Protein AF-0000000079817170 (afdb_homodimer)

Solvent-accessible surface area (backbone atoms only — not comparable to full-atom values): 43190 Å² total; per-residue (Å²): 135,80,83,79,80,75,77,70,78,74,76,66,81,66,49,71,69,55,38,52,52,41,50,50,52,31,52,52,28,48,52,50,26,50,52,24,47,54,50,28,29,53,36,47,35,50,44,61,70,52,64,39,49,35,79,73,68,44,30,54,58,71,36,43,44,29,72,76,56,34,40,28,70,67,53,50,49,52,43,51,40,41,30,59,51,41,70,45,14,64,51,52,44,51,39,39,75,71,61,61,43,30,64,54,42,50,49,54,51,33,68,69,44,61,88,53,58,62,66,62,43,33,53,47,21,43,16,52,51,56,25,58,84,47,58,77,36,48,51,42,67,46,45,55,48,23,50,54,50,47,51,57,59,68,58,48,64,50,79,62,57,42,46,54,47,42,60,70,57,27,34,20,31,39,73,43,69,39,25,62,42,23,18,38,34,40,26,32,25,35,39,73,44,30,52,36,32,53,51,17,26,49,50,37,34,51,57,50,49,72,72,42,81,81,73,84,68,76,88,67,49,72,69,46,45,50,51,47,47,19,33,39,32,18,46,16,47,29,48,50,15,43,53,52,60,66,42,71,58,90,82,69,74,76,83,78,83,49,56,77,36,40,26,43,28,46,53,91,43,53,83,54,81,34,49,21,25,36,52,47,93,50,73,66,41,64,8,48,26,45,34,66,52,48,52,55,42,46,71,58,21,47,64,47,61,36,35,16,57,80,41,41,48,72,49,68,77,80,82,68,55,79,90,53,67,32,46,54,40,47,48,34,25,34,61,26,26,53,13,18,54,35,87,75,40,63,33,26,36,89,71,25,40,81,39,70,48,44,91,78,71,87,40,52,76,27,41,39,27,22,18,66,62,39,46,49,49,30,31,67,68,49,52,40,43,46,46,60,39,82,79,71,46,33,30,44,34,35,46,91,91,46,74,48,57,34,58,36,58,76,54,66,61,34,82,110,135,82,80,79,79,76,77,68,78,74,74,65,81,67,48,71,68,56,40,51,51,42,48,50,52,32,53,52,28,48,51,51,26,52,52,25,47,54,50,28,28,53,36,48,36,50,42,59,69,54,66,40,48,34,80,73,67,42,31,53,58,71,36,43,44,29,72,75,55,35,40,30,70,65,54,49,50,51,43,52,39,40,29,59,50,41,72,45,14,65,49,53,44,52,38,40,74,72,61,61,43,32,62,54,42,50,50,53,50,33,70,71,46,61,87,53,58,63,66,60,43,34,52,46,21,42,17,52,50,56,27,56,84,48,58,77,38,47,51,42,69,45,44,54,48,23,49,53,50,45,50,58,58,65,63,51,85,59,71,62,61,50,48,54,46,44,61,69,59,28,32,20,32,40,74,41,68,38,25,62,44,23,19,38,34,39,26,32,24,36,40,73,44,30,52,35,33,54,50,17,25,50,51,38,34,50,55,51,48,71,73,40,80,81,73,83,67,80,88,68,48,70,68,47,44,51,51,46,46,18,32,39,31,18,47,16,47,31,48,50,15,43,51,51,61,68,43,69,55,92,82,69,72,76,84,76,84,48,55,79,36,42,28,44,28,47,52,93,43,53,84,57,84,32,50,22,26,36,50,47,92,49,75,67,40,64,9,49,26,45,36,65,51,47,52,55,42,48,72,59,21,47,62,46,60,34,34,16,58,79,40,41,48,72,48,69,75,84,80,73,58,78,92,55,69,35,46,56,39,46,48,34,26,34,60,26,25,53,11,18,53,36,86,74,40,65,34,26,36,88,72,24,40,82,41,70,49,44,92,78,71,88,40,54,75,28,43,38,27,22,19,65,63,39,46,49,48,30,31,67,67,48,52,41,44,46,45,59,40,80,80,73,46,34,30,45,32,34,46,91,93,45,74,48,57,34,57,34,59,75,54,65,61,35,81,109

Structure (mmCIF, N/CA/C/O backbone):
data_AF-0000000079817170-model_v1
#
loop_
_entity.id
_entity.type
_entity.pdbx_description
1 polymer 'DUF222 domain-containing protein'
#
loop_
_atom_site.group_PDB
_atom_site.id
_atom_site.type_symbol
_atom_site.label_atom_id
_atom_site.label_alt_id
_atom_site.label_comp_id
_atom_site.label_asym_id
_atom_site.label_entity_id
_atom_site.label_seq_id
_atom_site.pdbx_PDB_ins_code
_atom_site.Cartn_x
_atom_site.Cartn_y
_atom_site.Cartn_z
_atom_site.occupancy
_atom_site.B_iso_or_equiv
_atom_site.auth_seq_id
_atom_site.auth_comp_id
_atom_site.auth_asym_id
_atom_site.auth_atom_id
_atom_site.pdbx_PDB_model_num
ATOM 1 N N . MET A 1 1 ? -48.812 -3.053 -29.422 1 26.55 1 MET A N 1
ATOM 2 C CA . MET A 1 1 ? -48.688 -2.674 -28.016 1 26.55 1 MET A CA 1
ATOM 3 C C . MET A 1 1 ? -47.312 -2.047 -27.734 1 26.55 1 MET A C 1
ATOM 5 O O . MET A 1 1 ? -46.281 -2.645 -28.016 1 26.55 1 MET A O 1
ATOM 9 N N . ASP A 1 2 ? -47.25 -0.667 -27.641 1 29.61 2 ASP A N 1
ATOM 10 C CA . ASP A 1 2 ? -46.125 0.264 -27.719 1 29.61 2 ASP A CA 1
ATOM 11 C C . ASP A 1 2 ? -45.219 0.119 -26.5 1 29.61 2 ASP A C 1
ATOM 13 O O . ASP A 1 2 ? -45.688 -0.002 -25.375 1 29.61 2 ASP A O 1
ATOM 17 N N . PRO A 1 3 ? -43.938 -0.376 -26.625 1 33.53 3 PRO A N 1
ATOM 18 C CA . PRO A 1 3 ? -43.031 -0.66 -25.531 1 33.53 3 PRO A CA 1
ATOM 19 C C . PRO A 1 3 ? -42.781 0.55 -24.625 1 33.53 3 PRO A C 1
ATOM 21 O O . PRO A 1 3 ? -42.938 1.691 -25.078 1 33.53 3 PRO A O 1
ATOM 24 N N . GLY A 1 4 ? -43.125 0.52 -23.312 1 28.42 4 GLY A N 1
ATOM 25 C CA . GLY A 1 4 ? -43.219 1.443 -22.188 1 28.42 4 GLY A CA 1
ATOM 26 C C . GLY A 1 4 ? -41.969 2.299 -22 1 28.42 4 GLY A C 1
ATOM 27 O O . GLY A 1 4 ? -40.875 1.888 -22.359 1 28.42 4 GLY A O 1
ATOM 28 N N . LYS A 1 5 ? -42.188 3.682 -21.844 1 31.44 5 LYS A N 1
ATOM 29 C CA . LYS A 1 5 ? -41.375 4.859 -21.562 1 31.44 5 LYS A CA 1
ATOM 30 C C . LYS A 1 5 ? -40.531 4.648 -20.328 1 31.44 5 LYS A C 1
ATOM 32 O O . LYS A 1 5 ? -41.031 4.461 -19.219 1 31.44 5 LYS A O 1
ATOM 37 N N . GLY A 1 6 ? -39.375 4.004 -20.406 1 30.83 6 GLY A N 1
ATOM 38 C CA . GLY A 1 6 ? -38.406 3.934 -19.312 1 30.83 6 GLY A CA 1
ATOM 39 C C . GLY A 1 6 ? -38.25 5.254 -18.594 1 30.83 6 GLY A C 1
ATOM 40 O O . GLY A 1 6 ? -38.031 6.289 -19.219 1 30.83 6 GLY A O 1
ATOM 41 N N . HIS A 1 7 ? -38.969 5.52 -17.516 1 32.59 7 HIS A N 1
ATOM 42 C CA . HIS A 1 7 ? -38.875 6.711 -16.672 1 32.59 7 HIS A CA 1
ATOM 43 C C . HIS A 1 7 ? -37.438 7.094 -16.422 1 32.59 7 HIS A C 1
ATOM 45 O O . HIS A 1 7 ? -36.656 6.32 -15.836 1 32.59 7 HIS A O 1
ATOM 51 N N . GLU A 1 8 ? -36.781 7.805 -17.266 1 37.09 8 GLU A N 1
ATOM 52 C CA . GLU A 1 8 ? -35.594 8.578 -16.969 1 37.09 8 GLU A CA 1
ATOM 53 C C . GLU A 1 8 ? -35.688 9.266 -15.617 1 37.09 8 GLU A C 1
ATOM 55 O O . GLU A 1 8 ? -36.562 10.117 -15.414 1 37.09 8 GLU A O 1
ATOM 60 N N . ARG A 1 9 ? -35.594 8.555 -14.516 1 37.59 9 ARG A N 1
ATOM 61 C CA . ARG A 1 9 ? -35.594 9.32 -13.273 1 37.59 9 ARG A CA 1
ATOM 62 C C . ARG A 1 9 ? -34.875 10.656 -13.445 1 37.59 9 ARG A C 1
ATOM 64 O O . ARG A 1 9 ? -33.719 10.688 -13.781 1 37.59 9 ARG A O 1
ATOM 71 N N . SER A 1 10 ? -35.406 11.617 -13.914 1 41.88 10 SER A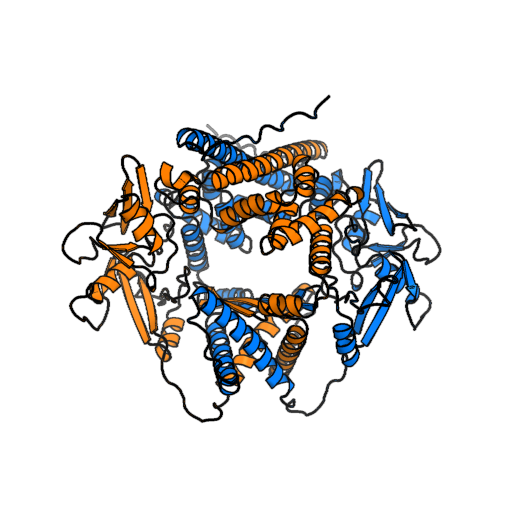 N 1
ATOM 72 C CA . SER A 1 10 ? -35.094 13.039 -13.984 1 41.88 10 SER A CA 1
ATOM 73 C C . SER A 1 10 ? -34.469 13.531 -12.672 1 41.88 10 SER A C 1
ATOM 75 O O . SER A 1 10 ? -34.781 14.641 -12.227 1 41.88 10 SER A O 1
ATOM 77 N N . GLY A 1 11 ? -34.031 12.664 -11.625 1 44.66 11 GLY A N 1
ATOM 78 C CA . GLY A 1 11 ? -33.906 13.234 -10.297 1 44.66 11 GLY A CA 1
ATOM 79 C C . GLY A 1 11 ? -32.906 14.391 -10.25 1 44.66 11 GLY A C 1
ATOM 80 O O . GLY A 1 11 ? -31.859 14.344 -10.898 1 44.66 11 GLY A O 1
ATOM 81 N N . GLY A 1 12 ? -33.312 15.609 -10.094 1 54.19 12 GLY A N 1
ATOM 82 C CA . GLY A 1 12 ? -32.562 16.828 -9.789 1 54.19 12 GLY A CA 1
ATOM 83 C C . GLY A 1 12 ? -31.375 16.609 -8.883 1 54.19 12 GLY A C 1
ATOM 84 O O . GLY A 1 12 ? -31.172 15.5 -8.391 1 54.19 12 GLY A O 1
ATOM 85 N N . PRO A 1 13 ? -30.438 17.609 -8.852 1 64 13 PRO A N 1
ATOM 86 C CA . PRO A 1 13 ? -29.297 17.5 -7.945 1 64 13 PRO A CA 1
ATOM 87 C C . PRO A 1 13 ? -29.703 17.188 -6.512 1 64 13 PRO A C 1
ATOM 89 O O . PRO A 1 13 ? -30.781 17.578 -6.066 1 64 13 PRO A O 1
ATOM 92 N N . PRO A 1 14 ? -29.219 16.188 -5.934 1 70.38 14 PRO A N 1
ATOM 93 C CA . PRO A 1 14 ? -29.578 15.82 -4.562 1 70.38 14 PRO A CA 1
ATOM 94 C C . PRO A 1 14 ? -29.703 17.031 -3.643 1 70.38 14 PRO A C 1
ATOM 96 O O . PRO A 1 14 ? -28.906 17.984 -3.758 1 70.38 14 PRO A O 1
ATOM 99 N N . SER A 1 15 ? -30.875 17.141 -2.992 1 79 15 SER A N 1
ATOM 100 C CA . SER A 1 15 ? -31.109 18.172 -1.982 1 79 15 SER A CA 1
ATOM 101 C C . SER A 1 15 ? -30.141 18.016 -0.807 1 79 15 SER A C 1
ATOM 103 O O . SER A 1 15 ? -29.484 16.984 -0.67 1 79 15 SER A O 1
ATOM 105 N N . LEU A 1 16 ? -30 19.016 -0.027 1 81.31 16 LEU A N 1
ATOM 106 C CA . LEU A 1 16 ? -29.188 18.984 1.183 1 81.31 16 LEU A CA 1
ATOM 107 C C . LEU A 1 16 ? -29.703 17.922 2.154 1 81.31 16 LEU A C 1
ATOM 109 O O . LEU A 1 16 ? -28.906 17.266 2.84 1 81.31 16 LEU A O 1
ATOM 113 N N . ALA A 1 17 ? -31.047 17.75 2.133 1 82.69 17 ALA A N 1
ATOM 114 C CA . ALA A 1 17 ? -31.625 16.734 2.99 1 82.69 17 ALA A CA 1
ATOM 115 C C . ALA A 1 17 ? -31.203 15.336 2.547 1 82.69 17 ALA A C 1
ATOM 117 O O . ALA A 1 17 ? -30.875 14.484 3.379 1 82.69 17 ALA A O 1
ATOM 118 N N . ASP A 1 18 ? -31.188 15.164 1.269 1 87.88 18 ASP A N 1
ATOM 119 C CA . ASP A 1 18 ? -30.719 13.898 0.719 1 87.88 18 ASP A CA 1
ATOM 120 C C . ASP A 1 18 ? -29.234 13.672 1.048 1 87.88 18 ASP A C 1
ATOM 122 O O . ASP A 1 18 ? -28.828 12.555 1.369 1 87.88 18 ASP A O 1
ATOM 126 N N . GLY A 1 19 ? -28.594 14.789 1.041 1 89 19 GLY A N 1
ATOM 127 C CA . GLY A 1 19 ? -27.172 14.719 1.352 1 89 19 GLY A CA 1
ATOM 128 C C . GLY A 1 19 ? -26.906 14.305 2.783 1 89 19 GLY A C 1
ATOM 129 O O . GLY A 1 19 ? -25.984 13.516 3.039 1 89 19 GLY A O 1
ATOM 130 N N . ALA A 1 20 ? -27.75 14.758 3.672 1 91.19 20 ALA A N 1
ATOM 131 C CA . ALA A 1 20 ? -27.578 14.43 5.086 1 91.19 20 ALA A CA 1
ATOM 132 C C . ALA A 1 20 ? -27.828 12.945 5.34 1 91.19 20 ALA A C 1
ATOM 134 O O . ALA A 1 20 ? -27.156 12.328 6.156 1 91.19 20 ALA A O 1
ATOM 135 N N . VAL A 1 21 ? -28.797 12.43 4.648 1 93.94 21 VAL A N 1
ATOM 136 C CA . VAL A 1 21 ? -29.109 11.008 4.781 1 93.94 21 VAL A CA 1
ATOM 137 C C . VAL A 1 21 ? -27.953 10.172 4.25 1 93.94 21 VAL A C 1
ATOM 139 O O . VAL A 1 21 ? -27.547 9.188 4.871 1 93.94 21 VAL A O 1
ATOM 142 N N . LEU A 1 22 ? -27.406 10.594 3.143 1 95 22 LEU A N 1
ATOM 143 C CA . LEU A 1 22 ? -26.266 9.891 2.545 1 95 22 LEU A CA 1
ATOM 144 C C . LEU A 1 22 ? -25.062 9.922 3.471 1 95 22 LEU A C 1
ATOM 146 O O . LEU A 1 22 ? -24.359 8.922 3.615 1 95 22 LEU A O 1
ATOM 150 N N . MET A 1 23 ? -24.906 11.016 4.121 1 94.88 23 MET A N 1
ATOM 151 C CA . MET A 1 23 ? -23.781 11.156 5.035 1 94.88 23 MET A CA 1
ATOM 152 C C . MET A 1 23 ? -23.969 10.273 6.266 1 94.88 23 MET A C 1
ATOM 154 O O . MET A 1 23 ? -23 9.688 6.766 1 94.88 23 MET A O 1
ATOM 158 N N . ALA A 1 24 ? -25.172 10.18 6.723 1 95.94 24 ALA A N 1
ATOM 159 C CA . ALA A 1 24 ? -25.453 9.312 7.859 1 95.94 24 ALA A CA 1
ATOM 160 C C . ALA A 1 24 ? -25.234 7.844 7.496 1 95.94 24 ALA A C 1
ATOM 162 O O . ALA A 1 24 ? -24.703 7.078 8.297 1 95.94 24 ALA A O 1
ATOM 163 N N . ASP A 1 25 ? -25.672 7.492 6.328 1 96.62 25 ASP A N 1
ATOM 164 C CA . ASP A 1 25 ? -25.453 6.133 5.84 1 96.62 25 ASP A CA 1
ATOM 165 C C . ASP A 1 25 ? -23.953 5.824 5.719 1 96.62 25 ASP A C 1
ATOM 167 O O . ASP A 1 25 ? -23.516 4.723 6.059 1 96.62 25 ASP A O 1
ATOM 171 N N . LEU A 1 26 ? -23.219 6.773 5.281 1 97.44 26 LEU A N 1
ATOM 172 C CA . LEU A 1 26 ? -21.781 6.594 5.168 1 97.44 26 LEU A CA 1
ATOM 173 C C . LEU A 1 26 ? -21.141 6.41 6.539 1 97.44 26 LEU A C 1
ATOM 175 O O . LEU A 1 26 ? -20.312 5.516 6.73 1 97.44 26 LEU A O 1
ATOM 179 N N . ALA A 1 27 ? -21.562 7.219 7.445 1 97.19 27 ALA A N 1
ATOM 180 C CA . ALA A 1 27 ? -21.016 7.121 8.797 1 97.19 27 ALA A CA 1
ATOM 181 C C . ALA A 1 27 ? -21.281 5.746 9.398 1 97.19 27 ALA A C 1
ATOM 183 O O . ALA A 1 27 ? -20.406 5.164 10.047 1 97.19 27 ALA A O 1
ATOM 184 N N . ARG A 1 28 ? -22.469 5.234 9.156 1 97.81 28 ARG A N 1
ATOM 185 C CA . ARG A 1 28 ? -22.812 3.904 9.648 1 97.81 28 ARG A CA 1
ATOM 186 C C . ARG A 1 28 ? -21.953 2.836 8.977 1 97.81 28 ARG A C 1
ATOM 188 O O . ARG A 1 28 ? -21.469 1.92 9.633 1 97.81 28 ARG A O 1
ATOM 195 N N . ALA A 1 29 ? -21.781 2.971 7.691 1 98.44 29 ALA A N 1
ATOM 196 C CA . ALA A 1 29 ? -20.969 2.018 6.945 1 98.44 29 ALA A CA 1
ATOM 197 C C . ALA A 1 29 ? -19.516 2.039 7.426 1 98.44 29 ALA A C 1
ATOM 199 O O . ALA A 1 29 ? -18.859 0.996 7.504 1 98.44 29 ALA A O 1
ATOM 200 N N . VAL A 1 30 ? -19.016 3.217 7.738 1 98.44 30 VAL A N 1
ATOM 201 C CA . VAL A 1 30 ? -17.656 3.357 8.234 1 98.44 30 VAL A CA 1
ATOM 202 C C . VAL A 1 30 ? -17.516 2.646 9.578 1 98.44 30 VAL A C 1
ATOM 204 O O . VAL A 1 30 ? -16.562 1.885 9.789 1 98.44 30 VAL A O 1
ATOM 207 N N . GLU A 1 31 ? -18.469 2.854 10.438 1 97.81 31 GLU A N 1
ATOM 208 C CA . GLU A 1 31 ? -18.438 2.234 11.758 1 97.81 31 GLU A CA 1
ATOM 209 C C . GLU A 1 31 ? -18.438 0.711 11.648 1 97.81 31 GLU A C 1
ATOM 211 O O . GLU A 1 31 ? -17.672 0.033 12.344 1 97.81 31 GLU A O 1
ATOM 216 N N . VAL A 1 32 ? -19.281 0.205 10.805 1 98.31 32 VAL A N 1
ATOM 217 C CA . VAL A 1 32 ? -19.375 -1.239 10.625 1 98.31 32 VAL A CA 1
ATOM 218 C C . VAL A 1 32 ? -18.062 -1.783 10.078 1 98.31 32 VAL A C 1
ATOM 220 O O . VAL A 1 32 ? -17.547 -2.797 10.555 1 98.31 32 VAL A O 1
ATOM 223 N N . ARG A 1 33 ? -17.516 -1.122 9.117 1 98.38 33 ARG A N 1
ATOM 224 C CA . ARG A 1 33 ? -16.281 -1.581 8.5 1 98.38 33 ARG A CA 1
ATOM 225 C C . ARG A 1 33 ? -15.117 -1.529 9.492 1 98.38 33 ARG A C 1
ATOM 227 O O . ARG A 1 33 ? -14.312 -2.459 9.555 1 98.38 33 ARG A O 1
ATOM 234 N N . GLU A 1 34 ? -15.023 -0.469 10.289 1 98.38 34 GLU A N 1
ATOM 235 C CA . GLU A 1 34 ? -13.953 -0.344 11.273 1 98.38 34 GLU A CA 1
ATOM 236 C C . GLU A 1 34 ? -14.039 -1.444 12.32 1 98.38 34 GLU A C 1
ATOM 238 O O . GLU A 1 34 ? -13.031 -2.062 12.664 1 98.38 34 GLU A O 1
ATOM 243 N N . ARG A 1 35 ? -15.188 -1.743 12.773 1 98 35 ARG A N 1
ATOM 244 C CA . ARG A 1 35 ? -15.391 -2.799 13.766 1 98 35 ARG A CA 1
ATOM 245 C C . ARG A 1 35 ? -15.062 -4.168 13.172 1 98 35 ARG A C 1
ATOM 247 O O . ARG A 1 35 ? -14.445 -5.004 13.836 1 98 35 ARG A O 1
ATOM 254 N N . ALA A 1 36 ? -15.508 -4.375 11.961 1 98.56 36 ALA A N 1
ATOM 255 C CA . ALA A 1 36 ? -15.297 -5.66 11.305 1 98.56 36 ALA A CA 1
ATOM 256 C C . ALA A 1 36 ? -13.805 -5.941 11.109 1 98.56 36 ALA A C 1
ATOM 258 O O . ALA A 1 36 ? -13.352 -7.074 11.281 1 98.56 36 ALA A O 1
ATOM 259 N N . VAL A 1 37 ? -13.047 -4.918 10.734 1 98.25 37 VAL A N 1
ATOM 260 C CA . VAL A 1 37 ? -11.617 -5.105 10.523 1 98.25 37 VAL A CA 1
ATOM 261 C C . VAL A 1 37 ? -10.938 -5.438 11.852 1 98.25 37 VAL A C 1
ATOM 263 O O . VAL A 1 37 ? -10.078 -6.316 11.914 1 98.25 37 VAL A O 1
ATOM 266 N N . ARG A 1 38 ? -11.336 -4.738 12.883 1 98 38 ARG A N 1
ATOM 267 C CA . ARG A 1 38 ? -10.773 -5.012 14.203 1 98 38 ARG A CA 1
ATOM 268 C C . ARG A 1 38 ? -11.039 -6.457 14.617 1 98 38 ARG A C 1
ATOM 270 O O . ARG A 1 38 ? -10.117 -7.168 15.023 1 98 38 ARG A O 1
ATOM 277 N N . GLN A 1 39 ? -12.234 -6.895 14.438 1 97.94 39 GLN A N 1
ATOM 278 C CA . GLN A 1 39 ? -12.609 -8.258 14.789 1 97.94 39 GLN A CA 1
ATOM 279 C C . GLN A 1 39 ? -11.828 -9.273 13.961 1 97.94 39 GLN A C 1
ATOM 281 O O . GLN A 1 39 ? -11.383 -10.297 14.484 1 97.94 39 GLN A O 1
ATOM 286 N N . LEU A 1 40 ? -11.641 -8.984 12.75 1 98.56 40 LEU A N 1
ATOM 287 C CA . LEU A 1 40 ? -10.922 -9.883 11.859 1 98.56 40 LEU A CA 1
ATOM 288 C C . LEU A 1 40 ? -9.469 -10.023 12.281 1 98.56 40 LEU A C 1
ATOM 290 O O . LEU A 1 40 ? -8.938 -11.141 12.344 1 98.56 40 LEU A O 1
ATOM 294 N N . VAL A 1 41 ? -8.828 -8.867 12.562 1 98.19 41 VAL A N 1
ATOM 295 C CA . VAL A 1 41 ? -7.422 -8.875 12.938 1 98.19 41 VAL A CA 1
ATOM 296 C C . VAL A 1 41 ? -7.227 -9.727 14.188 1 98.19 41 VAL A C 1
ATOM 298 O O . VAL A 1 41 ? -6.324 -10.562 14.242 1 98.19 41 VAL A O 1
ATOM 301 N N . PHE A 1 42 ? -8.109 -9.586 15.141 1 97.25 42 PHE A N 1
ATOM 302 C CA . PHE A 1 42 ? -7.941 -10.312 16.391 1 97.25 42 PHE A CA 1
ATOM 303 C C . PHE A 1 42 ? -8.297 -11.781 16.219 1 97.25 42 PHE A C 1
ATOM 305 O O . PHE A 1 42 ? -7.648 -12.656 16.797 1 97.25 42 PHE A O 1
ATOM 312 N N . ALA A 1 43 ? -9.312 -12.078 15.414 1 97.88 43 ALA A N 1
ATOM 313 C CA . ALA A 1 43 ? -9.648 -13.469 15.125 1 97.88 43 ALA A CA 1
ATOM 314 C C . ALA A 1 43 ? -8.508 -14.172 14.406 1 97.88 43 ALA A C 1
ATOM 316 O O . ALA A 1 43 ? -8.164 -15.312 14.727 1 97.88 43 ALA A O 1
ATOM 317 N N . LEU A 1 44 ? -7.957 -13.5 13.43 1 97.88 44 LEU A N 1
ATOM 318 C CA . LEU A 1 44 ? -6.852 -14.078 12.672 1 97.88 44 LEU A CA 1
ATOM 319 C C . LEU A 1 44 ? -5.633 -14.281 13.562 1 97.88 44 LEU A C 1
ATOM 321 O O . LEU A 1 44 ? -4.93 -15.289 13.445 1 97.88 44 LEU A O 1
ATOM 325 N N . ALA A 1 45 ? -5.359 -13.336 14.461 1 96.62 45 ALA A N 1
ATOM 326 C CA . ALA A 1 45 ? -4.246 -13.461 15.398 1 96.62 45 ALA A CA 1
ATOM 327 C C . ALA A 1 45 ? -4.414 -14.68 16.297 1 96.62 45 ALA A C 1
ATOM 329 O O . ALA A 1 45 ? -3.445 -15.391 16.578 1 96.62 45 ALA A O 1
ATOM 330 N N . GLU A 1 46 ? -5.602 -14.93 16.719 1 95.88 46 GLU A N 1
ATOM 331 C CA . GLU A 1 46 ? -5.879 -16.078 17.562 1 95.88 46 GLU A CA 1
ATOM 332 C C . GLU A 1 46 ? -5.633 -17.391 16.812 1 95.88 46 GLU A C 1
ATOM 334 O O . GLU A 1 46 ? -5.031 -18.312 17.344 1 95.88 46 GLU A O 1
ATOM 339 N N . VAL A 1 47 ? -6.078 -17.453 15.625 1 96.31 47 VAL A N 1
ATOM 340 C CA . VAL A 1 47 ? -5.879 -18.641 14.789 1 96.31 47 VAL A CA 1
ATOM 341 C C . VAL A 1 47 ? -4.383 -18.859 14.562 1 96.31 47 VAL A C 1
ATOM 343 O O . VAL A 1 47 ? -3.896 -19.984 14.672 1 96.31 47 VAL A O 1
ATOM 346 N N . ASN A 1 48 ? -3.717 -17.781 14.234 1 94.31 48 ASN A N 1
ATOM 347 C CA . ASN A 1 48 ? -2.281 -17.859 13.984 1 94.31 48 ASN A CA 1
ATOM 348 C C . ASN A 1 48 ? -1.528 -18.359 15.219 1 94.31 48 ASN A C 1
ATOM 350 O O . ASN A 1 48 ? -0.635 -19.203 15.109 1 94.31 48 ASN A O 1
ATOM 354 N N . ARG A 1 49 ? -1.893 -17.906 16.375 1 92.31 49 ARG A N 1
ATOM 355 C CA . ARG A 1 49 ? -1.247 -18.281 17.625 1 92.31 49 ARG A CA 1
ATOM 356 C C . ARG A 1 49 ? -1.51 -19.75 17.953 1 92.31 49 ARG A C 1
ATOM 358 O O . ARG A 1 49 ? -0.626 -20.438 18.453 1 92.31 49 ARG A O 1
ATOM 365 N N . ALA A 1 50 ? -2.691 -20.172 17.688 1 92.81 50 ALA A N 1
ATOM 366 C CA . ALA A 1 50 ? -3.064 -21.547 17.984 1 92.81 50 ALA A CA 1
ATOM 367 C C . ALA A 1 50 ? -2.236 -22.531 17.156 1 92.81 50 ALA A C 1
ATOM 369 O O . ALA A 1 50 ? -1.965 -23.641 17.609 1 92.81 50 ALA A O 1
ATOM 370 N N . GLY A 1 51 ? -1.878 -22.156 15.922 1 91.06 51 GLY A N 1
ATOM 371 C CA . GLY A 1 51 ? -0.981 -22.953 15.094 1 91.06 51 GLY A CA 1
ATOM 372 C C . GLY A 1 51 ? -1.564 -24.297 14.695 1 91.06 51 GLY A C 1
ATOM 373 O O . GLY A 1 51 ? -0.833 -25.281 14.547 1 91.06 51 GLY A O 1
ATOM 374 N N . VAL A 1 52 ? -2.852 -24.406 14.562 1 90.25 52 VAL A N 1
ATOM 375 C CA . VAL A 1 52 ? -3.467 -25.719 14.367 1 90.25 52 VAL A CA 1
ATOM 376 C C . VAL A 1 52 ? -3.979 -25.844 12.938 1 90.25 52 VAL A C 1
ATOM 378 O O . VAL A 1 52 ? -4.465 -26.906 12.531 1 90.25 52 VAL A O 1
ATOM 381 N N . VAL A 1 53 ? -3.891 -24.859 12.148 1 93.25 53 VAL A N 1
ATOM 382 C CA . VAL A 1 53 ? -4.535 -24.812 10.844 1 93.25 53 VAL A CA 1
ATOM 383 C C . VAL A 1 53 ? -3.943 -25.891 9.938 1 93.25 53 VAL A C 1
ATOM 385 O O . VAL A 1 53 ? -4.68 -26.609 9.258 1 93.25 53 VAL A O 1
ATOM 388 N N . GLU A 1 54 ? -2.676 -26 9.938 1 92.25 54 GLU A N 1
ATOM 389 C CA . GLU A 1 54 ? -2.047 -26.969 9.039 1 92.25 54 GLU A CA 1
ATOM 390 C C . GLU A 1 54 ? -2.467 -28.391 9.383 1 92.25 54 GLU A C 1
ATOM 392 O O . GLU A 1 54 ? -2.711 -29.203 8.492 1 92.25 54 GLU A O 1
ATOM 397 N N . SER A 1 55 ? -2.543 -28.641 10.625 1 90.56 55 SER A N 1
ATOM 398 C CA . SER A 1 55 ? -2.971 -29.969 11.055 1 90.56 55 SER A CA 1
ATOM 399 C C . SER A 1 55 ? -4.438 -30.219 10.719 1 90.56 55 SER A C 1
ATOM 401 O O . SER A 1 55 ? -4.824 -31.328 10.367 1 90.56 55 SER A O 1
ATOM 403 N N . LEU A 1 56 ? -5.215 -29.219 10.805 1 91.12 56 LEU A N 1
ATOM 404 C CA . LEU A 1 56 ? -6.652 -29.328 10.57 1 91.12 56 LEU A CA 1
ATOM 405 C C . LEU A 1 56 ? -6.953 -29.406 9.078 1 91.12 56 LEU A C 1
ATOM 407 O O . LEU A 1 56 ? -7.754 -30.234 8.648 1 91.12 56 LEU A O 1
ATOM 411 N N . GLU A 1 57 ? -6.258 -28.625 8.312 1 92.38 57 GLU A N 1
ATOM 412 C CA . GLU A 1 57 ? -6.66 -28.422 6.922 1 92.38 57 GLU A CA 1
ATOM 413 C C . GLU A 1 57 ? -5.68 -29.094 5.961 1 92.38 57 GLU A C 1
ATOM 415 O O . GLU A 1 57 ? -5.977 -29.266 4.777 1 92.38 57 GLU A O 1
ATOM 420 N N . GLY A 1 58 ? -4.48 -29.531 6.453 1 93.56 58 GLY A N 1
ATOM 421 C CA . GLY A 1 58 ? -3.438 -30.031 5.574 1 93.56 58 GLY A CA 1
ATOM 422 C C . GLY A 1 58 ? -2.826 -28.953 4.691 1 93.56 58 GLY A C 1
ATOM 423 O O . GLY A 1 58 ? -2.287 -29.25 3.625 1 93.56 58 GLY A O 1
ATOM 424 N N . LEU A 1 59 ? -3.141 -27.734 5.004 1 95.38 59 LEU A N 1
ATOM 425 C CA . LEU A 1 59 ? -2.602 -26.547 4.332 1 95.38 59 LEU A CA 1
ATOM 426 C C . LEU A 1 59 ? -1.993 -25.578 5.344 1 95.38 59 LEU A C 1
ATOM 428 O O . LEU A 1 59 ? -2.564 -25.359 6.41 1 95.38 59 LEU A O 1
ATOM 432 N N . PRO A 1 60 ? -0.802 -25.094 4.969 1 92.56 60 PRO A N 1
ATOM 433 C CA . PRO A 1 60 ? -0.336 -23.969 5.773 1 92.56 60 PRO A CA 1
ATOM 434 C C . PRO A 1 60 ? -1.35 -22.828 5.832 1 92.56 60 PRO A C 1
ATOM 436 O O . PRO A 1 60 ? -2.186 -22.688 4.934 1 92.56 60 PRO A O 1
ATOM 439 N N . LEU A 1 61 ? -1.293 -22.016 6.84 1 93.56 61 LEU A N 1
ATOM 440 C CA . LEU A 1 61 ? -2.275 -20.969 7.09 1 93.56 61 LEU A CA 1
ATOM 441 C C . LEU A 1 61 ? -2.404 -20.047 5.887 1 93.56 61 LEU A C 1
ATOM 443 O O . LEU A 1 61 ? -3.516 -19.719 5.469 1 93.56 61 LEU A O 1
ATOM 447 N N . ASP A 1 62 ? -1.225 -19.594 5.383 1 91.06 62 ASP A N 1
ATOM 448 C CA . ASP A 1 62 ? -1.259 -18.656 4.273 1 91.06 62 ASP A CA 1
ATOM 449 C C . ASP A 1 62 ? -1.955 -19.25 3.057 1 91.06 62 ASP A C 1
ATOM 451 O O . ASP A 1 62 ? -2.701 -18.562 2.357 1 91.06 62 ASP A O 1
ATOM 455 N N . VAL A 1 63 ? -1.722 -20.516 2.779 1 94.06 63 VAL A N 1
ATOM 456 C CA . VAL A 1 63 ? -2.365 -21.203 1.661 1 94.06 63 VAL A CA 1
ATOM 457 C C . VAL A 1 63 ? -3.859 -21.344 1.938 1 94.06 63 VAL A C 1
ATOM 459 O O . VAL A 1 63 ? -4.688 -21.094 1.062 1 94.06 63 VAL A O 1
ATOM 462 N N . GLN A 1 64 ? -4.195 -21.734 3.162 1 95.75 64 GLN A N 1
ATOM 463 C CA . GLN A 1 64 ? -5.594 -21.859 3.551 1 95.75 64 GLN A CA 1
ATOM 464 C C . GLN A 1 64 ? -6.344 -20.547 3.391 1 95.75 64 GLN A C 1
ATOM 466 O O . GLN A 1 64 ? -7.473 -20.516 2.896 1 95.75 64 GLN A O 1
ATOM 471 N N . LEU A 1 65 ? -5.762 -19.453 3.793 1 95.62 65 LEU A N 1
ATOM 472 C CA . LEU A 1 65 ? -6.395 -18.141 3.684 1 95.62 65 LEU A CA 1
ATOM 473 C C . LEU A 1 65 ? -6.605 -17.766 2.223 1 95.62 65 LEU A C 1
ATOM 475 O O . LEU A 1 65 ? -7.645 -17.203 1.865 1 95.62 65 LEU A O 1
ATOM 479 N N . ALA A 1 66 ? -5.633 -18.047 1.402 1 93.69 66 ALA A N 1
ATOM 480 C CA . ALA A 1 66 ? -5.742 -17.734 -0.021 1 93.69 66 ALA A CA 1
ATOM 481 C C . ALA A 1 66 ? -6.84 -18.562 -0.682 1 93.69 66 ALA A C 1
ATOM 483 O O . ALA A 1 66 ? -7.648 -18.031 -1.45 1 93.69 66 ALA A O 1
ATOM 484 N N . VAL A 1 67 ? -6.859 -19.812 -0.395 1 94.44 67 VAL A N 1
ATOM 485 C CA . VAL A 1 67 ? -7.789 -20.734 -1.031 1 94.44 67 VAL A CA 1
ATOM 486 C C . VAL A 1 67 ? -9.203 -20.484 -0.521 1 94.44 67 VAL A C 1
ATOM 488 O O . VAL A 1 67 ? -10.156 -20.453 -1.305 1 94.44 67 VAL A O 1
ATOM 491 N N . ALA A 1 68 ? -9.375 -20.219 0.764 1 94.69 68 ALA A N 1
ATOM 492 C CA . ALA A 1 68 ? -10.695 -20.125 1.378 1 94.69 68 ALA A CA 1
ATOM 493 C C . ALA A 1 68 ? -11.305 -18.734 1.171 1 94.69 68 ALA A C 1
ATOM 495 O O . ALA A 1 68 ? -12.523 -18.594 1.045 1 94.69 68 ALA A O 1
ATOM 496 N N . HIS A 1 69 ? -10.43 -17.734 1.118 1 95.69 69 HIS A N 1
ATOM 497 C CA . HIS A 1 69 ? -10.992 -16.391 1.183 1 95.69 69 HIS A CA 1
ATOM 498 C C . HIS A 1 69 ? -10.508 -15.523 0.021 1 95.69 69 HIS A C 1
ATOM 500 O O . HIS A 1 69 ? -10.898 -14.367 -0.107 1 95.69 69 HIS A O 1
ATOM 506 N N . GLY A 1 70 ? -9.617 -16.078 -0.815 1 95.19 70 GLY A N 1
ATOM 507 C CA . GLY A 1 70 ? -9.148 -15.352 -1.986 1 95.19 70 GLY A CA 1
ATOM 508 C C . GLY A 1 70 ? -8.297 -14.148 -1.642 1 95.19 70 GLY A C 1
ATOM 509 O O . GLY A 1 70 ? -8.359 -13.125 -2.326 1 95.19 70 GLY A O 1
ATOM 510 N N . TRP A 1 71 ? -7.547 -14.219 -0.576 1 93.94 71 TRP A N 1
ATOM 511 C CA . TRP A 1 71 ? -6.723 -13.086 -0.169 1 93.94 71 TRP A CA 1
ATOM 512 C C . TRP A 1 71 ? -5.391 -13.086 -0.909 1 93.94 71 TRP A C 1
ATOM 514 O O . TRP A 1 71 ? -4.781 -14.141 -1.106 1 93.94 71 TRP A O 1
ATOM 524 N N . THR A 1 72 ? -4.988 -11.914 -1.23 1 87.12 72 THR A N 1
ATOM 525 C CA . THR A 1 72 ? -3.633 -11.734 -1.736 1 87.12 72 THR A CA 1
ATOM 526 C C . THR A 1 72 ? -2.609 -11.914 -0.619 1 87.12 72 THR A C 1
ATOM 528 O O . THR A 1 72 ? -2.951 -11.828 0.562 1 87.12 72 THR A O 1
ATOM 531 N N . ALA A 1 73 ? -1.394 -12.172 -1.05 1 81.69 73 ALA A N 1
ATOM 532 C CA . ALA A 1 73 ? -0.301 -12.297 -0.088 1 81.69 73 ALA A CA 1
ATOM 533 C C . ALA A 1 73 ? -0.137 -11.008 0.72 1 81.69 73 ALA A C 1
ATOM 535 O O . ALA A 1 73 ? 0.114 -11.055 1.927 1 81.69 73 ALA A O 1
ATOM 536 N N . ALA A 1 74 ? -0.327 -9.867 0.06 1 80.56 74 ALA A N 1
ATOM 537 C CA . ALA A 1 74 ? -0.161 -8.578 0.721 1 80.56 74 ALA A CA 1
ATOM 538 C C . ALA A 1 74 ? -1.215 -8.375 1.807 1 80.56 74 ALA A C 1
ATOM 540 O O . ALA A 1 74 ? -0.907 -7.891 2.896 1 80.56 74 ALA A O 1
ATOM 541 N N . GLU A 1 75 ? -2.422 -8.742 1.48 1 89.69 75 GLU A N 1
ATOM 542 C CA . GLU A 1 75 ? -3.508 -8.641 2.451 1 89.69 75 GLU A CA 1
ATOM 543 C C . GLU A 1 75 ? -3.25 -9.531 3.662 1 89.69 75 GLU A C 1
ATOM 545 O O . GLU A 1 75 ? -3.416 -9.102 4.805 1 89.69 75 GLU A O 1
ATOM 550 N N . GLN A 1 76 ? -2.846 -10.742 3.416 1 91.62 76 GLN A N 1
ATOM 551 C CA . GLN A 1 76 ? -2.553 -11.68 4.496 1 91.62 76 GLN A CA 1
ATOM 552 C C . GLN A 1 76 ? -1.433 -11.156 5.391 1 91.62 76 GLN A C 1
ATOM 554 O O . GLN A 1 76 ? -1.57 -11.125 6.617 1 91.62 76 GLN A O 1
ATOM 559 N N . ALA A 1 77 ? -0.386 -10.727 4.742 1 86.44 77 ALA A N 1
ATOM 560 C CA . ALA A 1 77 ? 0.773 -10.234 5.484 1 86.44 77 ALA A CA 1
ATOM 561 C C . ALA A 1 77 ? 0.392 -9.07 6.391 1 86.44 77 ALA A C 1
ATOM 563 O O . ALA A 1 77 ? 0.77 -9.031 7.562 1 86.44 77 ALA A O 1
ATOM 564 N N . MET A 1 78 ? -0.365 -8.156 5.828 1 88.88 78 MET A N 1
ATOM 565 C CA . MET A 1 78 ? -0.744 -6.973 6.586 1 88.88 78 MET A CA 1
ATOM 566 C C . MET A 1 78 ? -1.594 -7.348 7.797 1 88.88 78 MET A C 1
ATOM 568 O O . MET A 1 78 ? -1.354 -6.859 8.906 1 88.88 78 MET A O 1
ATOM 572 N N . LEU A 1 79 ? -2.596 -8.195 7.625 1 94.88 79 LEU A N 1
ATOM 573 C CA . LEU A 1 79 ? -3.496 -8.562 8.711 1 94.88 79 LEU A CA 1
ATOM 574 C C . LEU A 1 79 ? -2.768 -9.383 9.773 1 94.88 79 LEU A C 1
ATOM 576 O O . LEU A 1 79 ? -2.99 -9.203 10.969 1 94.88 79 LEU A O 1
ATOM 580 N N . LEU A 1 80 ? -1.87 -10.258 9.352 1 93.44 80 LEU A N 1
ATOM 581 C CA . LEU A 1 80 ? -1.081 -11.047 10.289 1 93.44 80 LEU A CA 1
ATOM 582 C C . LEU A 1 80 ? -0.093 -10.164 11.047 1 93.44 80 LEU A C 1
ATOM 584 O O . LEU A 1 80 ? 0.06 -10.305 12.258 1 93.44 80 LEU A O 1
ATOM 588 N N . ASP A 1 81 ? 0.579 -9.25 10.289 1 89.69 81 ASP A N 1
ATOM 589 C CA . ASP A 1 81 ? 1.495 -8.312 10.93 1 89.69 81 ASP A CA 1
ATOM 590 C C . ASP A 1 81 ? 0.767 -7.441 11.953 1 89.69 81 ASP A C 1
ATOM 592 O O . ASP A 1 81 ? 1.317 -7.125 13.008 1 89.69 81 ASP A O 1
ATOM 596 N N . ALA A 1 82 ? -0.43 -7.059 11.609 1 96.56 82 ALA A N 1
ATOM 597 C CA . ALA A 1 82 ? -1.208 -6.242 12.539 1 96.56 82 ALA A CA 1
ATOM 598 C C . ALA A 1 82 ? -1.428 -6.973 13.859 1 96.56 82 ALA A C 1
ATOM 600 O O . ALA A 1 82 ? -1.231 -6.402 14.938 1 96.56 82 ALA A O 1
ATOM 601 N N . GLY A 1 83 ? -1.799 -8.234 13.766 1 96.94 83 GLY A N 1
ATOM 602 C CA . GLY A 1 83 ? -1.963 -9.023 14.977 1 96.94 83 GLY A CA 1
ATOM 603 C C . GLY A 1 83 ? -0.687 -9.148 15.789 1 96.94 83 GLY A C 1
ATOM 604 O O . GLY A 1 83 ? -0.708 -9.016 17.016 1 96.94 83 GLY A O 1
ATOM 605 N N . ASP A 1 84 ? 0.371 -9.375 15.109 1 93.81 84 ASP A N 1
ATOM 606 C CA . ASP A 1 84 ? 1.664 -9.578 15.758 1 93.81 84 ASP A CA 1
ATOM 607 C C . ASP A 1 84 ? 2.158 -8.297 16.422 1 93.81 84 ASP A C 1
ATOM 609 O O . ASP A 1 84 ? 2.547 -8.305 17.594 1 93.81 84 ASP A O 1
ATOM 613 N N . VAL A 1 85 ? 2.129 -7.199 15.68 1 94.5 85 VAL A N 1
ATOM 614 C CA . VAL A 1 85 ? 2.621 -5.914 16.172 1 94.5 85 VAL A CA 1
ATOM 615 C C . VAL A 1 85 ? 1.78 -5.453 17.359 1 94.5 85 VAL A C 1
ATOM 617 O O . VAL A 1 85 ? 2.32 -5.059 18.391 1 94.5 85 VAL A O 1
ATOM 620 N N . LEU A 1 86 ? 0.467 -5.547 17.281 1 97.56 86 LEU A N 1
ATOM 621 C CA . LEU A 1 86 ? -0.427 -5.023 18.312 1 97.56 86 LEU A CA 1
ATOM 622 C C . LEU A 1 86 ? -0.327 -5.848 19.594 1 97.56 86 LEU A C 1
ATOM 624 O O . LEU A 1 86 ? -0.64 -5.352 20.688 1 97.56 86 LEU A O 1
ATOM 628 N N . ALA A 1 87 ? 0.112 -7.055 19.469 1 95.75 87 ALA A N 1
ATOM 629 C CA . ALA A 1 87 ? 0.274 -7.91 20.641 1 95.75 87 ALA A CA 1
ATOM 630 C C . ALA A 1 87 ? 1.251 -7.293 21.641 1 95.75 87 ALA A C 1
ATOM 632 O O . ALA A 1 87 ? 1.151 -7.531 22.844 1 95.75 87 ALA A O 1
ATOM 633 N N . SER A 1 88 ? 2.162 -6.492 21.188 1 95.94 88 SER A N 1
ATOM 634 C CA . SER A 1 88 ? 3.15 -5.867 22.047 1 95.94 88 SER A CA 1
ATOM 635 C C . SER A 1 88 ? 2.785 -4.414 22.344 1 95.94 88 SER A C 1
ATOM 637 O O . SER A 1 88 ? 3.609 -3.652 22.859 1 95.94 88 SER A O 1
ATOM 639 N N . MET A 1 89 ? 1.604 -4.035 21.953 1 97.88 89 MET A N 1
ATOM 640 C CA . MET A 1 89 ? 1.247 -2.623 22.078 1 97.88 89 MET A CA 1
ATOM 641 C C . MET A 1 89 ? -0.135 -2.459 22.703 1 97.88 89 MET A C 1
ATOM 643 O O . MET A 1 89 ? -1.071 -2.01 22.031 1 97.88 89 MET A O 1
ATOM 647 N N . PRO A 1 90 ? -0.251 -2.74 24 1 97.94 90 PRO A N 1
ATOM 648 C CA . PRO A 1 90 ? -1.558 -2.744 24.656 1 97.94 90 PRO A CA 1
ATOM 649 C C . PRO A 1 90 ? -2.227 -1.37 24.656 1 97.94 90 PRO A C 1
ATOM 651 O O . PRO A 1 90 ? -3.451 -1.276 24.562 1 97.94 90 PRO A O 1
ATOM 654 N N . ALA A 1 91 ? -1.487 -0.292 24.812 1 97.88 91 ALA A N 1
ATOM 655 C CA . ALA A 1 91 ? -2.092 1.038 24.781 1 97.88 91 ALA A CA 1
ATOM 656 C C . ALA A 1 91 ? -2.707 1.341 23.422 1 97.88 91 ALA A C 1
ATOM 658 O O . ALA A 1 91 ? -3.838 1.826 23.344 1 97.88 91 ALA A O 1
ATOM 659 N N . THR A 1 92 ? -1.943 1.02 22.375 1 98.06 92 THR A N 1
ATOM 660 C CA . THR A 1 92 ? -2.432 1.218 21.016 1 98.06 92 THR A CA 1
ATOM 661 C C . THR A 1 92 ? -3.652 0.344 20.75 1 98.06 92 THR A C 1
ATOM 663 O O . THR A 1 92 ? -4.633 0.802 20.156 1 98.06 92 THR A O 1
ATOM 666 N N . THR A 1 93 ? -3.572 -0.87 21.203 1 98.19 93 THR A N 1
ATOM 667 C CA . THR A 1 93 ? -4.676 -1.808 21.031 1 98.19 93 THR A CA 1
ATOM 668 C C . THR A 1 93 ? -5.938 -1.293 21.719 1 98.19 93 THR A C 1
ATOM 670 O O . THR A 1 93 ? -7.035 -1.375 21.156 1 98.19 93 THR A O 1
ATOM 673 N N . ALA A 1 94 ? -5.805 -0.768 22.875 1 97.94 94 ALA A N 1
ATOM 674 C CA . ALA A 1 94 ? -6.938 -0.227 23.625 1 97.94 94 ALA A CA 1
ATOM 675 C C . ALA A 1 94 ? -7.566 0.952 22.891 1 97.94 94 ALA A C 1
ATOM 677 O O . ALA A 1 94 ? -8.789 1.038 22.766 1 97.94 94 ALA A O 1
ATOM 678 N N . LEU A 1 95 ? -6.738 1.851 22.359 1 97.75 95 LEU A N 1
ATOM 679 C CA . LEU A 1 95 ? -7.219 2.998 21.594 1 97.75 95 LEU A CA 1
ATOM 680 C C . LEU A 1 95 ? -7.965 2.547 20.344 1 97.75 95 LEU A C 1
ATOM 682 O O . LEU A 1 95 ? -9.008 3.113 20 1 97.75 95 LEU A O 1
ATOM 686 N N . TRP A 1 96 ? -7.434 1.514 19.719 1 97.56 96 TRP A N 1
ATOM 687 C CA . TRP A 1 96 ? -8.07 0.982 18.516 1 97.56 96 TRP A CA 1
ATOM 688 C C . TRP A 1 96 ? -9.406 0.324 18.844 1 97.56 96 TRP A C 1
ATOM 690 O O . TRP A 1 96 ? -10.398 0.523 18.156 1 97.56 96 TRP A O 1
ATOM 700 N N . GLN A 1 97 ? -9.461 -0.399 19.953 1 96.56 97 GLN A N 1
ATOM 701 C CA . GLN A 1 97 ? -10.68 -1.067 20.375 1 96.56 97 GLN A CA 1
ATOM 702 C C . GLN A 1 97 ? -11.758 -0.055 20.75 1 96.56 97 GLN A C 1
ATOM 704 O O . GLN A 1 97 ? -12.953 -0.311 20.562 1 96.56 97 GLN A O 1
ATOM 709 N N . GLN A 1 98 ? -11.336 1.086 21.188 1 95.94 98 GLN A N 1
ATOM 710 C CA . GLN A 1 98 ? -12.258 2.152 21.562 1 95.94 98 GLN A CA 1
ATOM 711 C C . GLN A 1 98 ? -12.711 2.936 20.328 1 95.94 98 GLN A C 1
ATOM 713 O O . GLN A 1 98 ? -13.57 3.816 20.438 1 95.94 98 GLN A O 1
ATOM 718 N N . GLY A 1 99 ? -12.094 2.631 19.203 1 95.5 99 GLY A N 1
ATOM 719 C CA . GLY A 1 99 ? -12.461 3.307 17.969 1 95.5 99 GLY A CA 1
ATOM 720 C C . GLY A 1 99 ? -11.789 4.656 17.812 1 95.5 99 GLY A C 1
ATOM 721 O O . GLY A 1 99 ? -12.18 5.453 16.953 1 95.5 99 GLY A O 1
ATOM 722 N N . ARG A 1 100 ? -10.781 4.922 18.578 1 96.38 100 ARG A N 1
ATOM 723 C CA . ARG A 1 100 ? -10.117 6.219 18.547 1 96.38 100 ARG A CA 1
ATOM 724 C C . ARG A 1 100 ? -9.016 6.25 17.5 1 96.38 100 ARG A C 1
ATOM 726 O O . ARG A 1 100 ? -8.484 7.312 17.172 1 96.38 100 ARG A O 1
ATOM 733 N N . LEU A 1 101 ? -8.656 5.09 16.938 1 97 101 LEU A N 1
ATOM 734 C CA . LEU A 1 101 ? -7.777 4.957 15.789 1 97 101 LEU A CA 1
ATOM 735 C C . LEU A 1 101 ? -8.484 4.219 14.648 1 97 101 LEU A C 1
ATOM 737 O O . LEU A 1 101 ? -9.188 3.238 14.891 1 97 101 LEU A O 1
ATOM 741 N N . SER A 1 102 ? -8.344 4.758 13.5 1 97.25 102 SER A N 1
ATOM 742 C CA . SER A 1 102 ? -8.891 4.066 12.336 1 97.25 102 SER A CA 1
ATOM 743 C C . SER A 1 102 ? -7.965 2.951 11.867 1 97.25 102 SER A C 1
ATOM 745 O O . SER A 1 102 ? -6.781 2.936 12.219 1 97.25 102 SER A O 1
ATOM 747 N N . TRP A 1 103 ? -8.508 2.062 11.07 1 96.62 103 TRP A N 1
ATOM 748 C CA . TRP A 1 103 ? -7.703 0.993 10.484 1 96.62 103 TRP A CA 1
ATOM 749 C C . TRP A 1 103 ? -6.566 1.562 9.641 1 96.62 103 TRP A C 1
ATOM 751 O O . TRP A 1 103 ? -5.453 1.032 9.648 1 96.62 103 TRP A O 1
ATOM 761 N N . SER A 1 104 ? -6.895 2.613 8.867 1 92.44 104 SER A N 1
ATOM 762 C CA . SER A 1 104 ? -5.859 3.152 7.992 1 92.44 104 SER A CA 1
ATOM 763 C C . SER A 1 104 ? -4.664 3.652 8.797 1 92.44 104 SER A C 1
ATOM 765 O O . SER A 1 104 ? -3.518 3.504 8.375 1 92.44 104 SER A O 1
ATOM 767 N N . VAL A 1 105 ? -4.891 4.195 9.992 1 94.06 105 VAL A N 1
ATOM 768 C CA . VAL A 1 105 ? -3.816 4.656 10.867 1 94.06 105 VAL A CA 1
ATOM 769 C C . VAL A 1 105 ? -3.074 3.457 11.453 1 94.06 105 VAL A C 1
ATOM 771 O O . VAL A 1 105 ? -1.843 3.43 11.477 1 94.06 105 VAL A O 1
ATOM 774 N N . VAL A 1 106 ? -3.818 2.463 11.859 1 96.25 106 VAL A N 1
ATOM 775 C CA . VAL A 1 106 ? -3.217 1.253 12.406 1 96.25 106 VAL A CA 1
ATOM 776 C C . VAL A 1 106 ? -2.375 0.56 11.336 1 96.25 106 VAL A C 1
ATOM 778 O O . VAL A 1 106 ? -1.275 0.08 11.617 1 96.25 106 VAL A O 1
ATOM 781 N N . ARG A 1 107 ? -2.871 0.536 10.188 1 91.5 107 ARG A N 1
ATOM 782 C CA . ARG A 1 107 ? -2.137 -0.052 9.07 1 91.5 107 ARG A CA 1
ATOM 783 C C . ARG A 1 107 ? -0.801 0.653 8.859 1 91.5 107 ARG A C 1
ATOM 785 O O . ARG A 1 107 ? 0.228 0 8.672 1 91.5 107 ARG A O 1
ATOM 792 N N . ASP A 1 108 ? -0.802 1.954 8.867 1 86.56 108 ASP A N 1
ATOM 793 C CA . ASP A 1 108 ? 0.431 2.719 8.711 1 86.56 108 ASP A CA 1
ATOM 794 C C . ASP A 1 108 ? 1.399 2.439 9.859 1 86.56 108 ASP A C 1
ATOM 796 O O . ASP A 1 108 ? 2.604 2.291 9.641 1 86.56 108 ASP A O 1
ATOM 800 N N . LEU A 1 109 ? 0.831 2.371 11.031 1 92.38 109 LEU A N 1
ATOM 801 C CA . LEU A 1 109 ? 1.624 2.057 12.211 1 92.38 109 LEU A CA 1
ATOM 802 C C . LEU A 1 109 ? 2.285 0.688 12.078 1 92.38 109 LEU A C 1
ATOM 804 O O . LEU A 1 109 ? 3.486 0.548 12.312 1 92.38 109 LEU A O 1
ATOM 808 N N . VAL A 1 110 ? 1.541 -0.267 11.672 1 90.62 110 VAL A N 1
ATOM 809 C CA . VAL A 1 110 ? 2.037 -1.627 11.484 1 90.62 110 VAL A CA 1
ATOM 810 C C . VAL A 1 110 ? 3.133 -1.637 10.422 1 90.62 110 VAL A C 1
ATOM 812 O O . VAL A 1 110 ? 4.172 -2.279 10.594 1 90.62 110 VAL A O 1
ATOM 815 N N . GLY A 1 111 ? 2.855 -0.909 9.375 1 82.94 111 GLY A N 1
ATOM 816 C CA . GLY A 1 111 ? 3.863 -0.811 8.328 1 82.94 111 GLY A CA 1
ATOM 817 C C . GLY A 1 111 ? 5.195 -0.29 8.836 1 82.94 111 GLY A C 1
ATOM 818 O O . GLY A 1 111 ? 6.254 -0.737 8.383 1 82.94 111 GLY A O 1
ATOM 819 N N . GLN A 1 112 ? 5.191 0.514 9.797 1 80.25 112 GLN A N 1
ATOM 820 C CA . GLN A 1 112 ? 6.402 1.122 10.344 1 80.25 112 GLN A CA 1
ATOM 821 C C . GLN A 1 112 ? 7.066 0.206 11.359 1 80.25 112 GLN A C 1
ATOM 823 O O . GLN A 1 112 ? 8.289 0.221 11.516 1 80.25 112 GLN A O 1
ATOM 828 N N . LEU A 1 113 ? 6.285 -0.603 12.008 1 89.38 113 LEU A N 1
ATOM 829 C CA . LEU A 1 113 ? 6.801 -1.229 13.219 1 89.38 113 LEU A CA 1
ATOM 830 C C . LEU A 1 113 ? 7.035 -2.721 13 1 89.38 113 LEU A C 1
ATOM 832 O O . LEU A 1 113 ? 7.703 -3.371 13.812 1 89.38 113 LEU A O 1
ATOM 836 N N . ARG A 1 114 ? 6.504 -3.295 11.914 1 83 114 ARG A N 1
ATOM 837 C CA . ARG A 1 114 ? 6.527 -4.738 11.703 1 83 114 ARG A CA 1
ATOM 838 C C . ARG A 1 114 ? 7.961 -5.262 11.656 1 83 114 ARG A C 1
ATOM 840 O O . ARG A 1 114 ? 8.211 -6.43 11.953 1 83 114 ARG A O 1
ATOM 847 N N . ARG A 1 115 ? 8.945 -4.406 11.383 1 77.31 115 ARG A N 1
ATOM 848 C CA . ARG A 1 115 ? 10.328 -4.844 11.227 1 77.31 115 ARG A CA 1
ATOM 849 C C . ARG A 1 115 ? 11.078 -4.773 12.547 1 77.31 115 ARG A C 1
ATOM 851 O O . ARG A 1 115 ? 12.242 -5.18 12.633 1 77.31 115 ARG A O 1
ATOM 858 N N . PHE A 1 116 ? 10.414 -4.277 13.57 1 81.31 116 PHE A N 1
ATOM 859 C CA . PHE A 1 116 ? 11.109 -4.062 14.836 1 81.31 116 PHE A CA 1
ATOM 860 C C . PHE A 1 116 ? 10.648 -5.066 15.883 1 81.31 116 PHE A C 1
ATOM 862 O O . PHE A 1 116 ? 9.57 -5.656 15.758 1 81.31 116 PHE A O 1
ATOM 869 N N . GLY A 1 117 ? 11.508 -5.25 16.875 1 86.5 117 GLY A N 1
ATOM 870 C CA . GLY A 1 117 ? 11.234 -6.199 17.938 1 86.5 117 GLY A CA 1
ATOM 871 C C . GLY A 1 117 ? 10.289 -5.656 19 1 86.5 117 GLY A C 1
ATOM 872 O O . GLY A 1 117 ? 9.82 -4.52 18.891 1 86.5 117 GLY A O 1
ATOM 873 N N . ARG A 1 118 ? 10.039 -6.461 20.016 1 92.38 118 ARG A N 1
ATOM 874 C CA . ARG A 1 118 ? 9.039 -6.203 21.047 1 92.38 118 ARG A CA 1
ATOM 875 C C . ARG A 1 118 ? 9.422 -4.996 21.891 1 92.38 118 ARG A C 1
ATOM 877 O O . ARG A 1 118 ? 8.555 -4.211 22.281 1 92.38 118 ARG A O 1
ATOM 884 N N . ASP A 1 119 ? 10.648 -4.812 22.109 1 91.81 119 ASP A N 1
ATOM 885 C CA . ASP A 1 119 ? 11.078 -3.744 23 1 91.81 119 ASP A CA 1
ATOM 886 C C . ASP A 1 119 ? 10.805 -2.371 22.391 1 91.81 119 ASP A C 1
ATOM 888 O O . ASP A 1 119 ? 10.258 -1.486 23.047 1 91.81 119 ASP A O 1
ATOM 892 N N . LEU A 1 120 ? 11.234 -2.248 21.172 1 90.5 120 LEU A N 1
ATOM 893 C CA . LEU A 1 120 ? 11 -0.978 20.5 1 90.5 120 LEU A CA 1
ATOM 894 C C . LEU A 1 120 ? 9.5 -0.711 20.359 1 90.5 120 LEU A C 1
ATOM 896 O O . LEU A 1 120 ? 9.047 0.412 20.578 1 90.5 120 LEU A O 1
ATOM 900 N N . ARG A 1 121 ? 8.773 -1.702 20.031 1 94.69 121 ARG A N 1
ATOM 901 C CA . ARG A 1 121 ? 7.324 -1.574 19.906 1 94.69 121 ARG A CA 1
ATOM 902 C C . ARG A 1 121 ? 6.699 -1.135 21.219 1 94.69 121 ARG A C 1
ATOM 904 O O . ARG A 1 121 ? 5.82 -0.268 21.25 1 94.69 121 ARG A O 1
ATOM 911 N N . ALA A 1 122 ? 7.148 -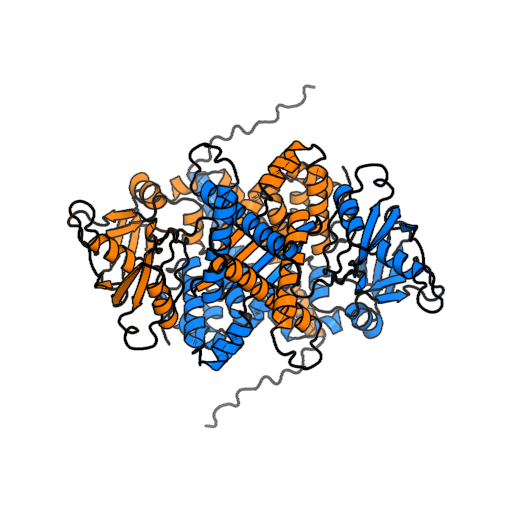1.732 22.25 1 96.25 122 ALA A N 1
ATOM 912 C CA . ALA A 1 122 ? 6.652 -1.374 23.562 1 96.25 122 ALA A CA 1
ATOM 913 C C . ALA A 1 122 ? 6.969 0.081 23.906 1 96.25 122 ALA A C 1
ATOM 915 O O . ALA A 1 122 ? 6.148 0.781 24.5 1 96.25 122 ALA A O 1
ATOM 916 N N . GLY A 1 123 ? 8.188 0.47 23.531 1 95.5 123 GLY A N 1
ATOM 917 C CA . GLY A 1 123 ? 8.555 1.862 23.734 1 95.5 123 GLY A CA 1
ATOM 918 C C . GLY A 1 123 ? 7.66 2.832 22.984 1 95.5 123 GLY A C 1
ATOM 919 O O . GLY A 1 123 ? 7.227 3.842 23.547 1 95.5 123 GLY A O 1
ATOM 920 N N . VAL A 1 124 ? 7.418 2.543 21.75 1 95.62 124 VAL A N 1
ATOM 921 C CA . VAL A 1 124 ? 6.531 3.381 20.953 1 95.62 124 VAL A CA 1
ATOM 922 C C . VAL A 1 124 ? 5.125 3.369 21.547 1 95.62 124 VAL A C 1
ATOM 924 O O . VAL A 1 124 ? 4.465 4.406 21.609 1 95.62 124 VAL A O 1
ATOM 927 N N . ASP A 1 125 ? 4.68 2.199 21.969 1 97.75 125 ASP A N 1
ATOM 928 C CA . ASP A 1 125 ? 3.359 2.049 22.578 1 97.75 125 ASP A CA 1
ATOM 929 C C . ASP A 1 125 ? 3.221 2.936 23.812 1 97.75 125 ASP A C 1
ATOM 931 O O . ASP A 1 125 ? 2.178 3.559 24.016 1 97.75 125 ASP A O 1
ATOM 935 N N . GLU A 1 126 ? 4.234 2.939 24.578 1 97.19 126 GLU A N 1
ATOM 936 C CA . GLU A 1 126 ? 4.234 3.779 25.781 1 97.19 126 GLU A CA 1
ATOM 937 C C . GLU A 1 126 ? 4.078 5.254 25.422 1 97.19 126 GLU A C 1
ATOM 939 O O . GLU A 1 126 ? 3.336 5.984 26.078 1 97.19 126 GLU A O 1
ATOM 944 N N . ARG A 1 127 ? 4.727 5.641 24.422 1 96.25 127 ARG A N 1
ATOM 945 C CA . ARG A 1 127 ? 4.625 7.031 23.984 1 96.25 127 ARG A CA 1
ATOM 946 C C . ARG A 1 127 ? 3.227 7.34 23.453 1 96.25 127 ARG A C 1
ATOM 948 O O . ARG A 1 127 ? 2.691 8.422 23.719 1 96.25 127 ARG A O 1
ATOM 955 N N . ILE A 1 128 ? 2.688 6.438 22.734 1 97.38 128 ILE A N 1
ATOM 956 C CA . ILE A 1 128 ? 1.325 6.617 22.234 1 97.38 128 ILE A CA 1
ATOM 957 C C . ILE A 1 128 ? 0.36 6.711 23.422 1 97.38 128 ILE A C 1
ATOM 959 O O . ILE A 1 128 ? -0.494 7.602 23.453 1 97.38 128 ILE A O 1
ATOM 963 N N . GLY A 1 129 ? 0.534 5.855 24.359 1 96.88 129 GLY A N 1
ATOM 964 C CA . GLY A 1 129 ? -0.302 5.887 25.547 1 96.88 129 GLY A CA 1
ATOM 965 C C . GLY A 1 129 ? -0.189 7.184 26.312 1 96.88 129 GLY A C 1
ATOM 966 O O . GLY A 1 129 ? -1.177 7.672 26.875 1 96.88 129 GLY A O 1
ATOM 967 N N . ALA A 1 130 ? 0.961 7.691 26.312 1 96.44 130 ALA A N 1
ATOM 968 C CA . ALA A 1 130 ? 1.221 8.93 27.047 1 96.44 130 ALA A CA 1
ATOM 969 C C . ALA A 1 130 ? 0.694 10.141 26.281 1 96.44 130 ALA A C 1
ATOM 971 O O . ALA A 1 130 ? 0.709 11.258 26.797 1 96.44 130 ALA A O 1
ATOM 972 N N . SER A 1 131 ? 0.244 9.938 25.094 1 96.12 131 SER A N 1
ATOM 973 C CA . SER A 1 131 ? -0.175 11.039 24.219 1 96.12 131 SER A CA 1
ATOM 974 C C . SER A 1 131 ? -1.67 10.969 23.938 1 96.12 131 SER A C 1
ATOM 976 O O . SER A 1 131 ? -2.098 11.211 22.797 1 96.12 131 SER A O 1
ATOM 978 N N . ASP A 1 132 ? -2.434 10.602 24.875 1 92.81 132 ASP A N 1
ATOM 979 C CA . ASP A 1 132 ? -3.877 10.414 24.75 1 92.81 132 ASP A CA 1
ATOM 980 C C . ASP A 1 132 ? -4.543 11.68 24.188 1 92.81 132 ASP A C 1
ATOM 982 O O . ASP A 1 132 ? -5.457 11.594 23.375 1 92.81 132 ASP A O 1
ATOM 986 N N . GLU A 1 133 ? -4.09 12.836 24.578 1 91.88 133 GLU A N 1
ATOM 987 C CA . GLU A 1 133 ? -4.699 14.102 24.188 1 91.88 133 GLU A CA 1
ATOM 988 C C . GLU A 1 133 ? -4.496 14.375 22.703 1 91.88 133 GLU A C 1
ATOM 990 O O . GLU A 1 133 ? -5.219 15.18 22.109 1 91.88 133 GLU A O 1
ATOM 995 N N . LEU A 1 134 ? -3.477 13.734 22.109 1 93.62 134 LEU A N 1
ATOM 996 C CA . LEU A 1 134 ? -3.16 13.961 20.703 1 93.62 134 LEU A CA 1
ATOM 997 C C . LEU A 1 134 ? -3.986 13.047 19.812 1 93.62 134 LEU A C 1
ATOM 999 O O . LEU A 1 134 ? -4.098 13.289 18.609 1 93.62 134 LEU A O 1
ATOM 1003 N N . ILE A 1 135 ? -4.516 11.992 20.406 1 92.69 135 ILE A N 1
ATOM 1004 C CA . ILE A 1 135 ? -5.285 11.023 19.641 1 92.69 135 ILE A CA 1
ATOM 1005 C C . ILE A 1 135 ? -6.621 11.633 19.234 1 92.69 135 ILE A C 1
ATOM 1007 O O . ILE A 1 135 ? -7.359 12.156 20.062 1 92.69 135 ILE A O 1
ATOM 1011 N N . GLY A 1 136 ? -6.938 11.664 18 1 88.25 136 GL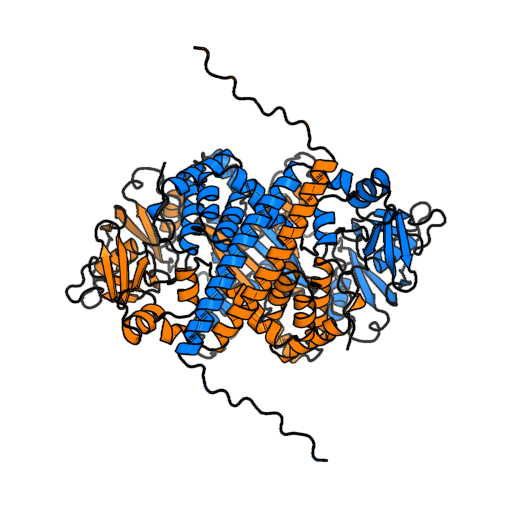Y A N 1
ATOM 1012 C CA . GLY A 1 136 ? -8.156 12.258 17.484 1 88.25 136 GLY A CA 1
ATOM 1013 C C . GLY A 1 136 ? -7.98 13.703 17.047 1 88.25 136 GLY A C 1
ATOM 1014 O O . GLY A 1 136 ? -8.828 14.25 16.344 1 88.25 136 GLY A O 1
ATOM 1015 N N . VAL A 1 137 ? -6.898 14.266 17.484 1 90.81 137 VAL A N 1
ATOM 1016 C CA . VAL A 1 137 ? -6.605 15.648 17.141 1 90.81 137 VAL A CA 1
ATOM 1017 C C . VAL A 1 137 ? -5.527 15.695 16.062 1 90.81 137 VAL A C 1
ATOM 1019 O O . VAL A 1 137 ? -5.645 16.453 15.094 1 90.81 137 VAL A O 1
ATOM 1022 N N . MET A 1 138 ? -4.586 14.898 16.266 1 91.25 138 MET A N 1
ATOM 1023 C CA . MET A 1 138 ? -3.51 14.82 15.273 1 91.25 138 MET A CA 1
ATOM 1024 C C . MET A 1 138 ? -3.994 14.164 13.992 1 91.25 138 MET A C 1
ATOM 1026 O O . MET A 1 138 ? -4.605 13.094 14.031 1 91.25 138 MET A O 1
ATOM 1030 N N . ALA A 1 139 ? -3.762 14.859 12.891 1 89.81 139 ALA A N 1
ATOM 1031 C CA . ALA A 1 139 ? -4.117 14.281 11.594 1 89.81 139 ALA A CA 1
ATOM 1032 C C . ALA A 1 139 ? -3.398 12.953 11.383 1 89.81 139 ALA A C 1
ATOM 1034 O O . ALA A 1 139 ? -2.277 12.758 11.852 1 89.81 139 ALA A O 1
ATOM 1035 N N . PRO A 1 140 ? -4.004 12.047 10.633 1 87.62 140 PRO A N 1
ATOM 1036 C CA . PRO A 1 140 ? -3.451 10.703 10.43 1 87.62 140 PRO A CA 1
ATOM 1037 C C . PRO A 1 140 ? -2.021 10.727 9.898 1 87.62 140 PRO A C 1
ATOM 1039 O O . PRO A 1 140 ? -1.161 9.992 10.383 1 87.62 140 PRO A O 1
ATOM 1042 N N . GLU A 1 141 ? -1.748 11.602 8.938 1 79.94 141 GLU A N 1
ATOM 1043 C CA . GLU A 1 141 ? -0.41 11.656 8.359 1 79.94 141 GLU A CA 1
ATOM 1044 C C . GLU A 1 141 ? 0.606 12.188 9.367 1 79.94 141 GLU A C 1
ATOM 1046 O O . GLU A 1 141 ? 1.754 11.742 9.391 1 79.94 141 GLU A O 1
ATOM 1051 N N . ARG A 1 142 ? 0.171 13.07 10.18 1 82.19 142 ARG A N 1
ATOM 1052 C CA . ARG A 1 142 ? 1.042 13.625 11.203 1 82.19 142 ARG A CA 1
ATOM 1053 C C . ARG A 1 142 ? 1.33 12.602 12.297 1 82.19 142 ARG A C 1
ATOM 1055 O O . ARG A 1 142 ? 2.434 12.562 12.844 1 82.19 142 ARG A O 1
ATOM 1062 N N . PHE A 1 143 ? 0.346 11.883 12.602 1 90.56 143 PHE A N 1
ATOM 1063 C CA . PHE A 1 143 ? 0.53 10.805 13.57 1 90.56 143 PHE A CA 1
ATOM 1064 C C . PHE A 1 143 ? 1.575 9.805 13.078 1 90.56 143 PHE A C 1
ATOM 1066 O O . PHE A 1 143 ? 2.441 9.383 13.844 1 90.56 143 PHE A O 1
ATOM 1073 N N . ALA A 1 144 ? 1.468 9.414 11.812 1 82.19 144 ALA A N 1
ATOM 1074 C CA . ALA A 1 144 ? 2.461 8.523 11.219 1 82.19 144 ALA A CA 1
ATOM 1075 C C . ALA A 1 144 ? 3.863 9.109 11.336 1 82.19 144 ALA A C 1
ATOM 1077 O O . ALA A 1 144 ? 4.82 8.398 11.641 1 82.19 144 ALA A O 1
ATOM 1078 N N . TRP A 1 145 ? 3.893 10.344 11.125 1 74.38 145 TRP A N 1
ATOM 1079 C CA . TRP A 1 145 ? 5.172 11.039 11.242 1 74.38 145 TRP A CA 1
ATOM 1080 C C . TRP A 1 145 ? 5.676 11.023 12.68 1 74.38 145 TRP A C 1
ATOM 1082 O O . TRP A 1 145 ? 6.855 10.75 12.922 1 74.38 145 TRP A O 1
ATOM 1092 N N . ALA A 1 146 ? 4.84 11.359 13.609 1 85.44 146 ALA A N 1
ATOM 1093 C CA . ALA A 1 146 ? 5.211 11.367 15.023 1 85.44 146 ALA A CA 1
ATOM 1094 C C . ALA A 1 146 ? 5.684 9.984 15.469 1 85.44 146 ALA A C 1
ATOM 1096 O O . ALA A 1 146 ? 6.613 9.867 16.266 1 85.44 146 ALA A O 1
ATOM 1097 N N . VAL A 1 147 ? 5.066 8.953 14.977 1 88 147 VAL A N 1
ATOM 1098 C CA . VAL A 1 147 ? 5.469 7.586 15.289 1 88 147 VAL A CA 1
ATOM 1099 C C . VAL A 1 147 ? 6.859 7.316 14.727 1 88 147 VAL A C 1
ATOM 1101 O O . VAL A 1 147 ? 7.711 6.738 15.406 1 88 147 VAL A O 1
ATOM 1104 N N . ALA A 1 148 ? 7.055 7.691 13.531 1 77.12 148 ALA A N 1
ATOM 1105 C CA . ALA A 1 148 ? 8.375 7.52 12.922 1 77.12 148 ALA A CA 1
ATOM 1106 C C . ALA A 1 148 ? 9.453 8.219 13.742 1 77.12 148 ALA A C 1
ATOM 1108 O O . ALA A 1 148 ? 10.539 7.68 13.93 1 77.12 148 ALA A O 1
ATOM 1109 N N . GLU A 1 149 ? 9.086 9.391 14.258 1 74.31 149 GLU A N 1
ATOM 1110 C CA . GLU A 1 149 ? 10.016 10.141 15.094 1 74.31 149 GLU A CA 1
ATOM 1111 C C . GLU A 1 149 ? 10.305 9.406 16.406 1 74.31 149 GLU A C 1
ATOM 1113 O O . GLU A 1 149 ? 11.445 9.367 16.859 1 74.31 149 GLU A O 1
ATOM 1118 N N . ALA A 1 150 ? 9.32 8.898 16.984 1 86.38 150 ALA A N 1
ATOM 1119 C CA . ALA A 1 150 ? 9.484 8.133 18.219 1 86.38 150 ALA A CA 1
ATOM 1120 C C . ALA A 1 150 ? 10.375 6.914 17.984 1 86.38 150 ALA A C 1
ATOM 1122 O O . ALA A 1 150 ? 11.234 6.598 18.812 1 86.38 150 ALA A O 1
ATOM 1123 N N . ILE A 1 151 ? 10.141 6.203 16.922 1 80.56 151 ILE A N 1
ATOM 1124 C CA . ILE A 1 151 ? 10.961 5.051 16.562 1 80.56 151 ILE A CA 1
ATOM 1125 C C . ILE A 1 151 ? 12.43 5.473 16.469 1 80.56 151 ILE A C 1
ATOM 1127 O O . ILE A 1 151 ? 13.305 4.816 17.031 1 80.56 151 ILE A O 1
ATOM 1131 N N . ASP A 1 152 ? 12.625 6.535 15.82 1 68.25 152 ASP A N 1
ATOM 1132 C CA . ASP A 1 152 ? 13.984 7.023 15.617 1 68.25 152 ASP A CA 1
ATOM 1133 C C . ASP A 1 152 ? 14.648 7.379 16.938 1 68.25 152 ASP A C 1
ATOM 1135 O O . ASP A 1 152 ? 15.82 7.059 17.156 1 68.25 152 ASP A O 1
ATOM 1139 N N . GLU A 1 153 ? 13.953 8.039 17.812 1 73.44 153 GLU A N 1
ATOM 1140 C CA . GLU A 1 153 ? 14.484 8.438 19.109 1 73.44 153 GLU A CA 1
ATOM 1141 C C . GLU A 1 153 ? 14.797 7.223 19.969 1 73.44 153 GLU A C 1
ATOM 1143 O O . GLU A 1 153 ? 15.828 7.188 20.641 1 73.44 153 GLU A O 1
ATOM 1148 N N . LEU A 1 154 ? 13.906 6.371 20.062 1 80.06 154 LEU A N 1
ATOM 1149 C CA . LEU A 1 154 ? 14.047 5.195 20.906 1 80.06 154 LEU A CA 1
ATOM 1150 C C . LEU A 1 154 ? 15.148 4.281 20.391 1 80.06 154 LEU A C 1
ATOM 1152 O O . LEU A 1 154 ? 15.781 3.559 21.172 1 80.06 154 LEU A O 1
ATOM 1156 N N . ARG A 1 155 ? 15.242 4.156 19.266 1 64.62 155 ARG A N 1
ATOM 1157 C CA . ARG A 1 155 ? 16.359 3.377 18.719 1 64.62 155 ARG A CA 1
ATOM 1158 C C . ARG A 1 155 ? 17.688 3.975 19.125 1 64.62 155 ARG A C 1
ATOM 1160 O O . ARG A 1 155 ? 18.703 3.27 19.188 1 64.62 155 ARG A O 1
ATOM 1167 N N . GLY A 1 156 ? 17.844 4.805 20.219 1 58.34 156 GLY A N 1
ATOM 1168 C CA . GLY A 1 156 ? 19.109 5.332 20.688 1 58.34 156 GLY A CA 1
ATOM 1169 C C . GLY A 1 156 ? 20.188 5.32 19.625 1 58.34 156 GLY A C 1
ATOM 1170 O O . GLY A 1 156 ? 21.062 4.453 19.625 1 58.34 156 GLY A O 1
ATOM 1171 N N . ALA A 1 157 ? 20.312 5.598 18.422 1 42.5 157 ALA A N 1
ATOM 1172 C CA . ALA A 1 157 ? 21.328 4.977 17.562 1 42.5 157 ALA A CA 1
ATOM 1173 C C . ALA A 1 157 ? 22.703 5 18.234 1 42.5 157 ALA A C 1
ATOM 1175 O O . ALA A 1 157 ? 23.234 6.074 18.516 1 42.5 157 ALA A O 1
ATOM 1176 N N . THR A 1 158 ? 22.953 4.16 19.266 1 39.59 158 THR A N 1
ATOM 1177 C CA . THR A 1 158 ? 24.391 3.945 19.406 1 39.59 158 THR A CA 1
ATOM 1178 C C . THR A 1 158 ? 25.062 3.84 18.031 1 39.59 158 THR A C 1
ATOM 1180 O O . THR A 1 158 ? 24.391 3.557 17.031 1 39.59 158 THR A O 1
ATOM 1183 N N . VAL A 1 159 ? 26.375 4.223 17.828 1 37.94 159 VAL A N 1
ATOM 1184 C CA . VAL A 1 159 ? 27.172 4.234 16.609 1 37.94 159 VAL A CA 1
ATOM 1185 C C . VAL A 1 159 ? 26.906 2.961 15.812 1 37.94 159 VAL A C 1
ATOM 1187 O O . VAL A 1 159 ? 26.703 3.012 14.594 1 37.94 159 VAL A O 1
ATOM 1190 N N . LYS A 1 160 ? 26.938 1.765 16.5 1 35.28 160 LYS A N 1
ATOM 1191 C CA . LYS A 1 160 ? 26.938 0.428 15.914 1 35.28 160 LYS A CA 1
ATOM 1192 C C . LYS A 1 160 ? 25.562 0.064 15.367 1 35.28 160 LYS A C 1
ATOM 1194 O O . LYS A 1 160 ? 25.453 -0.479 14.266 1 35.28 160 LYS A O 1
ATOM 1199 N N . GLU A 1 161 ? 24.469 0.294 16.094 1 39.38 161 GLU A N 1
ATOM 1200 C CA . GLU A 1 161 ? 23.141 -0.152 15.703 1 39.38 161 GLU A CA 1
ATOM 1201 C C . GLU A 1 161 ? 22.531 0.77 14.648 1 39.38 161 GLU A C 1
ATOM 1203 O O . GLU A 1 161 ? 21.703 0.339 13.844 1 39.38 161 GLU A O 1
ATOM 1208 N N . ARG A 1 162 ? 22.969 2.023 14.586 1 39.06 162 ARG A N 1
ATOM 1209 C CA . ARG A 1 162 ? 22.812 2.918 13.445 1 39.06 162 ARG A CA 1
ATOM 1210 C C . ARG A 1 162 ? 23.469 2.34 12.195 1 39.06 162 ARG A C 1
ATOM 1212 O O . ARG A 1 162 ? 22.953 2.488 11.086 1 39.06 162 ARG A O 1
ATOM 1219 N N . GLU A 1 163 ? 24.625 1.79 12.391 1 38.47 163 GLU A N 1
ATOM 1220 C CA . GLU A 1 163 ? 25.406 1.086 11.383 1 38.47 163 GLU A CA 1
ATOM 1221 C C . GLU A 1 163 ? 24.688 -0.156 10.883 1 38.47 163 GLU A C 1
ATOM 1223 O O . GLU A 1 163 ? 24.688 -0.451 9.688 1 38.47 163 GLU A O 1
ATOM 1228 N N . GLU A 1 164 ? 24.203 -1.013 11.82 1 39.06 164 GLU A N 1
ATOM 1229 C CA . GLU A 1 164 ? 23.516 -2.248 11.461 1 39.06 164 GLU A CA 1
ATOM 1230 C C . GLU A 1 164 ? 22.156 -1.958 10.82 1 39.06 164 GLU A C 1
ATOM 1232 O O . GLU A 1 164 ? 21.75 -2.645 9.875 1 39.06 164 GLU A O 1
ATOM 1237 N N . ASP A 1 165 ? 21.359 -1.064 11.359 1 39.56 165 ASP A N 1
ATOM 1238 C CA . ASP A 1 165 ? 20.125 -0.579 10.75 1 39.56 165 ASP A CA 1
ATOM 1239 C C . ASP A 1 165 ? 20.422 0.228 9.484 1 39.56 165 ASP A C 1
ATOM 1241 O O . ASP A 1 165 ? 19.641 0.208 8.531 1 39.56 165 ASP A O 1
ATOM 1245 N N . ALA A 1 166 ? 21.422 1.036 9.5 1 39.56 166 ALA A N 1
ATOM 1246 C CA . ALA A 1 166 ? 21.984 1.665 8.312 1 39.56 166 ALA A CA 1
ATOM 1247 C C . ALA A 1 166 ? 22.359 0.621 7.266 1 39.56 166 ALA A C 1
ATOM 1249 O O . ALA A 1 166 ? 22.219 0.859 6.066 1 39.56 166 ALA A O 1
ATOM 1250 N N . ASP A 1 167 ? 22.984 -0.438 7.684 1 38.06 167 ASP A N 1
ATOM 1251 C CA . ASP A 1 167 ? 23.312 -1.57 6.824 1 38.06 167 ASP A CA 1
ATOM 1252 C C . ASP A 1 167 ? 22.047 -2.227 6.27 1 38.06 167 ASP A C 1
ATOM 1254 O O . ASP A 1 167 ? 22.031 -2.652 5.113 1 38.06 167 ASP A O 1
ATOM 1258 N N . ALA A 1 168 ? 20.969 -2.385 7.145 1 39.56 168 ALA A N 1
ATOM 1259 C CA . ALA A 1 168 ? 19.688 -2.926 6.707 1 39.56 168 ALA A CA 1
ATOM 1260 C C . ALA A 1 168 ? 18.906 -1.893 5.902 1 39.56 168 ALA A C 1
ATOM 1262 O O . ALA A 1 168 ? 18.203 -2.242 4.957 1 39.56 168 ALA A O 1
ATOM 1263 N N . ALA A 1 169 ? 18.734 -0.641 6.477 1 45.31 169 ALA A N 1
ATOM 1264 C CA . ALA A 1 169 ? 18.125 0.492 5.785 1 45.31 169 ALA A CA 1
ATOM 1265 C C . ALA A 1 169 ? 19.031 0.999 4.664 1 45.31 169 ALA A C 1
ATOM 1267 O O . ALA A 1 169 ? 18.922 2.156 4.25 1 45.31 169 ALA A O 1
ATOM 1268 N N . SER A 1 170 ? 19.969 0.261 4.262 1 54.12 170 SER A N 1
ATOM 1269 C CA . SER A 1 170 ? 21.047 0.38 3.289 1 54.12 170 SER A CA 1
ATOM 1270 C C . SER A 1 170 ? 20.516 0.802 1.922 1 54.12 170 SER A C 1
ATOM 1272 O O . SER A 1 170 ? 19.328 0.63 1.629 1 54.12 170 SER A O 1
ATOM 1274 N N . THR A 1 171 ? 21.344 1.735 1.485 1 60.16 171 THR A N 1
ATOM 1275 C CA . THR A 1 171 ? 21.188 2.053 0.069 1 60.16 171 THR A CA 1
ATOM 1276 C C . THR A 1 171 ? 21.016 0.78 -0.753 1 60.16 171 THR A C 1
ATOM 1278 O O . THR A 1 171 ? 21.859 -0.118 -0.715 1 60.16 171 THR A O 1
ATOM 1281 N N . PHE A 1 172 ? 19.797 0.609 -0.978 1 69.69 172 PHE A N 1
ATOM 1282 C CA . PHE A 1 172 ? 19.547 -0.49 -1.902 1 69.69 172 PHE A CA 1
ATOM 1283 C C . PHE A 1 172 ? 18.672 -0.032 -3.062 1 69.69 172 PHE A C 1
ATOM 1285 O O . PHE A 1 172 ? 18.047 1.024 -2.992 1 69.69 172 PHE A O 1
ATOM 1292 N N . LEU A 1 173 ? 18.781 -0.569 -4.051 1 75.88 173 LEU A N 1
ATOM 1293 C CA . LEU A 1 173 ? 17.969 -0.369 -5.238 1 75.88 173 LEU A CA 1
ATOM 1294 C C . LEU A 1 173 ? 17.453 -1.702 -5.773 1 75.88 173 LEU A C 1
ATOM 1296 O O . LEU A 1 173 ? 18.234 -2.561 -6.172 1 75.88 173 LEU A O 1
ATOM 1300 N N . TRP A 1 174 ? 16.203 -1.807 -5.598 1 71.06 174 TRP A N 1
ATOM 1301 C CA . TRP A 1 174 ? 15.531 -2.957 -6.188 1 71.06 174 TRP A CA 1
ATOM 1302 C C . TRP A 1 174 ? 15.031 -2.635 -7.59 1 71.06 174 TRP A C 1
ATOM 1304 O O . TRP A 1 174 ? 14.477 -1.561 -7.828 1 71.06 174 TRP A O 1
ATOM 1314 N N . VAL A 1 175 ? 15.422 -3.447 -8.461 1 64.31 175 VAL A N 1
ATOM 1315 C CA . VAL A 1 175 ? 14.836 -3.387 -9.797 1 64.31 175 VAL A CA 1
ATOM 1316 C C . VAL A 1 175 ? 13.977 -4.625 -10.039 1 64.31 175 VAL A C 1
ATOM 1318 O O . VAL A 1 175 ? 14.484 -5.75 -10.039 1 64.31 175 VAL A O 1
ATOM 1321 N N . GLN A 1 176 ? 12.742 -4.324 -9.977 1 58.34 176 GLN A N 1
ATOM 1322 C CA . GLN A 1 176 ? 11.789 -5.402 -10.219 1 58.34 176 GLN A CA 1
ATOM 1323 C C . GLN A 1 176 ? 11.305 -5.398 -11.664 1 58.34 176 GLN A C 1
ATOM 1325 O O . GLN A 1 176 ? 10.727 -4.41 -12.125 1 58.34 176 GLN A O 1
ATOM 1330 N N . MET A 1 177 ? 11.609 -6.422 -12.258 1 49.84 177 MET A N 1
ATOM 1331 C CA . MET A 1 177 ? 11.219 -6.551 -13.656 1 49.84 177 MET A CA 1
ATOM 1332 C C . MET A 1 177 ? 9.727 -6.82 -13.781 1 49.84 177 MET A C 1
ATOM 1334 O O . MET A 1 177 ? 9.164 -7.609 -13.023 1 49.84 177 MET A O 1
ATOM 1338 N N . GLY A 1 178 ? 9.141 -5.789 -14.484 1 43.19 178 GLY A N 1
ATOM 1339 C CA . GLY A 1 178 ? 7.762 -6.078 -14.859 1 43.19 178 GLY A CA 1
ATOM 1340 C C . GLY A 1 178 ? 7.652 -7.062 -16.016 1 43.19 178 GLY A C 1
ATOM 1341 O O . GLY A 1 178 ? 8.641 -7.359 -16.672 1 43.19 178 GLY A O 1
ATOM 1342 N N . LEU A 1 179 ? 6.527 -7.598 -16.203 1 38.69 179 LEU A N 1
ATOM 1343 C CA . LEU A 1 179 ? 6.258 -8.602 -17.234 1 38.69 179 LEU A CA 1
ATOM 1344 C C . LEU A 1 179 ? 6.34 -7.996 -18.625 1 38.69 179 LEU A C 1
ATOM 1346 O O . LEU A 1 179 ? 6.555 -8.711 -19.609 1 38.69 179 LEU A O 1
ATOM 1350 N N . ASP A 1 180 ? 6.262 -6.719 -18.672 1 40.81 180 ASP A N 1
ATOM 1351 C CA . ASP A 1 180 ? 6.297 -6.051 -19.969 1 40.81 180 ASP A CA 1
ATOM 1352 C C . ASP A 1 180 ? 7.695 -5.523 -20.281 1 40.81 180 ASP A C 1
ATOM 1354 O O . ASP A 1 180 ? 7.875 -4.742 -21.219 1 40.81 180 ASP A O 1
ATOM 1358 N N . GLY A 1 181 ? 8.664 -6.082 -19.562 1 45.12 181 GLY A N 1
ATOM 1359 C CA . GLY A 1 181 ? 10.031 -5.602 -19.734 1 45.12 181 GLY A CA 1
ATOM 1360 C C . GLY A 1 181 ? 10.297 -4.293 -19.016 1 45.12 181 GLY A C 1
ATOM 1361 O O . GLY A 1 181 ? 11.453 -3.879 -18.891 1 45.12 181 GLY A O 1
ATOM 1362 N N . ARG A 1 182 ? 9.172 -3.756 -18.594 1 55.88 182 ARG A N 1
ATOM 1363 C CA . ARG A 1 182 ? 9.359 -2.584 -17.75 1 55.88 182 ARG A CA 1
ATOM 1364 C C . ARG A 1 182 ? 9.758 -2.99 -16.328 1 55.88 182 ARG A C 1
ATOM 1366 O O . ARG A 1 182 ? 9.578 -4.145 -15.938 1 55.88 182 ARG A O 1
ATOM 1373 N N . SER A 1 183 ? 10.508 -2.211 -15.797 1 62.91 183 SER A N 1
ATOM 1374 C CA . SER A 1 183 ? 10.922 -2.523 -14.438 1 62.91 183 SER A CA 1
ATOM 1375 C C . SER A 1 183 ? 10.531 -1.41 -13.469 1 62.91 183 SER A C 1
ATOM 1377 O O . SER A 1 183 ? 10.367 -0.259 -13.875 1 62.91 183 SER A O 1
ATOM 1379 N N . LYS A 1 184 ? 10.18 -1.82 -12.391 1 68.81 184 LYS A N 1
ATOM 1380 C CA . LYS A 1 184 ? 10.016 -0.898 -11.273 1 68.81 184 LYS A CA 1
ATOM 1381 C C . LYS A 1 184 ? 11.289 -0.837 -10.43 1 68.81 184 LYS A C 1
ATOM 1383 O O . LYS A 1 184 ? 11.945 -1.856 -10.211 1 68.81 184 LYS A O 1
ATOM 1388 N N . VAL A 1 185 ? 11.719 0.348 -10.211 1 75.88 185 VAL A N 1
ATOM 1389 C CA . VAL A 1 185 ? 12.883 0.586 -9.367 1 75.88 185 VAL A CA 1
ATOM 1390 C C . VAL A 1 185 ? 12.438 1.109 -8 1 75.88 185 VAL A C 1
ATOM 1392 O O . VAL A 1 185 ? 11.602 2.016 -7.922 1 75.88 185 VAL A O 1
ATOM 1395 N N . TYR A 1 186 ? 12.828 0.372 -7.047 1 72.94 186 TYR A N 1
ATOM 1396 C CA . TYR A 1 186 ? 12.57 0.83 -5.684 1 72.94 186 TYR A CA 1
ATOM 1397 C C . TYR A 1 186 ? 13.836 0.767 -4.84 1 72.94 186 TYR A C 1
ATOM 1399 O O . TYR A 1 186 ? 14.602 -0.197 -4.93 1 72.94 186 TYR A O 1
ATOM 1407 N N . GLY A 1 187 ? 14.133 1.82 -4.262 1 75.31 187 GLY A N 1
ATOM 1408 C CA . GLY A 1 187 ? 15.289 1.803 -3.381 1 75.31 187 GLY A CA 1
ATOM 1409 C C . GLY A 1 187 ? 15.203 2.824 -2.262 1 75.31 187 GLY A C 1
ATOM 1410 O O . GLY A 1 187 ? 14.281 3.643 -2.232 1 75.31 187 GLY A O 1
ATOM 1411 N N . GLU A 1 188 ? 15.93 2.621 -1.385 1 73.06 188 GLU A N 1
ATOM 1412 C CA . GLU A 1 188 ? 16.141 3.588 -0.312 1 73.06 188 GLU A CA 1
ATOM 1413 C C . GLU A 1 188 ? 17.609 4.004 -0.225 1 73.06 188 GLU A C 1
ATOM 1415 O O . GLU A 1 188 ? 18.5 3.184 -0.423 1 73.06 188 GLU A O 1
ATOM 1420 N N . LEU A 1 189 ? 17.797 5.27 -0.183 1 70.75 189 LEU A N 1
ATOM 1421 C CA . LEU A 1 189 ? 19.141 5.855 -0.056 1 70.75 189 LEU A CA 1
ATOM 1422 C C . LEU A 1 189 ? 19.297 6.531 1.301 1 70.75 189 LEU A C 1
ATOM 1424 O O . LEU A 1 189 ? 18.391 7.199 1.784 1 70.75 189 LEU A O 1
ATOM 1428 N N . ASP A 1 190 ? 20.344 6.176 1.897 1 62.41 190 ASP A N 1
ATOM 1429 C CA . ASP A 1 190 ? 20.625 6.969 3.088 1 62.41 190 ASP A CA 1
ATOM 1430 C C . ASP A 1 190 ? 20.906 8.43 2.725 1 62.41 190 ASP A C 1
ATOM 1432 O O . ASP A 1 190 ? 21.016 8.766 1.545 1 62.41 190 ASP A O 1
ATOM 1436 N N . ALA A 1 191 ? 20.984 9.336 3.701 1 54.66 191 ALA A N 1
ATOM 1437 C CA . ALA A 1 191 ? 21.031 10.781 3.475 1 54.66 191 ALA A CA 1
ATOM 1438 C C . ALA A 1 191 ? 22.25 11.172 2.635 1 54.66 191 ALA A C 1
ATOM 1440 O O . ALA A 1 191 ? 22.109 11.891 1.641 1 54.66 191 ALA A O 1
ATOM 1441 N N . PRO A 1 192 ? 23.5 10.672 2.924 1 54.81 192 PRO A N 1
ATOM 1442 C CA . PRO A 1 192 ? 24.641 11.031 2.064 1 54.81 192 PRO A CA 1
ATOM 1443 C C . PRO A 1 192 ? 24.469 10.523 0.633 1 54.81 192 PRO A C 1
ATOM 1445 O O . PRO A 1 192 ? 24.766 11.25 -0.321 1 54.81 192 PRO A O 1
ATOM 1448 N N . ASP A 1 193 ? 23.953 9.312 0.55 1 66.62 193 ASP A N 1
ATOM 1449 C CA . ASP A 1 193 ? 23.766 8.719 -0.77 1 66.62 193 ASP A CA 1
ATOM 1450 C C . ASP A 1 193 ? 22.672 9.461 -1.547 1 66.62 193 ASP A C 1
ATOM 1452 O O . ASP A 1 193 ? 22.766 9.617 -2.766 1 66.62 193 ASP A O 1
ATOM 1456 N N . THR A 1 194 ? 21.656 9.828 -0.781 1 62.41 194 THR A N 1
ATOM 1457 C CA . THR A 1 194 ? 20.594 10.609 -1.406 1 62.41 194 THR A CA 1
ATOM 1458 C C . THR A 1 194 ? 21.156 11.859 -2.072 1 62.41 194 THR A C 1
ATOM 1460 O O . THR A 1 194 ? 20.812 12.172 -3.213 1 62.41 194 THR A O 1
ATOM 1463 N N . ALA A 1 195 ? 21.984 12.617 -1.354 1 57.28 195 ALA A N 1
ATOM 1464 C CA . ALA A 1 195 ? 22.594 13.828 -1.897 1 57.28 195 ALA A CA 1
ATOM 1465 C C . ALA A 1 195 ? 23.391 13.523 -3.154 1 57.28 195 ALA A C 1
ATOM 1467 O O . ALA A 1 195 ? 23.297 14.234 -4.156 1 57.28 195 ALA A O 1
ATOM 1468 N N . VAL A 1 196 ? 24.219 12.453 -3.133 1 62.62 196 VAL A N 1
ATOM 1469 C CA . VAL A 1 196 ? 25.047 12.055 -4.266 1 62.62 196 VAL A CA 1
ATOM 1470 C C . VAL A 1 196 ? 24.156 11.703 -5.457 1 62.62 196 VAL A C 1
ATOM 1472 O O . VAL A 1 196 ? 24.406 12.156 -6.578 1 62.62 196 VAL A O 1
ATOM 1475 N N . VAL A 1 197 ? 23.094 10.945 -5.164 1 72.88 197 VAL A N 1
ATOM 1476 C CA . VAL A 1 197 ? 22.25 10.445 -6.238 1 72.88 197 VAL A CA 1
ATOM 1477 C C . VAL A 1 197 ? 21.453 11.602 -6.844 1 72.88 197 VAL A C 1
ATOM 1479 O O . VAL A 1 197 ? 21.391 11.75 -8.07 1 72.88 197 VAL A O 1
ATOM 1482 N N . LEU A 1 198 ? 20.859 12.406 -5.98 1 64.62 198 LEU A N 1
ATOM 1483 C CA . LEU A 1 198 ? 20.094 13.523 -6.504 1 64.62 198 LEU A CA 1
ATOM 1484 C C . LEU A 1 198 ? 20.969 14.477 -7.301 1 64.62 198 LEU A C 1
ATOM 1486 O O . LEU A 1 198 ? 20.609 14.891 -8.398 1 64.62 198 LEU A O 1
ATOM 1490 N N . ASN A 1 199 ? 22.094 14.812 -6.805 1 62.44 199 ASN A N 1
ATOM 1491 C CA . ASN A 1 199 ? 23 15.711 -7.504 1 62.44 199 ASN A CA 1
ATOM 1492 C C . ASN A 1 199 ? 23.547 15.078 -8.789 1 62.44 199 ASN A C 1
ATOM 1494 O O . ASN A 1 199 ? 23.688 15.758 -9.805 1 62.44 199 ASN A O 1
ATOM 1498 N N . GLY A 1 200 ? 23.953 13.836 -8.727 1 69.5 200 GLY A N 1
ATOM 1499 C CA . GLY A 1 200 ? 24.406 13.141 -9.914 1 69.5 200 GLY A CA 1
ATOM 1500 C C . GLY A 1 200 ? 23.359 13.078 -11.016 1 69.5 200 GLY A C 1
ATOM 1501 O O . GLY A 1 200 ? 23.672 13.312 -12.188 1 69.5 200 GLY A O 1
ATOM 1502 N N . LEU A 1 201 ? 22.156 12.75 -10.562 1 75.31 201 LEU A N 1
ATOM 1503 C CA . LEU A 1 201 ? 21.062 12.703 -11.516 1 75.31 201 LEU A CA 1
ATOM 1504 C C . LEU A 1 201 ? 20.797 14.086 -12.109 1 75.31 201 LEU A C 1
ATOM 1506 O O . LEU A 1 201 ? 20.641 14.219 -13.328 1 75.31 201 LEU A O 1
ATOM 1510 N N . ASP A 1 202 ? 20.781 15.047 -11.297 1 65.94 202 ASP A N 1
ATOM 1511 C CA . ASP A 1 202 ? 20.516 16.391 -11.773 1 65.94 202 ASP A CA 1
ATOM 1512 C C . ASP A 1 202 ? 21.625 16.891 -12.695 1 65.94 202 ASP A C 1
ATOM 1514 O O . ASP A 1 202 ? 21.359 17.562 -13.688 1 65.94 202 ASP A O 1
ATOM 1518 N N . ARG A 1 203 ? 22.844 16.594 -12.344 1 68.69 203 ARG A N 1
ATOM 1519 C CA . ARG A 1 203 ? 23.953 16.922 -13.234 1 68.69 203 ARG A CA 1
ATOM 1520 C C . ARG A 1 203 ? 23.781 16.25 -14.586 1 68.69 203 ARG A C 1
ATOM 1522 O O . ARG A 1 203 ? 24.062 16.844 -15.625 1 68.69 203 ARG A O 1
ATOM 1529 N N . GLN A 1 204 ? 23.406 15.008 -14.555 1 75.88 204 GLN A N 1
ATOM 1530 C CA . GLN A 1 204 ? 23.172 14.289 -15.805 1 75.88 204 GLN A CA 1
ATOM 1531 C C . GLN A 1 204 ? 22.016 14.914 -16.594 1 75.88 204 GLN A C 1
ATOM 1533 O O . GLN A 1 204 ? 22.078 15.008 -17.812 1 75.88 204 GLN A O 1
ATOM 1538 N N . VAL A 1 205 ? 21.016 15.312 -15.875 1 71.56 205 VAL A N 1
ATOM 1539 C CA . VAL A 1 205 ? 19.891 15.984 -16.516 1 71.56 205 VAL A CA 1
ATOM 1540 C C . VAL A 1 205 ? 20.375 17.25 -17.234 1 71.56 205 VAL A C 1
ATOM 1542 O O . VAL A 1 205 ? 19.984 17.5 -18.375 1 71.56 205 VAL A O 1
ATOM 1545 N N . GLU A 1 206 ? 21.172 17.984 -16.562 1 68.5 206 GLU A N 1
ATOM 1546 C CA . GLU A 1 206 ? 21.75 19.188 -17.141 1 68.5 206 GLU A CA 1
ATOM 1547 C C . GLU A 1 206 ? 22.578 18.875 -18.391 1 68.5 206 GLU A C 1
ATOM 1549 O O . GLU A 1 206 ? 22.516 19.594 -19.391 1 68.5 206 GLU A O 1
ATOM 1554 N N . ALA A 1 207 ? 23.359 17.844 -18.281 1 68.75 207 ALA A N 1
ATOM 1555 C CA . ALA A 1 207 ? 24.188 17.422 -19.406 1 68.75 207 ALA A CA 1
ATOM 1556 C C . ALA A 1 207 ? 23.328 17.016 -20.609 1 68.75 207 ALA A C 1
ATOM 1558 O O . ALA A 1 207 ? 23.672 17.328 -21.75 1 68.75 207 ALA A O 1
ATOM 1559 N N . ASP A 1 208 ? 22.25 16.328 -20.328 1 64.75 208 ASP A N 1
ATOM 1560 C CA . ASP A 1 208 ? 21.344 15.859 -21.375 1 64.75 208 ASP A CA 1
ATOM 1561 C C . ASP A 1 208 ? 20.609 17.016 -22.031 1 64.75 208 ASP A C 1
ATOM 1563 O O . ASP A 1 208 ? 20.312 16.984 -23.219 1 64.75 208 ASP A O 1
ATOM 1567 N N . GLU A 1 209 ? 20.203 17.922 -21.234 1 62.66 209 GLU A N 1
ATOM 1568 C CA . GLU A 1 209 ? 19.484 19.094 -21.734 1 62.66 209 GLU A CA 1
ATOM 1569 C C . GLU A 1 209 ? 20.375 19.984 -22.578 1 62.66 209 GLU A C 1
ATOM 1571 O O . GLU A 1 209 ? 19.906 20.672 -23.484 1 62.66 209 GLU A O 1
ATOM 1576 N N . ARG A 1 210 ? 21.625 20.062 -22.109 1 56.09 210 ARG A N 1
ATOM 1577 C CA . ARG A 1 210 ? 22.562 20.828 -22.922 1 56.09 210 ARG A CA 1
ATOM 1578 C C . ARG A 1 210 ? 22.641 20.266 -24.344 1 56.09 210 ARG A C 1
ATOM 1580 O O . ARG A 1 210 ? 22.859 21 -25.297 1 56.09 210 ARG A O 1
ATOM 1587 N N . THR A 1 211 ? 22.438 18.969 -24.484 1 52.88 211 THR A N 1
ATOM 1588 C CA . THR A 1 211 ? 22.516 18.359 -25.797 1 52.88 211 THR A CA 1
ATOM 1589 C C . THR A 1 211 ? 21.156 18.391 -26.5 1 52.88 211 THR A C 1
ATOM 1591 O O . THR A 1 211 ? 21.078 18.25 -27.719 1 52.88 211 THR A O 1
ATOM 1594 N N . ALA A 1 212 ? 20.141 18.469 -25.75 1 50.31 212 ALA A N 1
ATOM 1595 C CA . ALA A 1 212 ? 18.797 18.453 -26.344 1 50.31 212 ALA A CA 1
ATOM 1596 C C . ALA A 1 212 ? 18.312 19.859 -26.641 1 50.31 212 ALA A C 1
ATOM 1598 O O . ALA A 1 212 ? 18.625 20.797 -25.906 1 50.31 212 ALA A O 1
ATOM 1599 N N . GLU A 1 213 ? 17.906 20.203 -27.781 1 44.81 213 GLU A N 1
ATOM 1600 C CA . GLU A 1 213 ? 17.328 21.469 -28.234 1 44.81 213 GLU A CA 1
ATOM 1601 C C . GLU A 1 213 ? 16.094 21.828 -27.406 1 44.81 213 GLU A C 1
ATOM 1603 O O . GLU A 1 213 ? 15.25 20.969 -27.141 1 44.81 213 GLU A O 1
ATOM 1608 N N . GLN A 1 214 ? 16.172 22.828 -26.516 1 38.66 214 GLN A N 1
ATOM 1609 C CA . GLN A 1 214 ? 15.188 23.422 -25.609 1 38.66 214 GLN A CA 1
ATOM 1610 C C . GLN A 1 214 ? 13.852 23.641 -26.312 1 38.66 214 GLN A C 1
ATOM 1612 O O . GLN A 1 214 ? 13.766 24.406 -27.281 1 38.66 214 GLN A O 1
ATOM 1617 N N . GLU A 1 215 ? 13.094 22.656 -26.547 1 37.72 215 GLU A N 1
ATOM 1618 C CA . GLU A 1 215 ? 11.812 23.062 -27.109 1 37.72 215 GLU A CA 1
ATOM 1619 C C . GLU A 1 215 ? 10.984 23.844 -26.094 1 37.72 215 GLU A C 1
ATOM 1621 O O . GLU A 1 215 ? 10.906 23.469 -24.922 1 37.72 215 GLU A O 1
ATOM 1626 N N . GLU A 1 216 ? 10.805 25.078 -26.266 1 38.47 216 GLU A N 1
ATOM 1627 C CA . GLU A 1 216 ? 10.078 26.172 -25.625 1 38.47 216 GLU A CA 1
ATOM 1628 C C . GLU A 1 216 ? 8.648 25.766 -25.297 1 38.47 216 GLU A C 1
ATOM 1630 O O . GLU A 1 216 ? 7.758 25.844 -26.156 1 38.47 216 GLU A O 1
ATOM 1635 N N . THR A 1 217 ? 8.422 24.672 -24.844 1 42.12 217 THR A N 1
ATOM 1636 C CA . THR A 1 217 ? 6.98 24.469 -24.75 1 42.12 217 THR A CA 1
ATOM 1637 C C . THR A 1 217 ? 6.359 25.359 -23.688 1 42.12 217 THR A C 1
ATOM 1639 O O . THR A 1 217 ? 7.066 25.891 -22.828 1 42.12 217 THR A O 1
ATOM 1642 N N . ALA A 1 218 ? 4.973 25.234 -23.5 1 46.5 218 ALA A N 1
ATOM 1643 C CA . ALA A 1 218 ? 3.998 25.953 -22.688 1 46.5 218 ALA A CA 1
ATOM 1644 C C . ALA A 1 218 ? 4.324 25.812 -21.203 1 46.5 218 ALA A C 1
ATOM 1646 O O . ALA A 1 218 ? 4.973 24.844 -20.781 1 46.5 218 ALA A O 1
ATOM 1647 N N . ARG A 1 219 ? 3.965 26.812 -20.359 1 42.88 219 ARG A N 1
ATOM 1648 C CA . ARG A 1 219 ? 4.18 27.031 -18.938 1 42.88 219 ARG A CA 1
ATOM 1649 C C . ARG A 1 219 ? 3.777 25.797 -18.141 1 42.88 219 ARG A C 1
ATOM 1651 O O . ARG A 1 219 ? 2.588 25.5 -17.984 1 42.88 219 ARG A O 1
ATOM 1658 N N . PRO A 1 220 ? 4.727 24.812 -17.812 1 44.25 220 PRO A N 1
ATOM 1659 C CA . PRO A 1 220 ? 4.332 23.547 -17.188 1 44.25 220 PRO A CA 1
ATOM 1660 C C . PRO A 1 220 ? 3.803 23.75 -15.758 1 44.25 220 PRO A C 1
ATOM 1662 O O . PRO A 1 220 ? 4.215 24.672 -15.062 1 44.25 220 PRO A O 1
ATOM 1665 N N . THR A 1 221 ? 2.635 23.312 -15.445 1 45.03 221 THR A N 1
ATOM 1666 C CA . THR A 1 221 ? 2.098 23.297 -14.094 1 45.03 221 THR A CA 1
ATOM 1667 C C . THR A 1 221 ? 3.07 22.625 -13.133 1 45.03 221 THR A C 1
ATOM 1669 O O . THR A 1 221 ? 4.027 21.969 -13.57 1 45.03 221 THR A O 1
ATOM 1672 N N . ARG A 1 222 ? 2.932 22.922 -11.859 1 41.25 222 ARG A N 1
ATOM 1673 C CA . ARG A 1 222 ? 3.76 22.297 -10.836 1 41.25 222 ARG A CA 1
ATOM 1674 C C . ARG A 1 222 ? 3.779 20.781 -11 1 41.25 222 ARG A C 1
ATOM 1676 O O . ARG A 1 222 ? 4.824 20.141 -10.836 1 41.25 222 ARG A O 1
ATOM 1683 N N . HIS A 1 223 ? 2.602 20.203 -11.211 1 46.69 223 HIS A N 1
ATOM 1684 C CA . HIS A 1 223 ? 2.496 18.766 -11.445 1 46.69 223 HIS A CA 1
ATOM 1685 C C . HIS A 1 223 ? 3.252 18.344 -12.703 1 46.69 223 HIS A C 1
ATOM 1687 O O . HIS A 1 223 ? 3.9 17.297 -12.734 1 46.69 223 HIS A O 1
ATOM 1693 N N . ASP A 1 224 ? 3.174 19.219 -13.586 1 53.69 224 ASP A N 1
ATOM 1694 C CA . ASP A 1 224 ? 3.885 18.969 -14.836 1 53.69 224 ASP A CA 1
ATOM 1695 C C . ASP A 1 224 ? 5.395 19.031 -14.633 1 53.69 224 ASP A C 1
ATOM 1697 O O . ASP A 1 224 ? 6.137 18.234 -15.203 1 53.69 224 ASP A O 1
ATOM 1701 N N . ARG A 1 225 ? 5.711 19.938 -13.734 1 52.91 225 ARG A N 1
ATOM 1702 C CA . ARG A 1 225 ? 7.133 20.109 -13.469 1 52.91 225 ARG A CA 1
ATOM 1703 C C . ARG A 1 225 ? 7.703 18.922 -12.695 1 52.91 225 ARG A C 1
ATOM 1705 O O . ARG A 1 225 ? 8.812 18.469 -12.977 1 52.91 225 ARG A O 1
ATOM 1712 N N . ARG A 1 226 ? 6.887 18.406 -11.766 1 56.09 226 ARG A N 1
ATOM 1713 C CA . ARG A 1 226 ? 7.32 17.234 -11.008 1 56.09 226 ARG A CA 1
ATOM 1714 C C . ARG A 1 226 ? 7.41 16 -11.898 1 56.09 226 ARG A C 1
ATOM 1716 O O . ARG A 1 226 ? 8.344 15.219 -11.781 1 56.09 226 ARG A O 1
ATOM 1723 N N . ARG A 1 227 ? 6.473 15.93 -12.672 1 58.94 227 ARG A N 1
ATOM 1724 C CA . ARG A 1 227 ? 6.469 14.812 -13.609 1 58.94 227 ARG A CA 1
ATOM 1725 C C . ARG A 1 227 ? 7.625 14.914 -14.594 1 58.94 227 ARG A C 1
ATOM 1727 O O . ARG A 1 227 ? 8.281 13.922 -14.906 1 58.94 227 ARG A O 1
ATOM 1734 N N . THR A 1 228 ? 7.75 16.109 -14.891 1 64.44 228 THR A N 1
ATOM 1735 C CA . THR A 1 228 ? 8.844 16.359 -15.82 1 64.44 228 THR A CA 1
ATOM 1736 C C . THR A 1 228 ? 10.195 16.078 -15.156 1 64.44 228 THR A C 1
ATOM 1738 O O . THR A 1 228 ? 11.078 15.469 -15.766 1 64.44 228 THR A O 1
ATOM 1741 N N . ARG A 1 229 ? 10.258 16.438 -13.906 1 67.19 229 ARG A N 1
ATOM 1742 C CA . ARG A 1 229 ? 11.508 16.188 -13.188 1 67.19 229 ARG A CA 1
ATOM 1743 C C . ARG A 1 229 ? 11.742 14.695 -13.008 1 67.19 229 ARG A C 1
ATOM 1745 O O . ARG A 1 229 ? 12.867 14.219 -13.148 1 67.19 229 ARG A O 1
ATOM 1752 N N . ALA A 1 230 ? 10.711 13.984 -12.695 1 72.88 230 ALA A N 1
ATOM 1753 C CA . ALA A 1 230 ? 10.836 12.539 -12.523 1 72.88 230 ALA A CA 1
ATOM 1754 C C . ALA A 1 230 ? 11.227 11.859 -13.836 1 72.88 230 ALA A C 1
ATOM 1756 O O . ALA A 1 230 ? 12.055 10.945 -13.836 1 72.88 230 ALA A O 1
ATOM 1757 N N . LYS A 1 231 ? 10.664 12.359 -14.852 1 74.38 231 LYS A N 1
ATOM 1758 C CA . LYS A 1 231 ? 11.023 11.812 -16.156 1 74.38 231 LYS A CA 1
ATOM 1759 C C . LYS A 1 231 ? 12.484 12.125 -16.5 1 74.38 231 LYS A C 1
ATOM 1761 O O . LYS A 1 231 ? 13.203 11.258 -17 1 74.38 231 LYS A O 1
ATOM 1766 N N . ARG A 1 232 ? 12.883 13.32 -16.188 1 75.44 232 ARG A N 1
ATOM 1767 C CA . ARG A 1 232 ? 14.258 13.719 -16.438 1 75.44 232 ARG A CA 1
ATOM 1768 C C . ARG A 1 232 ? 15.234 12.898 -15.609 1 75.44 232 ARG A C 1
ATOM 1770 O O . ARG A 1 232 ? 16.281 12.484 -16.094 1 75.44 232 ARG A O 1
ATOM 1777 N N . ARG A 1 233 ? 14.828 12.641 -14.422 1 78.81 233 ARG A N 1
ATOM 1778 C CA . ARG A 1 233 ? 15.688 11.852 -13.555 1 78.81 233 ARG A CA 1
ATOM 1779 C C . ARG A 1 233 ? 15.758 10.398 -14.016 1 78.81 233 ARG A C 1
ATOM 1781 O O . ARG A 1 233 ? 16.812 9.766 -13.938 1 78.81 233 ARG A O 1
ATOM 1788 N N . GLY A 1 234 ? 14.625 9.922 -14.414 1 81.88 234 GLY A N 1
ATOM 1789 C CA . GLY A 1 234 ? 14.641 8.586 -14.984 1 81.88 234 GLY A CA 1
ATOM 1790 C C . GLY A 1 234 ? 15.57 8.461 -16.172 1 81.88 234 GLY A C 1
ATOM 1791 O O . GLY A 1 234 ? 16.359 7.516 -16.266 1 81.88 234 GLY A O 1
ATOM 1792 N N . ARG A 1 235 ? 15.469 9.398 -17 1 78.12 235 ARG A N 1
ATOM 1793 C CA . ARG A 1 235 ? 16.344 9.422 -18.172 1 78.12 235 ARG A CA 1
ATOM 1794 C C . ARG A 1 235 ? 17.797 9.602 -17.766 1 78.12 235 ARG A C 1
ATOM 1796 O O . ARG A 1 235 ? 18.703 9.016 -18.359 1 78.12 235 ARG A O 1
ATOM 1803 N N . ALA A 1 236 ? 18.016 10.469 -16.797 1 81.81 236 ALA A N 1
ATOM 1804 C CA . ALA A 1 236 ? 19.359 10.688 -16.297 1 81.81 236 ALA A CA 1
ATOM 1805 C C . ALA A 1 236 ? 19.969 9.391 -15.773 1 81.81 236 ALA A C 1
ATOM 1807 O O . ALA A 1 236 ? 21.141 9.109 -16 1 81.81 236 ALA A O 1
ATOM 1808 N N . LEU A 1 237 ? 19.125 8.664 -15.055 1 83 237 LEU A N 1
ATOM 1809 C CA . LEU A 1 237 ? 19.594 7.371 -14.562 1 83 237 LEU A CA 1
ATOM 1810 C C . LEU A 1 237 ? 20.016 6.469 -15.719 1 83 237 LEU A C 1
ATOM 1812 O O . LEU A 1 237 ? 21.062 5.836 -15.664 1 83 237 LEU A O 1
ATOM 1816 N N . VAL A 1 238 ? 19.219 6.441 -16.703 1 78.38 238 VAL A N 1
ATOM 1817 C CA . VAL A 1 238 ? 19.531 5.656 -17.891 1 78.38 238 VAL A CA 1
ATOM 1818 C C . VAL A 1 238 ? 20.828 6.172 -18.516 1 78.38 238 VAL A C 1
ATOM 1820 O O . VAL A 1 238 ? 21.703 5.387 -18.891 1 78.38 238 VAL A O 1
ATOM 1823 N N . GLY A 1 239 ? 20.953 7.457 -18.641 1 79.5 239 GLY A N 1
ATOM 1824 C CA . GLY A 1 239 ? 22.156 8.078 -19.172 1 79.5 239 GLY A CA 1
ATOM 1825 C C . GLY A 1 239 ? 23.406 7.711 -18.391 1 79.5 239 GLY A C 1
ATOM 1826 O O . GLY A 1 239 ? 24.438 7.387 -18.984 1 79.5 239 GLY A O 1
ATOM 1827 N N . LEU A 1 240 ? 23.312 7.781 -17.156 1 80.62 240 LEU A N 1
ATOM 1828 C CA . LEU A 1 240 ? 24.438 7.43 -16.297 1 80.62 240 LEU A CA 1
ATOM 1829 C C . LEU A 1 240 ? 24.875 5.988 -16.531 1 80.62 240 LEU A C 1
ATOM 1831 O O . LEU A 1 240 ? 26.078 5.703 -16.625 1 80.62 240 LEU A O 1
ATOM 1835 N N . CYS A 1 241 ? 23.922 5.168 -16.656 1 75.75 241 CYS A N 1
ATOM 1836 C CA . CYS A 1 241 ? 24.203 3.75 -16.859 1 75.75 241 CYS A CA 1
ATOM 1837 C C . CYS A 1 241 ? 24.766 3.494 -18.25 1 75.75 241 CYS A C 1
ATOM 1839 O O . CYS A 1 241 ? 25.672 2.684 -18.422 1 75.75 241 CYS A O 1
ATOM 1841 N N . ALA A 1 242 ? 24.219 4.195 -19.219 1 70.38 242 ALA A N 1
ATOM 1842 C CA . ALA A 1 242 ? 24.734 4.094 -20.578 1 70.38 242 ALA A CA 1
ATOM 1843 C C . ALA A 1 242 ? 26.188 4.551 -20.656 1 70.38 242 ALA A C 1
ATOM 1845 O O . ALA A 1 242 ? 27 3.932 -21.344 1 70.38 242 ALA A O 1
ATOM 1846 N N . ASP A 1 243 ? 26.484 5.664 -20.031 1 73.38 243 ASP A N 1
ATOM 1847 C CA . ASP A 1 243 ? 27.859 6.172 -20 1 73.38 243 ASP A CA 1
ATOM 1848 C C . ASP A 1 243 ? 28.812 5.145 -19.391 1 73.38 243 ASP A C 1
ATOM 1850 O O . ASP A 1 243 ? 29.938 4.973 -19.859 1 73.38 243 ASP A O 1
ATOM 1854 N N . ARG A 1 244 ? 28.328 4.547 -18.391 1 71.06 244 ARG A N 1
ATOM 1855 C CA . ARG A 1 244 ? 29.141 3.527 -17.719 1 71.06 244 ARG A CA 1
ATOM 1856 C C . ARG A 1 244 ? 29.391 2.34 -18.641 1 71.06 244 ARG A C 1
ATOM 1858 O O . ARG A 1 244 ? 30.469 1.752 -18.641 1 71.06 244 ARG A O 1
ATOM 1865 N N . LEU A 1 245 ? 28.359 1.987 -19.328 1 61.59 245 LEU A N 1
ATOM 1866 C CA . LEU A 1 245 ? 28.469 0.86 -20.25 1 61.59 245 LEU A CA 1
ATOM 1867 C C . LEU A 1 245 ? 29.391 1.192 -21.422 1 61.59 245 LEU A C 1
ATOM 1869 O O . LEU A 1 245 ? 30.094 0.316 -21.922 1 61.59 245 LEU A O 1
ATOM 1873 N N . ALA A 1 246 ? 29.172 2.375 -21.766 1 59.38 246 ALA A N 1
ATOM 1874 C CA . ALA A 1 246 ? 30.047 2.82 -22.859 1 59.38 246 ALA A CA 1
ATOM 1875 C C . ALA A 1 246 ? 31.5 2.916 -22.391 1 59.38 246 ALA A C 1
ATOM 1877 O O . ALA A 1 246 ? 32.406 2.789 -23.203 1 59.38 246 ALA A O 1
ATOM 1878 N N . GLY A 1 247 ? 31.578 3.178 -21.141 1 53.47 247 GLY A N 1
ATOM 1879 C CA . GLY A 1 247 ? 32.938 3.367 -20.656 1 53.47 247 GLY A CA 1
ATOM 1880 C C . GLY A 1 247 ? 33.719 2.068 -20.531 1 53.47 247 GLY A C 1
ATOM 1881 O O . GLY A 1 247 ? 33.125 1 -20.359 1 53.47 247 GLY A O 1
ATOM 1882 N N . ARG A 1 248 ? 34.688 1.841 -21.281 1 39.66 248 ARG A N 1
ATOM 1883 C CA . ARG A 1 248 ? 35.688 0.78 -21.359 1 39.66 248 ARG A CA 1
ATOM 1884 C C . ARG A 1 248 ? 36.156 0.359 -19.969 1 39.66 248 ARG A C 1
ATOM 1886 O O . ARG A 1 248 ? 36.281 1.196 -19.078 1 39.66 248 ARG A O 1
ATOM 1893 N N . THR A 1 249 ? 35.75 -0.936 -19.484 1 36.47 249 THR A N 1
ATOM 1894 C CA . THR A 1 249 ? 36.406 -1.453 -18.281 1 36.47 249 THR A CA 1
ATOM 1895 C C . THR A 1 249 ? 37.844 -0.989 -18.219 1 36.47 249 THR A C 1
ATOM 1897 O O . THR A 1 249 ? 38.438 -0.593 -19.219 1 36.47 249 THR A O 1
ATOM 1900 N N . ALA A 1 250 ? 38.219 -0.72 -17.062 1 32.69 250 ALA A N 1
ATOM 1901 C CA . ALA A 1 250 ? 39.688 -0.505 -17.062 1 32.69 250 ALA A CA 1
ATOM 1902 C C . ALA A 1 250 ? 40.375 -1.561 -17.906 1 32.69 250 ALA A C 1
ATOM 1904 O O . ALA A 1 250 ? 41.406 -1.28 -18.531 1 32.69 250 ALA A O 1
ATOM 1905 N N . ALA A 1 251 ? 40.25 -3.008 -17.547 1 36.09 251 ALA A N 1
ATOM 1906 C CA . ALA A 1 251 ? 41.062 -4.027 -18.203 1 36.09 251 ALA A CA 1
ATOM 1907 C C . ALA A 1 251 ? 40.469 -4.406 -19.562 1 36.09 251 ALA A C 1
ATOM 1909 O O . ALA A 1 251 ? 40.875 -5.402 -20.156 1 36.09 251 ALA A O 1
ATOM 1910 N N . GLY A 1 252 ? 39.812 -3.871 -20.375 1 32.38 252 GLY A N 1
ATOM 1911 C CA . GLY A 1 252 ? 39.406 -4.145 -21.75 1 32.38 252 GLY A CA 1
ATOM 1912 C C . GLY A 1 252 ? 38.469 -5.324 -21.875 1 32.38 252 GLY A C 1
ATOM 1913 O O . GLY A 1 252 ? 38.188 -5.77 -22.984 1 32.38 252 GLY A O 1
ATOM 1914 N N . ARG A 1 253 ? 38.438 -6.461 -20.984 1 30.88 253 ARG A N 1
ATOM 1915 C CA . ARG A 1 253 ? 37.844 -7.746 -21.297 1 30.88 253 ARG A CA 1
ATOM 1916 C C . ARG A 1 253 ? 36.312 -7.652 -21.234 1 30.88 253 ARG A C 1
ATOM 1918 O O . ARG A 1 253 ? 35.75 -7.09 -20.297 1 30.88 253 ARG A O 1
ATOM 1925 N N . ARG A 1 254 ? 35.625 -7.742 -22.297 1 32.12 254 ARG A N 1
ATOM 1926 C CA . ARG A 1 254 ? 34.188 -7.957 -22.547 1 32.12 254 ARG A CA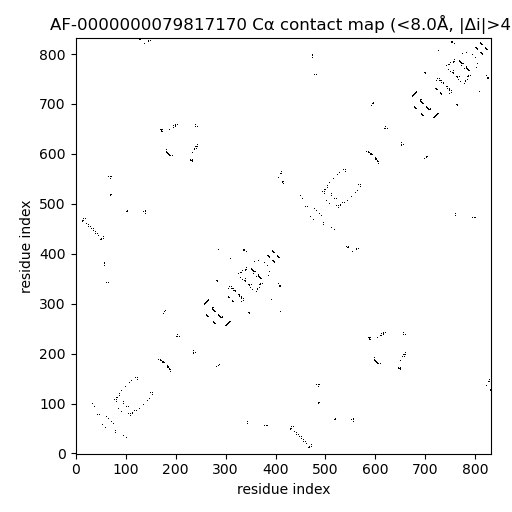 1
ATOM 1927 C C . ARG A 1 254 ? 33.719 -9.258 -21.906 1 32.12 254 ARG A C 1
ATOM 1929 O O . ARG A 1 254 ? 34.281 -10.32 -22.141 1 32.12 254 ARG A O 1
ATOM 1936 N N . VAL A 1 255 ? 33.5 -9.586 -20.688 1 32.19 255 VAL A N 1
ATOM 1937 C CA . VAL A 1 255 ? 32.938 -10.859 -20.25 1 32.19 255 VAL A CA 1
ATOM 1938 C C . VAL A 1 255 ? 31.625 -11.117 -20.984 1 32.19 255 VAL A C 1
ATOM 1940 O O . VAL A 1 255 ? 30.688 -10.328 -20.891 1 32.19 255 VAL A O 1
ATOM 1943 N N . ASP A 1 256 ? 31.578 -11.891 -22.047 1 32.94 256 ASP A N 1
ATOM 1944 C CA . ASP A 1 256 ? 30.625 -12.305 -23.062 1 32.94 256 ASP A CA 1
ATOM 1945 C C . ASP A 1 256 ? 29.516 -13.172 -22.469 1 32.94 256 ASP A C 1
ATOM 1947 O O . ASP A 1 256 ? 28.828 -13.891 -23.188 1 32.94 256 ASP A O 1
ATOM 1951 N N . ALA A 1 257 ? 29.406 -13.609 -21.219 1 35.66 257 ALA A N 1
ATOM 1952 C CA . ALA A 1 257 ? 28.359 -14.594 -20.969 1 35.66 257 ALA A CA 1
ATOM 1953 C C . ALA A 1 257 ? 26.984 -13.953 -21.047 1 35.66 257 ALA A C 1
ATOM 1955 O O . ALA A 1 257 ? 26.688 -13 -20.312 1 35.66 257 ALA A O 1
ATOM 1956 N N . LYS A 1 258 ? 26.219 -14.219 -22.125 1 37.78 258 LYS A N 1
ATOM 1957 C CA . LYS A 1 258 ? 24.875 -13.695 -22.391 1 37.78 258 LYS A CA 1
ATOM 1958 C C . LYS A 1 258 ? 23.844 -14.359 -21.484 1 37.78 258 LYS A C 1
ATOM 1960 O O . LYS A 1 258 ? 23.922 -15.57 -21.234 1 37.78 258 LYS A O 1
ATOM 1965 N N . PRO A 1 259 ? 23.062 -13.734 -20.766 1 40.03 259 PRO A N 1
ATOM 1966 C CA . PRO A 1 259 ? 21.984 -14.305 -19.969 1 40.03 259 PRO A CA 1
ATOM 1967 C C . PRO A 1 259 ? 20.984 -15.094 -20.812 1 40.03 259 PRO A C 1
ATOM 1969 O O . PRO A 1 259 ? 20.766 -14.781 -21.984 1 40.03 259 PRO A O 1
ATOM 1972 N N . LEU A 1 260 ? 20.594 -16.375 -20.312 1 43 260 LEU A N 1
ATOM 1973 C CA . LEU A 1 260 ? 19.562 -17.172 -20.969 1 43 260 LEU A CA 1
ATOM 1974 C C . LEU A 1 260 ? 18.172 -16.594 -20.703 1 43 260 LEU A C 1
ATOM 1976 O O . LEU A 1 260 ? 17.828 -16.297 -19.547 1 43 260 LEU A O 1
ATOM 1980 N N . VAL A 1 261 ? 17.516 -16.219 -21.781 1 46.81 261 VAL A N 1
ATOM 1981 C CA . VAL A 1 261 ? 16.141 -15.719 -21.703 1 46.81 261 VAL A CA 1
ATOM 1982 C C . VAL A 1 261 ? 15.188 -16.703 -22.375 1 46.81 261 VAL A C 1
ATOM 1984 O O . VAL A 1 261 ? 15.414 -17.125 -23.516 1 46.81 261 VAL A O 1
ATOM 1987 N N . VAL A 1 262 ? 14.188 -17.391 -21.625 1 49.03 262 VAL A N 1
ATOM 1988 C CA . VAL A 1 262 ? 13.172 -18.25 -22.203 1 49.03 262 VAL A CA 1
ATOM 1989 C C . VAL A 1 262 ? 11.93 -17.438 -22.547 1 49.03 262 VAL A C 1
ATOM 1991 O O . VAL A 1 262 ? 11.383 -16.734 -21.688 1 49.03 262 VAL A O 1
ATOM 1994 N N . VAL A 1 263 ? 11.531 -17.422 -23.797 1 53.44 263 VAL A N 1
ATOM 1995 C CA . VAL A 1 263 ? 10.367 -16.703 -24.281 1 53.44 263 VAL A CA 1
ATOM 1996 C C . VAL A 1 263 ? 9.234 -17.688 -24.594 1 53.44 263 VAL A C 1
ATOM 1998 O O . VAL A 1 263 ? 9.438 -18.672 -25.312 1 53.44 263 VAL A O 1
ATOM 2001 N N . HIS A 1 264 ? 8.094 -17.531 -23.938 1 55.03 264 HIS A N 1
ATOM 2002 C CA . HIS A 1 264 ? 6.902 -18.312 -24.203 1 55.03 264 HIS A CA 1
ATOM 2003 C C . HIS A 1 264 ? 6.023 -17.656 -25.25 1 55.03 264 HIS A C 1
ATOM 2005 O O . HIS A 1 264 ? 5.586 -16.516 -25.078 1 55.03 264 HIS A O 1
ATOM 2011 N N . VAL A 1 265 ? 5.797 -18.359 -26.453 1 53.84 265 VAL A N 1
ATOM 2012 C CA . VAL A 1 265 ? 5.055 -17.781 -27.578 1 53.84 265 VAL A CA 1
ATOM 2013 C C . VAL A 1 265 ? 3.777 -18.594 -27.812 1 53.84 265 VAL A C 1
ATOM 2015 O O . VAL A 1 265 ? 3.832 -19.797 -28.078 1 53.84 265 VAL A O 1
ATOM 2018 N N . PRO A 1 266 ? 2.654 -17.984 -27.531 1 52.03 266 PRO A N 1
ATOM 2019 C CA . PRO A 1 266 ? 1.446 -18.703 -27.938 1 52.03 266 PRO A CA 1
ATOM 2020 C C . PRO A 1 266 ? 1.379 -18.922 -29.453 1 52.03 266 PRO A C 1
ATOM 2022 O O . PRO A 1 266 ? 1.71 -18.031 -30.219 1 52.03 266 PRO A O 1
ATOM 2025 N N . LEU A 1 267 ? 0.997 -20.188 -29.828 1 51.31 267 LEU A N 1
ATOM 2026 C CA . LEU A 1 267 ? 0.917 -20.578 -31.234 1 51.31 267 LEU A CA 1
ATOM 2027 C C . LEU A 1 267 ? 0.049 -19.609 -32.031 1 51.31 267 LEU A C 1
ATOM 2029 O O . LEU A 1 267 ? 0.35 -19.297 -33.188 1 51.31 267 LEU A O 1
ATOM 2033 N N . ASP A 1 268 ? -1.078 -19.219 -31.453 1 49.06 268 ASP A N 1
ATOM 2034 C CA . ASP A 1 268 ? -2.004 -18.375 -32.219 1 49.06 268 ASP A CA 1
ATOM 2035 C C . ASP A 1 268 ? -1.452 -16.953 -32.375 1 49.06 268 ASP A C 1
ATOM 2037 O O . ASP A 1 268 ? -2.029 -16.141 -33.094 1 49.06 268 ASP A O 1
ATOM 2041 N N . ARG A 1 269 ? -0.457 -16.75 -31.672 1 45.28 269 ARG A N 1
ATOM 2042 C CA . ARG A 1 269 ? 0.106 -15.406 -31.766 1 45.28 269 ARG A CA 1
ATOM 2043 C C . ARG A 1 269 ? 1.481 -15.43 -32.438 1 45.28 269 ARG A C 1
ATOM 2045 O O . ARG A 1 269 ? 2.209 -14.438 -32.406 1 45.28 269 ARG A O 1
ATOM 2052 N N . ILE A 1 270 ? 1.905 -16.516 -32.812 1 42.94 270 ILE A N 1
ATOM 2053 C CA . ILE A 1 270 ? 3.213 -16.641 -33.438 1 42.94 270 ILE A CA 1
ATOM 2054 C C . ILE A 1 270 ? 3.266 -15.766 -34.688 1 42.94 270 ILE A C 1
ATOM 2056 O O . ILE A 1 270 ? 4.32 -15.211 -35.031 1 42.94 270 ILE A O 1
ATOM 2060 N N . SER A 1 271 ? 2.301 -15.945 -35.531 1 38.56 271 SER A N 1
ATOM 2061 C CA . SER A 1 271 ? 2.393 -15.203 -36.781 1 38.56 271 SER A CA 1
ATOM 2062 C C . SER A 1 271 ? 2.607 -13.711 -36.531 1 38.56 271 SER A C 1
ATOM 2064 O O . SER A 1 271 ? 3.088 -12.992 -37.406 1 38.56 271 SER A O 1
ATOM 2066 N N . THR A 1 272 ? 1.728 -13.078 -35.875 1 34.12 272 THR A N 1
ATOM 2067 C CA . THR A 1 272 ? 1.793 -11.625 -35.781 1 34.12 272 THR A CA 1
ATOM 2068 C C . THR A 1 272 ? 2.957 -11.203 -34.875 1 34.12 272 THR A C 1
ATOM 2070 O O . THR A 1 272 ? 3.592 -12.039 -34.25 1 34.12 272 THR A O 1
ATOM 2073 N N . THR A 1 273 ? 3.035 -9.766 -34.281 1 32.12 273 THR A N 1
ATOM 2074 C CA . THR A 1 273 ? 4.078 -9.117 -33.5 1 32.12 273 THR A CA 1
ATOM 2075 C C . THR A 1 273 ? 4.422 -9.945 -32.281 1 32.12 273 THR A C 1
ATOM 2077 O O . THR A 1 273 ? 3.529 -10.359 -31.531 1 32.12 273 THR A O 1
ATOM 2080 N N . ALA A 1 274 ? 5.43 -10.781 -32.312 1 33.78 274 ALA A N 1
ATOM 2081 C CA . ALA A 1 274 ? 6.121 -11.719 -31.422 1 33.78 274 ALA A CA 1
ATOM 2082 C C . ALA A 1 274 ? 6.086 -11.234 -29.969 1 33.78 274 ALA A C 1
ATOM 2084 O O . ALA A 1 274 ? 6.965 -10.484 -29.547 1 33.78 274 ALA A O 1
ATOM 2085 N N . ALA A 1 275 ? 5.039 -10.828 -29.516 1 33.59 275 ALA A N 1
ATOM 2086 C CA . ALA A 1 275 ? 5.043 -10.445 -28.094 1 33.59 275 ALA A CA 1
ATOM 2087 C C . ALA A 1 275 ? 5.168 -11.68 -27.203 1 33.59 275 ALA A C 1
ATOM 2089 O O . ALA A 1 275 ? 4.457 -12.672 -27.391 1 33.59 275 ALA A O 1
ATOM 2090 N N . GLY A 1 276 ? 6.371 -12.375 -27.156 1 37.88 276 GLY A N 1
ATOM 2091 C CA . GLY A 1 276 ? 6.598 -13.5 -26.266 1 37.88 276 GLY A CA 1
ATOM 2092 C C . GLY A 1 276 ? 6.695 -13.086 -24.797 1 37.88 276 GLY A C 1
ATOM 2093 O O . GLY A 1 276 ? 6.645 -11.891 -24.484 1 37.88 276 GLY A O 1
ATOM 2094 N N . ARG A 1 277 ? 6.191 -13.977 -23.969 1 37.75 277 ARG A N 1
ATOM 2095 C CA . ARG A 1 277 ? 6.34 -13.773 -22.531 1 37.75 277 ARG A CA 1
ATOM 2096 C C . ARG A 1 277 ? 7.715 -14.234 -22.047 1 37.75 277 ARG A C 1
ATOM 2098 O O . ARG A 1 277 ? 8.203 -15.281 -22.469 1 37.75 277 ARG A O 1
ATOM 2105 N N . LEU A 1 278 ? 8.648 -13.281 -21.578 1 37 278 LEU A N 1
ATOM 2106 C CA . LEU A 1 278 ? 9.969 -13.555 -21 1 37 278 LEU A CA 1
ATOM 2107 C C . LEU A 1 278 ? 9.836 -14.094 -19.578 1 37 278 LEU A C 1
ATOM 2109 O O . LEU A 1 278 ? 9.164 -13.492 -18.75 1 37 278 LEU A O 1
ATOM 2113 N N . GLU A 1 279 ? 10.172 -15.445 -19.547 1 35.97 279 GLU A N 1
ATOM 2114 C CA . GLU A 1 279 ? 10.336 -15.969 -18.203 1 35.97 279 GLU A CA 1
ATOM 2115 C C . GLU A 1 279 ? 11.594 -15.422 -17.531 1 35.97 279 GLU A C 1
ATOM 2117 O O . GLU A 1 279 ? 12.688 -15.531 -18.078 1 35.97 279 GLU A O 1
ATOM 2122 N N . VAL A 1 280 ? 11.516 -14.297 -16.969 1 30.62 280 VAL A N 1
ATOM 2123 C CA . VAL A 1 280 ? 12.688 -13.898 -16.188 1 30.62 280 VAL A CA 1
ATOM 2124 C C . VAL A 1 280 ? 12.625 -14.531 -14.797 1 30.62 280 VAL A C 1
ATOM 2126 O O . VAL A 1 280 ? 11.539 -14.773 -14.273 1 30.62 280 VAL A O 1
ATOM 2129 N N . ALA A 1 281 ? 13.711 -15.188 -14.531 1 30.23 281 ALA A N 1
ATOM 2130 C CA . ALA A 1 281 ? 13.906 -15.781 -13.211 1 30.23 281 ALA A CA 1
ATOM 2131 C C . ALA A 1 281 ? 13.367 -14.875 -12.109 1 30.23 281 ALA A C 1
ATOM 2133 O O . ALA A 1 281 ? 13.898 -14.852 -11 1 30.23 281 ALA A O 1
ATOM 2134 N N . VAL A 1 282 ? 12.844 -13.828 -12.477 1 29.58 282 VAL A N 1
ATOM 2135 C CA . VAL A 1 282 ? 12.359 -13.086 -11.32 1 29.58 282 VAL A CA 1
ATOM 2136 C C . VAL A 1 282 ? 11.055 -13.695 -10.82 1 29.58 282 VAL A C 1
ATOM 2138 O O . VAL A 1 282 ? 10.211 -14.117 -11.617 1 29.58 282 VAL A O 1
ATOM 2141 N N . ASP A 1 283 ? 11 -14.055 -9.703 1 29.31 283 ASP A N 1
ATOM 2142 C CA . ASP A 1 283 ? 9.867 -14.727 -9.07 1 29.31 283 ASP A CA 1
ATOM 2143 C C . ASP A 1 283 ? 8.547 -14.078 -9.477 1 29.31 283 ASP A C 1
ATOM 2145 O O . ASP A 1 283 ? 8.32 -12.898 -9.203 1 29.31 283 ASP A O 1
ATOM 2149 N N . GLY A 1 284 ? 7.676 -14.758 -10.148 1 33.22 284 GLY A N 1
ATOM 2150 C CA . GLY A 1 284 ? 6.234 -14.594 -10.273 1 33.22 284 GLY A CA 1
ATOM 2151 C C . GLY A 1 284 ? 5.828 -13.789 -11.492 1 33.22 284 GLY A C 1
ATOM 2152 O O . GLY A 1 284 ? 4.637 -13.562 -11.727 1 33.22 284 GLY A O 1
ATOM 2153 N N . ALA A 1 285 ? 6.66 -12.875 -12.023 1 34 285 ALA A N 1
ATOM 2154 C CA . ALA A 1 285 ? 6.059 -12.078 -13.086 1 34 285 ALA A CA 1
ATOM 2155 C C . ALA A 1 285 ? 6.543 -12.539 -14.461 1 34 285 ALA A C 1
ATOM 2157 O O . ALA A 1 285 ? 7.691 -12.961 -14.609 1 34 285 ALA A O 1
ATOM 2158 N N . LEU A 1 286 ? 5.73 -13.07 -15.367 1 39.31 286 LEU A N 1
ATOM 2159 C CA . LEU A 1 286 ? 5.973 -13.414 -16.766 1 39.31 286 LEU A CA 1
ATOM 2160 C C . LEU A 1 286 ? 5.609 -12.258 -17.688 1 39.31 286 LEU A C 1
ATOM 2162 O O . LEU A 1 286 ? 4.512 -12.219 -18.25 1 39.31 286 LEU A O 1
ATOM 2166 N N . PRO A 1 287 ? 6.543 -11.25 -17.734 1 39.88 287 PRO A N 1
ATOM 2167 C CA . PRO A 1 287 ? 6.172 -10.102 -18.578 1 39.88 287 PRO A CA 1
ATOM 2168 C C . PRO A 1 287 ? 6.051 -10.461 -20.047 1 39.88 287 PRO A C 1
ATOM 2170 O O . PRO A 1 287 ? 6.73 -11.375 -20.531 1 39.88 287 PRO A O 1
ATOM 2173 N N . ARG A 1 288 ? 5.109 -9.867 -20.766 1 43.28 288 ARG A N 1
ATOM 2174 C CA . ARG A 1 288 ? 4.961 -10 -22.219 1 43.28 288 ARG A CA 1
ATOM 2175 C C . ARG A 1 288 ? 6.012 -9.172 -22.953 1 43.28 288 ARG A C 1
ATOM 2177 O O . ARG A 1 288 ? 6.336 -8.055 -22.531 1 43.28 288 ARG A O 1
ATOM 2184 N N . LEU A 1 289 ? 6.77 -9.773 -23.828 1 46.38 289 LEU A N 1
ATOM 2185 C CA . LEU A 1 289 ? 7.789 -9.102 -24.625 1 46.38 289 LEU A CA 1
ATOM 2186 C C . LEU A 1 289 ? 7.328 -8.922 -26.062 1 46.38 289 LEU A C 1
ATOM 2188 O O . LEU A 1 289 ? 6.633 -9.789 -26.609 1 46.38 289 LEU A O 1
ATOM 2192 N N . SER A 1 290 ? 7.52 -7.738 -26.562 1 46.72 290 SER A N 1
ATOM 2193 C CA . SER A 1 290 ? 7.312 -7.566 -27.984 1 46.72 290 SER A CA 1
ATOM 2194 C C . SER A 1 290 ? 8.328 -8.375 -28.797 1 46.72 290 SER A C 1
ATOM 2196 O O . SER A 1 290 ? 9.367 -8.781 -28.266 1 46.72 290 SER A O 1
ATOM 2198 N N . ALA A 1 291 ? 7.879 -8.609 -30.094 1 48.75 291 ALA A N 1
ATOM 2199 C CA . ALA A 1 291 ? 8.82 -9.281 -30.984 1 48.75 291 ALA A CA 1
ATOM 2200 C C . ALA A 1 291 ? 10.133 -8.516 -31.078 1 48.75 291 ALA A C 1
ATOM 2202 O O . ALA A 1 291 ? 11.211 -9.117 -31.047 1 48.75 291 ALA A O 1
ATOM 2203 N N . ARG A 1 292 ? 9.984 -7.281 -31.078 1 48.06 292 ARG A N 1
ATOM 2204 C CA . ARG A 1 292 ? 11.164 -6.434 -31.172 1 48.06 292 ARG A CA 1
ATOM 2205 C C . ARG A 1 292 ? 12.047 -6.582 -29.938 1 48.06 292 ARG A C 1
ATOM 2207 O O . ARG A 1 292 ? 13.273 -6.648 -30.047 1 48.06 292 ARG A O 1
ATOM 2214 N N . THR A 1 293 ? 11.406 -6.629 -28.906 1 48.19 293 THR A N 1
ATOM 2215 C CA . THR A 1 293 ? 12.148 -6.801 -27.656 1 48.19 293 THR A CA 1
ATOM 2216 C C . THR A 1 293 ? 12.836 -8.164 -27.625 1 48.19 293 THR A C 1
ATOM 2218 O O . THR A 1 293 ? 13.977 -8.281 -27.172 1 48.19 293 THR A O 1
ATOM 2221 N N . VAL A 1 294 ? 12.102 -9.141 -28.109 1 51.28 294 VAL A N 1
ATOM 2222 C CA . VAL A 1 294 ? 12.688 -10.477 -28.172 1 51.28 294 VAL A CA 1
ATOM 2223 C C . VAL A 1 294 ? 13.898 -10.484 -29.094 1 51.28 294 VAL A C 1
ATOM 2225 O O . VAL A 1 294 ? 14.93 -11.086 -28.781 1 51.28 294 VAL A O 1
ATOM 2228 N N . GLU A 1 295 ? 13.727 -9.789 -30.125 1 52.47 295 GLU A N 1
ATOM 2229 C CA . GLU A 1 295 ? 14.836 -9.688 -31.078 1 52.47 295 GLU A CA 1
ATOM 2230 C C . GLU A 1 295 ? 16.047 -9 -30.438 1 52.47 295 GLU A C 1
ATOM 2232 O O . GLU A 1 295 ? 17.188 -9.422 -30.641 1 52.47 295 GLU A O 1
ATOM 2237 N N . ALA A 1 296 ? 15.711 -8.008 -29.75 1 52.34 296 ALA A N 1
ATOM 2238 C CA . ALA A 1 296 ? 16.781 -7.273 -29.094 1 52.34 296 ALA A CA 1
ATOM 2239 C C . ALA A 1 296 ? 17.469 -8.125 -28.031 1 52.34 296 ALA A C 1
ATOM 2241 O O . ALA A 1 296 ? 18.688 -8.125 -27.906 1 52.34 296 ALA A O 1
ATOM 2242 N N . LEU A 1 297 ? 16.656 -8.875 -27.359 1 50.56 297 LEU A N 1
ATOM 2243 C CA . LEU A 1 297 ? 17.188 -9.75 -26.328 1 50.56 297 LEU A CA 1
ATOM 2244 C C . LEU A 1 297 ? 18.031 -10.867 -26.922 1 50.56 297 LEU A C 1
ATOM 2246 O O . LEU A 1 297 ? 19.047 -11.273 -26.344 1 50.56 297 LEU A O 1
ATOM 2250 N N . ALA A 1 298 ? 17.578 -11.289 -28.062 1 53 298 ALA A N 1
ATOM 2251 C CA . ALA A 1 298 ? 18.25 -12.406 -28.703 1 53 298 ALA A CA 1
ATOM 2252 C C . ALA A 1 298 ? 19.672 -12.016 -29.141 1 53 298 ALA A C 1
ATOM 2254 O O . ALA A 1 298 ? 20.516 -12.883 -29.344 1 53 298 ALA A O 1
ATOM 2255 N N . ARG A 1 299 ? 19.766 -10.75 -29.188 1 52.31 299 ARG A N 1
ATOM 2256 C CA . ARG A 1 299 ? 21.109 -10.297 -29.562 1 52.31 299 ARG A CA 1
ATOM 2257 C C . ARG A 1 299 ? 22.078 -10.43 -28.391 1 52.31 299 ARG A C 1
ATOM 2259 O O . ARG A 1 299 ? 23.266 -10.664 -28.594 1 52.31 299 ARG A O 1
ATOM 2266 N N . ASP A 1 300 ? 21.531 -10.312 -27.297 1 46.91 300 ASP A N 1
ATOM 2267 C CA . ASP A 1 300 ? 22.453 -10.164 -26.172 1 46.91 300 ASP A CA 1
ATOM 2268 C C . ASP A 1 300 ? 22.25 -11.281 -25.156 1 46.91 300 ASP A C 1
ATOM 2270 O O . ASP A 1 300 ? 22.953 -11.328 -24.141 1 46.91 300 ASP A O 1
ATOM 2274 N N . ALA A 1 301 ? 21.25 -12.078 -25.422 1 48.25 301 ALA A N 1
ATOM 2275 C CA . ALA A 1 301 ? 20.969 -13.195 -24.516 1 48.25 301 ALA A CA 1
ATOM 2276 C C . ALA A 1 301 ? 20.703 -14.477 -25.281 1 48.25 301 ALA A C 1
ATOM 2278 O O . ALA A 1 301 ? 20.453 -14.445 -26.484 1 48.25 301 ALA A O 1
ATOM 2279 N N . ASP A 1 302 ? 20.984 -15.57 -24.656 1 49.47 302 ASP A N 1
ATOM 2280 C CA . ASP A 1 302 ? 20.516 -16.844 -25.188 1 49.47 302 ASP A CA 1
ATOM 2281 C C . ASP A 1 302 ? 19 -16.984 -25.016 1 49.47 302 ASP A C 1
ATOM 2283 O O . ASP A 1 302 ? 18.5 -17 -23.891 1 49.47 302 ASP A O 1
ATOM 2287 N N . VAL A 1 303 ? 18.234 -16.828 -26.141 1 51.19 303 VAL A N 1
ATOM 2288 C CA . VAL A 1 303 ? 16.781 -16.844 -26.094 1 51.19 303 VAL A CA 1
ATOM 2289 C C . VAL A 1 303 ? 16.266 -18.219 -26.516 1 51.19 303 VAL A C 1
ATOM 2291 O O . VAL A 1 303 ? 16.641 -18.734 -27.562 1 51.19 303 VAL A O 1
ATOM 2294 N N . ARG A 1 304 ? 15.594 -19 -25.609 1 53.97 304 ARG A N 1
ATOM 2295 C CA . ARG A 1 304 ? 14.852 -20.203 -25.953 1 53.97 304 ARG A CA 1
ATOM 2296 C C . ARG A 1 304 ? 13.359 -19.906 -26.062 1 53.97 304 ARG A C 1
ATOM 2298 O O . ARG A 1 304 ? 12.797 -19.188 -25.219 1 53.97 304 ARG A O 1
ATOM 2305 N N . ALA A 1 305 ? 12.734 -20.234 -27.219 1 55.25 305 ALA A N 1
ATOM 2306 C CA . ALA A 1 305 ? 11.305 -20 -27.422 1 55.25 305 ALA A CA 1
ATOM 2307 C C . ALA A 1 305 ? 10.516 -21.281 -27.203 1 55.25 305 ALA A C 1
ATOM 2309 O O . ALA A 1 305 ? 10.906 -22.359 -27.672 1 55.25 305 ALA A O 1
ATOM 2310 N N . VAL A 1 306 ? 9.547 -21.297 -26.328 1 55.25 306 VAL A N 1
ATOM 2311 C CA . VAL A 1 306 ? 8.578 -22.391 -26.172 1 55.25 306 VAL A CA 1
ATOM 2312 C C . VAL A 1 306 ? 7.242 -21.969 -26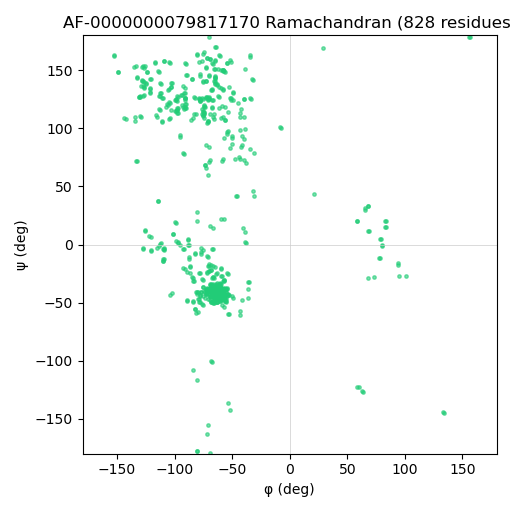.781 1 55.25 306 VAL A C 1
ATOM 2314 O O . VAL A 1 306 ? 6.621 -21 -26.344 1 55.25 306 VAL A O 1
ATOM 2317 N N . VAL A 1 307 ? 6.906 -22.594 -27.922 1 53.72 307 VAL A N 1
ATOM 2318 C CA . VAL A 1 307 ? 5.629 -22.328 -28.578 1 53.72 307 VAL A CA 1
ATOM 2319 C C . VAL A 1 307 ? 4.52 -23.094 -27.859 1 53.72 307 VAL A C 1
ATOM 2321 O O . VAL A 1 307 ? 4.641 -24.297 -27.641 1 53.72 307 VAL A O 1
ATOM 2324 N N . MET A 1 308 ? 3.557 -22.312 -27.5 1 55.53 308 MET A N 1
ATOM 2325 C CA . MET A 1 308 ? 2.479 -22.906 -26.719 1 55.53 308 MET A CA 1
ATOM 2326 C C . MET A 1 308 ? 1.188 -22.969 -27.516 1 55.53 308 MET A C 1
ATOM 2328 O O . MET A 1 308 ? 0.834 -22.016 -28.219 1 55.53 308 MET A O 1
ATOM 2332 N N . ASP A 1 309 ? 0.624 -24.125 -27.609 1 54.88 309 ASP A N 1
ATOM 2333 C CA . ASP A 1 309 ? -0.77 -24.281 -28.016 1 54.88 309 ASP A CA 1
ATOM 2334 C C . ASP A 1 309 ? -1.688 -24.375 -26.797 1 54.88 309 ASP A C 1
ATOM 2336 O O . ASP A 1 309 ? -1.88 -25.469 -26.234 1 54.88 309 ASP A O 1
ATOM 2340 N N . GLY A 1 310 ? -2.168 -23.297 -26.422 1 51.16 310 GLY A N 1
ATOM 2341 C CA . GLY A 1 310 ? -2.816 -23.281 -25.125 1 51.16 310 GLY A CA 1
ATOM 2342 C C . GLY A 1 310 ? -1.862 -23.578 -23.984 1 51.16 310 GLY A C 1
ATOM 2343 O O . GLY A 1 310 ? -0.843 -22.891 -23.828 1 51.16 310 GLY A O 1
ATOM 2344 N N . ALA A 1 311 ? -2.232 -24.531 -23.203 1 49.56 311 ALA A N 1
ATOM 2345 C CA . ALA A 1 311 ? -1.378 -24.906 -22.078 1 49.56 311 ALA A CA 1
ATOM 2346 C C . ALA A 1 311 ? -0.341 -25.953 -22.5 1 49.56 311 ALA A C 1
ATOM 2348 O O . ALA A 1 311 ? 0.524 -26.328 -21.703 1 49.56 311 ALA A O 1
ATOM 2349 N N . ARG A 1 312 ? -0.392 -26.359 -23.812 1 49.81 312 ARG A N 1
ATOM 2350 C CA . ARG A 1 312 ? 0.474 -27.438 -24.281 1 49.81 312 ARG A CA 1
ATOM 2351 C C . ARG A 1 312 ? 1.715 -26.875 -24.969 1 49.81 312 ARG A C 1
ATOM 2353 O O . ARG A 1 312 ? 1.608 -26.141 -25.953 1 49.81 312 ARG A O 1
ATOM 2360 N N . PRO A 1 313 ? 2.869 -27.156 -24.344 1 52.5 313 PRO A N 1
ATOM 2361 C CA . PRO A 1 313 ? 4.062 -26.781 -25.109 1 52.5 313 PRO A CA 1
ATOM 2362 C C . PRO A 1 313 ? 4.25 -27.625 -26.375 1 52.5 313 PRO A C 1
ATOM 2364 O O . PRO A 1 313 ? 4.203 -28.859 -26.297 1 52.5 313 PRO A O 1
ATOM 2367 N N . LEU A 1 314 ? 4.234 -27.172 -27.594 1 51.34 314 LEU A N 1
ATOM 2368 C CA . LEU A 1 314 ? 4.375 -27.891 -28.859 1 51.34 314 LEU A CA 1
ATOM 2369 C C . LEU A 1 314 ? 5.84 -28.188 -29.156 1 51.34 314 LEU A C 1
ATOM 2371 O O . LEU A 1 314 ? 6.18 -29.281 -29.594 1 51.34 314 LEU A O 1
ATOM 2375 N N . THR A 1 315 ? 6.738 -27.375 -29.266 1 46.47 315 THR A N 1
ATOM 2376 C CA . THR A 1 315 ? 8.133 -27.594 -29.641 1 46.47 315 THR A CA 1
ATOM 2377 C C . THR A 1 315 ? 9.07 -26.828 -28.703 1 46.47 315 THR A C 1
ATOM 2379 O O . THR A 1 315 ? 8.734 -25.75 -28.234 1 46.47 315 THR A O 1
ATOM 2382 N N . VAL A 1 316 ? 9.727 -27.719 -27.812 1 44.44 316 VAL A N 1
ATOM 2383 C CA . VAL A 1 316 ? 10.859 -27.109 -27.125 1 44.44 316 VAL A CA 1
ATOM 2384 C C . VAL A 1 316 ? 12.141 -27.328 -27.922 1 44.44 316 VAL A C 1
ATOM 2386 O O . VAL A 1 316 ? 12.383 -28.438 -28.438 1 44.44 316 VAL A O 1
ATOM 2389 N N . THR A 1 317 ? 12.891 -26.656 -28.438 1 40.19 317 THR A N 1
ATOM 2390 C CA . THR A 1 317 ? 14.102 -26.922 -29.203 1 40.19 317 THR A CA 1
ATOM 2391 C C . THR A 1 317 ? 15.039 -27.844 -28.422 1 40.19 317 THR A C 1
ATOM 2393 O O . THR A 1 317 ? 14.836 -28.094 -27.234 1 40.19 317 THR A O 1
ATOM 2396 N N . ARG A 1 318 ? 16.453 -27.891 -28.297 1 35.72 318 ARG A N 1
ATOM 2397 C CA . ARG A 1 318 ? 17.516 -28.891 -28.484 1 35.72 318 ARG A CA 1
ATOM 2398 C C . ARG A 1 318 ? 17.672 -29.75 -27.25 1 35.72 318 ARG A C 1
ATOM 2400 O O . ARG A 1 318 ? 17.453 -30.969 -27.297 1 35.72 318 ARG A O 1
ATOM 2407 N N . ARG A 1 319 ? 18.688 -29.75 -26.328 1 33.06 319 ARG A N 1
ATOM 2408 C CA . ARG A 1 319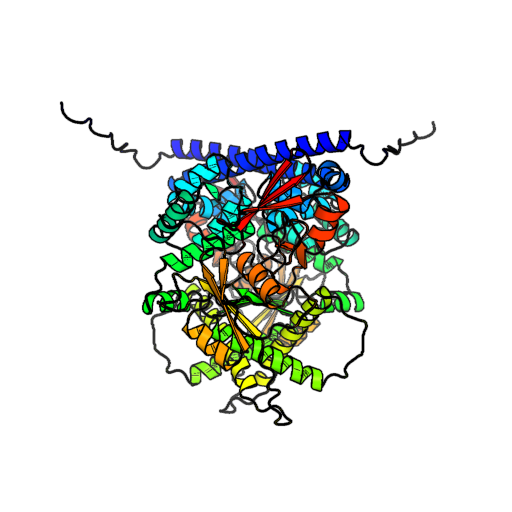 ? 19.609 -30.844 -26 1 33.06 319 ARG A CA 1
ATOM 2409 C C . ARG A 1 319 ? 19 -31.766 -24.953 1 33.06 319 ARG A C 1
ATOM 2411 O O . ARG A 1 319 ? 18.594 -31.328 -23.875 1 33.06 319 ARG A O 1
ATOM 2418 N N . LEU A 1 320 ? 18.531 -33.031 -25.266 1 30.14 320 LEU A N 1
ATOM 2419 C CA . LEU A 1 320 ? 17.891 -34.156 -24.625 1 30.14 320 LEU A CA 1
ATOM 2420 C C . LEU A 1 320 ? 18.859 -34.875 -23.672 1 30.14 320 LEU A C 1
ATOM 2422 O O . LEU A 1 320 ? 19.766 -35.594 -24.109 1 30.14 320 LEU A O 1
ATOM 2426 N N . ARG A 1 321 ? 19.469 -34.438 -22.672 1 29.69 321 ARG A N 1
ATOM 2427 C CA . ARG A 1 321 ? 20.234 -35.469 -21.984 1 29.69 321 ARG A CA 1
ATOM 2428 C C . ARG A 1 321 ? 19.312 -36.375 -21.156 1 29.69 321 ARG A C 1
ATOM 2430 O O . ARG A 1 321 ? 18.219 -35.969 -20.797 1 29.69 321 ARG A O 1
ATOM 2437 N N . ALA A 1 322 ? 19.516 -37.781 -20.656 1 31.31 322 ALA A N 1
ATOM 2438 C CA . ALA A 1 322 ? 18.969 -39.094 -20.25 1 31.31 322 ALA A CA 1
ATOM 2439 C C . ALA A 1 322 ? 18.172 -38.969 -18.953 1 31.31 322 ALA A C 1
ATOM 2441 O O . ALA A 1 322 ? 17.031 -39.406 -18.875 1 31.31 322 ALA A O 1
ATOM 2442 N N . ASP A 1 323 ? 18.766 -39.344 -17.766 1 37.75 323 ASP A N 1
ATOM 2443 C CA . ASP A 1 323 ? 18.125 -39.875 -16.562 1 37.75 323 ASP A CA 1
ATOM 2444 C C . ASP A 1 323 ? 17.125 -38.844 -15.984 1 37.75 323 ASP A C 1
ATOM 2446 O O . ASP A 1 323 ? 16.391 -39.156 -15.047 1 37.75 323 ASP A O 1
ATOM 2450 N N . ALA A 1 324 ? 17.484 -37.656 -15.836 1 44.44 324 ALA A N 1
ATOM 2451 C CA . ALA A 1 324 ? 16.75 -36.469 -15.406 1 44.44 324 ALA A CA 1
ATOM 2452 C C . ALA A 1 324 ? 15.617 -36.156 -16.359 1 44.44 324 ALA A C 1
ATOM 2454 O O . ALA A 1 324 ? 15.664 -36.531 -17.547 1 44.44 324 ALA A O 1
ATOM 2455 N N . VAL A 1 325 ? 14.133 -36.219 -15.758 1 52.38 325 VAL A N 1
ATOM 2456 C CA . VAL A 1 325 ? 13.18 -35.656 -16.719 1 52.38 325 VAL A CA 1
ATOM 2457 C C . VAL A 1 325 ? 13.938 -35.031 -17.875 1 52.38 325 VAL A C 1
ATOM 2459 O O . VAL A 1 325 ? 14.766 -34.125 -17.672 1 52.38 325 VAL A O 1
ATOM 2462 N N . PRO A 1 326 ? 13.914 -35.969 -18.984 1 58.59 326 PRO A N 1
ATOM 2463 C CA . PRO A 1 326 ? 14.609 -35.344 -20.109 1 58.59 326 PRO A CA 1
ATOM 2464 C C . PRO A 1 326 ? 14.406 -33.844 -20.188 1 58.59 326 PRO A C 1
ATOM 2466 O O . PRO A 1 326 ? 13.336 -33.344 -19.828 1 58.59 326 PRO A O 1
ATOM 2469 N N . GLU A 1 327 ? 15.383 -33.281 -20.234 1 65.12 327 GLU A N 1
ATOM 2470 C CA . GLU A 1 327 ? 15.391 -31.812 -20.312 1 65.12 327 GLU A CA 1
ATOM 2471 C C . GLU A 1 327 ? 14.234 -31.297 -21.156 1 65.12 327 GLU A C 1
ATOM 2473 O O . GLU A 1 327 ? 13.609 -30.297 -20.812 1 65.12 327 GLU A O 1
ATOM 2478 N N . ASP A 1 328 ? 13.867 -32.094 -22.156 1 63.66 328 ASP A N 1
ATOM 2479 C CA . ASP A 1 328 ? 12.773 -31.672 -23.031 1 63.66 328 ASP A CA 1
ATOM 2480 C C . ASP A 1 328 ? 11.43 -31.797 -22.312 1 63.66 328 ASP A C 1
ATOM 2482 O O . ASP A 1 328 ? 10.555 -30.938 -22.469 1 63.66 328 ASP A O 1
ATOM 2486 N N . THR A 1 329 ? 11.32 -32.875 -21.594 1 72.44 329 THR A N 1
ATOM 2487 C CA . THR A 1 329 ? 10.094 -33.062 -20.828 1 72.44 329 THR A CA 1
ATOM 2488 C C . THR A 1 329 ? 9.961 -31.984 -19.75 1 72.44 329 THR A C 1
ATOM 2490 O O . THR A 1 329 ? 8.875 -31.422 -19.562 1 72.44 329 THR A O 1
ATOM 2493 N N . ARG A 1 330 ? 11.023 -31.703 -19.031 1 73.69 330 ARG A N 1
ATOM 2494 C CA . ARG A 1 330 ? 11.031 -30.656 -18.016 1 73.69 330 ARG A CA 1
ATOM 2495 C C . ARG A 1 330 ? 10.641 -29.312 -18.625 1 73.69 330 ARG A C 1
ATOM 2497 O O . ARG A 1 330 ? 9.828 -28.578 -18.047 1 73.69 330 ARG A O 1
ATOM 2504 N N . LEU A 1 331 ? 11.148 -29.031 -19.703 1 64.38 331 LEU A N 1
ATOM 2505 C CA . LEU A 1 331 ? 10.852 -27.766 -20.391 1 64.38 331 LEU A CA 1
ATOM 2506 C C . LEU A 1 331 ? 9.391 -27.703 -20.797 1 64.38 331 LEU A C 1
ATOM 2508 O O . LEU A 1 331 ? 8.758 -26.641 -20.703 1 64.38 331 LEU A O 1
ATOM 2512 N N . ALA A 1 332 ? 8.875 -28.797 -21.25 1 72.62 332 ALA A N 1
ATOM 2513 C CA . ALA A 1 332 ? 7.469 -28.844 -21.656 1 72.62 332 ALA A CA 1
ATOM 2514 C C . ALA A 1 332 ? 6.551 -28.578 -20.453 1 72.62 332 ALA A C 1
ATOM 2516 O O . ALA A 1 332 ? 5.574 -27.844 -20.578 1 72.62 332 ALA A O 1
ATOM 2517 N N . VAL A 1 333 ? 6.879 -29.188 -19.344 1 79 333 VAL A N 1
ATOM 2518 C CA . VAL A 1 333 ? 6.086 -29.016 -18.141 1 79 333 VAL A CA 1
ATOM 2519 C C . VAL A 1 333 ? 6.184 -27.562 -17.656 1 79 333 VAL A C 1
ATOM 2521 O O . VAL A 1 333 ? 5.172 -26.953 -17.297 1 79 333 VAL A O 1
ATOM 2524 N N . GLN A 1 334 ? 7.336 -27.031 -17.672 1 74.19 334 GLN A N 1
ATOM 2525 C CA . GLN A 1 334 ? 7.562 -25.656 -17.25 1 74.19 334 GLN A CA 1
ATOM 2526 C C . GLN A 1 334 ? 6.848 -24.672 -18.172 1 74.19 334 GLN A C 1
ATOM 2528 O O . GLN A 1 334 ? 6.305 -23.656 -17.703 1 74.19 334 GLN A O 1
ATOM 2533 N N . ALA A 1 335 ? 6.828 -24.969 -19.391 1 68.25 335 ALA A N 1
ATOM 2534 C CA . ALA A 1 335 ? 6.141 -24.109 -20.359 1 68.25 335 ALA A CA 1
ATOM 2535 C C . ALA A 1 335 ? 4.633 -24.141 -20.141 1 68.25 335 ALA A C 1
ATOM 2537 O O . ALA A 1 335 ? 3.961 -23.109 -20.281 1 68.25 335 ALA A O 1
ATOM 2538 N N . ARG A 1 336 ? 4.121 -25.281 -19.859 1 76.38 336 ARG A N 1
ATOM 2539 C CA . ARG A 1 336 ? 2.695 -25.422 -19.594 1 76.38 336 ARG A CA 1
ATOM 2540 C C . ARG A 1 336 ? 2.311 -24.703 -18.297 1 76.38 336 ARG A C 1
ATOM 2542 O O . ARG A 1 336 ? 1.338 -23.938 -18.266 1 76.38 336 ARG A O 1
ATOM 2549 N N . ASP A 1 337 ? 3.107 -25.031 -17.281 1 81.44 337 ASP A N 1
ATOM 2550 C CA . ASP A 1 337 ? 2.73 -24.609 -15.945 1 81.44 337 ASP A CA 1
ATOM 2551 C C . ASP A 1 337 ? 3.139 -23.156 -15.688 1 81.44 337 ASP A C 1
ATOM 2553 O O . ASP A 1 337 ? 2.443 -22.422 -14.984 1 81.44 337 ASP A O 1
ATOM 2557 N N . MET A 1 338 ? 4.352 -22.703 -16.141 1 73 338 MET A N 1
ATOM 2558 C CA . MET A 1 338 ? 4.953 -21.375 -16 1 73 338 MET A CA 1
ATOM 2559 C C . MET A 1 338 ? 5.094 -21 -14.531 1 73 338 MET A C 1
ATOM 2561 O O . MET A 1 338 ? 4.996 -19.828 -14.172 1 73 338 MET A O 1
ATOM 2565 N N . GLY A 1 339 ? 5.078 -21.953 -13.719 1 80.25 339 GLY A N 1
ATOM 2566 C CA . GLY A 1 339 ? 5.254 -21.797 -12.281 1 80.25 339 GLY A CA 1
ATOM 2567 C C . GLY A 1 339 ? 4.645 -22.938 -11.477 1 80.25 339 GLY A C 1
ATOM 2568 O O . GLY A 1 339 ? 4.059 -23.859 -12.047 1 80.25 339 GLY A O 1
ATOM 2569 N N . ALA A 1 340 ? 4.832 -22.797 -10.211 1 88.81 340 ALA A N 1
ATOM 2570 C CA . ALA A 1 340 ? 4.34 -23.844 -9.328 1 88.81 340 ALA A CA 1
ATOM 2571 C C . ALA A 1 340 ? 2.816 -23.938 -9.367 1 88.81 340 ALA A C 1
ATOM 2573 O O . ALA A 1 340 ? 2.131 -22.906 -9.383 1 88.81 340 ALA A O 1
ATOM 2574 N N . ARG A 1 341 ? 2.336 -25.203 -9.383 1 93.5 341 ARG A N 1
ATOM 2575 C CA . ARG A 1 341 ? 0.911 -25.438 -9.578 1 93.5 341 ARG A CA 1
ATOM 2576 C C . ARG A 1 341 ? 0.26 -25.938 -8.289 1 93.5 341 ARG A C 1
ATOM 2578 O O . ARG A 1 341 ? -0.956 -26.141 -8.242 1 93.5 341 ARG A O 1
ATOM 2585 N N . ASP A 1 342 ? 1.054 -26.156 -7.23 1 94.31 342 ASP A N 1
ATOM 2586 C CA . ASP A 1 342 ? 0.451 -26.516 -5.949 1 94.31 342 ASP A CA 1
ATOM 2587 C C . ASP A 1 342 ? -0.379 -25.359 -5.398 1 94.31 342 ASP A C 1
ATOM 2589 O O . ASP A 1 342 ? -0.097 -24.188 -5.688 1 94.31 342 ASP A O 1
ATOM 2593 N N . PRO A 1 343 ? -1.409 -25.688 -4.621 1 93.38 343 PRO A N 1
ATOM 2594 C CA . PRO A 1 343 ? -2.215 -24.609 -4.035 1 93.38 343 PRO A CA 1
ATOM 2595 C C . PRO A 1 343 ? -1.369 -23.562 -3.309 1 93.38 343 PRO A C 1
ATOM 2597 O O . PRO A 1 343 ? -0.553 -23.922 -2.453 1 93.38 343 PRO A O 1
ATOM 2600 N N . GLY A 1 344 ? -1.581 -22.328 -3.721 1 87.69 344 GLY A N 1
ATOM 2601 C CA . GLY A 1 344 ? -0.883 -21.234 -3.061 1 87.69 344 GLY A CA 1
ATOM 2602 C C . GLY A 1 344 ? 0.543 -21.062 -3.547 1 87.69 344 GLY A C 1
ATOM 2603 O O . GLY A 1 344 ? 1.262 -20.172 -3.072 1 87.69 344 GLY A O 1
ATOM 2604 N N . GLY A 1 345 ? 0.979 -21.875 -4.445 1 85.69 345 GLY A N 1
ATOM 2605 C CA . GLY A 1 345 ? 2.344 -21.797 -4.941 1 85.69 345 GLY A CA 1
ATOM 2606 C C . GLY A 1 345 ? 2.609 -20.547 -5.75 1 85.69 345 GLY A C 1
ATOM 2607 O O . GLY A 1 345 ? 1.798 -20.156 -6.598 1 85.69 345 GLY A O 1
ATOM 2608 N N . ARG A 1 346 ? 3.713 -19.922 -5.434 1 74.12 346 ARG A N 1
ATOM 2609 C CA . ARG A 1 346 ? 4.09 -18.703 -6.141 1 74.12 346 ARG A CA 1
ATOM 2610 C C . ARG A 1 346 ? 5.496 -18.828 -6.723 1 74.12 346 ARG A C 1
ATOM 2612 O O . ARG A 1 346 ? 6.035 -17.844 -7.262 1 74.12 346 ARG A O 1
ATOM 2619 N N . THR A 1 347 ? 5.973 -20 -6.691 1 73.44 347 THR A N 1
ATOM 2620 C CA . THR A 1 347 ? 7.336 -20.234 -7.148 1 73.44 347 THR A CA 1
ATOM 2621 C C . THR A 1 347 ? 7.41 -20.203 -8.672 1 73.44 347 THR A C 1
ATOM 2623 O O . THR A 1 347 ? 6.547 -20.75 -9.352 1 73.44 347 THR A O 1
ATOM 2626 N N . SER A 1 348 ? 8.461 -19.609 -9.141 1 68.56 348 SER A N 1
ATOM 2627 C CA . SER A 1 348 ? 8.672 -19.547 -10.578 1 68.56 348 SER A CA 1
ATOM 2628 C C . SER A 1 348 ? 8.984 -20.922 -11.148 1 68.56 348 SER A C 1
ATOM 2630 O O . SER A 1 348 ? 9.375 -21.828 -10.414 1 68.56 348 SER A O 1
ATOM 2632 N N . ALA A 1 349 ? 8.758 -21.016 -12.484 1 69.06 349 ALA A N 1
ATOM 2633 C CA . ALA A 1 349 ? 8.93 -22.312 -13.133 1 69.06 349 ALA A CA 1
ATOM 2634 C C . ALA A 1 349 ? 10.359 -22.828 -12.953 1 69.06 349 ALA A C 1
ATOM 2636 O O . ALA A 1 349 ? 10.562 -23.984 -12.562 1 69.06 349 ALA A O 1
ATOM 2637 N N . PRO A 1 350 ? 11.375 -21.922 -13.039 1 55.94 350 PRO A N 1
ATOM 2638 C CA . PRO A 1 350 ? 12.734 -22.438 -12.906 1 55.94 350 PRO A CA 1
ATOM 2639 C C . PRO A 1 350 ? 13.07 -22.859 -11.477 1 55.94 350 PRO A C 1
ATOM 2641 O O . PRO A 1 350 ? 13.938 -23.719 -11.266 1 55.94 350 PRO A O 1
ATOM 2644 N N . SER A 1 351 ? 12.398 -22.328 -10.586 1 67.31 351 SER A N 1
ATOM 2645 C CA . SER A 1 351 ? 12.688 -22.609 -9.188 1 67.31 351 SER A CA 1
ATOM 2646 C C . SER A 1 351 ? 11.742 -23.672 -8.633 1 67.31 351 SER A C 1
ATOM 2648 O O . SER A 1 351 ? 11.789 -24 -7.445 1 67.31 351 SER A O 1
ATOM 2650 N N . SER A 1 352 ? 10.906 -24.172 -9.5 1 81.06 352 SER A N 1
ATOM 2651 C CA . SER A 1 352 ? 9.953 -25.203 -9.086 1 81.06 352 SER A CA 1
ATOM 2652 C C . SER A 1 352 ? 10.531 -26.594 -9.273 1 81.06 352 SER A C 1
ATOM 2654 O O . SER A 1 352 ? 11.492 -26.797 -10.031 1 81.06 352 SER A O 1
ATOM 2656 N N . GLU A 1 353 ? 10.039 -27.531 -8.547 1 82.44 353 GLU A N 1
ATOM 2657 C CA . GLU A 1 353 ? 10.297 -28.953 -8.742 1 82.44 353 GLU A CA 1
ATOM 2658 C C . GLU A 1 353 ? 9.273 -29.578 -9.68 1 82.44 353 GLU A C 1
ATOM 2660 O O . GLU A 1 353 ? 8.125 -29.141 -9.734 1 82.44 353 GLU A O 1
ATOM 2665 N N . VAL A 1 354 ? 9.773 -30.562 -10.461 1 86.25 354 VAL A N 1
ATOM 2666 C CA . VAL A 1 354 ? 8.836 -31.312 -11.281 1 86.25 354 VAL A CA 1
ATOM 2667 C C . VAL A 1 354 ? 8.383 -32.562 -10.539 1 86.25 354 VAL A C 1
ATOM 2669 O O . VAL A 1 354 ? 9.203 -33.406 -10.172 1 86.25 354 VAL A O 1
ATOM 2672 N N . HIS A 1 355 ? 7.117 -32.688 -10.289 1 90.5 355 HIS A N 1
ATOM 2673 C CA . HIS A 1 355 ? 6.508 -33.75 -9.492 1 90.5 355 HIS A CA 1
ATOM 2674 C C . HIS A 1 355 ? 5.637 -34.656 -10.359 1 90.5 355 HIS A C 1
ATOM 2676 O O . HIS A 1 355 ? 4.902 -34.156 -11.227 1 90.5 355 HIS A O 1
ATOM 2682 N N . HIS A 1 356 ? 5.727 -35.875 -10.102 1 88.94 356 HIS A N 1
ATOM 2683 C CA . HIS A 1 356 ? 4.844 -36.875 -10.734 1 88.94 356 HIS A CA 1
ATOM 2684 C C . HIS A 1 356 ? 3.453 -36.844 -10.109 1 88.94 356 HIS A C 1
ATOM 2686 O O . HIS A 1 356 ? 3.285 -37.188 -8.938 1 88.94 356 HIS A O 1
ATOM 2692 N N . LEU A 1 357 ? 2.533 -36.438 -10.852 1 91.19 357 LEU A N 1
ATOM 2693 C CA . LEU A 1 357 ? 1.147 -36.469 -10.391 1 91.19 357 LEU A CA 1
ATOM 2694 C C . LEU A 1 357 ? 0.632 -37.906 -10.344 1 91.19 357 LEU A C 1
ATOM 2696 O O . LEU A 1 357 ? -0.141 -38.25 -9.453 1 91.19 357 LEU A O 1
ATOM 2700 N N . THR A 1 358 ? 0.963 -38.656 -11.328 1 84.25 358 THR A N 1
ATOM 2701 C CA . THR A 1 358 ? 0.684 -40.094 -11.398 1 84.25 358 THR A CA 1
ATOM 2702 C C . THR A 1 358 ? 1.965 -40.875 -11.641 1 84.25 358 THR A C 1
ATOM 2704 O O . THR A 1 358 ? 2.838 -40.438 -12.398 1 84.25 358 THR A O 1
ATOM 2707 N N . PRO A 1 359 ? 1.974 -41.969 -10.891 1 77.75 359 PRO A N 1
ATOM 2708 C CA . PRO A 1 359 ? 3.17 -42.812 -11.109 1 77.75 359 PRO A CA 1
ATOM 2709 C C . PRO A 1 359 ? 3.338 -43.219 -12.562 1 77.75 359 PRO A C 1
ATOM 2711 O O . PRO A 1 359 ? 2.348 -43.375 -13.289 1 77.75 359 PRO A O 1
ATOM 2714 N N . GLY A 1 360 ? 4.684 -43.406 -13.047 1 74.81 360 GLY A N 1
ATOM 2715 C CA . GLY A 1 360 ? 4.918 -43.906 -14.383 1 74.81 360 GLY A CA 1
ATOM 2716 C C . GLY A 1 360 ? 5.961 -43.125 -15.156 1 74.81 360 GLY A C 1
ATOM 2717 O O . GLY A 1 360 ? 6.914 -42.625 -14.57 1 74.81 360 GLY A O 1
ATOM 2718 N N . LEU A 1 361 ? 5.66 -43.031 -16.516 1 70.5 361 LEU A N 1
ATOM 2719 C CA . LEU A 1 361 ? 6.625 -42.438 -17.453 1 70.5 361 LEU A CA 1
ATOM 2720 C C . LEU A 1 361 ? 6.691 -40.938 -17.266 1 70.5 361 LEU A C 1
ATOM 2722 O O . LEU A 1 361 ? 5.734 -40.312 -16.797 1 70.5 361 LEU A O 1
ATOM 2726 N N . HIS A 1 362 ? 7.852 -40.438 -17.594 1 77.94 362 HIS A N 1
ATOM 2727 C CA . HIS A 1 362 ? 8.062 -39 -17.562 1 77.94 362 HIS A CA 1
ATOM 2728 C C . HIS A 1 362 ? 7.363 -38.312 -18.734 1 77.94 362 HIS A C 1
ATOM 2730 O O . HIS A 1 362 ? 8.016 -37.906 -19.703 1 77.94 362 HIS A O 1
ATOM 2736 N N . HIS A 1 363 ? 6.086 -38.312 -18.734 1 79 363 HIS A N 1
ATOM 2737 C CA . HIS A 1 363 ? 5.273 -37.594 -19.703 1 79 363 HIS A CA 1
ATOM 2738 C C . HIS A 1 363 ? 4.711 -36.312 -19.094 1 79 363 HIS A C 1
ATOM 2740 O O . HIS A 1 363 ? 4.277 -36.281 -17.938 1 79 363 HIS A O 1
ATOM 2746 N N . PRO A 1 364 ? 4.727 -35.219 -19.906 1 78.75 364 PRO A N 1
ATOM 2747 C CA . PRO A 1 364 ? 4.254 -33.938 -19.375 1 78.75 364 PRO A CA 1
ATOM 2748 C C . PRO A 1 364 ? 2.848 -34.031 -18.781 1 78.75 364 PRO A C 1
ATOM 2750 O O . PRO A 1 364 ? 2.527 -33.312 -17.828 1 78.75 364 PRO A O 1
ATOM 2753 N N . ASP A 1 365 ? 2.059 -35 -19.25 1 81.62 365 ASP A N 1
ATOM 2754 C CA . ASP A 1 365 ? 0.679 -35.156 -18.797 1 81.62 365 ASP A CA 1
ATOM 2755 C C . ASP A 1 365 ? 0.625 -35.812 -17.406 1 81.62 365 ASP A C 1
ATOM 2757 O O . ASP A 1 365 ? -0.448 -35.906 -16.812 1 81.62 365 ASP A O 1
ATOM 2761 N N . ARG A 1 366 ? 1.766 -36.156 -16.906 1 85.94 366 ARG A N 1
ATOM 2762 C CA . ARG A 1 366 ? 1.824 -36.812 -15.609 1 85.94 366 ARG A CA 1
ATOM 2763 C C . ARG A 1 366 ? 2.678 -36.031 -14.633 1 85.94 366 ARG A C 1
ATOM 2765 O O . ARG A 1 366 ? 2.986 -36.5 -13.539 1 85.94 366 ARG A O 1
ATOM 2772 N N . LEU A 1 367 ? 3.072 -34.844 -15.102 1 88.75 367 LEU A N 1
ATOM 2773 C CA . LEU A 1 367 ? 4.016 -34.062 -14.32 1 88.75 367 LEU A CA 1
ATOM 2774 C C . LEU A 1 367 ? 3.477 -32.625 -14.094 1 88.75 367 LEU A C 1
ATOM 2776 O O . LEU A 1 367 ? 2.627 -32.156 -14.852 1 88.75 367 LEU A O 1
ATOM 2780 N N . ALA A 1 368 ? 3.918 -32.062 -13.047 1 92.88 368 ALA A N 1
ATOM 2781 C CA . ALA A 1 368 ? 3.58 -30.656 -12.773 1 92.88 368 ALA A CA 1
ATOM 2782 C C . ALA A 1 368 ? 4.703 -29.953 -12.008 1 92.88 368 ALA A C 1
ATOM 2784 O O . ALA A 1 368 ? 5.434 -30.594 -11.242 1 92.88 368 ALA A O 1
ATOM 2785 N N . CYS A 1 369 ? 4.82 -28.656 -12.289 1 88.44 369 CYS A N 1
ATOM 2786 C CA . CYS A 1 369 ? 5.688 -27.828 -11.461 1 88.44 369 CYS A CA 1
ATOM 2787 C C . CYS A 1 369 ? 5.086 -27.641 -10.07 1 88.44 369 CYS A C 1
ATOM 2789 O O . CYS A 1 369 ? 3.928 -27.234 -9.945 1 88.44 369 CYS A O 1
ATOM 2791 N N . VAL A 1 370 ? 5.867 -27.969 -9.023 1 93.12 370 VAL A N 1
ATOM 2792 C CA . VAL A 1 370 ? 5.422 -27.766 -7.652 1 93.12 370 VAL A CA 1
ATOM 2793 C C . VAL A 1 370 ? 6.531 -27.078 -6.852 1 93.12 370 VAL A C 1
ATOM 2795 O O . VAL A 1 370 ? 7.715 -27.328 -7.09 1 93.12 370 VAL A O 1
ATOM 2798 N N . SER A 1 371 ? 6.09 -26.234 -6.004 1 88.5 371 SER A N 1
ATOM 2799 C CA . SER A 1 371 ? 7.074 -25.609 -5.125 1 88.5 371 SER A CA 1
ATOM 2800 C C . SER A 1 371 ? 7.684 -26.625 -4.168 1 88.5 371 SER A C 1
ATOM 2802 O O . SER A 1 371 ? 7.059 -27.641 -3.857 1 88.5 371 SER A O 1
ATOM 2804 N N . LYS A 1 372 ? 8.906 -26.297 -3.707 1 83.88 372 LYS A N 1
ATOM 2805 C CA . LYS A 1 372 ? 9.531 -27.156 -2.707 1 83.88 372 LYS A CA 1
ATOM 2806 C C . LYS A 1 372 ? 8.641 -27.297 -1.472 1 83.88 372 LYS A C 1
ATOM 2808 O O . LYS A 1 372 ? 8.469 -28.391 -0.942 1 83.88 372 LYS A O 1
ATOM 2813 N N . ARG A 1 373 ? 8.117 -26.234 -1.097 1 85.75 373 ARG A N 1
ATOM 2814 C CA . ARG A 1 373 ? 7.23 -26.234 0.063 1 85.75 373 ARG A CA 1
ATOM 2815 C C . ARG A 1 373 ? 5.992 -27.078 -0.195 1 85.75 373 ARG A C 1
ATOM 2817 O O . ARG A 1 373 ? 5.602 -27.891 0.648 1 85.75 373 ARG A O 1
ATOM 2824 N N . GLY A 1 374 ? 5.387 -26.906 -1.316 1 91.25 374 GLY A N 1
ATOM 2825 C CA . GLY A 1 374 ? 4.223 -27.703 -1.665 1 91.25 374 GLY A CA 1
ATOM 2826 C C . GLY A 1 374 ? 4.523 -29.188 -1.771 1 91.25 374 GLY A C 1
ATOM 2827 O O . GLY A 1 374 ? 3.75 -30.016 -1.294 1 91.25 374 GLY A O 1
ATOM 2828 N N . HIS A 1 375 ? 5.582 -29.5 -2.332 1 89.44 375 HIS A N 1
ATOM 2829 C CA . HIS A 1 375 ? 6.012 -30.875 -2.475 1 89.44 375 HIS A CA 1
ATOM 2830 C C . HIS A 1 375 ? 6.176 -31.547 -1.114 1 89.44 375 HIS A C 1
ATOM 2832 O O . HIS A 1 375 ? 5.637 -32.625 -0.883 1 89.44 375 HIS A O 1
ATOM 2838 N N . LEU A 1 376 ? 6.828 -30.859 -0.242 1 87.75 376 LEU A N 1
ATOM 2839 C CA . LEU A 1 376 ? 7.156 -31.438 1.059 1 87.75 376 LEU A CA 1
ATOM 2840 C C . LEU A 1 376 ? 5.953 -31.391 1.992 1 87.75 376 LEU A C 1
ATOM 2842 O O . LEU A 1 376 ? 5.586 -32.406 2.582 1 87.75 376 LEU A O 1
ATOM 2846 N N . ARG A 1 377 ? 5.316 -30.266 2.045 1 89.5 377 ARG A N 1
ATOM 2847 C CA . ARG A 1 377 ? 4.316 -30.062 3.088 1 89.5 377 ARG A CA 1
ATOM 2848 C C . ARG A 1 377 ? 2.939 -30.531 2.625 1 89.5 377 ARG A C 1
ATOM 2850 O O . ARG A 1 377 ? 2.23 -31.219 3.361 1 89.5 377 ARG A O 1
ATOM 2857 N N . LEU A 1 378 ? 2.541 -30.141 1.44 1 93.44 378 LEU A N 1
ATOM 2858 C CA . LEU A 1 378 ? 1.2 -30.484 0.987 1 93.44 378 LEU A CA 1
ATOM 2859 C C . LEU A 1 378 ? 1.155 -31.938 0.505 1 93.44 378 LEU A C 1
ATOM 2861 O O . LEU A 1 378 ? 0.337 -32.719 0.978 1 93.44 378 LEU A O 1
ATOM 2865 N N . ILE A 1 379 ? 2.07 -32.312 -0.328 1 91.69 379 ILE A N 1
ATOM 2866 C CA . ILE A 1 379 ? 1.995 -33.594 -1.007 1 91.69 379 ILE A CA 1
ATOM 2867 C C . ILE A 1 379 ? 2.52 -34.688 -0.086 1 91.69 379 ILE A C 1
ATOM 2869 O O . ILE A 1 379 ? 1.792 -35.625 0.245 1 91.69 379 ILE A O 1
ATOM 2873 N N . HIS A 1 380 ? 3.721 -34.594 0.422 1 90.69 380 HIS A N 1
ATOM 2874 C CA . HIS A 1 380 ? 4.332 -35.656 1.179 1 90.69 380 HIS A CA 1
ATOM 2875 C C . HIS A 1 380 ? 3.803 -35.719 2.609 1 90.69 380 HIS A C 1
ATOM 2877 O O . HIS A 1 380 ? 3.451 -36.781 3.117 1 90.69 380 HIS A O 1
ATOM 2883 N N . ARG A 1 381 ? 3.693 -34.562 3.221 1 90.94 381 ARG A N 1
ATOM 2884 C CA . ARG A 1 381 ? 3.326 -34.531 4.633 1 90.94 381 ARG A CA 1
ATOM 2885 C C . ARG A 1 381 ? 1.825 -34.75 4.812 1 90.94 381 ARG A C 1
ATOM 2887 O O . ARG A 1 381 ? 1.394 -35.469 5.703 1 90.94 381 ARG A O 1
ATOM 2894 N N . HIS A 1 382 ? 1.031 -34.094 3.973 1 93.81 382 HIS A N 1
ATOM 2895 C CA . HIS A 1 382 ? -0.399 -34.094 4.254 1 93.81 382 HIS A CA 1
ATOM 2896 C C . HIS A 1 382 ? -1.181 -34.844 3.195 1 93.81 382 HIS A C 1
ATOM 2898 O O . HIS A 1 382 ? -2.412 -34.906 3.236 1 93.81 382 HIS A O 1
ATOM 2904 N N . GLY A 1 383 ? -0.518 -35.344 2.197 1 93.62 383 GLY A N 1
ATOM 2905 C CA . GLY A 1 383 ? -1.103 -36.344 1.324 1 93.62 383 GLY A CA 1
ATOM 2906 C C . GLY A 1 383 ? -1.959 -35.75 0.221 1 93.62 383 GLY A C 1
ATOM 2907 O O . GLY A 1 383 ? -2.871 -36.406 -0.286 1 93.62 383 GLY A O 1
ATOM 2908 N N . TRP A 1 384 ? -1.804 -34.562 -0.091 1 95.75 384 TRP A N 1
ATOM 2909 C CA . TRP A 1 384 ? -2.492 -34 -1.246 1 95.75 384 TRP A CA 1
ATOM 2910 C C . TRP A 1 384 ? -2.037 -34.688 -2.537 1 95.75 384 TRP A C 1
ATOM 2912 O O . TRP A 1 384 ? -0.846 -34.938 -2.719 1 95.75 384 TRP A O 1
ATOM 2922 N N . SER A 1 385 ? -2.973 -34.969 -3.408 1 94.56 385 SER A N 1
ATOM 2923 C CA . SER A 1 385 ? -2.689 -35.594 -4.703 1 94.56 385 SER A CA 1
ATOM 2924 C C . SER A 1 385 ? -3.311 -34.781 -5.84 1 94.56 385 SER A C 1
ATOM 2926 O O . SER A 1 385 ? -4.434 -34.281 -5.719 1 94.56 385 SER A O 1
ATOM 2928 N N . GLY A 1 386 ? -2.564 -34.688 -6.93 1 95.38 386 GLY A N 1
ATOM 2929 C CA . GLY A 1 386 ? -3.033 -33.875 -8.039 1 95.38 386 GLY A CA 1
ATOM 2930 C C . GLY A 1 386 ? -3.342 -34.688 -9.281 1 95.38 386 GLY A C 1
ATOM 2931 O O . GLY A 1 386 ? -2.705 -35.719 -9.539 1 95.38 386 GLY A O 1
ATOM 2932 N N . HIS A 1 387 ? -4.32 -34.188 -10.039 1 93.38 387 HIS A N 1
ATOM 2933 C CA . HIS A 1 387 ? -4.652 -34.719 -11.359 1 93.38 387 HIS A CA 1
ATOM 2934 C C . HIS A 1 387 ? -4.754 -33.594 -12.391 1 93.38 387 HIS A C 1
ATOM 2936 O O . HIS A 1 387 ? -5.445 -32.594 -12.164 1 93.38 387 HIS A O 1
ATOM 2942 N N . VAL A 1 388 ? -4.02 -33.75 -13.484 1 91.5 388 VAL A N 1
ATOM 2943 C CA . VAL A 1 388 ? -3.996 -32.719 -14.5 1 91.5 388 VAL A CA 1
ATOM 2944 C C . VAL A 1 388 ? -4.98 -33.062 -15.617 1 91.5 388 VAL A C 1
ATOM 2946 O O . VAL A 1 388 ? -5.051 -34.219 -16.062 1 91.5 388 VAL A O 1
ATOM 2949 N N . ASP A 1 389 ? -5.887 -32.125 -15.953 1 90.44 389 ASP A N 1
ATOM 2950 C CA . ASP A 1 389 ? -6.645 -32.188 -17.203 1 90.44 389 ASP A CA 1
ATOM 2951 C C . ASP A 1 389 ? -5.77 -31.812 -18.391 1 90.44 389 ASP A C 1
ATOM 2953 O O . ASP A 1 389 ? -5.375 -30.656 -18.531 1 90.44 389 ASP A O 1
ATOM 2957 N N . THR A 1 390 ? -5.5 -32.719 -19.266 1 80.75 390 THR A N 1
ATOM 2958 C CA . THR A 1 390 ? -4.508 -32.562 -20.312 1 80.75 390 THR A CA 1
ATOM 2959 C C . THR A 1 390 ? -4.992 -31.562 -21.359 1 80.75 390 THR A C 1
ATOM 2961 O O . THR A 1 390 ? -4.195 -31.031 -22.141 1 80.75 390 THR A O 1
ATOM 2964 N N . THR A 1 391 ? -6.246 -31.281 -21.422 1 80.56 391 THR A N 1
ATOM 2965 C CA . THR A 1 391 ? -6.789 -30.328 -22.391 1 80.56 391 THR A CA 1
ATOM 2966 C C . THR A 1 391 ? -6.656 -28.906 -21.875 1 80.56 391 THR A C 1
ATOM 2968 O O . THR A 1 391 ? -6.059 -28.047 -22.531 1 80.56 391 THR A O 1
ATOM 2971 N N . SER A 1 392 ? -7.078 -28.703 -20.625 1 82.88 392 SER A N 1
ATOM 2972 C CA . SER A 1 392 ? -7.09 -27.359 -20.094 1 82.88 392 SER A CA 1
ATOM 2973 C C . SER A 1 392 ? -5.789 -27.031 -19.359 1 82.88 392 SER A C 1
ATOM 2975 O O . SER A 1 392 ? -5.449 -25.859 -19.172 1 82.88 392 SER A O 1
ATOM 2977 N N . GLY A 1 393 ? -5.098 -28.062 -18.969 1 87.62 393 GLY A N 1
ATOM 2978 C CA . GLY A 1 393 ? -3.928 -27.875 -18.125 1 87.62 393 GLY A CA 1
ATOM 2979 C C . GLY A 1 393 ? -4.277 -27.625 -16.672 1 87.62 393 GLY A C 1
ATOM 2980 O O . GLY A 1 393 ? -3.391 -27.422 -15.836 1 87.62 393 GLY A O 1
ATOM 2981 N N . TRP A 1 394 ? -5.621 -27.703 -16.312 1 93.69 394 TRP A N 1
ATOM 2982 C CA . TRP A 1 394 ? -6.051 -27.5 -14.93 1 93.69 394 TRP A CA 1
ATOM 2983 C C . TRP A 1 394 ? -5.676 -28.688 -14.055 1 93.69 394 TRP A C 1
ATOM 2985 O O . TRP A 1 394 ? -5.723 -29.828 -14.5 1 93.69 394 TRP A O 1
ATOM 2995 N N . ILE A 1 395 ? -5.266 -28.344 -12.891 1 95.31 395 ILE A N 1
ATOM 2996 C CA . ILE A 1 395 ? -4.949 -29.422 -11.961 1 95.31 395 ILE A CA 1
ATOM 2997 C C . ILE A 1 395 ? -5.953 -29.422 -10.812 1 95.31 395 ILE A C 1
ATOM 2999 O O . ILE A 1 395 ? -6.23 -28.375 -10.219 1 95.31 395 ILE A O 1
ATOM 3003 N N . THR A 1 396 ? -6.59 -30.578 -10.523 1 96.69 396 THR A N 1
ATOM 3004 C CA . THR A 1 396 ? -7.414 -30.781 -9.344 1 96.69 396 THR A CA 1
ATOM 3005 C C . THR A 1 396 ? -6.617 -31.469 -8.234 1 96.69 396 THR A C 1
ATOM 3007 O O . THR A 1 396 ? -6.172 -32.594 -8.406 1 96.69 396 THR A O 1
ATOM 3010 N N . TRP A 1 397 ? -6.379 -30.734 -7.152 1 96.88 397 TRP A N 1
ATOM 3011 C CA . TRP A 1 397 ? -5.727 -31.266 -5.965 1 96.88 397 TRP A CA 1
ATOM 3012 C C . TRP A 1 397 ? -6.754 -31.812 -4.977 1 96.88 397 TRP A C 1
ATOM 3014 O O . TRP A 1 397 ? -7.727 -31.125 -4.648 1 96.88 397 TRP A O 1
ATOM 3024 N N . SER A 1 398 ? -6.496 -33.062 -4.516 1 96.88 398 SER A N 1
ATOM 3025 C CA . SER A 1 398 ? -7.488 -33.688 -3.643 1 96.88 398 SER A CA 1
ATOM 3026 C C . SER A 1 398 ? -6.844 -34.219 -2.367 1 96.88 398 SER A C 1
ATOM 3028 O O . SER A 1 398 ? -5.715 -34.719 -2.396 1 96.88 398 SER A O 1
ATOM 3030 N N . ARG A 1 399 ? -7.5 -34.094 -1.316 1 95.31 399 ARG A N 1
ATOM 3031 C CA . ARG A 1 399 ? -7.23 -34.688 -0.013 1 95.31 399 ARG A CA 1
ATOM 3032 C C . ARG A 1 399 ? -8.531 -35.062 0.698 1 95.31 399 ARG A C 1
ATOM 3034 O O . ARG A 1 399 ? -9.25 -34.188 1.171 1 95.31 399 ARG A O 1
ATOM 3041 N N . GLY A 1 400 ? -8.789 -36.375 0.79 1 93 400 GLY A N 1
ATOM 3042 C CA . GLY A 1 400 ? -10.117 -36.781 1.249 1 93 400 GLY A CA 1
ATOM 3043 C C . GLY A 1 400 ? -11.234 -36.25 0.367 1 93 400 GLY A C 1
ATOM 3044 O O . GLY A 1 400 ? -11.219 -36.438 -0.849 1 93 400 GLY A O 1
ATOM 3045 N N . ASP A 1 401 ? -12.172 -35.5 0.945 1 93.12 401 ASP A N 1
ATOM 3046 C CA . ASP A 1 401 ? -13.312 -34.969 0.192 1 93.12 401 ASP A CA 1
ATOM 3047 C C . ASP A 1 401 ? -13.047 -33.562 -0.27 1 93.12 401 ASP A C 1
ATOM 3049 O O . ASP A 1 401 ? -13.875 -32.969 -0.971 1 93.12 401 ASP A O 1
ATOM 3053 N N . ARG A 1 402 ? -11.891 -33.094 0.089 1 94.5 402 ARG A N 1
ATOM 3054 C CA . ARG A 1 402 ? -11.586 -31.703 -0.273 1 94.5 402 ARG A CA 1
ATOM 3055 C C . ARG A 1 402 ? -10.891 -31.625 -1.629 1 94.5 402 ARG A C 1
ATOM 3057 O O . ARG A 1 402 ? -10.023 -32.469 -1.933 1 94.5 402 ARG A O 1
ATOM 3064 N N . GLN A 1 403 ? -11.344 -30.703 -2.434 1 96.25 403 GLN A N 1
ATOM 3065 C CA . GLN A 1 403 ? -10.734 -30.469 -3.738 1 96.25 403 GLN A CA 1
ATOM 3066 C C . GLN A 1 403 ? -10.375 -29 -3.928 1 96.25 403 GLN A C 1
ATOM 3068 O O . GLN A 1 403 ? -11.133 -28.109 -3.531 1 96.25 403 GLN A O 1
ATOM 3073 N N . ILE A 1 404 ? -9.219 -28.734 -4.457 1 96.75 404 ILE A N 1
ATOM 3074 C CA . ILE A 1 404 ? -8.742 -27.406 -4.844 1 96.75 404 ILE A CA 1
ATOM 3075 C C . ILE A 1 404 ? -8.266 -27.438 -6.293 1 96.75 404 ILE A C 1
ATOM 3077 O O . ILE A 1 404 ? -7.477 -28.297 -6.68 1 96.75 404 ILE A O 1
ATOM 3081 N N . VAL A 1 405 ? -8.766 -26.531 -7.078 1 96.25 405 VAL A N 1
ATOM 3082 C CA . VAL A 1 405 ? -8.367 -26.469 -8.484 1 96.25 405 VAL A CA 1
ATOM 3083 C C . VAL A 1 405 ? -7.387 -25.328 -8.695 1 96.25 405 VAL A C 1
ATOM 3085 O O . VAL A 1 405 ? -7.566 -24.234 -8.148 1 96.25 405 VAL A O 1
ATOM 3088 N N . THR A 1 406 ? -6.352 -25.562 -9.414 1 95.06 406 THR A N 1
ATOM 3089 C CA . THR A 1 406 ? -5.391 -24.531 -9.812 1 95.06 406 THR A CA 1
ATOM 3090 C C . THR A 1 406 ? -5.242 -24.484 -11.328 1 95.06 406 THR A C 1
ATOM 3092 O O . THR A 1 406 ? -5.387 -25.516 -12 1 95.06 406 THR A O 1
ATOM 3095 N N . VAL A 1 407 ? -4.969 -23.344 -11.891 1 92.94 407 VAL A N 1
ATOM 3096 C CA . VAL A 1 407 ? -4.809 -23.141 -13.328 1 92.94 407 VAL A CA 1
ATOM 3097 C C . VAL A 1 407 ? -3.389 -22.688 -13.633 1 92.94 407 VAL A C 1
ATOM 3099 O O . VAL A 1 407 ? -2.707 -22.125 -12.758 1 92.94 407 VAL A O 1
ATOM 3102 N N . PRO A 1 408 ? -2.947 -22.938 -14.883 1 86.12 408 PRO A N 1
ATOM 3103 C CA . PRO A 1 408 ? -1.601 -22.484 -15.242 1 86.12 408 PRO A CA 1
ATOM 3104 C C . PRO A 1 408 ? -1.414 -20.984 -15.062 1 86.12 408 PRO A C 1
ATOM 3106 O O . PRO A 1 408 ? -2.365 -20.219 -15.227 1 86.12 408 PRO A O 1
ATOM 3109 N N . TRP A 1 409 ? -0.206 -20.625 -14.766 1 77.06 409 TRP A N 1
ATOM 3110 C CA . TRP A 1 409 ? 0.111 -19.219 -14.492 1 77.06 409 TRP A CA 1
ATOM 3111 C C . TRP A 1 409 ? -0.126 -18.359 -15.727 1 77.06 409 TRP A C 1
ATOM 3113 O O . TRP A 1 409 ? -0.434 -17.172 -15.609 1 77.06 409 TRP A O 1
ATOM 3123 N N . GLY A 1 410 ? -0.058 -18.906 -16.859 1 72.94 410 GLY A N 1
ATOM 3124 C CA . GLY A 1 410 ? -0.209 -18.156 -18.094 1 72.94 410 GLY A CA 1
ATOM 3125 C C . GLY A 1 410 ? -1.651 -18.047 -18.547 1 72.94 410 GLY A C 1
ATOM 3126 O O . GLY A 1 410 ? -1.93 -17.484 -19.609 1 72.94 410 GLY A O 1
ATOM 3127 N N . THR A 1 411 ? -2.559 -18.531 -17.75 1 82.25 411 THR A N 1
ATOM 3128 C CA . THR A 1 411 ? -3.969 -18.469 -18.109 1 82.25 411 THR A CA 1
ATOM 3129 C C . THR A 1 411 ? -4.43 -17.016 -18.25 1 82.25 411 THR A C 1
ATOM 3131 O O . THR A 1 411 ? -4.199 -16.203 -17.359 1 82.25 411 THR A O 1
ATOM 3134 N N . GLN A 1 412 ? -5.027 -16.703 -19.375 1 83.19 412 GLN A N 1
ATOM 3135 C CA . GLN A 1 412 ? -5.496 -15.352 -19.672 1 83.19 412 GLN A CA 1
ATOM 3136 C C . GLN A 1 412 ? -7.012 -15.25 -19.516 1 83.19 412 GLN A C 1
ATOM 3138 O O . GLN A 1 412 ? -7.711 -16.266 -19.516 1 83.19 412 GLN A O 1
ATOM 3143 N N . LEU A 1 413 ? -7.441 -14.023 -19.281 1 90.75 413 LEU A N 1
ATOM 3144 C CA . LEU A 1 413 ? -8.883 -13.805 -19.312 1 90.75 413 LEU A CA 1
ATOM 3145 C C . LEU A 1 413 ? -9.43 -14.039 -20.719 1 90.75 413 LEU A C 1
ATOM 3147 O O . LEU A 1 413 ? -8.773 -13.711 -21.719 1 90.75 413 LEU A O 1
ATOM 3151 N N . ASN A 1 414 ? -10.594 -14.594 -20.688 1 90.75 414 ASN A N 1
ATOM 3152 C CA . ASN A 1 414 ? -11.227 -14.875 -21.969 1 90.75 414 ASN A CA 1
ATOM 3153 C C . ASN A 1 414 ? -11.562 -13.594 -22.734 1 90.75 414 ASN A C 1
ATOM 3155 O O . ASN A 1 414 ? -11.969 -12.602 -22.125 1 90.75 414 ASN A O 1
ATOM 3159 N N . ARG A 1 415 ? -11.344 -13.68 -24.094 1 85.94 415 ARG A N 1
ATOM 3160 C CA . ARG A 1 415 ? -11.758 -12.57 -24.938 1 85.94 415 ARG A CA 1
ATOM 3161 C C . ARG A 1 415 ? -13.258 -12.594 -25.188 1 85.94 415 ARG A C 1
ATOM 3163 O O . ARG A 1 415 ? -13.859 -13.672 -25.266 1 85.94 415 ARG A O 1
ATOM 3170 N N . ALA A 1 416 ? -13.984 -11.477 -24.875 1 68.69 416 ALA A N 1
ATOM 3171 C CA . ALA A 1 416 ? -15.43 -11.414 -25.094 1 68.69 416 ALA A CA 1
ATOM 3172 C C . ALA A 1 416 ? -15.781 -11.656 -26.562 1 68.69 416 ALA A C 1
ATOM 3174 O O . ALA A 1 416 ? -14.984 -11.352 -27.453 1 68.69 416 ALA A O 1
ATOM 3175 N N . MET B 1 1 ? -3.508 -14.156 55.812 1 27.08 1 MET B N 1
ATOM 3176 C CA . MET B 1 1 ? -4.371 -14.664 54.75 1 27.08 1 MET B CA 1
ATOM 3177 C C . MET B 1 1 ? -3.652 -14.633 53.406 1 27.08 1 MET B C 1
ATOM 3179 O O . MET B 1 1 ? -3.088 -13.609 53.031 1 27.08 1 MET B O 1
ATOM 3183 N N . ASP B 1 2 ? -3.199 -15.844 52.875 1 30.34 2 ASP B N 1
ATOM 3184 C CA . ASP B 1 2 ? -2.258 -16.172 51.812 1 30.34 2 ASP B CA 1
ATOM 3185 C C . ASP B 1 2 ? -2.783 -15.719 50.469 1 30.34 2 ASP B C 1
ATOM 3187 O O . ASP B 1 2 ? -3.971 -15.875 50.156 1 30.34 2 ASP B O 1
ATOM 3191 N N . PRO B 1 3 ? -2.174 -14.695 49.781 1 33.28 3 PRO B N 1
ATOM 3192 C CA . PRO B 1 3 ? -2.6 -14.086 48.531 1 33.28 3 PRO B CA 1
ATOM 3193 C C . PRO B 1 3 ? -2.811 -15.117 47.438 1 33.28 3 PRO B C 1
ATOM 3195 O O . PRO B 1 3 ? -2.205 -16.188 47.469 1 33.28 3 PRO B O 1
ATOM 3198 N N . GLY B 1 4 ? -4.074 -15.305 46.969 1 29.27 4 GLY B N 1
ATOM 3199 C CA . GLY B 1 4 ? -4.621 -16.281 46.031 1 29.27 4 GLY B CA 1
ATOM 3200 C C . GLY B 1 4 ? -3.768 -16.469 44.812 1 29.27 4 GLY B C 1
ATOM 3201 O O . GLY B 1 4 ? -3.141 -15.508 44.344 1 29.27 4 GLY B O 1
ATOM 3202 N N . LYS B 1 5 ? -3.299 -17.719 44.531 1 29.31 5 LYS B N 1
ATOM 3203 C CA . LYS B 1 5 ? -2.547 -18.359 43.438 1 29.31 5 LYS B CA 1
ATOM 3204 C C . LYS B 1 5 ? -3.154 -18.062 42.094 1 29.31 5 LYS B C 1
ATOM 3206 O O . LYS B 1 5 ? -4.316 -18.375 41.844 1 29.31 5 LYS B O 1
ATOM 3211 N N . GLY B 1 6 ? -2.809 -16.938 41.438 1 31.56 6 GLY B N 1
ATOM 3212 C CA . GLY B 1 6 ? -3.176 -16.656 40.062 1 31.56 6 GLY B CA 1
ATOM 3213 C C . GLY B 1 6 ? -3.098 -17.875 39.156 1 31.56 6 GLY B C 1
ATOM 3214 O O . GLY B 1 6 ? -2.074 -18.562 39.125 1 31.56 6 GLY B O 1
ATOM 3215 N N . HIS B 1 7 ? -4.188 -18.656 39 1 32.5 7 HIS B N 1
ATOM 3216 C CA . HIS B 1 7 ? -4.277 -19.797 38.125 1 32.5 7 HIS B CA 1
ATOM 3217 C C . HIS B 1 7 ? -3.6 -19.5 36.781 1 32.5 7 HIS B C 1
ATOM 3219 O O . HIS B 1 7 ? -3.986 -18.562 36.062 1 32.5 7 HIS B O 1
ATOM 3225 N N . GLU B 1 8 ? -2.352 -19.703 36.719 1 37.34 8 GLU B N 1
ATOM 3226 C CA . GLU B 1 8 ? -1.679 -19.859 35.438 1 37.34 8 GLU B CA 1
ATOM 3227 C C . GLU B 1 8 ? -2.539 -20.656 34.438 1 37.34 8 GLU B C 1
ATOM 3229 O O . GLU B 1 8 ? -2.859 -21.828 34.719 1 37.34 8 GLU B O 1
ATOM 3234 N N . ARG B 1 9 ? -3.588 -20.188 33.938 1 36.47 9 ARG B N 1
ATOM 3235 C CA . ARG B 1 9 ? -4.281 -21.047 32.969 1 36.47 9 ARG B CA 1
ATOM 3236 C C . ARG B 1 9 ? -3.291 -21.922 32.219 1 36.47 9 ARG B C 1
ATOM 3238 O O . ARG B 1 9 ? -2.424 -21.406 31.5 1 36.47 9 ARG B O 1
ATOM 3245 N N . SER B 1 10 ? -2.816 -22.891 32.656 1 41.97 10 SER B N 1
ATOM 3246 C CA . SER B 1 10 ? -2.014 -23.984 32.125 1 41.97 10 SER B CA 1
ATOM 3247 C C . SER B 1 10 ? -2.502 -24.406 30.734 1 41.97 10 SER B C 1
ATOM 3249 O O . SER B 1 10 ? -2.988 -25.531 30.562 1 41.97 10 SER B O 1
ATOM 3251 N N . GLY B 1 11 ? -3.4 -23.625 29.938 1 45.5 11 GLY B N 1
ATOM 3252 C CA . GLY B 1 11 ? -4.082 -24.328 28.859 1 45.5 11 GLY B CA 1
ATOM 3253 C C . GLY B 1 11 ? -3.131 -24.969 27.859 1 45.5 11 GLY B C 1
ATOM 3254 O O . GLY B 1 11 ? -2.115 -24.375 27.5 1 45.5 11 GLY B O 1
ATOM 3255 N N . GLY B 1 12 ? -2.975 -26.188 27.766 1 53.47 12 GLY B N 1
ATOM 3256 C CA . GLY B 1 12 ? -2.34 -27.031 26.766 1 53.47 12 GLY B CA 1
ATOM 3257 C C . GLY B 1 12 ? -2.512 -26.5 25.359 1 53.47 12 GLY B C 1
ATOM 3258 O O . GLY B 1 12 ? -3.213 -25.516 25.141 1 53.47 12 GLY B O 1
ATOM 3259 N N . PRO B 1 13 ? -1.638 -26.984 24.438 1 63.69 13 PRO B N 1
ATOM 3260 C CA . PRO B 1 13 ? -1.791 -26.578 23.031 1 63.69 13 PRO B CA 1
ATOM 3261 C C . PRO B 1 13 ? -3.221 -26.75 22.531 1 63.69 13 PRO B C 1
ATOM 3263 O O . PRO B 1 13 ? -3.945 -27.641 22.984 1 63.69 13 PRO B O 1
ATOM 3266 N N . PRO B 1 14 ? -3.818 -25.734 22.031 1 69.94 14 PRO B N 1
ATOM 3267 C CA . PRO B 1 14 ? -5.195 -25.844 21.547 1 69.94 14 PRO B CA 1
ATOM 3268 C C . PRO B 1 14 ? -5.465 -27.156 20.812 1 69.94 14 PRO B C 1
ATOM 3270 O O . PRO B 1 14 ? -4.605 -27.641 20.078 1 69.94 14 PRO B O 1
ATOM 3273 N N . SER B 1 15 ? -6.5 -27.859 21.297 1 78.81 15 SER B N 1
ATOM 3274 C CA . SER B 1 15 ? -6.973 -29.062 20.641 1 78.81 15 SER B CA 1
ATOM 3275 C C . SER B 1 15 ? -7.445 -28.781 19.219 1 78.81 15 SER B C 1
ATOM 3277 O O . SER B 1 15 ? -7.629 -27.625 18.844 1 78.81 15 SER B O 1
ATOM 3279 N N . LEU B 1 16 ? -7.559 -29.797 18.422 1 81.44 16 LEU B N 1
ATOM 3280 C CA . LEU B 1 16 ? -8.078 -29.688 17.062 1 81.44 16 LEU B CA 1
ATOM 3281 C C . LEU B 1 16 ? -9.508 -29.156 17.078 1 81.44 16 LEU B C 1
ATOM 3283 O O . LEU B 1 16 ? -9.891 -28.391 16.188 1 81.44 16 LEU B O 1
ATOM 3287 N N . ALA B 1 17 ? -10.25 -29.531 18.141 1 83 17 ALA B N 1
ATOM 3288 C CA . ALA B 1 17 ? -11.617 -29.031 18.266 1 83 17 ALA B CA 1
ATOM 3289 C C . ALA B 1 17 ? -11.633 -27.531 18.5 1 83 17 ALA B C 1
ATOM 3291 O O . ALA B 1 17 ? -12.445 -26.812 17.906 1 83 17 ALA B O 1
ATOM 3292 N N . ASP B 1 18 ? -10.727 -27.109 19.312 1 87.88 18 ASP B N 1
ATOM 3293 C CA . ASP B 1 18 ? -10.578 -25.672 19.547 1 87.88 18 ASP B CA 1
ATOM 3294 C C . ASP B 1 18 ? -10.18 -24.938 18.266 1 87.88 18 ASP B C 1
ATOM 3296 O O . ASP B 1 18 ? -10.672 -23.844 17.984 1 87.88 18 ASP B O 1
ATOM 3300 N N . GLY B 1 19 ? -9.398 -25.672 17.562 1 89.25 19 GLY B N 1
ATOM 3301 C CA . GLY B 1 19 ? -8.938 -25.109 16.297 1 89.25 19 GLY B CA 1
ATOM 3302 C C . GLY B 1 19 ? -10.055 -24.922 15.289 1 89.25 19 GLY B C 1
ATOM 3303 O O . GLY B 1 19 ? -10.117 -23.891 14.602 1 89.25 19 GLY B O 1
ATOM 3304 N N . ALA B 1 20 ? -10.977 -25.844 15.297 1 91.44 20 ALA B N 1
ATOM 3305 C CA . ALA B 1 20 ? -12.102 -25.781 14.367 1 91.44 20 ALA B CA 1
ATOM 3306 C C . ALA B 1 20 ? -13.023 -24.609 14.703 1 91.44 20 ALA B C 1
ATOM 3308 O O . ALA B 1 20 ? -13.555 -23.953 13.812 1 91.44 20 ALA B O 1
ATOM 3309 N N . VAL B 1 21 ? -13.203 -24.406 15.961 1 94.19 21 VAL B N 1
ATOM 3310 C CA . VAL B 1 21 ? -14.039 -23.297 16.406 1 94.19 21 VAL B CA 1
ATOM 3311 C C . VAL B 1 21 ? -13.383 -21.969 16.031 1 94.19 21 VAL B C 1
ATOM 3313 O O . VAL B 1 21 ? -14.055 -21.062 15.547 1 94.19 21 VAL B O 1
ATOM 3316 N N . LEU B 1 22 ? -12.086 -21.891 16.203 1 95.06 22 LEU B N 1
ATOM 3317 C CA . LEU B 1 22 ? -11.344 -20.688 15.859 1 95.06 22 LEU B CA 1
ATOM 3318 C C . LEU B 1 22 ? -11.422 -20.422 14.359 1 95.06 22 LEU B C 1
ATOM 3320 O O . LEU B 1 22 ? -11.578 -19.266 13.938 1 95.06 22 LEU B O 1
ATOM 3324 N N . MET B 1 23 ? -11.398 -21.469 13.625 1 95 23 MET B N 1
ATOM 3325 C CA . MET B 1 23 ? -11.461 -21.328 12.172 1 95 23 MET B CA 1
ATOM 3326 C C . MET B 1 23 ? -12.852 -20.859 11.734 1 95 23 MET B C 1
ATOM 3328 O O . MET B 1 23 ? -12.977 -20.047 10.812 1 95 23 MET B O 1
ATOM 3332 N N . ALA B 1 24 ? -13.844 -21.359 12.383 1 96.06 24 ALA B N 1
ATOM 3333 C CA . ALA B 1 24 ? -15.203 -20.922 12.078 1 96.06 24 ALA B CA 1
ATOM 3334 C C . ALA B 1 24 ? -15.414 -19.453 12.438 1 96.06 24 ALA B C 1
ATOM 3336 O O . ALA B 1 24 ? -16.062 -18.719 11.688 1 96.06 24 ALA B O 1
ATOM 3337 N N . ASP B 1 25 ? -14.883 -19.078 13.562 1 96.69 25 ASP B N 1
ATOM 3338 C CA . ASP B 1 25 ? -14.961 -17.688 13.969 1 96.69 25 ASP B CA 1
ATOM 3339 C C . ASP B 1 25 ? -14.242 -16.781 12.977 1 96.69 25 ASP B C 1
ATOM 3341 O O . ASP B 1 25 ? -14.727 -15.688 12.656 1 96.69 25 ASP B O 1
ATOM 3345 N N . LEU B 1 26 ? -13.148 -17.219 12.492 1 97.5 26 LEU B N 1
ATOM 3346 C CA . LEU B 1 26 ? -12.398 -16.453 11.5 1 97.5 26 LEU B CA 1
ATOM 3347 C C . LEU B 1 26 ? -13.195 -16.312 10.203 1 97.5 26 LEU B C 1
ATOM 3349 O O . LEU B 1 26 ? -13.281 -15.227 9.641 1 97.5 26 LEU B O 1
ATOM 3353 N N . ALA B 1 27 ? -13.773 -17.391 9.805 1 97.31 27 ALA B N 1
ATOM 3354 C CA . ALA B 1 27 ? -14.562 -17.375 8.57 1 97.31 27 ALA B CA 1
ATOM 3355 C C . ALA B 1 27 ? -15.711 -16.375 8.68 1 97.31 27 ALA B C 1
ATOM 3357 O O . ALA B 1 27 ? -15.992 -15.633 7.734 1 97.31 27 ALA B O 1
ATOM 3358 N N . ARG B 1 28 ? -16.344 -16.359 9.836 1 97.88 28 ARG B N 1
ATOM 3359 C CA . ARG B 1 28 ? -17.422 -15.406 10.062 1 97.88 28 ARG B CA 1
ATOM 3360 C C . ARG B 1 28 ? -16.922 -13.977 10.047 1 97.88 28 ARG B C 1
ATOM 3362 O O . ARG B 1 28 ? -17.547 -13.094 9.461 1 97.88 28 ARG B O 1
ATOM 3369 N N . ALA B 1 29 ? -15.789 -13.758 10.672 1 98.44 29 ALA B N 1
ATOM 3370 C CA . ALA B 1 29 ? -15.195 -12.422 10.711 1 98.44 29 ALA B CA 1
ATOM 3371 C C . ALA B 1 29 ? -14.82 -11.953 9.305 1 98.44 29 ALA B C 1
ATOM 3373 O O . ALA B 1 29 ? -14.977 -10.773 8.977 1 98.44 29 ALA B O 1
ATOM 3374 N N . VAL B 1 30 ? -14.328 -12.859 8.492 1 98.44 30 VAL B N 1
ATOM 3375 C CA . VAL B 1 30 ? -13.953 -12.539 7.121 1 98.44 30 VAL B CA 1
ATOM 3376 C C . VAL B 1 30 ? -15.195 -12.125 6.332 1 98.44 30 VAL B C 1
ATOM 3378 O O . VAL B 1 30 ? -15.188 -11.102 5.637 1 98.44 30 VAL B O 1
ATOM 3381 N N . GLU B 1 31 ? -16.25 -12.867 6.488 1 97.88 31 GLU B N 1
ATOM 3382 C CA . GLU B 1 31 ? -17.484 -12.57 5.773 1 97.88 31 GLU B CA 1
ATOM 3383 C C . GLU B 1 31 ? -18.031 -11.195 6.156 1 97.88 31 GLU B C 1
ATOM 3385 O O . GLU B 1 31 ? -18.438 -10.422 5.289 1 97.88 31 GLU B O 1
ATOM 3390 N N . VAL B 1 32 ? -18.016 -10.914 7.422 1 98.38 32 VAL B N 1
ATOM 3391 C CA . VAL B 1 32 ? -18.5 -9.633 7.91 1 98.38 32 VAL B CA 1
ATOM 3392 C C . VAL B 1 32 ? -17.641 -8.5 7.355 1 98.38 32 VAL B C 1
ATOM 3394 O O . VAL B 1 32 ? -18.172 -7.488 6.879 1 98.38 32 VAL B O 1
ATOM 3397 N N . ARG B 1 33 ? -16.359 -8.672 7.387 1 98.38 33 ARG B N 1
ATOM 3398 C CA . ARG B 1 33 ? -15.453 -7.629 6.918 1 98.38 33 ARG B CA 1
ATOM 3399 C C . ARG B 1 33 ? -15.594 -7.41 5.418 1 98.38 33 ARG B C 1
ATOM 3401 O O . ARG B 1 33 ? -15.617 -6.27 4.953 1 98.38 33 ARG B O 1
ATOM 3408 N N . GLU B 1 34 ? -15.727 -8.477 4.648 1 98.44 34 GLU B N 1
ATOM 3409 C CA . GLU B 1 34 ? -15.875 -8.352 3.201 1 98.44 34 GLU B CA 1
ATOM 3410 C C . GLU B 1 34 ? -17.172 -7.625 2.842 1 98.44 34 GLU B C 1
ATOM 3412 O O . GLU B 1 34 ? -17.172 -6.738 1.988 1 98.44 34 GLU B O 1
ATOM 3417 N N . ARG B 1 35 ? -18.219 -7.918 3.494 1 98.06 35 ARG B N 1
ATOM 3418 C CA . ARG B 1 35 ? -19.5 -7.262 3.254 1 98.06 35 ARG B CA 1
ATOM 3419 C C . ARG B 1 35 ? -19.438 -5.789 3.65 1 98.06 35 ARG B C 1
ATOM 3421 O O . ARG B 1 35 ? -19.969 -4.93 2.941 1 98.06 35 ARG B O 1
ATOM 3428 N N . ALA B 1 36 ? -18.828 -5.535 4.777 1 98.56 36 ALA B N 1
ATOM 3429 C CA . ALA B 1 36 ? -18.734 -4.168 5.285 1 98.56 36 ALA B CA 1
ATOM 3430 C C . ALA B 1 36 ? -17.953 -3.277 4.332 1 98.56 36 ALA B C 1
ATOM 3432 O O . ALA B 1 36 ? -18.312 -2.119 4.113 1 98.56 36 ALA B O 1
ATOM 3433 N N . VAL B 1 37 ? -16.875 -3.801 3.766 1 98.25 37 VAL B N 1
ATOM 3434 C CA . VAL B 1 37 ? -16.062 -3.014 2.844 1 98.25 37 VAL B CA 1
ATOM 3435 C C . VAL B 1 37 ? -16.859 -2.717 1.577 1 98.25 37 VAL B C 1
ATOM 3437 O O . VAL B 1 37 ? -16.828 -1.596 1.062 1 98.25 37 VAL B O 1
ATOM 3440 N N . ARG B 1 38 ? -17.562 -3.707 1.103 1 98 38 ARG B N 1
ATOM 3441 C CA . ARG B 1 38 ? -18.391 -3.504 -0.079 1 98 38 ARG B CA 1
ATOM 3442 C C . ARG B 1 38 ? -19.422 -2.404 0.158 1 98 38 ARG B C 1
ATOM 3444 O O . ARG B 1 38 ? -19.547 -1.482 -0.65 1 98 38 ARG B O 1
ATOM 3451 N N . GLN B 1 39 ? -20.062 -2.463 1.272 1 97.94 39 GLN B N 1
ATOM 3452 C CA . GLN B 1 39 ? -21.078 -1.468 1.616 1 97.94 39 GLN B CA 1
ATOM 3453 C C . GLN B 1 39 ? -20.453 -0.078 1.739 1 97.94 39 GLN B C 1
ATOM 3455 O O . GLN B 1 39 ? -21.047 0.909 1.29 1 97.94 39 GLN B O 1
ATOM 3460 N N . LEU B 1 40 ? -19.328 -0.016 2.283 1 98.56 40 LEU B N 1
ATOM 3461 C CA . LEU B 1 40 ? -18.656 1.261 2.475 1 98.56 40 LEU B CA 1
ATOM 3462 C C . LEU B 1 40 ? -18.297 1.89 1.133 1 98.56 40 LEU B C 1
ATOM 3464 O O . LEU B 1 40 ? -18.516 3.082 0.92 1 98.56 40 LEU B O 1
ATOM 3468 N N . VAL B 1 41 ? -17.719 1.054 0.243 1 98.19 41 VAL B N 1
ATOM 3469 C CA . VAL B 1 41 ? -17.281 1.555 -1.06 1 98.19 41 VAL B CA 1
ATOM 3470 C C . VAL B 1 41 ? -18.484 2.135 -1.808 1 98.19 41 VAL B C 1
ATOM 3472 O O . VAL B 1 41 ? -18.406 3.236 -2.355 1 98.19 41 VAL B O 1
ATOM 3475 N N . PHE B 1 42 ? -19.609 1.461 -1.753 1 97.19 42 PHE B N 1
ATOM 3476 C CA . PHE B 1 42 ? -20.766 1.917 -2.502 1 97.19 42 PHE B CA 1
ATOM 3477 C C . PHE B 1 42 ? -21.406 3.121 -1.824 1 97.19 42 PHE B C 1
ATOM 3479 O O . PHE B 1 42 ? -21.875 4.043 -2.496 1 97.19 42 PHE B O 1
ATOM 3486 N N . ALA B 1 43 ? -21.422 3.137 -0.491 1 97.81 43 ALA B N 1
ATOM 3487 C CA . ALA B 1 43 ? -21.938 4.301 0.228 1 97.81 43 ALA B CA 1
ATOM 3488 C C . ALA B 1 43 ? -21.094 5.539 -0.053 1 97.81 43 ALA B C 1
ATOM 3490 O O . ALA B 1 43 ? -21.625 6.625 -0.287 1 97.81 43 ALA B O 1
ATOM 3491 N N . LEU B 1 44 ? -19.812 5.363 -0.008 1 97.81 44 LEU B N 1
ATOM 3492 C CA . LEU B 1 44 ? -18.906 6.48 -0.266 1 97.81 44 LEU B CA 1
ATOM 3493 C C . LEU B 1 44 ? -19.047 6.973 -1.703 1 97.81 44 LEU B C 1
ATOM 3495 O O . LEU B 1 44 ? -19.016 8.18 -1.957 1 97.81 44 LEU B O 1
ATOM 3499 N N . ALA B 1 45 ? -19.203 6.066 -2.652 1 96.69 45 ALA B N 1
ATOM 3500 C CA . ALA B 1 45 ? -19.406 6.434 -4.051 1 96.69 45 ALA B CA 1
ATOM 3501 C C . ALA B 1 45 ? -20.672 7.27 -4.227 1 96.69 45 ALA B C 1
ATOM 3503 O O . ALA B 1 45 ? -20.672 8.234 -5 1 96.69 45 ALA B O 1
ATOM 3504 N N . GLU B 1 46 ? -21.688 6.918 -3.539 1 95.94 46 GLU B N 1
ATOM 3505 C CA . GLU B 1 46 ? -22.938 7.664 -3.609 1 95.94 46 GLU B CA 1
ATOM 3506 C C . GLU B 1 46 ? -22.766 9.078 -3.061 1 95.94 46 GLU B C 1
ATOM 3508 O O . GLU B 1 46 ? -23.25 10.047 -3.658 1 95.94 46 GLU B O 1
ATOM 3513 N N . VAL B 1 47 ? -22.125 9.203 -1.977 1 96.31 47 VAL B N 1
ATOM 3514 C CA . VAL B 1 47 ? -21.859 10.508 -1.374 1 96.31 47 VAL B CA 1
ATOM 3515 C C . VAL B 1 47 ? -21.031 11.359 -2.324 1 96.31 47 VAL B C 1
ATOM 3517 O O . VAL B 1 47 ? -21.312 12.547 -2.523 1 96.31 47 VAL B O 1
ATOM 3520 N N . ASN B 1 48 ? -20 10.742 -2.857 1 94.38 48 ASN B N 1
ATOM 3521 C CA . ASN B 1 48 ? -19.125 11.453 -3.781 1 94.38 48 ASN B CA 1
ATOM 3522 C C . ASN B 1 48 ? -19.891 11.938 -5.012 1 94.38 48 ASN B C 1
ATOM 3524 O O . ASN B 1 48 ? -19.688 13.078 -5.453 1 94.38 48 ASN B O 1
ATOM 3528 N N . ARG B 1 49 ? -20.75 11.156 -5.527 1 92.44 49 ARG B N 1
ATOM 3529 C CA . ARG B 1 49 ? -21.531 11.5 -6.711 1 92.44 49 ARG B CA 1
ATOM 3530 C C . ARG B 1 49 ? -22.516 12.625 -6.414 1 92.44 49 ARG B C 1
ATOM 3532 O O . ARG B 1 49 ? -22.734 13.5 -7.254 1 92.44 49 ARG B O 1
ATOM 3539 N N . ALA B 1 50 ? -23.078 12.562 -5.266 1 92.81 50 ALA B N 1
ATOM 3540 C CA . ALA B 1 50 ? -24.047 13.578 -4.883 1 92.81 50 ALA B CA 1
ATOM 3541 C C . ALA B 1 50 ? -23.406 14.961 -4.805 1 92.81 50 ALA B C 1
ATOM 3543 O O . ALA B 1 50 ? -24.062 15.977 -5.055 1 92.81 50 ALA B O 1
ATOM 3544 N N . GLY B 1 51 ? -22.125 15.039 -4.402 1 91.06 51 GLY B N 1
ATOM 3545 C CA . GLY B 1 51 ? -21.359 16.281 -4.414 1 91.06 51 GLY B CA 1
ATOM 3546 C C . GLY B 1 51 ? -21.906 17.312 -3.451 1 91.06 51 GLY B C 1
ATOM 3547 O O . GLY B 1 51 ? -21.828 18.516 -3.719 1 91.06 51 GLY B O 1
ATOM 3548 N N . VAL B 1 52 ? -22.484 16.922 -2.35 1 90.31 52 VAL B N 1
ATOM 3549 C CA . VAL B 1 52 ? -23.188 17.875 -1.493 1 90.31 52 VAL B CA 1
ATOM 3550 C C . VAL B 1 52 ? -22.391 18.078 -0.199 1 90.31 52 VAL B C 1
ATOM 3552 O O . VAL B 1 52 ? -22.766 18.906 0.636 1 90.31 52 VAL B O 1
ATOM 3555 N N . VAL B 1 53 ? -21.344 17.406 0.016 1 93.25 53 VAL B N 1
ATOM 3556 C CA . VAL B 1 53 ? -20.656 17.375 1.301 1 93.25 53 VAL B CA 1
ATOM 3557 C C . VAL B 1 53 ? -20.109 18.766 1.625 1 93.25 53 VAL B C 1
ATOM 3559 O O . VAL B 1 53 ? -20.266 19.25 2.75 1 93.25 53 VAL B O 1
ATOM 3562 N N . GLU B 1 54 ? -19.516 19.375 0.68 1 92.31 54 GLU B N 1
ATOM 3563 C CA . GLU B 1 54 ? -18.906 20.672 0.95 1 92.31 54 GLU B CA 1
ATOM 3564 C C . GLU B 1 54 ? -19.969 21.703 1.35 1 92.31 54 GLU B C 1
ATOM 3566 O O . GLU B 1 54 ? -19.734 22.5 2.254 1 92.31 54 GLU B O 1
ATOM 3571 N N . SER B 1 55 ? -21.047 21.641 0.685 1 90.56 55 SER B N 1
ATOM 3572 C CA . SER B 1 55 ? -22.125 22.562 1.017 1 90.56 55 SER B CA 1
ATOM 3573 C C . SER B 1 55 ? -22.719 22.25 2.391 1 90.56 55 SER B C 1
ATOM 3575 O O . SER B 1 55 ? -23.094 23.172 3.127 1 90.56 55 SER B O 1
ATOM 3577 N N . LEU B 1 56 ? -22.766 21.031 2.734 1 91.06 56 LEU B N 1
ATOM 3578 C CA . LEU B 1 56 ? -23.344 20.594 3.994 1 91.06 56 LEU B CA 1
ATOM 3579 C C . LEU B 1 56 ? -22.406 20.859 5.156 1 91.06 56 LEU B C 1
ATOM 3581 O O . LEU B 1 56 ? -22.812 21.359 6.207 1 91.06 56 LEU B O 1
ATOM 3585 N N . GLU B 1 57 ? -21.156 20.609 4.941 1 92.31 57 GLU B N 1
ATOM 3586 C CA . GLU B 1 57 ? -20.219 20.547 6.062 1 92.31 57 GLU B CA 1
ATOM 3587 C C . GLU B 1 57 ? -19.25 21.734 6.043 1 92.31 57 GLU B C 1
ATOM 3589 O O . GLU B 1 57 ? -18.562 22 7.031 1 92.31 57 GLU B O 1
ATOM 3594 N N . GLY B 1 58 ? -19.203 22.5 4.914 1 93.5 58 GLY B N 1
ATOM 3595 C CA . GLY B 1 58 ? -18.203 23.547 4.766 1 93.5 58 GLY B CA 1
ATOM 3596 C C . GLY B 1 58 ? -16.797 23.016 4.621 1 93.5 58 GLY B C 1
ATOM 3597 O O . GLY B 1 58 ? -15.828 23.719 4.918 1 93.5 58 GLY B O 1
ATOM 3598 N N . LEU B 1 59 ? -16.703 21.75 4.422 1 95.31 59 LEU B N 1
ATOM 3599 C CA . LEU B 1 59 ? -15.438 21.047 4.184 1 95.31 59 LEU B CA 1
ATOM 3600 C C . LEU B 1 59 ? -15.508 20.219 2.902 1 95.31 59 LEU B C 1
ATOM 3602 O O . LEU B 1 59 ? -16.516 19.578 2.631 1 95.31 59 LEU B O 1
ATOM 3606 N N . PRO B 1 60 ? -14.422 20.328 2.125 1 92.69 60 PRO B N 1
ATOM 3607 C CA . PRO B 1 60 ? -14.344 19.344 1.044 1 92.69 60 PRO B CA 1
ATOM 3608 C C . PRO B 1 60 ? -14.445 17.906 1.549 1 92.69 60 PRO B C 1
ATOM 3610 O O . PRO B 1 60 ? -14.125 17.641 2.709 1 92.69 60 PRO B O 1
ATOM 3613 N N . LEU B 1 61 ? -14.852 17.016 0.717 1 93.69 61 LEU B N 1
ATOM 3614 C CA . LEU B 1 61 ? -15.125 15.633 1.095 1 93.69 61 LEU B CA 1
ATOM 3615 C C . LEU B 1 61 ? -13.898 15 1.743 1 93.69 61 LEU B C 1
ATOM 3617 O O . LEU B 1 61 ? -14.008 14.336 2.779 1 93.69 61 LEU B O 1
ATOM 3621 N N . ASP B 1 62 ? -12.734 15.18 1.069 1 91.19 62 ASP B N 1
ATOM 3622 C CA . ASP B 1 62 ? -11.523 14.547 1.584 1 91.19 62 ASP B CA 1
ATOM 3623 C C . ASP B 1 62 ? -11.195 15.055 2.988 1 91.19 62 ASP B C 1
ATOM 3625 O O . ASP B 1 62 ? -10.766 14.281 3.846 1 91.19 62 ASP B O 1
ATOM 3629 N N . VAL B 1 63 ? -11.375 16.328 3.234 1 94 63 VAL B N 1
ATOM 3630 C CA . VAL B 1 63 ? -11.125 16.906 4.555 1 94 63 VAL B CA 1
ATOM 3631 C C . VAL B 1 63 ? -12.156 16.375 5.547 1 94 63 VAL B C 1
ATOM 3633 O O . VAL B 1 63 ? -11.812 15.992 6.668 1 94 63 VAL B O 1
ATOM 3636 N N . GLN B 1 64 ? -13.414 16.312 5.125 1 95.56 64 GLN B N 1
ATOM 3637 C CA . GLN B 1 64 ? -14.477 15.797 5.977 1 95.56 64 GLN B CA 1
ATOM 3638 C C . GLN B 1 64 ? -14.203 14.352 6.379 1 95.56 64 GLN B C 1
ATOM 3640 O O . GLN B 1 64 ? -14.383 13.977 7.539 1 95.56 64 GLN B O 1
ATOM 3645 N N . LEU B 1 65 ? -13.766 13.539 5.473 1 95.62 65 LEU B N 1
ATOM 3646 C CA . LEU B 1 65 ? -13.477 12.133 5.754 1 95.62 65 LEU B CA 1
ATOM 3647 C C . LEU B 1 65 ? -12.312 12.008 6.738 1 95.62 65 LEU B C 1
ATOM 3649 O O . LEU B 1 65 ? -12.344 11.164 7.633 1 95.62 65 LEU B O 1
ATOM 3653 N N . ALA B 1 66 ? -11.305 12.812 6.566 1 93.62 66 ALA B N 1
ATOM 3654 C CA . ALA B 1 66 ? -10.156 12.781 7.465 1 93.62 66 ALA B CA 1
ATOM 3655 C C . ALA B 1 66 ? -10.547 13.219 8.875 1 93.62 66 ALA B C 1
ATOM 3657 O O . ALA B 1 66 ? -10.164 12.578 9.859 1 93.62 66 ALA B O 1
ATOM 3658 N N . VAL B 1 67 ? -11.297 14.266 8.969 1 94.25 67 VAL B N 1
ATOM 3659 C CA . VAL B 1 67 ? -11.656 14.844 10.258 1 94.25 67 VAL B CA 1
ATOM 3660 C C . VAL B 1 67 ? -12.664 13.945 10.969 1 94.25 67 VAL B C 1
ATOM 3662 O O . VAL B 1 67 ? -12.539 13.695 12.172 1 94.25 67 VAL B O 1
ATOM 3665 N N . ALA B 1 68 ? -13.609 13.359 10.25 1 94.5 68 ALA B N 1
ATOM 3666 C CA . ALA B 1 68 ? -14.703 12.617 10.859 1 94.5 68 ALA B CA 1
ATOM 3667 C C . ALA B 1 68 ? -14.297 11.18 11.164 1 94.5 68 ALA B C 1
ATOM 3669 O O . ALA B 1 68 ? -14.758 10.586 12.133 1 94.5 68 ALA B O 1
ATOM 3670 N N . HIS B 1 69 ? -13.406 10.648 10.328 1 95.62 69 HIS B N 1
ATOM 3671 C CA . HIS B 1 69 ? -13.195 9.211 10.438 1 95.62 69 HIS B CA 1
ATOM 3672 C C . HIS B 1 69 ? -11.711 8.883 10.609 1 95.62 69 HIS B C 1
ATOM 3674 O O . HIS B 1 69 ? -11.344 7.715 10.758 1 95.62 69 HIS B O 1
ATOM 3680 N N . GLY B 1 70 ? -10.852 9.891 10.555 1 95.12 70 GLY B N 1
ATOM 3681 C CA . GLY B 1 70 ? -9.43 9.68 10.773 1 95.12 70 GLY B CA 1
ATOM 3682 C C . GLY B 1 70 ? -8.773 8.875 9.672 1 95.12 70 GLY B C 1
ATOM 3683 O O . GLY B 1 70 ? -7.863 8.086 9.93 1 95.12 70 GLY B O 1
ATOM 3684 N N . TRP B 1 71 ? -9.234 9.031 8.461 1 93.94 71 TRP B N 1
ATOM 3685 C CA . TRP B 1 71 ? -8.664 8.273 7.352 1 93.94 71 TRP B CA 1
ATOM 3686 C C . TRP B 1 71 ? -7.43 8.969 6.789 1 93.94 71 TRP B C 1
ATOM 3688 O O . TRP B 1 71 ? -7.398 10.195 6.668 1 93.94 71 TRP B O 1
ATOM 3698 N N . THR B 1 72 ? -6.504 8.148 6.438 1 86.94 72 THR B N 1
ATOM 3699 C CA . THR B 1 72 ? -5.359 8.641 5.68 1 86.94 72 THR B CA 1
ATOM 3700 C C . THR B 1 72 ? -5.766 8.992 4.25 1 86.94 72 THR B C 1
ATOM 3702 O O . THR B 1 72 ? -6.801 8.531 3.766 1 86.94 72 THR B O 1
ATOM 3705 N N . ALA B 1 73 ? -4.93 9.789 3.648 1 81.62 73 ALA B N 1
ATOM 3706 C CA . ALA B 1 73 ? -5.156 10.141 2.252 1 81.62 73 ALA B CA 1
ATOM 3707 C C . ALA B 1 73 ? -5.172 8.906 1.364 1 81.62 73 ALA B C 1
ATOM 3709 O O . ALA B 1 73 ? -5.984 8.797 0.442 1 81.62 73 ALA B O 1
ATOM 3710 N N . ALA B 1 74 ? -4.305 7.949 1.676 1 81 74 ALA B N 1
ATOM 3711 C CA . ALA B 1 74 ? -4.203 6.73 0.876 1 81 74 ALA B CA 1
ATOM 3712 C C . ALA B 1 74 ? -5.484 5.906 0.971 1 81 74 ALA B C 1
ATOM 3714 O O . ALA B 1 74 ? -5.957 5.371 -0.033 1 81 74 ALA B O 1
ATOM 3715 N N . GLU B 1 75 ? -5.988 5.809 2.162 1 89.62 75 GLU B N 1
ATOM 3716 C CA . GLU B 1 75 ? -7.238 5.082 2.375 1 89.62 75 GLU B CA 1
ATOM 3717 C C . GLU B 1 75 ? -8.391 5.73 1.613 1 89.62 75 GLU B C 1
ATOM 3719 O O . GLU B 1 75 ? -9.172 5.043 0.949 1 89.62 75 GLU B O 1
ATOM 3724 N N . GLN B 1 76 ? -8.492 7.023 1.708 1 91.62 76 GLN B N 1
ATOM 3725 C CA . GLN B 1 76 ? -9.547 7.758 1.012 1 91.62 76 GLN B CA 1
ATOM 3726 C C . GLN B 1 76 ? -9.445 7.555 -0.498 1 91.62 76 GLN B C 1
ATOM 3728 O O . GLN B 1 76 ? -10.438 7.227 -1.151 1 91.62 76 GLN B O 1
ATOM 3733 N N . ALA B 1 77 ? -8.25 7.73 -0.986 1 86.25 77 ALA B N 1
ATOM 3734 C CA . ALA B 1 77 ? -8.023 7.613 -2.426 1 86.25 77 ALA B CA 1
ATOM 3735 C C . ALA B 1 77 ? -8.43 6.23 -2.932 1 86.25 77 ALA B C 1
ATOM 3737 O O . ALA B 1 77 ? -9.117 6.113 -3.949 1 86.25 77 ALA B O 1
ATOM 3738 N N . MET B 1 78 ? -8.023 5.234 -2.197 1 89.06 78 MET B N 1
ATOM 3739 C CA . MET B 1 78 ? -8.305 3.863 -2.617 1 89.06 78 MET B CA 1
ATOM 3740 C C . MET B 1 78 ? -9.812 3.604 -2.643 1 89.06 78 MET B C 1
ATOM 3742 O O . MET B 1 78 ? -10.328 3.041 -3.605 1 89.06 78 MET B O 1
ATOM 3746 N N . LEU B 1 79 ? -10.531 3.986 -1.599 1 94.88 79 LEU B N 1
ATOM 3747 C CA . LEU B 1 79 ? -11.969 3.723 -1.512 1 94.88 79 LEU B CA 1
ATOM 3748 C C . LEU B 1 79 ? -12.734 4.531 -2.553 1 94.88 79 LEU B C 1
ATOM 3750 O O . LEU B 1 79 ? -13.68 4.031 -3.16 1 94.88 79 LEU B O 1
ATOM 3754 N N . LEU B 1 80 ? -12.312 5.77 -2.797 1 93.38 80 LEU B N 1
ATOM 3755 C CA . LEU B 1 80 ? -12.945 6.602 -3.814 1 93.38 80 LEU B CA 1
ATOM 3756 C C . LEU B 1 80 ? -12.664 6.062 -5.211 1 93.38 80 LEU B C 1
ATOM 3758 O O . LEU B 1 80 ? -13.562 5.992 -6.051 1 93.38 80 LEU B O 1
ATOM 3762 N N . ASP B 1 81 ? -11.375 5.672 -5.445 1 89.75 81 ASP B N 1
ATOM 3763 C CA . ASP B 1 81 ? -11.016 5.074 -6.727 1 89.75 81 ASP B CA 1
ATOM 3764 C C . ASP B 1 81 ? -11.812 3.793 -6.98 1 89.75 81 ASP B C 1
ATOM 3766 O O . ASP B 1 81 ? -12.203 3.514 -8.117 1 89.75 81 ASP B O 1
ATOM 3770 N N . ALA B 1 82 ? -11.992 3.033 -5.938 1 96.62 82 ALA B N 1
ATOM 3771 C CA . ALA B 1 82 ? -12.766 1.8 -6.086 1 96.62 82 ALA B CA 1
ATOM 3772 C C . ALA B 1 82 ? -14.18 2.092 -6.582 1 96.62 82 ALA B C 1
ATOM 3774 O O . ALA B 1 82 ? -14.664 1.441 -7.512 1 96.62 82 ALA B O 1
ATOM 3775 N N . GLY B 1 83 ? -14.812 3.08 -5.98 1 96.94 83 GLY B N 1
ATOM 3776 C CA . GLY B 1 83 ? -16.141 3.471 -6.438 1 96.94 83 GLY B CA 1
ATOM 3777 C C . GLY B 1 83 ? -16.156 3.936 -7.883 1 96.94 83 GLY B C 1
ATOM 3778 O O . GLY B 1 83 ? -17.047 3.561 -8.648 1 96.94 83 GLY B O 1
ATOM 3779 N N . ASP B 1 84 ? -15.203 4.707 -8.227 1 93.88 84 ASP B N 1
ATOM 3780 C CA . ASP B 1 84 ? -15.125 5.277 -9.562 1 93.88 84 ASP B CA 1
ATOM 3781 C C . ASP B 1 84 ? -14.852 4.199 -10.609 1 93.88 84 ASP B C 1
ATOM 3783 O O . ASP B 1 84 ? -15.547 4.117 -11.625 1 93.88 84 ASP B O 1
ATOM 3787 N N . VAL B 1 85 ? -13.867 3.363 -10.359 1 94.62 85 VAL B N 1
ATOM 3788 C CA . VAL B 1 85 ? -13.461 2.316 -11.297 1 94.62 85 VAL B CA 1
ATOM 3789 C C . VAL B 1 85 ? -14.602 1.319 -11.477 1 94.62 85 VAL B C 1
ATOM 3791 O O . VAL B 1 85 ? -14.961 0.976 -12.609 1 94.62 85 VAL B O 1
ATOM 3794 N N . LEU B 1 86 ? -15.258 0.894 -10.422 1 97.5 86 LEU B N 1
ATOM 3795 C CA . LEU B 1 86 ? -16.281 -0.148 -10.477 1 97.5 86 LEU B CA 1
ATOM 3796 C C . LEU B 1 86 ? -17.531 0.362 -11.172 1 97.5 86 LEU B C 1
ATOM 3798 O O . LEU B 1 86 ? -18.312 -0.428 -11.703 1 97.5 86 LEU B O 1
ATOM 3802 N N . ALA B 1 87 ? -17.703 1.646 -11.18 1 95.62 87 ALA B N 1
ATOM 3803 C CA . ALA B 1 87 ? -18.859 2.232 -11.859 1 95.62 87 ALA B CA 1
ATOM 3804 C C . ALA B 1 87 ? -18.875 1.873 -13.336 1 95.62 87 ALA B C 1
ATOM 3806 O O . ALA B 1 87 ? -19.938 1.798 -13.953 1 95.62 87 ALA B O 1
ATOM 3807 N N . SER B 1 88 ? -17.75 1.624 -13.906 1 95.88 88 SER B N 1
ATOM 3808 C CA . SER B 1 88 ? -17.641 1.286 -15.32 1 95.88 88 SER B CA 1
ATOM 3809 C C . SER B 1 88 ? -17.469 -0.215 -15.523 1 95.88 88 SER B C 1
ATOM 3811 O O . SER B 1 88 ? -17.109 -0.663 -16.625 1 95.88 88 SER B O 1
ATOM 3813 N N . MET B 1 89 ? -17.625 -0.951 -14.453 1 97.81 89 MET B N 1
ATOM 3814 C CA . MET B 1 89 ? -17.328 -2.377 -14.547 1 97.81 89 MET B CA 1
ATOM 3815 C C . MET B 1 89 ? -18.422 -3.211 -13.914 1 97.81 89 MET B C 1
ATOM 3817 O O . MET B 1 89 ? -18.219 -3.857 -12.883 1 97.81 89 MET B O 1
ATOM 3821 N N . PRO B 1 90 ? -19.594 -3.283 -14.57 1 97.94 90 PRO B N 1
ATOM 3822 C CA . PRO B 1 90 ? -20.766 -3.945 -13.984 1 97.94 90 PRO B CA 1
ATOM 3823 C C . PRO B 1 90 ? -20.547 -5.438 -13.758 1 97.94 90 PRO B C 1
ATOM 3825 O O . PRO B 1 90 ? -21.047 -6 -12.781 1 97.94 90 PRO B O 1
ATOM 3828 N N . ALA B 1 91 ? -19.844 -6.121 -14.633 1 97.94 91 ALA B N 1
ATOM 3829 C CA . ALA B 1 91 ? -19.594 -7.547 -14.43 1 97.94 91 ALA B CA 1
ATOM 3830 C C . ALA B 1 91 ? -18.75 -7.785 -13.188 1 97.94 91 ALA B C 1
ATOM 3832 O O . ALA B 1 91 ? -19.062 -8.664 -12.375 1 97.94 91 ALA B O 1
ATOM 3833 N N . THR B 1 92 ? -17.688 -6.98 -13.047 1 98.12 92 THR B N 1
ATOM 3834 C CA . THR B 1 92 ? -16.812 -7.07 -11.883 1 98.12 92 THR B CA 1
ATOM 3835 C C . THR B 1 92 ? -17.594 -6.734 -10.609 1 98.12 92 THR B C 1
ATOM 3837 O O . THR B 1 92 ? -17.438 -7.418 -9.594 1 98.12 92 THR B O 1
ATOM 3840 N N . THR B 1 93 ? -18.391 -5.723 -10.695 1 98.19 93 THR B N 1
ATOM 3841 C CA . THR B 1 93 ? -19.203 -5.301 -9.555 1 98.19 93 THR B CA 1
ATOM 3842 C C . THR B 1 93 ? -20.156 -6.414 -9.125 1 98.19 93 THR B C 1
ATOM 3844 O O . THR B 1 93 ? -20.312 -6.672 -7.934 1 98.19 93 THR B O 1
ATOM 3847 N N . ALA B 1 94 ? -20.75 -7.059 -10.055 1 97.94 94 ALA B N 1
ATOM 3848 C CA . ALA B 1 94 ? -21.672 -8.156 -9.766 1 97.94 94 ALA B CA 1
ATOM 3849 C C . ALA B 1 94 ? -20.953 -9.305 -9.078 1 97.94 94 ALA B C 1
ATOM 3851 O O . ALA B 1 94 ? -21.453 -9.859 -8.086 1 97.94 94 ALA B O 1
ATOM 3852 N N . LEU B 1 95 ? -19.766 -9.664 -9.562 1 97.75 95 LEU B N 1
ATOM 3853 C CA . LEU B 1 95 ? -18.969 -10.727 -8.969 1 97.75 95 LEU B CA 1
ATOM 3854 C C . LEU B 1 95 ? -18.578 -10.367 -7.535 1 97.75 95 LEU B C 1
ATOM 3856 O O . LEU B 1 95 ? -18.609 -11.227 -6.645 1 97.75 95 LEU B O 1
ATOM 3860 N N . TRP B 1 96 ? -18.234 -9.102 -7.328 1 97.62 96 TRP B N 1
ATOM 3861 C CA . TRP B 1 96 ? -17.859 -8.641 -5.996 1 97.62 96 TRP B CA 1
ATOM 3862 C C . TRP B 1 96 ? -19.062 -8.664 -5.055 1 97.62 96 TRP B C 1
ATOM 3864 O O . TRP B 1 96 ? -18.953 -9.102 -3.906 1 97.62 96 TRP B O 1
ATOM 3874 N N . GLN B 1 97 ? -20.219 -8.266 -5.543 1 96.5 97 GLN B N 1
ATOM 3875 C CA . GLN B 1 97 ? -21.438 -8.258 -4.742 1 96.5 97 GLN B CA 1
ATOM 3876 C C . GLN B 1 97 ? -21.859 -9.672 -4.359 1 96.5 97 GLN B C 1
ATOM 3878 O O . GLN B 1 97 ? -22.422 -9.891 -3.283 1 96.5 97 GLN B O 1
ATOM 3883 N N . GLN B 1 98 ? -21.516 -10.602 -5.184 1 95.94 98 GLN B N 1
ATOM 3884 C CA . GLN B 1 98 ? -21.828 -12.008 -4.926 1 95.94 98 GLN B CA 1
ATOM 3885 C C . GLN B 1 98 ? -20.812 -12.641 -3.984 1 95.94 98 GLN B C 1
ATOM 3887 O O . GLN B 1 98 ? -20.969 -13.789 -3.578 1 95.94 98 GLN B O 1
ATOM 3892 N N . GLY B 1 99 ? -19.766 -11.898 -3.701 1 95.5 99 GLY B N 1
ATOM 3893 C CA . GLY B 1 99 ? -18.75 -12.398 -2.803 1 95.5 99 GLY B CA 1
ATOM 3894 C C . GLY B 1 99 ? -17.734 -13.289 -3.492 1 95.5 99 GLY B C 1
ATOM 3895 O O . GLY B 1 99 ? -16.953 -13.984 -2.83 1 95.5 99 GLY B O 1
ATOM 3896 N N . ARG B 1 100 ? -17.703 -13.266 -4.785 1 96.44 100 ARG B N 1
ATOM 3897 C CA . ARG B 1 100 ? -16.828 -14.148 -5.543 1 96.44 100 ARG B CA 1
ATOM 3898 C C . ARG B 1 100 ? -15.445 -13.508 -5.73 1 96.44 100 ARG B C 1
ATOM 3900 O O . ARG B 1 100 ? -14.508 -14.172 -6.164 1 96.44 100 ARG B O 1
ATOM 3907 N N . LEU B 1 101 ? -15.312 -12.219 -5.434 1 97.06 101 LEU B N 1
ATOM 3908 C CA . LEU B 1 101 ? -14.039 -11.508 -5.359 1 97.06 101 LEU B CA 1
ATOM 3909 C C . LEU B 1 101 ? -13.836 -10.906 -3.977 1 97.06 101 LEU B C 1
ATOM 3911 O O . LEU B 1 101 ? -14.773 -10.367 -3.381 1 97.06 101 LEU B O 1
ATOM 3915 N N . SER B 1 102 ? -12.672 -11.094 -3.484 1 97.25 102 SER B N 1
ATOM 3916 C CA . SER B 1 102 ? -12.352 -10.453 -2.211 1 97.25 102 SER B CA 1
ATOM 3917 C C . SER B 1 102 ? -11.977 -8.992 -2.402 1 97.25 102 SER B C 1
ATOM 3919 O O . SER B 1 102 ? -11.656 -8.57 -3.514 1 97.25 102 SER B O 1
ATOM 3921 N N . TRP B 1 103 ? -11.992 -8.242 -1.314 1 96.75 103 TRP B N 1
ATOM 3922 C CA . TRP B 1 103 ? -11.578 -6.848 -1.348 1 96.75 103 TRP B CA 1
ATOM 3923 C C . TRP B 1 103 ? -10.125 -6.723 -1.81 1 96.75 103 TRP B C 1
ATOM 3925 O O . TRP B 1 103 ? -9.781 -5.805 -2.553 1 96.75 103 TRP B O 1
ATOM 3935 N N . SER B 1 104 ? -9.281 -7.648 -1.303 1 92.56 104 SER B N 1
ATOM 3936 C CA . SER B 1 104 ? -7.867 -7.527 -1.663 1 92.56 104 SER B CA 1
ATOM 3937 C C . SER B 1 104 ? -7.672 -7.656 -3.17 1 92.56 104 SER B C 1
ATOM 3939 O O . SER B 1 104 ? -6.824 -6.973 -3.75 1 92.56 104 SER B O 1
ATOM 3941 N N . VAL B 1 105 ? -8.477 -8.469 -3.844 1 94.19 105 VAL B N 1
ATOM 3942 C CA . VAL B 1 105 ? -8.414 -8.625 -5.293 1 94.19 105 VAL B CA 1
ATOM 3943 C C . VAL B 1 105 ? -8.969 -7.375 -5.973 1 94.19 105 VAL B C 1
ATOM 3945 O O . VAL B 1 105 ? -8.367 -6.859 -6.918 1 94.19 105 VAL B O 1
ATOM 3948 N N . VAL B 1 106 ? -10.055 -6.875 -5.461 1 96.44 106 VAL B N 1
ATOM 3949 C CA . VAL B 1 106 ? -10.664 -5.664 -6.008 1 96.44 106 VAL B CA 1
ATOM 3950 C C . VAL B 1 106 ? -9.703 -4.488 -5.848 1 96.44 106 VAL B C 1
ATOM 3952 O O . VAL B 1 106 ? -9.555 -3.672 -6.762 1 96.44 106 VAL B O 1
ATOM 3955 N N . ARG B 1 107 ? -9.086 -4.438 -4.758 1 91.5 107 ARG B N 1
ATOM 3956 C CA . ARG B 1 107 ? -8.102 -3.389 -4.508 1 91.5 107 ARG B CA 1
ATOM 3957 C C . ARG B 1 107 ? -6.98 -3.432 -5.539 1 91.5 107 ARG B C 1
ATOM 3959 O O . ARG B 1 107 ? -6.578 -2.396 -6.066 1 91.5 107 ARG B O 1
ATOM 3966 N N . ASP B 1 108 ? -6.457 -4.594 -5.801 1 86.75 108 ASP B N 1
ATOM 3967 C CA . ASP B 1 108 ? -5.406 -4.742 -6.805 1 86.75 108 ASP B CA 1
ATOM 3968 C C . ASP B 1 108 ? -5.902 -4.336 -8.188 1 86.75 108 ASP B C 1
ATOM 3970 O O . ASP B 1 108 ? -5.188 -3.666 -8.938 1 86.75 108 ASP B O 1
ATOM 3974 N N . LEU B 1 109 ? -7.109 -4.742 -8.461 1 92.5 109 LEU B N 1
ATOM 3975 C CA . LEU B 1 109 ? -7.734 -4.379 -9.727 1 92.5 109 LEU B CA 1
ATOM 3976 C C . LEU B 1 109 ? -7.848 -2.865 -9.867 1 92.5 109 LEU B C 1
ATOM 3978 O O . LEU B 1 109 ? -7.477 -2.303 -10.898 1 92.5 109 LEU B O 1
ATOM 3982 N N . VAL B 1 110 ? -8.305 -2.225 -8.859 1 90.88 110 VAL B N 1
ATOM 3983 C CA . VAL B 1 110 ? -8.461 -0.774 -8.836 1 90.88 110 VAL B CA 1
ATOM 3984 C C . VAL B 1 110 ? -7.098 -0.107 -9.016 1 90.88 110 VAL B C 1
ATOM 3986 O O . VAL B 1 110 ? -6.961 0.85 -9.781 1 90.88 110 VAL B O 1
ATOM 3989 N N . GLY B 1 111 ? -6.141 -0.662 -8.32 1 83.06 111 GLY B N 1
ATOM 3990 C CA . GLY B 1 111 ? -4.793 -0.13 -8.469 1 83.06 111 GLY B CA 1
ATOM 3991 C C . GLY B 1 111 ? -4.293 -0.16 -9.898 1 83.06 111 GLY B C 1
ATOM 3992 O O . GLY B 1 111 ? -3.598 0.758 -10.336 1 83.06 111 GLY B O 1
ATOM 3993 N N . GLN B 1 112 ? -4.711 -1.067 -10.641 1 80.38 112 GLN B N 1
ATOM 3994 C CA . GLN B 1 112 ? -4.262 -1.233 -12.023 1 80.38 112 GLN B CA 1
ATOM 3995 C C . GLN B 1 112 ? -5.074 -0.357 -12.969 1 80.38 112 GLN B C 1
ATOM 3997 O O . GLN B 1 112 ? -4.562 0.085 -14 1 80.38 112 GLN B O 1
ATOM 4002 N N . LEU B 1 113 ? -6.289 -0.065 -12.609 1 89.69 113 LEU B N 1
ATOM 4003 C CA . LEU B 1 113 ? -7.207 0.452 -13.617 1 89.69 113 LEU B CA 1
ATOM 4004 C C . LEU B 1 113 ? -7.523 1.921 -13.359 1 89.69 113 LEU B C 1
ATOM 4006 O O . LEU B 1 113 ? -8.062 2.605 -14.227 1 89.69 113 LEU B O 1
ATOM 4010 N N . ARG B 1 114 ? -7.195 2.439 -12.164 1 83.25 114 ARG B N 1
ATOM 4011 C CA . ARG B 1 114 ? -7.605 3.779 -11.766 1 83.25 114 ARG B CA 1
ATOM 4012 C C . ARG B 1 114 ? -7.055 4.832 -12.719 1 83.25 114 ARG B C 1
ATOM 4014 O O . ARG B 1 114 ? -7.629 5.914 -12.852 1 83.25 114 ARG B O 1
ATOM 4021 N N . ARG B 1 115 ? -6.016 4.527 -13.477 1 77.5 115 ARG B N 1
ATOM 4022 C CA . ARG B 1 115 ? -5.371 5.508 -14.336 1 77.5 115 ARG B CA 1
ATOM 4023 C C . ARG B 1 115 ? -5.969 5.477 -15.742 1 77.5 115 ARG B C 1
ATOM 4025 O O . ARG B 1 115 ? -5.609 6.293 -16.594 1 77.5 115 ARG B O 1
ATOM 4032 N N . PHE B 1 116 ? -6.875 4.562 -15.961 1 81.62 116 PHE B N 1
ATOM 4033 C CA . PHE B 1 116 ? -7.398 4.391 -17.312 1 81.62 116 PHE B CA 1
ATOM 4034 C C . PHE B 1 116 ? -8.836 4.883 -17.406 1 81.62 116 PHE B C 1
ATOM 4036 O O . PHE B 1 116 ? -9.523 5.004 -16.391 1 81.62 116 PHE B O 1
ATOM 4043 N N . GLY B 1 117 ? -9.227 5.188 -18.641 1 86.75 117 GLY B N 1
ATOM 4044 C CA . GLY B 1 117 ? -10.57 5.703 -18.891 1 86.75 117 GLY B CA 1
ATOM 4045 C C . GLY B 1 117 ? -11.625 4.617 -18.938 1 86.75 117 GLY B C 1
ATOM 4046 O O . GLY B 1 117 ? -11.32 3.438 -18.734 1 86.75 117 GLY B O 1
ATOM 4047 N N . ARG B 1 118 ? -12.852 5.031 -19.203 1 92.69 118 ARG B N 1
ATOM 4048 C CA . ARG B 1 118 ? -14.031 4.184 -19.125 1 92.69 118 ARG B CA 1
ATOM 4049 C C . ARG B 1 118 ? -13.992 3.086 -20.188 1 92.69 118 ARG B C 1
ATOM 4051 O O . ARG B 1 118 ? -14.414 1.955 -19.922 1 92.69 118 ARG B O 1
ATOM 4058 N N . ASP B 1 119 ? -13.469 3.375 -21.281 1 91.88 119 ASP B N 1
ATOM 4059 C CA . ASP B 1 119 ? -13.5 2.41 -22.375 1 91.88 119 ASP B CA 1
ATOM 4060 C C . ASP B 1 119 ? -12.609 1.205 -22.062 1 91.88 119 ASP B C 1
ATOM 4062 O O . ASP B 1 119 ? -13.031 0.058 -22.234 1 91.88 119 ASP B O 1
ATOM 4066 N N . LEU B 1 120 ? -11.414 1.512 -21.672 1 90.38 120 LEU B N 1
ATOM 4067 C CA . LEU B 1 120 ? -10.508 0.422 -21.328 1 90.38 120 LEU B CA 1
ATOM 4068 C C . LEU B 1 120 ? -11.055 -0.391 -20.156 1 90.38 120 LEU B C 1
ATOM 4070 O O . LEU B 1 120 ? -10.992 -1.622 -20.172 1 90.38 120 LEU B O 1
ATOM 4074 N N . ARG B 1 121 ? -11.578 0.257 -19.203 1 94.81 121 ARG B N 1
ATOM 4075 C CA . ARG B 1 121 ? -12.172 -0.418 -18.062 1 94.81 121 ARG B CA 1
ATOM 4076 C C . ARG B 1 121 ? -13.312 -1.333 -18.484 1 94.81 121 ARG B C 1
ATOM 4078 O O . ARG B 1 121 ? -13.422 -2.463 -18 1 94.81 121 ARG B O 1
ATOM 4085 N N . ALA B 1 122 ? -14.102 -0.821 -19.328 1 96.44 122 ALA B N 1
ATOM 4086 C CA . ALA B 1 122 ? -15.219 -1.614 -19.828 1 96.44 122 ALA B CA 1
ATOM 4087 C C . ALA B 1 122 ? -14.719 -2.852 -20.578 1 96.44 122 ALA B C 1
ATOM 4089 O O . ALA B 1 122 ? -15.305 -3.93 -20.469 1 96.44 122 ALA B O 1
ATOM 4090 N N . GLY B 1 123 ? -13.664 -2.631 -21.344 1 95.56 123 GLY B N 1
ATOM 4091 C CA . GLY B 1 123 ? -13.07 -3.766 -22.031 1 95.56 123 GLY B CA 1
ATOM 4092 C C . GLY B 1 123 ? -12.562 -4.836 -21.094 1 95.56 123 GLY B C 1
ATOM 4093 O O . GLY B 1 123 ? -12.797 -6.027 -21.312 1 95.56 123 GLY B O 1
ATOM 4094 N N . VAL B 1 124 ? -11.867 -4.434 -20.094 1 95.56 124 VAL B N 1
ATOM 4095 C CA . VAL B 1 124 ? -11.367 -5.371 -19.094 1 95.56 124 VAL B CA 1
ATOM 4096 C C . VAL B 1 124 ? -12.531 -6.051 -18.391 1 95.56 124 VAL B C 1
ATOM 4098 O O . VAL B 1 124 ? -12.5 -7.258 -18.141 1 95.56 124 VAL B O 1
ATOM 4101 N N . ASP B 1 125 ? -13.555 -5.27 -18.062 1 97.75 125 ASP B N 1
ATOM 4102 C CA . ASP B 1 125 ? -14.75 -5.793 -17.406 1 97.75 125 ASP B CA 1
ATOM 4103 C C . ASP B 1 125 ? -15.398 -6.891 -18.25 1 97.75 125 ASP B C 1
ATOM 4105 O O . ASP B 1 125 ? -15.836 -7.914 -17.703 1 97.75 125 ASP B O 1
ATOM 4109 N N . GLU B 1 126 ? -15.469 -6.641 -19.5 1 97.38 126 GLU B N 1
ATOM 4110 C CA . GLU B 1 126 ? -16.031 -7.633 -20.406 1 97.38 126 GLU B CA 1
ATOM 4111 C C . GLU B 1 126 ? -15.234 -8.938 -20.359 1 97.38 126 GLU B C 1
ATOM 4113 O O . GLU B 1 126 ? -15.82 -10.023 -20.344 1 97.38 126 GLU B O 1
ATOM 4118 N N . ARG B 1 127 ? -13.992 -8.812 -20.312 1 96.38 127 ARG B N 1
ATOM 4119 C CA . ARG B 1 127 ? -13.148 -10 -20.266 1 96.38 127 ARG B CA 1
ATOM 4120 C C . ARG B 1 127 ? -13.336 -10.734 -18.938 1 96.38 127 ARG B C 1
ATOM 4122 O O . ARG B 1 127 ? -13.359 -11.969 -18.906 1 96.38 127 ARG B O 1
ATOM 4129 N N . ILE B 1 128 ? -13.43 -10.008 -17.906 1 97.5 128 ILE B N 1
ATOM 4130 C CA . ILE B 1 128 ? -13.672 -10.617 -16.594 1 97.5 128 ILE B CA 1
ATOM 4131 C C . ILE B 1 128 ? -15.016 -11.336 -16.609 1 97.5 128 ILE B C 1
ATOM 4133 O O . ILE B 1 128 ? -15.117 -12.484 -16.172 1 97.5 128 ILE B O 1
ATOM 4137 N N . GLY B 1 129 ? -15.984 -10.703 -17.141 1 96.94 129 GLY B N 1
ATOM 4138 C CA . GLY B 1 129 ? -17.297 -11.312 -17.25 1 96.94 129 GLY B CA 1
ATOM 4139 C C . GLY B 1 129 ? -17.297 -12.586 -18.078 1 96.94 129 GLY B C 1
ATOM 4140 O O . GLY B 1 129 ? -18.016 -13.539 -17.766 1 96.94 129 GLY B O 1
ATOM 4141 N N . ALA B 1 130 ? -16.516 -12.562 -19.047 1 96.62 130 ALA B N 1
ATOM 4142 C CA . ALA B 1 130 ? -16.438 -13.703 -19.953 1 96.62 130 ALA B CA 1
ATOM 4143 C C . ALA B 1 130 ? -15.633 -14.844 -19.328 1 96.62 130 ALA B C 1
ATOM 4145 O O . ALA B 1 130 ? -15.562 -15.945 -19.875 1 96.62 130 ALA B O 1
ATOM 4146 N N . SER B 1 131 ? -15.031 -14.594 -18.219 1 96.25 131 SER B N 1
ATOM 4147 C CA . SER B 1 131 ? -14.141 -15.562 -17.578 1 96.25 131 SER B CA 1
ATOM 4148 C C . SER B 1 131 ? -14.703 -16.047 -16.25 1 96.25 131 SER B C 1
ATOM 4150 O O . SER B 1 131 ? -13.953 -16.203 -15.281 1 96.25 131 SER B O 1
ATOM 4152 N N . ASP B 1 132 ? -15.969 -16.219 -16.172 1 93.06 132 ASP B N 1
ATOM 4153 C CA . ASP B 1 132 ? -16.672 -16.609 -14.953 1 93.06 132 ASP B CA 1
ATOM 4154 C C . ASP B 1 132 ? -16.078 -17.891 -14.367 1 93.06 132 ASP B C 1
ATOM 4156 O O . ASP B 1 132 ? -15.953 -18.016 -13.148 1 93.06 132 ASP B O 1
ATOM 4160 N N . GLU B 1 133 ? -15.688 -18.812 -15.18 1 92.12 133 GLU B N 1
ATOM 4161 C CA . GLU B 1 133 ? -15.188 -20.109 -14.742 1 92.12 133 GLU B CA 1
ATOM 4162 C C . GLU B 1 133 ? -13.836 -19.984 -14.047 1 92.12 133 GLU B C 1
ATOM 4164 O O . GLU B 1 133 ? -13.43 -20.875 -13.297 1 92.12 133 GLU B O 1
ATOM 4169 N N . LEU B 1 134 ? -13.125 -18.875 -14.328 1 93.94 134 LEU B N 1
ATOM 4170 C CA . LEU B 1 134 ? -11.797 -18.672 -13.758 1 93.94 134 LEU B CA 1
ATOM 4171 C C . LEU B 1 134 ? -11.898 -18.016 -12.383 1 93.94 134 LEU B C 1
ATOM 4173 O O . LEU B 1 134 ? -10.938 -18.031 -11.617 1 93.94 134 LEU B O 1
ATOM 4177 N N . ILE B 1 135 ? -13.055 -17.391 -12.141 1 92.81 135 ILE B N 1
ATOM 4178 C CA . ILE B 1 135 ? -13.242 -16.688 -10.883 1 92.81 135 ILE B CA 1
ATOM 4179 C C . ILE B 1 135 ? -13.359 -17.688 -9.734 1 92.81 135 ILE B C 1
ATOM 4181 O O . ILE B 1 135 ? -14.164 -18.609 -9.797 1 92.81 135 ILE B O 1
ATOM 4185 N N . GLY B 1 136 ? -12.586 -17.594 -8.742 1 88.38 136 GLY B N 1
ATOM 4186 C CA . GLY B 1 136 ? -12.57 -18.516 -7.617 1 88.38 136 GLY B CA 1
ATOM 4187 C C . GLY B 1 136 ? -11.562 -19.625 -7.777 1 88.38 136 GLY B C 1
ATOM 4188 O O . GLY B 1 136 ? -11.227 -20.312 -6.805 1 88.38 136 GLY B O 1
ATOM 4189 N N . VAL B 1 137 ? -11.133 -19.797 -9 1 91.06 137 VAL B N 1
ATOM 4190 C CA . VAL B 1 137 ? -10.156 -20.844 -9.289 1 91.06 137 VAL B CA 1
ATOM 4191 C C . VAL B 1 137 ? -8.766 -20.219 -9.453 1 91.06 137 VAL B C 1
ATOM 4193 O O . VAL B 1 137 ? -7.781 -20.75 -8.938 1 91.06 137 VAL B O 1
ATOM 4196 N N . MET B 1 138 ? -8.758 -19.172 -10.102 1 91.38 138 MET B N 1
ATOM 4197 C CA . MET B 1 138 ? -7.496 -18.469 -10.305 1 91.38 138 MET B CA 1
ATOM 4198 C C . MET B 1 138 ? -7.035 -17.812 -9.008 1 91.38 138 MET B C 1
ATOM 4200 O O . MET B 1 138 ? -7.809 -17.109 -8.352 1 91.38 138 MET B O 1
ATOM 4204 N N . ALA B 1 139 ? -5.797 -18.125 -8.648 1 89.88 139 ALA B N 1
ATOM 4205 C CA . ALA B 1 139 ? -5.234 -17.469 -7.465 1 89.88 139 ALA B CA 1
ATOM 4206 C C . ALA B 1 139 ? -5.238 -15.953 -7.613 1 89.88 139 ALA B C 1
ATOM 4208 O O . ALA B 1 139 ? -5.105 -15.438 -8.719 1 89.88 139 ALA B O 1
ATOM 4209 N N . PRO B 1 140 ? -5.348 -15.234 -6.52 1 87.81 140 PRO B N 1
ATOM 4210 C CA . PRO B 1 140 ? -5.449 -13.773 -6.543 1 87.81 140 PRO B CA 1
ATOM 4211 C C . PRO B 1 140 ? -4.309 -13.117 -7.309 1 87.81 140 PRO B C 1
ATOM 4213 O O . PRO B 1 140 ? -4.539 -12.211 -8.117 1 87.81 140 PRO B O 1
ATOM 4216 N N . GLU B 1 141 ? -3.09 -13.586 -7.102 1 80.06 141 GLU B N 1
ATOM 4217 C CA . GLU B 1 141 ? -1.944 -12.984 -7.777 1 80.06 141 GLU B CA 1
ATOM 4218 C C . GLU B 1 141 ? -1.982 -13.258 -9.281 1 80.06 141 GLU B C 1
ATOM 4220 O O . GLU B 1 141 ? -1.605 -12.398 -10.078 1 80.06 141 GLU B O 1
ATOM 4225 N N . ARG B 1 142 ? -2.449 -14.383 -9.617 1 82.5 142 ARG B N 1
ATOM 4226 C CA . ARG B 1 142 ? -2.566 -14.742 -11.023 1 82.5 142 ARG B CA 1
ATOM 4227 C C . ARG B 1 142 ? -3.666 -13.938 -11.703 1 82.5 142 ARG B C 1
ATOM 4229 O O . ARG B 1 142 ? -3.537 -13.57 -12.875 1 82.5 142 ARG B O 1
ATOM 4236 N N . PHE B 1 143 ? -4.684 -13.75 -11.023 1 90.75 143 PHE B N 1
ATOM 4237 C CA . PHE B 1 143 ? -5.762 -12.906 -11.539 1 90.75 143 PHE B CA 1
ATOM 4238 C C . PHE B 1 143 ? -5.262 -11.5 -11.828 1 90.75 143 PHE B C 1
ATOM 4240 O O . PHE B 1 143 ? -5.582 -10.922 -12.867 1 90.75 143 PHE B O 1
ATOM 4247 N N . ALA B 1 144 ? -4.531 -10.93 -10.859 1 82.44 144 ALA B N 1
ATOM 4248 C CA . ALA B 1 144 ? -3.938 -9.609 -11.07 1 82.44 144 ALA B CA 1
ATOM 4249 C C . ALA B 1 144 ? -3.078 -9.594 -12.328 1 82.44 144 ALA B C 1
ATOM 4251 O O . ALA B 1 144 ? -3.113 -8.625 -13.094 1 82.44 144 ALA B O 1
ATOM 4252 N N . TRP B 1 145 ? -2.398 -10.633 -12.469 1 74.56 145 TRP B N 1
ATOM 4253 C CA . TRP B 1 145 ? -1.555 -10.75 -13.656 1 74.56 145 TRP B CA 1
ATOM 4254 C C . TRP B 1 145 ? -2.402 -10.828 -14.922 1 74.56 145 TRP B C 1
ATOM 4256 O O . TRP B 1 145 ? -2.102 -10.156 -15.914 1 74.56 145 TRP B O 1
ATOM 4266 N N . ALA B 1 146 ? -3.391 -11.664 -14.93 1 85.62 146 ALA B N 1
ATOM 4267 C CA . ALA B 1 146 ? -4.273 -11.812 -16.078 1 85.62 146 ALA B CA 1
ATOM 4268 C C . ALA B 1 146 ? -4.938 -10.484 -16.438 1 85.62 146 ALA B C 1
ATOM 4270 O O . ALA B 1 146 ? -5.121 -10.164 -17.609 1 85.62 146 ALA B O 1
ATOM 4271 N N . VAL B 1 147 ? -5.301 -9.719 -15.453 1 88.19 147 VAL B N 1
ATOM 4272 C CA . VAL B 1 147 ? -5.887 -8.398 -15.672 1 88.19 147 VAL B CA 1
ATOM 4273 C C . VAL B 1 147 ? -4.859 -7.477 -16.328 1 88.19 147 VAL B C 1
ATOM 4275 O O . VAL B 1 147 ? -5.18 -6.758 -17.281 1 88.19 147 VAL B O 1
ATOM 4278 N N . ALA B 1 148 ? -3.701 -7.477 -15.805 1 77.31 148 ALA B N 1
ATOM 4279 C CA . ALA B 1 148 ? -2.641 -6.668 -16.406 1 77.31 148 ALA B CA 1
ATOM 4280 C C . ALA B 1 148 ? -2.436 -7.023 -17.875 1 77.31 148 ALA B C 1
ATOM 4282 O O . ALA B 1 148 ? -2.248 -6.137 -18.703 1 77.31 148 ALA B O 1
ATOM 4283 N N . GLU B 1 149 ? -2.535 -8.312 -18.156 1 74.38 149 GLU B N 1
ATOM 4284 C CA . GLU B 1 149 ? -2.396 -8.781 -19.531 1 74.38 149 GLU B CA 1
ATOM 4285 C C . GLU B 1 149 ? -3.545 -8.273 -20.406 1 74.38 149 GLU B C 1
ATOM 4287 O O . GLU B 1 149 ? -3.33 -7.875 -21.547 1 74.38 149 GLU B O 1
ATOM 4292 N N . ALA B 1 150 ? -4.688 -8.344 -19.891 1 86.44 150 ALA B N 1
ATOM 4293 C CA . ALA B 1 150 ? -5.855 -7.84 -20.625 1 86.44 150 ALA B CA 1
ATOM 4294 C C . ALA B 1 150 ? -5.723 -6.348 -20.906 1 86.44 150 ALA B C 1
ATOM 4296 O O . ALA B 1 150 ? -6.047 -5.887 -22 1 86.44 150 ALA B O 1
ATOM 4297 N N . ILE B 1 151 ? -5.309 -5.602 -19.922 1 80.56 151 ILE B N 1
ATOM 4298 C CA . ILE B 1 151 ? -5.086 -4.168 -20.094 1 80.56 151 ILE B CA 1
ATOM 4299 C C . ILE B 1 151 ? -4.098 -3.928 -21.234 1 80.56 151 ILE B C 1
ATOM 4301 O O . ILE B 1 151 ? -4.348 -3.102 -22.109 1 80.56 151 ILE B O 1
ATOM 4305 N N . ASP B 1 152 ? -3.066 -4.656 -21.203 1 68.38 152 ASP B N 1
ATOM 4306 C CA . ASP B 1 152 ? -2.025 -4.496 -22.203 1 68.38 152 ASP B CA 1
ATOM 4307 C C . ASP B 1 152 ? -2.561 -4.816 -23.594 1 68.38 152 ASP B C 1
ATOM 4309 O O . ASP B 1 152 ? -2.273 -4.098 -24.562 1 68.38 152 ASP B O 1
ATOM 4313 N N . GLU B 1 153 ? -3.287 -5.863 -23.734 1 73.19 153 GLU B N 1
ATOM 4314 C CA . GLU B 1 153 ? -3.855 -6.27 -25.016 1 73.19 153 GLU B CA 1
ATOM 4315 C C . GLU B 1 153 ? -4.852 -5.234 -25.547 1 73.19 153 GLU B C 1
ATOM 4317 O O . GLU B 1 153 ? -4.859 -4.918 -26.734 1 73.19 153 GLU B O 1
ATOM 4322 N N . LEU B 1 154 ? -5.684 -4.844 -24.688 1 79.62 154 LEU B N 1
ATOM 4323 C CA . LEU B 1 154 ? -6.73 -3.9 -25.078 1 79.62 154 LEU B CA 1
ATOM 4324 C C . LEU B 1 154 ? -6.141 -2.537 -25.406 1 79.62 154 LEU B C 1
ATOM 4326 O O . LEU B 1 154 ? -6.699 -1.797 -26.219 1 79.62 154 LEU B O 1
ATOM 4330 N N . ARG B 1 155 ? -5.273 -2.176 -24.672 1 62.12 155 ARG B N 1
ATOM 4331 C CA . ARG B 1 155 ? -4.582 -0.944 -25.031 1 62.12 155 ARG B CA 1
ATOM 4332 C C . ARG B 1 155 ? -3.969 -1.054 -26.422 1 62.12 155 ARG B C 1
ATOM 4334 O O . ARG B 1 155 ? -3.768 -0.043 -27.109 1 62.12 155 ARG B O 1
ATOM 4341 N N . GLY B 1 156 ? -4.488 -1.984 -27.297 1 53.94 156 GLY B N 1
ATOM 4342 C CA . GLY B 1 156 ? -4.137 -2.129 -28.703 1 53.94 156 GLY B CA 1
ATOM 4343 C C . GLY B 1 156 ? -2.719 -1.688 -29.016 1 53.94 156 GLY B C 1
ATOM 4344 O O . GLY B 1 156 ? -2.131 -0.904 -28.266 1 53.94 156 GLY B O 1
ATOM 4345 N N . ALA B 1 157 ? -2.049 -1.99 -30.406 1 38.5 157 ALA B N 1
ATOM 4346 C CA . ALA B 1 157 ? -1.19 -1.929 -31.594 1 38.5 157 ALA B CA 1
ATOM 4347 C C . ALA B 1 157 ? -0.893 -0.483 -31.984 1 38.5 157 ALA B C 1
ATOM 4349 O O . ALA B 1 157 ? -0.176 -0.229 -32.938 1 38.5 157 ALA B O 1
ATOM 4350 N N . THR B 1 158 ? -1.969 0.474 -31.844 1 37.22 158 THR B N 1
ATOM 4351 C CA . THR B 1 158 ? -1.522 1.591 -32.688 1 37.22 158 THR B CA 1
ATOM 4352 C C . THR B 1 158 ? -0.28 2.244 -32.062 1 37.22 158 THR B C 1
ATOM 4354 O O . THR B 1 158 ? -0.064 2.182 -30.859 1 37.22 158 THR B O 1
ATOM 4357 N N . VAL B 1 159 ? 0.73 2.482 -32.844 1 36.72 159 VAL B N 1
ATOM 4358 C CA . VAL B 1 159 ? 2.055 3.078 -32.688 1 36.72 159 VAL B CA 1
ATOM 4359 C C . VAL B 1 159 ? 1.992 4.238 -31.688 1 36.72 159 VAL B C 1
ATOM 4361 O O . VAL B 1 159 ? 2.863 4.371 -30.828 1 36.72 159 VAL B O 1
ATOM 4364 N N . LYS B 1 160 ? 0.965 5.098 -31.859 1 34.16 160 LYS B N 1
ATOM 4365 C CA . LYS B 1 160 ? 0.901 6.422 -31.25 1 34.16 160 LYS B CA 1
ATOM 4366 C C . LYS B 1 160 ? 0.56 6.328 -29.766 1 34.16 160 LYS B C 1
ATOM 4368 O O . LYS B 1 160 ? 1.154 7.023 -28.938 1 34.16 160 LYS B O 1
ATOM 4373 N N . GLU B 1 161 ? -0.449 5.473 -29.359 1 39.16 161 GLU B N 1
ATOM 4374 C CA . GLU B 1 161 ? -0.907 5.465 -27.984 1 39.16 161 GLU B CA 1
ATOM 4375 C C . GLU B 1 161 ? 0.068 4.707 -27.078 1 39.16 161 GLU B C 1
ATOM 4377 O O . GLU B 1 161 ? 0.11 4.938 -25.875 1 39.16 161 GLU B O 1
ATOM 4382 N N . ARG B 1 162 ? 0.87 3.758 -27.656 1 38.88 162 ARG B N 1
ATOM 4383 C CA . ARG B 1 162 ? 2.08 3.223 -27.047 1 38.88 162 ARG B CA 1
ATOM 4384 C C . ARG B 1 162 ? 3.078 4.336 -26.75 1 38.88 162 ARG B C 1
ATOM 4386 O O . ARG B 1 162 ? 3.797 4.273 -25.75 1 38.88 162 ARG B O 1
ATOM 4393 N N . GLU B 1 163 ? 3.199 5.262 -27.703 1 37.72 163 GLU B N 1
ATOM 4394 C CA . GLU B 1 163 ? 4.047 6.445 -27.594 1 37.72 163 GLU B CA 1
ATOM 4395 C C . GLU B 1 163 ? 3.58 7.355 -26.469 1 37.72 163 GLU B C 1
ATOM 4397 O O . GLU B 1 163 ? 4.398 7.918 -25.734 1 37.72 163 GLU B O 1
ATOM 4402 N N . GLU B 1 164 ? 2.234 7.68 -26.438 1 38.5 164 GLU B N 1
ATOM 4403 C CA . GLU B 1 164 ? 1.696 8.57 -25.406 1 38.5 164 GLU B CA 1
ATOM 4404 C C . GLU B 1 164 ? 1.707 7.898 -24.031 1 38.5 164 GLU B C 1
ATOM 4406 O O . GLU B 1 164 ? 1.968 8.555 -23.031 1 38.5 164 GLU B O 1
ATOM 4411 N N . ASP B 1 165 ? 1.312 6.645 -23.875 1 38.97 165 ASP B N 1
ATOM 4412 C CA . ASP B 1 165 ? 1.438 5.852 -22.656 1 38.97 165 ASP B CA 1
ATOM 4413 C C . ASP B 1 165 ? 2.904 5.578 -22.328 1 38.97 165 ASP B C 1
ATOM 4415 O O . ASP B 1 165 ? 3.273 5.473 -21.156 1 38.97 165 ASP B O 1
ATOM 4419 N N . ALA B 1 166 ? 3.736 5.27 -23.297 1 38.84 166 ALA B N 1
ATOM 4420 C CA . ALA B 1 166 ? 5.195 5.258 -23.188 1 38.84 166 ALA B CA 1
ATOM 4421 C C . ALA B 1 166 ? 5.715 6.582 -22.641 1 38.84 166 ALA B C 1
ATOM 4423 O O . ALA B 1 166 ? 6.688 6.605 -21.875 1 38.84 166 ALA B O 1
ATOM 4424 N N . ASP B 1 167 ? 5.223 7.668 -23.094 1 37.53 167 ASP B N 1
ATOM 4425 C CA . ASP B 1 167 ? 5.547 9 -22.578 1 37.53 167 ASP B CA 1
ATOM 4426 C C . ASP B 1 167 ? 5.094 9.156 -21.125 1 37.53 167 ASP B C 1
ATOM 4428 O O . ASP B 1 167 ? 5.777 9.797 -20.328 1 37.53 167 ASP B O 1
ATOM 4432 N N . ALA B 1 168 ? 3.859 8.617 -20.766 1 39.28 168 ALA B N 1
ATOM 4433 C CA . ALA B 1 168 ? 3.369 8.617 -19.391 1 39.28 168 ALA B CA 1
ATOM 4434 C C . ALA B 1 168 ? 4.062 7.539 -18.562 1 39.28 168 ALA B C 1
ATOM 4436 O O . ALA B 1 168 ? 4.297 7.723 -17.359 1 39.28 168 ALA B O 1
ATOM 4437 N N . ALA B 1 169 ? 4.094 6.242 -19.047 1 45.25 169 ALA B N 1
ATOM 4438 C CA . ALA B 1 169 ? 4.809 5.121 -18.438 1 45.25 169 ALA B CA 1
ATOM 4439 C C . ALA B 1 169 ? 6.32 5.332 -18.516 1 45.25 169 ALA B C 1
ATOM 4441 O O . ALA B 1 169 ? 7.09 4.371 -18.469 1 45.25 169 ALA B O 1
ATOM 4442 N N . SER B 1 170 ? 6.77 6.438 -18.797 1 54.03 170 SER B N 1
ATOM 4443 C CA . SER B 1 170 ? 8.086 7.035 -18.984 1 54.03 170 SER B CA 1
ATOM 4444 C C . SER B 1 170 ? 9.016 6.707 -17.828 1 54.03 170 SER B C 1
ATOM 4446 O O . SER B 1 170 ? 8.562 6.414 -16.719 1 54.03 170 SER B O 1
ATOM 4448 N N . THR B 1 171 ? 10.141 6.258 -18.344 1 60.69 171 THR B N 1
ATOM 4449 C CA . THR B 1 171 ? 11.266 6.215 -17.422 1 60.69 171 THR B CA 1
ATOM 4450 C C . THR B 1 171 ? 11.266 7.43 -16.5 1 60.69 171 THR B C 1
ATOM 4452 O O . THR B 1 171 ? 11.289 8.57 -16.969 1 60.69 171 THR B O 1
ATOM 4455 N N . PHE B 1 172 ? 10.766 7.094 -15.398 1 69.62 172 PHE B N 1
ATOM 4456 C CA . PHE B 1 172 ? 10.875 8.156 -14.406 1 69.62 172 PHE B CA 1
ATOM 4457 C C . PHE B 1 172 ? 11.5 7.625 -13.125 1 69.62 172 PHE B C 1
ATOM 4459 O O . PHE B 1 172 ? 11.578 6.414 -12.914 1 69.62 172 PHE B O 1
ATOM 4466 N N . LEU B 1 173 ? 12.07 8.344 -12.477 1 75.94 173 LEU B N 1
ATOM 4467 C CA . LEU B 1 173 ? 12.633 8.07 -11.156 1 75.94 173 LEU B CA 1
ATOM 4468 C C . LEU B 1 173 ? 12.219 9.148 -10.156 1 75.94 173 LEU B C 1
ATOM 4470 O O . LEU B 1 173 ? 12.562 10.32 -10.328 1 75.94 173 LEU B O 1
ATOM 4474 N N . TRP B 1 174 ? 11.414 8.68 -9.305 1 70.81 174 TRP B N 1
ATOM 4475 C CA . TRP B 1 174 ? 11.031 9.539 -8.188 1 70.81 174 TRP B CA 1
ATOM 4476 C C . TRP B 1 174 ? 11.977 9.344 -7.004 1 70.81 174 TRP B C 1
ATOM 4478 O O . TRP B 1 174 ? 12.336 8.219 -6.664 1 70.81 174 TRP B O 1
ATOM 4488 N N . VAL B 1 175 ? 12.484 10.406 -6.594 1 64.06 175 VAL B N 1
ATOM 4489 C CA . VAL B 1 175 ? 13.219 10.391 -5.336 1 64.06 175 VAL B CA 1
ATOM 4490 C C . VAL B 1 175 ? 12.453 11.172 -4.277 1 64.06 175 VAL B C 1
ATOM 4492 O O . VAL B 1 175 ? 12.219 12.375 -4.43 1 64.06 175 VAL B O 1
ATOM 4495 N N . GLN B 1 176 ? 11.922 10.375 -3.422 1 57.5 176 GLN B N 1
ATOM 4496 C CA . GLN B 1 176 ? 11.172 10.977 -2.326 1 57.5 176 GLN B CA 1
ATOM 4497 C C . GLN B 1 176 ? 12.023 11.07 -1.064 1 57.5 176 GLN B C 1
ATOM 4499 O O . GLN B 1 176 ? 12.5 10.062 -0.551 1 57.5 176 GLN B O 1
ATOM 4504 N N . MET B 1 177 ? 12.195 12.242 -0.715 1 49.03 177 MET B N 1
ATOM 4505 C CA . MET B 1 177 ? 13 12.484 0.479 1 49.03 177 MET B CA 1
ATOM 4506 C C . MET B 1 177 ? 12.234 12.109 1.74 1 49.03 177 MET B C 1
ATOM 4508 O O . MET B 1 177 ? 11.047 12.406 1.86 1 49.03 177 MET B O 1
ATOM 4512 N N . GLY B 1 178 ? 12.891 11.094 2.402 1 42.84 178 GLY B N 1
ATOM 4513 C CA . GLY B 1 178 ? 12.359 10.836 3.732 1 42.84 178 GLY B CA 1
ATOM 4514 C C . GLY B 1 178 ? 12.742 11.898 4.746 1 42.84 178 GLY B C 1
ATOM 4515 O O . GLY B 1 178 ? 13.602 12.734 4.477 1 42.84 178 GLY B O 1
ATOM 4516 N N . LEU B 1 179 ? 12.109 11.906 5.824 1 38.38 179 LEU B N 1
ATOM 4517 C CA . LEU B 1 179 ? 12.305 12.898 6.883 1 38.38 179 LEU B CA 1
ATOM 4518 C C . LEU B 1 179 ? 13.648 12.695 7.566 1 38.38 179 LEU B C 1
ATOM 4520 O O . LEU B 1 179 ? 14.18 13.625 8.18 1 38.38 179 LEU B O 1
ATOM 4524 N N . ASP B 1 180 ? 14.219 11.555 7.371 1 41.12 180 ASP B N 1
ATOM 4525 C CA . ASP B 1 180 ? 15.492 11.25 8.016 1 41.12 180 ASP B CA 1
ATOM 4526 C C . ASP B 1 180 ? 16.656 11.445 7.051 1 41.12 180 ASP B C 1
ATOM 4528 O O . ASP B 1 180 ? 17.781 11.008 7.324 1 41.12 180 ASP B O 1
ATOM 4532 N N . GLY B 1 181 ? 16.375 12.227 5.977 1 45.41 181 GLY B N 1
ATOM 4533 C CA . GLY B 1 181 ? 17.406 12.422 4.965 1 45.41 181 GLY B CA 1
ATOM 4534 C C . GLY B 1 181 ? 17.547 11.234 4.035 1 45.41 181 GLY B C 1
ATOM 4535 O O . GLY B 1 181 ? 18.219 11.328 3.002 1 45.41 181 GLY B O 1
ATOM 4536 N N . ARG B 1 182 ? 16.891 10.188 4.488 1 55.62 182 ARG B N 1
ATOM 4537 C CA . ARG B 1 182 ? 16.828 9.055 3.574 1 55.62 182 ARG B CA 1
ATOM 4538 C C . ARG B 1 182 ? 15.789 9.281 2.48 1 55.62 182 ARG B C 1
ATOM 4540 O O . ARG B 1 182 ? 14.906 10.133 2.625 1 55.62 182 ARG B O 1
ATOM 4547 N N . SER B 1 183 ? 16.094 8.82 1.418 1 62.81 183 SER B N 1
ATOM 4548 C CA . SER B 1 183 ? 15.141 8.984 0.324 1 62.81 183 SER B CA 1
ATOM 4549 C C . SER B 1 183 ? 14.688 7.633 -0.22 1 62.81 183 SER B C 1
ATOM 4551 O O . SER B 1 183 ? 15.391 6.633 -0.091 1 62.81 183 SER B O 1
ATOM 4553 N N . LYS B 1 184 ? 13.531 7.613 -0.525 1 68.38 184 LYS B N 1
ATOM 4554 C CA . LYS B 1 184 ? 12.984 6.5 -1.295 1 68.38 184 LYS B CA 1
ATOM 4555 C C . LYS B 1 184 ? 13.008 6.801 -2.791 1 68.38 184 LYS B C 1
ATOM 4557 O O . LYS B 1 184 ? 12.75 7.934 -3.205 1 68.38 184 LYS B O 1
ATOM 4562 N N . VAL B 1 185 ? 13.555 5.867 -3.5 1 75.56 185 VAL B N 1
ATOM 4563 C CA . VAL B 1 185 ? 13.594 5.969 -4.957 1 75.56 185 VAL B CA 1
ATOM 4564 C C . VAL B 1 185 ? 12.562 5.031 -5.57 1 75.56 185 VAL B C 1
ATOM 4566 O O . VAL B 1 185 ? 12.461 3.863 -5.184 1 75.56 185 VAL B O 1
ATOM 4569 N N . TYR B 1 186 ? 11.734 5.637 -6.305 1 72.62 186 TYR B N 1
ATOM 4570 C CA . TYR B 1 186 ? 10.766 4.84 -7.051 1 72.62 186 TYR B CA 1
ATOM 4571 C C . TYR B 1 186 ? 10.734 5.254 -8.516 1 72.62 186 TYR B C 1
ATOM 4573 O O . TYR B 1 186 ? 10.773 6.445 -8.836 1 72.62 186 TYR B O 1
ATOM 4581 N N . GLY B 1 187 ? 10.883 4.32 -9.32 1 75.69 187 GLY B N 1
ATOM 4582 C CA . GLY B 1 187 ? 10.789 4.637 -10.734 1 75.69 187 GLY B CA 1
ATOM 4583 C C . GLY B 1 187 ? 10.336 3.461 -11.578 1 75.69 187 GLY B C 1
ATOM 4584 O O . GLY B 1 187 ? 10.195 2.346 -11.07 1 75.69 187 GLY B O 1
ATOM 4585 N N . GLU B 1 188 ? 9.961 3.768 -12.625 1 73.5 188 GLU B N 1
ATOM 4586 C CA . GLU B 1 188 ? 9.664 2.773 -13.656 1 73.5 188 GLU B CA 1
ATOM 4587 C C . GLU B 1 188 ? 10.508 3 -14.906 1 73.5 188 GLU B C 1
ATOM 4589 O O . GLU B 1 188 ? 10.766 4.145 -15.289 1 73.5 188 GLU B O 1
ATOM 4594 N N . LEU B 1 189 ? 11.102 1.96 -15.359 1 71.12 189 LEU B N 1
ATOM 4595 C CA . LEU B 1 189 ? 11.914 1.978 -16.562 1 71.12 189 LEU B CA 1
ATOM 4596 C C . LEU B 1 189 ? 11.258 1.164 -17.672 1 71.12 189 LEU B C 1
ATOM 4598 O O . LEU B 1 189 ? 10.711 0.089 -17.422 1 71.12 189 LEU B O 1
ATOM 4602 N N . ASP B 1 190 ? 11.188 1.781 -18.766 1 63.12 190 ASP B N 1
ATOM 4603 C CA . ASP B 1 190 ? 10.766 0.946 -19.875 1 63.12 190 ASP B CA 1
ATOM 4604 C C . ASP B 1 190 ? 11.789 -0.151 -20.172 1 63.12 190 ASP B C 1
ATOM 4606 O O . ASP B 1 190 ? 12.875 -0.161 -19.578 1 63.12 190 ASP B O 1
ATOM 4610 N N . ALA B 1 191 ? 11.461 -1.135 -21.031 1 55 191 ALA B N 1
ATOM 4611 C CA . ALA B 1 191 ? 12.25 -2.346 -21.219 1 55 191 ALA B CA 1
ATOM 4612 C C . ALA B 1 191 ? 13.664 -2.004 -21.703 1 55 191 ALA B C 1
ATOM 4614 O O . ALA B 1 191 ? 14.648 -2.482 -21.141 1 55 191 ALA B O 1
ATOM 4615 N N . PRO B 1 192 ? 13.867 -1.099 -22.719 1 55.53 192 PRO B N 1
ATOM 4616 C CA . PRO B 1 192 ? 15.234 -0.758 -23.109 1 55.53 192 PRO B CA 1
ATOM 4617 C C . PRO B 1 192 ? 16.016 -0.077 -22 1 55.53 192 PRO B C 1
ATOM 4619 O O . PRO B 1 192 ? 17.188 -0.399 -21.781 1 55.53 192 PRO B O 1
ATOM 4622 N N . ASP B 1 193 ? 15.328 0.805 -21.312 1 67 193 ASP B N 1
ATOM 4623 C CA . ASP B 1 193 ? 15.977 1.523 -20.219 1 67 193 ASP B CA 1
ATOM 4624 C C . ASP B 1 193 ? 16.328 0.579 -19.062 1 67 193 ASP B C 1
ATOM 4626 O O . ASP B 1 193 ? 17.359 0.738 -18.422 1 67 193 ASP B O 1
ATOM 4630 N N . THR B 1 194 ? 15.391 -0.336 -18.844 1 62.72 194 THR B N 1
ATOM 4631 C CA . THR B 1 194 ? 15.648 -1.335 -17.812 1 62.72 194 THR B CA 1
ATOM 4632 C C . THR B 1 194 ? 16.953 -2.068 -18.094 1 62.72 194 THR B C 1
ATOM 4634 O O . THR B 1 194 ? 17.781 -2.248 -17.188 1 62.72 194 THR B O 1
ATOM 4637 N N . ALA B 1 195 ? 17.141 -2.545 -19.328 1 57.78 195 ALA B N 1
ATOM 4638 C CA . ALA B 1 195 ? 18.359 -3.254 -19.688 1 57.78 195 ALA B CA 1
ATOM 4639 C C . ALA B 1 195 ? 19.594 -2.383 -19.469 1 57.78 195 ALA B C 1
ATOM 4641 O O . ALA B 1 195 ? 20.594 -2.846 -18.906 1 57.78 195 ALA B O 1
ATOM 4642 N N . VAL B 1 196 ? 19.547 -1.099 -19.875 1 63.53 196 VAL B N 1
ATOM 4643 C CA . VAL B 1 196 ? 20.656 -0.167 -19.719 1 63.53 196 VAL B CA 1
ATOM 4644 C C . VAL B 1 196 ? 20.953 0.027 -18.234 1 63.53 196 VAL B C 1
ATOM 4646 O O . VAL B 1 196 ? 22.125 -0.038 -17.812 1 63.53 196 VAL B O 1
ATOM 4649 N N . VAL B 1 197 ? 19.891 0.208 -17.453 1 73.31 197 VAL B N 1
ATOM 4650 C CA . VAL B 1 197 ? 20.062 0.515 -16.031 1 73.31 197 VAL B CA 1
ATOM 4651 C C . VAL B 1 197 ? 20.609 -0.711 -15.305 1 73.31 197 VAL B C 1
ATOM 4653 O O . VAL B 1 197 ? 21.562 -0.607 -14.531 1 73.31 197 VAL B O 1
ATOM 4656 N N . LEU B 1 198 ? 19.984 -1.853 -15.57 1 65.12 198 LEU B N 1
ATOM 4657 C CA . LEU B 1 198 ? 20.453 -3.059 -14.891 1 65.12 198 LEU B CA 1
ATOM 4658 C C . LEU B 1 198 ? 21.906 -3.361 -15.266 1 65.12 198 LEU B C 1
ATOM 4660 O O . LEU B 1 198 ? 22.734 -3.645 -14.391 1 65.12 198 LEU B O 1
ATOM 4664 N N . ASN B 1 199 ? 22.234 -3.295 -16.5 1 62.78 199 ASN B N 1
ATOM 4665 C CA . ASN B 1 199 ? 23.594 -3.566 -16.938 1 62.78 199 ASN B CA 1
ATOM 4666 C C . ASN B 1 199 ? 24.578 -2.518 -16.422 1 62.78 199 ASN B C 1
ATOM 4668 O O . ASN B 1 199 ? 25.703 -2.85 -16.031 1 62.78 199 ASN B O 1
ATOM 4672 N N . GLY B 1 200 ? 24.219 -1.267 -16.5 1 69.56 200 GLY B N 1
ATOM 4673 C CA . GLY B 1 200 ? 25.062 -0.208 -15.961 1 69.56 200 GLY B CA 1
ATOM 4674 C C . GLY B 1 200 ? 25.328 -0.356 -14.477 1 69.56 200 GLY B C 1
ATOM 4675 O O . GLY B 1 200 ? 26.469 -0.195 -14.039 1 69.56 200 GLY B O 1
ATOM 4676 N N . LEU B 1 201 ? 24.25 -0.667 -13.789 1 75.44 201 LEU B N 1
ATOM 4677 C CA . LEU B 1 201 ? 24.391 -0.881 -12.352 1 75.44 201 LEU B CA 1
ATOM 4678 C C . LEU B 1 201 ? 25.297 -2.086 -12.07 1 75.44 201 LEU B C 1
ATOM 4680 O O . LEU B 1 201 ? 26.188 -2.02 -11.227 1 75.44 201 LEU B O 1
ATOM 4684 N N . ASP B 1 202 ? 25.062 -3.123 -12.766 1 66.31 202 ASP B N 1
ATOM 4685 C CA . ASP B 1 202 ? 25.844 -4.332 -12.539 1 66.31 202 ASP B CA 1
ATOM 4686 C C . ASP B 1 202 ? 27.312 -4.109 -12.922 1 66.31 202 ASP B C 1
ATOM 4688 O O . ASP B 1 202 ? 28.219 -4.613 -12.25 1 66.31 202 ASP B O 1
ATOM 4692 N N . ARG B 1 203 ? 27.531 -3.426 -13.992 1 68.81 203 ARG B N 1
ATOM 4693 C CA . ARG B 1 203 ? 28.891 -3.062 -14.352 1 68.81 203 ARG B CA 1
ATOM 4694 C C . ARG B 1 203 ? 29.547 -2.254 -13.234 1 68.81 203 ARG B C 1
ATOM 4696 O O . ARG B 1 203 ? 30.734 -2.455 -12.938 1 68.81 203 ARG B O 1
ATOM 4703 N N . GLN B 1 204 ? 28.844 -1.321 -12.719 1 76 204 GLN B N 1
ATOM 4704 C CA . GLN B 1 204 ? 29.359 -0.524 -11.617 1 76 204 GLN B CA 1
ATOM 4705 C C . GLN B 1 204 ? 29.641 -1.394 -10.391 1 76 204 GLN B C 1
ATOM 4707 O O . GLN B 1 204 ? 30.641 -1.192 -9.695 1 76 204 GLN B O 1
ATOM 4712 N N . VAL B 1 205 ? 28.75 -2.305 -10.156 1 71.12 205 VAL B N 1
ATOM 4713 C CA . VAL B 1 205 ? 28.953 -3.236 -9.047 1 71.12 205 VAL B CA 1
ATOM 4714 C C . VAL B 1 205 ? 30.266 -3.996 -9.242 1 71.12 205 VAL B C 1
ATOM 4716 O O . VAL B 1 205 ? 31.031 -4.152 -8.297 1 71.12 205 VAL B O 1
ATOM 4719 N N . GLU B 1 206 ? 30.469 -4.453 -10.406 1 68.25 206 GLU B N 1
ATOM 4720 C CA . GLU B 1 206 ? 31.688 -5.168 -10.734 1 68.25 206 GLU B CA 1
ATOM 4721 C C . GLU B 1 206 ? 32.906 -4.285 -10.523 1 68.25 206 GLU B C 1
ATOM 4723 O O . GLU B 1 206 ? 33.938 -4.738 -10.008 1 68.25 206 GLU B O 1
ATOM 4728 N N . ALA B 1 207 ? 32.812 -3.074 -10.977 1 68.25 207 ALA B N 1
ATOM 4729 C CA . ALA B 1 207 ? 33.906 -2.123 -10.828 1 68.25 207 ALA B CA 1
ATOM 4730 C C . ALA B 1 207 ? 34.219 -1.87 -9.352 1 68.25 207 ALA B C 1
ATOM 4732 O O . ALA B 1 207 ? 35.375 -1.771 -8.961 1 68.25 207 ALA B O 1
ATOM 4733 N N . ASP B 1 208 ? 33.156 -1.767 -8.555 1 64.31 208 ASP B N 1
ATOM 4734 C CA . ASP B 1 208 ? 33.312 -1.5 -7.129 1 64.31 208 ASP B CA 1
ATOM 4735 C C . ASP B 1 208 ? 33.938 -2.703 -6.406 1 64.31 208 ASP B C 1
ATOM 4737 O O . ASP B 1 208 ? 34.656 -2.541 -5.438 1 64.31 208 ASP B O 1
ATOM 4741 N N . GLU B 1 209 ? 33.5 -3.846 -6.789 1 62.28 209 GLU B N 1
ATOM 4742 C CA . GLU B 1 209 ? 33.969 -5.074 -6.172 1 62.28 209 GLU B CA 1
ATOM 4743 C C . GLU B 1 209 ? 35.438 -5.312 -6.516 1 62.28 209 GLU B C 1
ATOM 4745 O O . GLU B 1 209 ? 36.188 -5.922 -5.738 1 62.28 209 GLU B O 1
ATOM 4750 N N . ARG B 1 210 ? 35.75 -4.965 -7.773 1 56.03 210 ARG B N 1
ATOM 4751 C CA . ARG B 1 210 ? 37.156 -5.086 -8.141 1 56.03 210 ARG B CA 1
ATOM 4752 C C . ARG B 1 210 ? 38.031 -4.25 -7.219 1 56.03 210 ARG B C 1
ATOM 4754 O O . ARG B 1 210 ? 39.188 -4.617 -6.945 1 56.03 210 ARG B O 1
ATOM 4761 N N . THR B 1 211 ? 37.5 -3.145 -6.727 1 52.88 211 THR B N 1
ATOM 4762 C CA . THR B 1 211 ? 38.281 -2.285 -5.844 1 52.88 211 THR B CA 1
ATOM 4763 C C . THR B 1 211 ? 38.156 -2.74 -4.395 1 52.88 211 THR B C 1
ATOM 4765 O O . THR B 1 211 ? 39 -2.385 -3.551 1 52.88 211 THR B O 1
ATOM 4768 N N . ALA B 1 212 ? 37.125 -3.396 -4.102 1 49.91 212 ALA B N 1
ATOM 4769 C CA . ALA B 1 212 ? 36.875 -3.812 -2.721 1 49.91 212 ALA B CA 1
ATOM 4770 C C . ALA B 1 212 ? 37.469 -5.203 -2.465 1 49.91 212 ALA B C 1
ATOM 4772 O O . ALA B 1 212 ? 37.438 -6.062 -3.35 1 49.91 212 ALA B O 1
ATOM 4773 N N . GLU B 1 213 ? 38.281 -5.418 -1.549 1 44.75 213 GLU B N 1
ATOM 4774 C CA . GLU B 1 213 ? 38.875 -6.68 -1.103 1 44.75 213 GLU B CA 1
ATOM 4775 C C . GLU B 1 213 ? 37.781 -7.691 -0.738 1 44.75 213 GLU B C 1
ATOM 4777 O O . GLU B 1 213 ? 36.812 -7.352 -0.075 1 44.75 213 GLU B O 1
ATOM 4782 N N . GLN B 1 214 ? 37.562 -8.734 -1.563 1 38.59 214 GLN B N 1
ATOM 4783 C CA . GLN B 1 214 ? 36.656 -9.867 -1.495 1 38.59 214 GLN B CA 1
ATOM 4784 C C . GLN B 1 214 ? 36.625 -10.461 -0.09 1 38.59 214 GLN B C 1
ATOM 4786 O O . GLN B 1 214 ? 37.625 -10.992 0.393 1 38.59 214 GLN B O 1
ATOM 4791 N N . GLU B 1 215 ? 36.031 -9.852 0.819 1 37.66 215 GLU B N 1
ATOM 4792 C CA . GLU B 1 215 ? 35.969 -10.617 2.061 1 37.66 215 GLU B CA 1
ATOM 4793 C C . GLU B 1 215 ? 35.125 -11.867 1.914 1 37.66 215 GLU B C 1
ATOM 4795 O O . GLU B 1 215 ? 34.031 -11.805 1.342 1 37.66 215 GLU B O 1
ATOM 4800 N N . GLU B 1 216 ? 35.656 -13 1.889 1 38.28 216 GLU B N 1
ATOM 4801 C CA . GLU B 1 216 ? 35.25 -14.406 1.826 1 38.28 216 GLU B CA 1
ATOM 4802 C C . GLU B 1 216 ? 34.125 -14.703 2.791 1 38.28 216 GLU B C 1
ATOM 4804 O O . GLU B 1 216 ? 34.344 -14.961 3.973 1 38.28 216 GLU B O 1
ATOM 4809 N N . THR B 1 217 ? 33.219 -13.914 2.912 1 42.03 217 THR B N 1
ATOM 4810 C CA . THR B 1 217 ? 32.344 -14.328 4 1 42.03 217 THR B CA 1
ATOM 4811 C C . THR B 1 217 ? 31.562 -15.594 3.625 1 42.03 217 THR B C 1
ATOM 4813 O O . THR B 1 217 ? 31.484 -15.953 2.447 1 42.03 217 THR B O 1
ATOM 4816 N N . ALA B 1 218 ? 30.703 -16.125 4.598 1 45.69 218 ALA B N 1
ATOM 4817 C CA . ALA B 1 218 ? 29.891 -17.328 4.684 1 45.69 218 ALA B CA 1
ATOM 4818 C C . ALA B 1 218 ? 28.859 -17.375 3.562 1 45.69 218 ALA B C 1
ATOM 4820 O O . ALA B 1 218 ? 28.469 -16.328 3.025 1 45.69 218 ALA B O 1
ATOM 4821 N N . ARG B 1 219 ? 28.453 -18.578 3.102 1 42.69 219 ARG B N 1
ATOM 4822 C CA . ARG B 1 219 ? 27.562 -18.984 2.018 1 42.69 219 ARG B CA 1
ATOM 4823 C C . ARG B 1 219 ? 26.234 -18.234 2.094 1 42.69 219 ARG B C 1
ATOM 4825 O O . ARG B 1 219 ? 25.406 -18.516 2.971 1 42.69 219 ARG B O 1
ATOM 4832 N N . PRO B 1 220 ? 26.047 -17.031 1.396 1 43.94 220 PRO B N 1
ATOM 4833 C CA . PRO B 1 220 ? 24.844 -16.234 1.586 1 43.94 220 PRO B CA 1
ATOM 4834 C C . PRO B 1 220 ? 23.578 -16.922 1.067 1 43.94 220 PRO B C 1
ATOM 4836 O O . PRO B 1 220 ? 23.656 -17.719 0.127 1 43.94 220 PRO B O 1
ATOM 4839 N N . THR B 1 221 ? 22.594 -17.109 1.838 1 45.06 221 THR B N 1
ATOM 4840 C CA . THR B 1 221 ? 21.281 -17.594 1.414 1 45.06 221 THR B CA 1
ATOM 4841 C C . THR B 1 221 ? 20.75 -16.781 0.232 1 45.06 221 THR B C 1
ATOM 4843 O O . THR B 1 221 ? 21.281 -15.719 -0.081 1 45.06 221 THR B O 1
ATOM 4846 N N . ARG B 1 222 ? 19.844 -17.391 -0.518 1 41.22 222 ARG B N 1
ATOM 4847 C CA . ARG B 1 222 ? 19.234 -16.703 -1.651 1 41.22 222 ARG B CA 1
ATOM 4848 C C . ARG B 1 222 ? 18.719 -15.328 -1.253 1 41.22 222 ARG B C 1
ATOM 4850 O O . ARG B 1 222 ? 18.859 -14.367 -2.014 1 41.22 222 ARG B O 1
ATOM 4857 N N . HIS B 1 223 ? 18.047 -15.258 -0.107 1 46.53 223 HIS B N 1
ATOM 4858 C CA . HIS B 1 223 ? 17.562 -13.984 0.414 1 46.53 223 HIS B CA 1
ATOM 4859 C C . HIS B 1 223 ? 18.719 -13.039 0.711 1 46.53 223 HIS B C 1
ATOM 4861 O O . HIS B 1 223 ? 18.625 -11.836 0.455 1 46.53 223 HIS B O 1
ATOM 4867 N N . ASP B 1 224 ? 19.703 -13.633 1.13 1 53.56 224 ASP B N 1
ATOM 4868 C CA . ASP B 1 224 ? 20.906 -12.859 1.421 1 53.56 224 ASP B CA 1
ATOM 4869 C C . ASP B 1 224 ? 21.547 -12.328 0.137 1 53.56 224 ASP B C 1
ATOM 4871 O O . ASP B 1 224 ? 22.016 -11.195 0.094 1 53.56 224 ASP B O 1
ATOM 4875 N N . ARG B 1 225 ? 21.375 -13.188 -0.842 1 53.16 225 ARG B N 1
ATOM 4876 C CA . ARG B 1 225 ? 21.969 -12.812 -2.123 1 53.16 225 ARG B CA 1
ATOM 4877 C C . ARG B 1 225 ? 21.172 -11.688 -2.781 1 53.16 225 ARG B C 1
ATOM 4879 O O . ARG B 1 225 ? 21.766 -10.758 -3.354 1 53.16 225 ARG B O 1
ATOM 4886 N N . ARG B 1 226 ? 19.844 -11.766 -2.637 1 55.91 226 ARG B N 1
ATOM 4887 C CA . ARG B 1 226 ? 19 -10.711 -3.195 1 55.91 226 ARG B CA 1
ATOM 4888 C C . ARG B 1 226 ? 19.203 -9.398 -2.451 1 55.91 226 ARG B C 1
ATOM 4890 O O . ARG B 1 226 ? 19.25 -8.328 -3.066 1 55.91 226 ARG B O 1
ATOM 4897 N N . ARG B 1 227 ? 19.281 -9.555 -1.244 1 59 227 ARG B N 1
ATOM 4898 C CA . ARG B 1 227 ? 19.516 -8.367 -0.433 1 59 227 ARG B CA 1
ATOM 4899 C C . ARG B 1 227 ? 20.891 -7.77 -0.713 1 59 227 ARG B C 1
ATOM 4901 O O . ARG B 1 227 ? 21.031 -6.547 -0.806 1 59 227 ARG B O 1
ATOM 4908 N N . THR B 1 228 ? 21.672 -8.711 -0.883 1 64.38 228 THR B N 1
ATOM 4909 C CA . THR B 1 228 ? 23.031 -8.273 -1.183 1 64.38 228 THR B CA 1
ATOM 4910 C C . THR B 1 228 ? 23.094 -7.613 -2.555 1 64.38 228 THR B C 1
ATOM 4912 O O . THR B 1 228 ? 23.75 -6.586 -2.723 1 64.38 228 THR B O 1
ATOM 4915 N N . ARG B 1 229 ? 22.312 -8.188 -3.461 1 67.12 229 ARG B N 1
ATOM 4916 C CA . ARG B 1 229 ? 22.297 -7.602 -4.797 1 67.12 229 ARG B CA 1
ATOM 4917 C C . ARG B 1 229 ? 21.656 -6.219 -4.777 1 67.12 229 ARG B C 1
ATOM 4919 O O . ARG B 1 229 ? 22.125 -5.297 -5.441 1 67.12 229 ARG B O 1
ATOM 4926 N N . ALA B 1 230 ? 20.609 -6.082 -4.055 1 73 230 ALA B N 1
ATOM 4927 C CA . ALA B 1 230 ? 19.938 -4.789 -3.951 1 73 230 ALA B CA 1
ATOM 4928 C C . ALA B 1 230 ? 20.844 -3.748 -3.299 1 73 230 ALA B C 1
ATOM 4930 O O . ALA B 1 230 ? 20.891 -2.594 -3.732 1 73 230 ALA B O 1
ATOM 4931 N N . LYS B 1 231 ? 21.547 -4.203 -2.348 1 74.62 231 LYS B N 1
ATOM 4932 C CA . LYS B 1 231 ? 22.484 -3.295 -1.695 1 74.62 231 LYS B CA 1
ATOM 4933 C C . LYS B 1 231 ? 23.609 -2.891 -2.645 1 74.62 231 LYS B C 1
ATOM 4935 O O . LYS B 1 231 ? 24 -1.721 -2.701 1 74.62 231 LYS B O 1
ATOM 4940 N N . ARG B 1 232 ? 24.062 -3.848 -3.395 1 75.38 232 ARG B N 1
ATOM 4941 C CA . ARG B 1 232 ? 25.125 -3.574 -4.363 1 75.38 232 ARG B CA 1
ATOM 4942 C C . ARG B 1 232 ? 24.641 -2.619 -5.445 1 75.38 232 ARG B C 1
ATOM 4944 O O . ARG B 1 232 ? 25.375 -1.711 -5.852 1 75.38 232 ARG B O 1
ATOM 4951 N N . ARG B 1 233 ? 23.438 -2.82 -5.812 1 78.88 233 ARG B N 1
ATOM 4952 C CA . ARG B 1 233 ? 22.891 -1.944 -6.844 1 78.88 233 ARG B CA 1
ATOM 4953 C C . ARG B 1 233 ? 22.656 -0.537 -6.301 1 78.88 233 ARG B C 1
ATOM 4955 O O . ARG B 1 233 ? 22.859 0.449 -7.012 1 78.88 233 ARG B O 1
ATOM 4962 N N . GLY B 1 234 ? 22.203 -0.509 -5.102 1 81.75 234 GLY B N 1
ATOM 4963 C CA . GLY B 1 234 ? 22.078 0.8 -4.477 1 81.75 234 GLY B CA 1
ATOM 4964 C C . GLY B 1 234 ? 23.406 1.552 -4.414 1 81.75 234 GLY B C 1
ATOM 4965 O O . GLY B 1 234 ? 23.469 2.732 -4.762 1 81.75 234 GLY B O 1
ATOM 4966 N N . ARG B 1 235 ? 24.359 0.853 -4.023 1 78.12 235 ARG B N 1
ATOM 4967 C CA . ARG B 1 235 ? 25.688 1.445 -3.965 1 78.12 235 ARG B CA 1
ATOM 4968 C C . ARG B 1 235 ? 26.188 1.802 -5.359 1 78.12 235 ARG B C 1
ATOM 4970 O O . ARG B 1 235 ? 26.859 2.8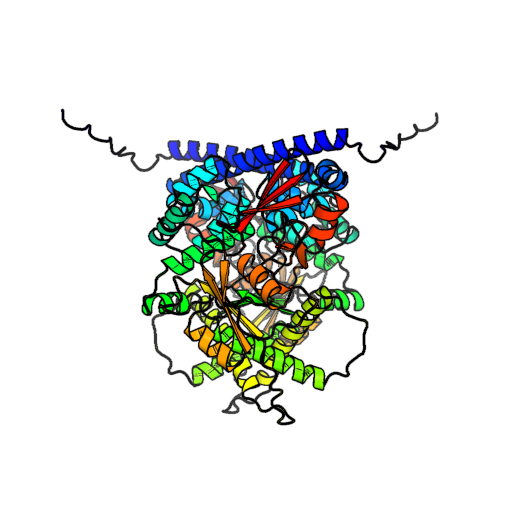24 -5.543 1 78.12 235 ARG B O 1
ATOM 4977 N N . ALA B 1 236 ? 25.922 0.921 -6.297 1 81.62 236 ALA B N 1
ATOM 4978 C CA . ALA B 1 236 ? 26.328 1.191 -7.676 1 81.62 236 ALA B CA 1
ATOM 4979 C C . ALA B 1 236 ? 25.688 2.482 -8.188 1 81.62 236 ALA B C 1
ATOM 4981 O O . ALA B 1 236 ? 26.344 3.27 -8.875 1 81.62 236 ALA B O 1
ATOM 4982 N N . LEU B 1 237 ? 24.422 2.615 -7.848 1 82.69 237 LEU B N 1
ATOM 4983 C CA . LEU B 1 237 ? 23.75 3.852 -8.227 1 82.69 237 LEU B CA 1
ATOM 4984 C C . LEU B 1 237 ? 24.453 5.062 -7.637 1 82.69 237 LEU B C 1
ATOM 4986 O O . LEU B 1 237 ? 24.688 6.055 -8.336 1 82.69 237 LEU B O 1
ATOM 4990 N N . VAL B 1 238 ? 24.781 4.957 -6.414 1 78.31 238 VAL B N 1
ATOM 4991 C CA . VAL B 1 238 ? 25.516 6.031 -5.758 1 78.31 238 VAL B CA 1
ATOM 4992 C C . VAL B 1 238 ? 26.859 6.25 -6.461 1 78.31 238 VAL B C 1
ATOM 4994 O O . VAL B 1 238 ? 27.25 7.387 -6.727 1 78.31 238 VAL B O 1
ATOM 4997 N N . GLY B 1 239 ? 27.562 5.184 -6.754 1 79.44 239 GLY B N 1
ATOM 4998 C CA . GLY B 1 239 ? 28.828 5.254 -7.465 1 79.44 239 GLY B CA 1
ATOM 4999 C C . GLY B 1 239 ? 28.719 5.934 -8.812 1 79.44 239 GLY B C 1
ATOM 5000 O O . GLY B 1 239 ? 29.547 6.777 -9.164 1 79.44 239 GLY B O 1
ATOM 5001 N N . LEU B 1 240 ? 27.75 5.578 -9.539 1 80.62 240 LEU B N 1
ATOM 5002 C CA . LEU B 1 240 ? 27.516 6.184 -10.844 1 80.62 240 LEU B CA 1
ATOM 5003 C C . LEU B 1 240 ? 27.328 7.691 -10.719 1 80.62 240 LEU B C 1
ATOM 5005 O O . LEU B 1 240 ? 27.875 8.461 -11.508 1 80.62 240 LEU B O 1
ATOM 5009 N N . CYS B 1 241 ? 26.594 8.039 -9.75 1 75.62 241 CYS B N 1
ATOM 5010 C CA . CYS B 1 241 ? 26.297 9.453 -9.539 1 75.62 241 CYS B CA 1
ATOM 5011 C C . CYS B 1 241 ? 27.516 10.203 -9.039 1 75.62 241 CYS B C 1
ATOM 5013 O O . CYS B 1 241 ? 27.766 11.336 -9.461 1 75.62 241 CYS B O 1
ATOM 5015 N N . ALA B 1 242 ? 28.281 9.57 -8.195 1 70.06 242 ALA B N 1
ATOM 5016 C CA . ALA B 1 242 ? 29.531 10.156 -7.719 1 70.06 242 ALA B CA 1
ATOM 5017 C C . ALA B 1 242 ? 30.5 10.375 -8.867 1 70.06 242 ALA B C 1
ATOM 5019 O O . ALA B 1 242 ? 31.172 11.414 -8.938 1 70.06 242 ALA B O 1
ATOM 5020 N N . ASP B 1 243 ? 30.641 9.383 -9.727 1 73.19 243 ASP B N 1
ATOM 5021 C CA . ASP B 1 243 ? 31.516 9.5 -10.891 1 73.19 243 ASP B CA 1
ATOM 5022 C C . ASP B 1 243 ? 31.109 10.68 -11.766 1 73.19 243 ASP B C 1
ATOM 5024 O O . ASP B 1 243 ? 31.969 11.398 -12.289 1 73.19 243 ASP B O 1
ATOM 5028 N N . ARG B 1 244 ? 29.859 10.789 -11.898 1 71.31 244 ARG B N 1
ATOM 5029 C CA . ARG B 1 244 ? 29.344 11.891 -12.703 1 71.31 244 ARG B CA 1
ATOM 5030 C C . ARG B 1 244 ? 29.656 13.242 -12.07 1 71.31 244 ARG B C 1
ATOM 5032 O O . ARG B 1 244 ? 29.953 14.211 -12.773 1 71.31 244 ARG B O 1
ATOM 5039 N N . LEU B 1 245 ? 29.531 13.281 -10.812 1 61.62 245 LEU B N 1
ATOM 5040 C CA . LEU B 1 245 ? 29.812 14.516 -10.086 1 61.62 245 LEU B CA 1
ATOM 5041 C C . LEU B 1 245 ? 31.297 14.852 -10.141 1 61.62 245 LEU B C 1
ATOM 5043 O O . LEU B 1 245 ? 31.672 16.016 -10.188 1 61.62 245 LEU B O 1
ATOM 5047 N N . ALA B 1 246 ? 31.953 13.789 -9.992 1 58.72 246 ALA B N 1
ATOM 5048 C CA . ALA B 1 246 ? 33.406 13.984 -10.07 1 58.72 246 ALA B CA 1
ATOM 5049 C C . ALA B 1 246 ? 33.812 14.398 -11.477 1 58.72 246 ALA B C 1
ATOM 5051 O O . ALA B 1 246 ? 34.844 15.062 -11.648 1 58.72 246 ALA B O 1
ATOM 5052 N N . GLY B 1 247 ? 33 13.953 -12.391 1 53.5 247 GLY B N 1
ATOM 5053 C CA . GLY B 1 247 ? 33.406 14.234 -13.758 1 53.5 247 GLY B CA 1
ATOM 5054 C C . GLY B 1 247 ? 33.156 15.688 -14.156 1 53.5 247 GLY B C 1
ATOM 5055 O O . GLY B 1 247 ? 32.312 16.359 -13.578 1 53.5 247 GLY B O 1
ATOM 5056 N N . ARG B 1 248 ? 34.125 16.438 -14.445 1 38.72 248 ARG B N 1
ATOM 5057 C CA . ARG B 1 248 ? 34.281 17.812 -14.945 1 38.72 248 ARG B CA 1
ATOM 5058 C C . ARG B 1 248 ? 33.281 18.094 -16.062 1 38.72 248 ARG B C 1
ATOM 5060 O O . ARG B 1 248 ? 33 17.219 -16.875 1 38.72 248 ARG B O 1
ATOM 5067 N N . THR B 1 249 ? 32.188 19.016 -15.797 1 36.69 249 THR B N 1
ATOM 5068 C CA . THR B 1 249 ? 31.422 19.484 -16.938 1 36.69 249 THR B CA 1
ATOM 5069 C C . THR B 1 249 ? 32.281 19.594 -18.188 1 36.69 249 THR B C 1
ATOM 5071 O O . THR B 1 249 ? 33.531 19.656 -18.078 1 36.69 249 THR B O 1
ATOM 5074 N N . ALA B 1 250 ? 31.703 19.25 -19.234 1 33.31 250 ALA B N 1
ATOM 5075 C CA . ALA B 1 250 ? 32.531 19.562 -20.391 1 33.31 250 ALA B CA 1
ATOM 5076 C C . ALA B 1 250 ? 33.156 20.953 -20.234 1 33.31 250 ALA B C 1
ATOM 5078 O O . ALA B 1 250 ? 34.25 21.203 -20.734 1 33.31 250 ALA B O 1
ATOM 5079 N N . ALA B 1 251 ? 32.25 22.141 -20.031 1 36.47 251 ALA B N 1
ATOM 5080 C CA . ALA B 1 251 ? 32.781 23.5 -20.062 1 36.47 251 ALA B CA 1
ATOM 5081 C C . ALA B 1 251 ? 33.438 23.859 -18.719 1 36.47 251 ALA B C 1
ATOM 5083 O O . ALA B 1 251 ? 33.75 25.031 -18.484 1 36.47 251 ALA B O 1
ATOM 5084 N N . GLY B 1 252 ? 33.875 23.219 -17.812 1 32.88 252 GLY B N 1
ATOM 5085 C CA . GLY B 1 252 ? 34.656 23.578 -16.625 1 32.88 252 GLY B CA 1
ATOM 5086 C C . GLY B 1 252 ? 33.812 24.312 -15.594 1 32.88 252 GLY B C 1
ATOM 5087 O O . GLY B 1 252 ? 34.344 24.812 -14.602 1 32.88 252 GLY B O 1
ATOM 5088 N N . ARG B 1 253 ? 32.656 25.125 -15.898 1 31.39 253 ARG B N 1
ATOM 5089 C CA . ARG B 1 253 ? 32.094 26.094 -14.977 1 31.39 253 ARG B CA 1
ATOM 5090 C C . ARG B 1 253 ? 31.297 25.391 -13.859 1 31.39 253 ARG B C 1
ATOM 5092 O O . ARG B 1 253 ? 30.531 24.469 -14.125 1 31.39 253 ARG B O 1
ATOM 5099 N N . ARG B 1 254 ? 31.719 25.453 -12.664 1 32.5 254 ARG B N 1
ATOM 5100 C CA . ARG B 1 254 ? 31.109 25.125 -11.367 1 32.5 254 ARG B CA 1
ATOM 5101 C C . ARG B 1 254 ? 29.844 25.938 -11.133 1 32.5 254 ARG B C 1
ATOM 5103 O O . ARG B 1 254 ? 29.875 27.172 -11.203 1 32.5 254 ARG B O 1
ATOM 5110 N N . VAL B 1 255 ? 28.656 25.906 -11.641 1 32.5 255 VAL B N 1
ATOM 5111 C CA . VAL B 1 255 ? 27.531 26.719 -11.203 1 32.5 255 VAL B CA 1
ATOM 5112 C C . VAL B 1 255 ? 27.297 26.531 -9.703 1 32.5 255 VAL B C 1
ATOM 5114 O O . VAL B 1 255 ? 27.062 25.406 -9.242 1 32.5 255 VAL B O 1
ATOM 5117 N N . ASP B 1 256 ? 27.781 27.375 -8.828 1 33.44 256 ASP B N 1
ATOM 5118 C CA . ASP B 1 256 ? 27.891 27.531 -7.383 1 33.44 256 ASP B CA 1
ATOM 5119 C C . ASP B 1 256 ? 26.531 27.734 -6.738 1 33.44 256 ASP B C 1
ATOM 5121 O O . ASP B 1 256 ? 26.422 28.266 -5.625 1 33.44 256 ASP B O 1
ATOM 5125 N N . ALA B 1 257 ? 25.328 27.844 -7.316 1 36.22 257 ALA B N 1
ATOM 5126 C CA . ALA B 1 257 ? 24.219 28.234 -6.457 1 36.22 257 ALA B CA 1
ATOM 5127 C C . ALA B 1 257 ? 23.844 27.109 -5.496 1 36.22 257 ALA B C 1
ATOM 5129 O O . ALA B 1 257 ? 23.547 25.984 -5.922 1 36.22 257 ALA B O 1
ATOM 5130 N N . LYS B 1 258 ? 24.188 27.25 -4.184 1 38.41 258 LYS B N 1
ATOM 5131 C CA . LYS B 1 258 ? 23.938 26.281 -3.119 1 38.41 258 LYS B CA 1
ATOM 5132 C C . LYS B 1 258 ? 22.453 26.25 -2.744 1 38.41 258 LYS B C 1
ATOM 5134 O O . LYS B 1 258 ? 21.797 27.297 -2.695 1 38.41 258 LYS B O 1
ATOM 5139 N N . PRO B 1 259 ? 21.781 25.219 -2.713 1 40.12 259 PRO B N 1
ATOM 5140 C CA . PRO B 1 259 ? 20.391 25.109 -2.262 1 40.12 259 PRO B CA 1
ATOM 5141 C C . PRO B 1 259 ? 20.203 25.578 -0.82 1 40.12 259 PRO B C 1
ATOM 5143 O O . PRO B 1 259 ? 21.125 25.453 -0.002 1 40.12 259 PRO B O 1
ATOM 5146 N N . LEU B 1 260 ? 19.109 26.453 -0.553 1 43.12 260 LEU B N 1
ATOM 5147 C CA . LEU B 1 260 ? 18.766 26.875 0.802 1 43.12 260 LEU B CA 1
ATOM 5148 C C . LEU B 1 260 ? 18.094 25.734 1.565 1 43.12 260 LEU B C 1
ATOM 5150 O O . LEU B 1 260 ? 17.172 25.094 1.057 1 43.12 260 LEU B O 1
ATOM 5154 N N . VAL B 1 261 ? 18.75 25.359 2.678 1 47.25 261 VAL B N 1
ATOM 5155 C CA . VAL B 1 261 ? 18.203 24.344 3.564 1 47.25 261 VAL B CA 1
ATOM 5156 C C . VAL B 1 261 ? 17.844 24.969 4.91 1 47.25 261 VAL B C 1
ATOM 5158 O O . VAL B 1 261 ? 18.656 25.656 5.523 1 47.25 261 VAL B O 1
ATOM 5161 N N . VAL B 1 262 ? 16.469 25 5.363 1 49.16 262 VAL B N 1
ATOM 5162 C CA . VAL B 1 262 ? 16.062 25.469 6.68 1 49.16 262 VAL B CA 1
ATOM 5163 C C . VAL B 1 262 ? 16.031 24.312 7.668 1 49.16 262 VAL B C 1
ATOM 5165 O O . VAL B 1 262 ? 15.398 23.281 7.414 1 49.16 262 VAL B O 1
ATOM 5168 N N . VAL B 1 263 ? 16.797 24.391 8.742 1 53.97 263 VAL B N 1
ATOM 5169 C CA . VAL B 1 263 ? 16.891 23.375 9.781 1 53.97 263 VAL B CA 1
ATOM 5170 C C . VAL B 1 263 ? 16.156 23.859 11.031 1 53.97 263 VAL B C 1
ATOM 5172 O O . VAL B 1 263 ? 16.406 24.953 11.531 1 53.97 263 VAL B O 1
ATOM 5175 N N . HIS B 1 264 ? 15.141 23.109 11.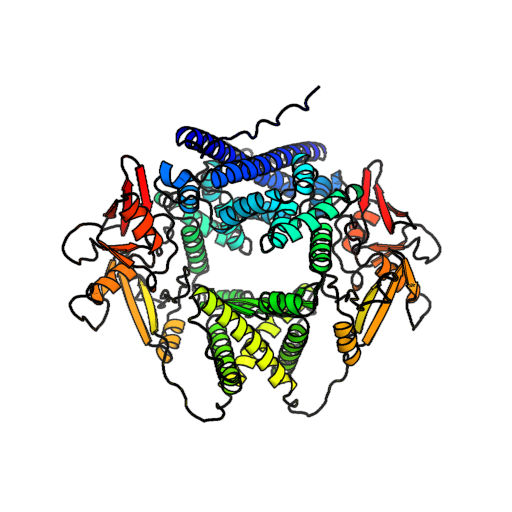469 1 55.84 264 HIS B N 1
ATOM 5176 C CA . HIS B 1 264 ? 14.422 23.391 12.711 1 55.84 264 HIS B CA 1
ATOM 5177 C C . HIS B 1 264 ? 15.055 22.656 13.891 1 55.84 264 HIS B C 1
ATOM 5179 O O . HIS B 1 264 ? 15.156 21.422 13.875 1 55.84 264 HIS B O 1
ATOM 5185 N N . VAL B 1 265 ? 15.586 23.406 14.953 1 53.84 265 VAL B N 1
ATOM 5186 C CA . VAL B 1 265 ? 16.312 22.844 16.078 1 53.84 265 VAL B CA 1
ATOM 5187 C C . VAL B 1 265 ? 15.523 23.078 17.375 1 53.84 265 VAL B C 1
ATOM 5189 O O . VAL B 1 265 ? 15.289 24.234 17.75 1 53.84 265 VAL B O 1
ATOM 5192 N N . PRO B 1 266 ? 14.984 22.016 17.922 1 52.53 266 PRO B N 1
ATOM 5193 C CA . PRO B 1 266 ? 14.406 22.234 19.25 1 52.53 266 PRO B CA 1
ATOM 5194 C C . PRO B 1 266 ? 15.438 22.719 20.266 1 52.53 266 PRO B C 1
ATOM 5196 O O . PRO B 1 266 ? 16.562 22.203 20.297 1 52.53 266 PRO B O 1
ATOM 5199 N N . LEU B 1 267 ? 15.031 23.75 21.047 1 51.62 267 LEU B N 1
ATOM 5200 C CA . LEU B 1 267 ? 15.906 24.359 22.047 1 51.62 267 LEU B CA 1
ATOM 5201 C C . LEU B 1 267 ? 16.469 23.297 23 1 51.62 267 LEU B C 1
ATOM 5203 O O . LEU B 1 267 ? 17.625 23.375 23.406 1 51.62 267 LEU B O 1
ATOM 5207 N N . ASP B 1 268 ? 15.625 22.375 23.438 1 49.62 268 ASP B N 1
ATOM 5208 C CA . ASP B 1 268 ? 16.062 21.391 24.438 1 49.62 268 ASP B CA 1
ATOM 5209 C C . ASP B 1 268 ? 17.031 20.391 23.812 1 49.62 268 ASP B C 1
ATOM 5211 O O . ASP B 1 268 ? 17.625 19.562 24.516 1 49.62 268 ASP B O 1
ATOM 5215 N N . ARG B 1 269 ? 17.109 20.453 22.578 1 45.84 269 ARG B N 1
ATOM 5216 C CA . ARG B 1 269 ? 18 19.5 21.922 1 45.84 269 ARG B CA 1
ATOM 5217 C C . ARG B 1 269 ? 19.188 20.203 21.297 1 45.84 269 ARG B C 1
ATOM 5219 O O . ARG B 1 269 ? 19.953 19.609 20.531 1 45.84 269 ARG B O 1
ATOM 5226 N N . ILE B 1 270 ? 19.266 21.422 21.406 1 43.59 270 ILE B N 1
ATOM 5227 C CA . ILE B 1 270 ? 20.375 22.188 20.844 1 43.59 270 ILE B CA 1
ATOM 5228 C C . ILE B 1 270 ? 21.703 21.672 21.406 1 43.59 270 ILE B C 1
ATOM 5230 O O . ILE B 1 270 ? 22.719 21.656 20.719 1 43.59 270 ILE B O 1
ATOM 5234 N N . SER B 1 271 ? 21.781 21.625 22.703 1 38.72 271 SER B N 1
ATOM 5235 C CA . SER B 1 271 ? 23.078 21.266 23.281 1 38.72 271 SER B CA 1
ATOM 5236 C C . SER B 1 271 ? 23.609 19.953 22.703 1 38.72 271 SER B C 1
ATOM 5238 O O . SER B 1 271 ? 24.812 19.688 22.75 1 38.72 271 SER B O 1
ATOM 5240 N N . THR B 1 272 ? 22.922 18.875 22.844 1 34.62 272 THR B N 1
ATOM 5241 C CA . THR B 1 272 ? 23.469 17.578 22.484 1 34.62 272 THR B CA 1
ATOM 5242 C C . THR B 1 272 ? 23.578 17.438 20.969 1 34.62 272 THR B C 1
ATOM 5244 O O . THR B 1 272 ? 23.156 18.344 20.219 1 34.62 272 THR B O 1
ATOM 5247 N N . THR B 1 273 ? 23.578 16.016 20.281 1 32.62 273 THR B N 1
ATOM 5248 C CA . THR B 1 273 ? 23.75 15.641 18.875 1 32.62 273 THR B CA 1
ATOM 5249 C C . THR B 1 273 ? 22.703 16.328 18.016 1 32.62 273 THR B C 1
ATOM 5251 O O . THR B 1 273 ? 21.5 16.281 18.297 1 32.62 273 THR B O 1
ATOM 5254 N N . ALA B 1 274 ? 22.938 17.484 17.469 1 33.88 274 ALA B N 1
ATOM 5255 C CA . ALA B 1 274 ? 22.312 18.469 16.578 1 33.88 274 ALA B CA 1
ATOM 5256 C C . ALA B 1 274 ? 21.391 17.797 15.578 1 33.88 274 ALA B C 1
ATOM 5258 O O . ALA B 1 274 ? 21.812 17.438 14.469 1 33.88 274 ALA B O 1
ATOM 5259 N N . ALA B 1 275 ? 20.656 16.891 15.93 1 34.38 275 ALA B N 1
ATOM 5260 C CA . ALA B 1 275 ? 19.734 16.312 14.953 1 34.38 275 ALA B CA 1
ATOM 5261 C C . ALA B 1 275 ? 18.641 17.297 14.578 1 34.38 275 ALA B C 1
ATOM 5263 O O . ALA B 1 275 ? 18.016 17.906 15.453 1 34.38 275 ALA B O 1
ATOM 5264 N N . GLY B 1 276 ? 18.922 18.391 13.773 1 38.12 276 GLY B N 1
ATOM 5265 C CA . GLY B 1 276 ? 17.891 19.312 13.289 1 38.12 276 GLY B CA 1
ATOM 5266 C C . GLY B 1 276 ? 16.984 18.672 12.25 1 38.12 276 GLY B C 1
ATOM 5267 O O . GLY B 1 276 ? 17.172 17.531 11.859 1 38.12 276 GLY B O 1
ATOM 5268 N N . ARG B 1 277 ? 15.727 19.109 12.305 1 38.44 277 ARG B N 1
ATOM 5269 C CA . ARG B 1 277 ? 14.773 18.688 11.273 1 38.44 277 ARG B CA 1
ATOM 5270 C C . ARG B 1 277 ? 14.906 19.562 10.031 1 38.44 277 ARG B C 1
ATOM 5272 O O . ARG B 1 277 ? 15.023 20.797 10.133 1 38.44 277 ARG B O 1
ATOM 5279 N N . LEU B 1 278 ? 15.406 19.016 8.812 1 37.62 278 LEU B N 1
ATOM 5280 C CA . LEU B 1 278 ? 15.516 19.688 7.523 1 37.62 278 LEU B CA 1
ATOM 5281 C C . LEU B 1 278 ? 14.141 19.812 6.863 1 37.62 278 LEU B C 1
ATOM 5283 O O . LEU B 1 278 ? 13.414 18.828 6.738 1 37.62 278 LEU B O 1
ATOM 5287 N N . GLU B 1 279 ? 13.758 21.141 6.863 1 36.78 279 GLU B N 1
ATOM 5288 C CA . GLU B 1 279 ? 12.594 21.391 6.02 1 36.78 279 GLU B CA 1
ATOM 5289 C C . GLU B 1 279 ? 12.953 21.312 4.539 1 36.78 279 GLU B C 1
ATOM 5291 O O . GLU B 1 279 ? 13.875 21.984 4.082 1 36.78 279 GLU B O 1
ATOM 5296 N N . VAL B 1 280 ? 12.945 20.172 3.977 1 31.22 280 VAL B N 1
ATOM 5297 C CA . VAL B 1 280 ? 13.109 20.172 2.527 1 31.22 280 VAL B CA 1
ATOM 5298 C C . VAL B 1 280 ? 11.773 20.438 1.851 1 31.22 280 VAL B C 1
ATOM 5300 O O . VAL B 1 280 ? 10.719 20.109 2.396 1 31.22 280 VAL B O 1
ATOM 5303 N N . ALA B 1 281 ? 11.852 21.422 1.004 1 30.14 281 ALA B N 1
ATOM 5304 C CA . ALA B 1 281 ? 10.703 21.781 0.166 1 30.14 281 ALA B CA 1
ATOM 5305 C C . ALA B 1 281 ? 9.977 20.531 -0.316 1 30.14 281 ALA B C 1
ATOM 5307 O O . ALA B 1 281 ? 9.422 20.516 -1.417 1 30.14 281 ALA B O 1
ATOM 5308 N N . VAL B 1 282 ? 10.398 19.453 0.081 1 29.77 282 VAL B N 1
ATOM 5309 C CA . VAL B 1 282 ? 9.586 18.375 -0.471 1 29.77 282 VAL B CA 1
ATOM 5310 C C . VAL B 1 282 ? 8.266 18.266 0.299 1 29.77 282 VAL B C 1
ATOM 5312 O O . VAL B 1 282 ? 8.234 18.5 1.512 1 29.77 282 VAL B O 1
ATOM 5315 N N . ASP B 1 283 ? 7.254 18.328 -0.29 1 29.58 283 ASP B N 1
ATOM 5316 C CA . ASP B 1 283 ? 5.914 18.312 0.29 1 29.58 283 ASP B CA 1
ATOM 5317 C C . ASP B 1 283 ? 5.801 17.25 1.384 1 29.58 283 ASP B C 1
ATOM 5319 O O . ASP B 1 283 ? 5.953 16.047 1.117 1 29.58 283 ASP B O 1
ATOM 5323 N N . GLY B 1 284 ? 5.625 17.594 2.625 1 33.03 284 GLY B N 1
ATOM 5324 C CA . GLY B 1 284 ? 5.023 16.859 3.725 1 33.03 284 GLY B CA 1
ATOM 5325 C C . GLY B 1 284 ? 6.047 16.234 4.656 1 33.03 284 GLY B C 1
ATOM 5326 O O . GLY B 1 284 ? 5.688 15.539 5.609 1 33.03 284 GLY B O 1
ATOM 5327 N N . ALA B 1 285 ? 7.262 15.891 4.246 1 34.31 285 ALA B N 1
ATOM 5328 C CA . ALA B 1 285 ? 8.062 15.164 5.227 1 34.31 285 ALA B CA 1
ATOM 5329 C C . ALA B 1 285 ? 9.172 16.047 5.793 1 34.31 285 ALA B C 1
ATOM 5331 O O . ALA B 1 285 ? 9.711 16.906 5.09 1 34.31 285 ALA B O 1
ATOM 5332 N N . LEU B 1 286 ? 9.234 16.359 7.094 1 39.34 286 LEU B N 1
ATOM 5333 C CA . LEU B 1 286 ? 10.289 17.062 7.828 1 39.34 286 LEU B CA 1
ATOM 5334 C C . LEU B 1 286 ? 11.281 16.062 8.43 1 39.34 286 LEU B C 1
ATOM 5336 O O . LEU B 1 286 ? 11.18 15.719 9.609 1 39.34 286 LEU B O 1
ATOM 5340 N N . PRO B 1 287 ? 12.188 15.578 7.539 1 40.12 287 PRO B N 1
ATOM 5341 C CA . PRO B 1 287 ? 13.102 14.578 8.094 1 40.12 287 PRO B CA 1
ATOM 5342 C C . PRO B 1 287 ? 14.023 15.148 9.172 1 40.12 287 PRO B C 1
ATOM 5344 O O . PRO B 1 287 ? 14.352 16.328 9.141 1 40.12 287 PRO B O 1
ATOM 5347 N N . ARG B 1 288 ? 14.352 14.383 10.195 1 43.44 288 ARG B N 1
ATOM 5348 C CA . ARG B 1 288 ? 15.336 14.734 11.219 1 43.44 288 ARG B CA 1
ATOM 5349 C C . ARG B 1 288 ? 16.75 14.586 10.688 1 43.44 288 ARG B C 1
ATOM 5351 O O . ARG B 1 288 ? 17.047 13.648 9.938 1 43.44 288 ARG B O 1
ATOM 5358 N N . LEU B 1 289 ? 17.547 15.617 10.789 1 46.59 289 LEU B N 1
ATOM 5359 C CA . LEU B 1 289 ? 18.938 15.609 10.352 1 46.59 289 LEU B CA 1
ATOM 5360 C C . LEU B 1 289 ? 19.891 15.555 11.547 1 46.59 289 LEU B C 1
ATOM 5362 O O . LEU B 1 289 ? 19.609 16.141 12.594 1 46.59 289 LEU B O 1
ATOM 5366 N N . SER B 1 290 ? 20.844 14.68 11.445 1 46.94 290 SER B N 1
ATOM 5367 C CA . SER B 1 290 ? 21.906 14.734 12.445 1 46.94 290 SER B CA 1
ATOM 5368 C C . SER B 1 290 ? 22.688 16.031 12.344 1 46.94 290 SER B C 1
ATOM 5370 O O . SER B 1 290 ? 22.641 16.719 11.312 1 46.94 290 SER B O 1
ATOM 5372 N N . ALA B 1 291 ? 23.344 16.328 13.523 1 48.66 291 ALA B N 1
ATOM 5373 C CA . ALA B 1 291 ? 24.234 17.5 13.508 1 48.66 291 ALA B CA 1
ATOM 5374 C C . ALA B 1 291 ? 25.266 17.375 12.398 1 48.66 291 ALA B C 1
ATOM 5376 O O . ALA B 1 291 ? 25.562 18.344 11.695 1 48.66 291 ALA B O 1
ATOM 5377 N N . ARG B 1 292 ? 25.688 16.203 12.258 1 48.03 292 ARG B N 1
ATOM 5378 C CA . ARG B 1 292 ? 26.703 15.961 11.242 1 48.03 292 ARG B CA 1
ATOM 5379 C C . ARG B 1 292 ? 26.141 16.203 9.844 1 48.03 292 ARG B C 1
ATOM 5381 O O . ARG B 1 292 ? 26.828 16.797 8.992 1 48.03 292 ARG B O 1
ATOM 5388 N N . THR B 1 293 ? 25.016 15.781 9.688 1 48.44 293 THR B N 1
ATOM 5389 C CA . THR B 1 293 ? 24.375 15.992 8.398 1 48.44 293 THR B CA 1
ATOM 5390 C C . THR B 1 293 ? 24.141 17.484 8.148 1 48.44 293 THR B C 1
ATOM 5392 O O . THR B 1 293 ? 24.328 17.969 7.035 1 48.44 293 THR B O 1
ATOM 5395 N N . VAL B 1 294 ? 23.75 18.141 9.219 1 51.16 294 VAL B N 1
ATOM 5396 C CA . VAL B 1 294 ? 23.547 19.578 9.094 1 51.16 294 VAL B CA 1
ATOM 5397 C C . VAL B 1 294 ? 24.859 20.266 8.734 1 51.16 294 VAL B C 1
ATOM 5399 O O . VAL B 1 294 ? 24.891 21.172 7.895 1 51.16 294 VAL B O 1
ATOM 5402 N N . GLU B 1 295 ? 25.844 19.797 9.359 1 52.41 295 GLU B N 1
ATOM 5403 C CA . GLU B 1 295 ? 27.156 20.344 9.078 1 52.41 295 GLU B CA 1
ATOM 5404 C C . GLU B 1 295 ? 27.562 20.094 7.625 1 52.41 295 GLU B C 1
ATOM 5406 O O . GLU B 1 295 ? 28.109 20.984 6.969 1 52.41 295 GLU B O 1
ATOM 5411 N N . ALA B 1 296 ? 27.281 18.938 7.254 1 51.88 296 ALA B N 1
ATOM 5412 C CA . ALA B 1 296 ? 27.625 18.594 5.875 1 51.88 296 ALA B CA 1
ATOM 5413 C C . ALA B 1 296 ? 26.797 19.422 4.883 1 51.88 296 ALA B C 1
ATOM 5415 O O . ALA B 1 296 ? 27.328 19.891 3.875 1 51.88 296 ALA B O 1
ATOM 5416 N N . LEU B 1 297 ? 25.578 19.625 5.23 1 50.75 297 LEU B N 1
ATOM 5417 C CA . LEU B 1 297 ? 24.703 20.406 4.375 1 50.75 297 LEU B CA 1
ATOM 5418 C C . LEU B 1 297 ? 25.141 21.875 4.336 1 50.75 297 LEU B C 1
ATOM 5420 O O . LEU B 1 297 ? 25.047 22.531 3.297 1 50.75 297 LEU B O 1
ATOM 5424 N N . ALA B 1 298 ? 25.594 22.297 5.469 1 52.78 298 ALA B N 1
ATOM 5425 C CA . ALA B 1 298 ? 25.984 23.703 5.59 1 52.78 298 ALA B CA 1
ATOM 5426 C C . ALA B 1 298 ? 27.172 24.016 4.688 1 52.78 298 ALA B C 1
ATOM 5428 O O . ALA B 1 298 ? 27.406 25.172 4.348 1 52.78 298 ALA B O 1
ATOM 5429 N N . ARG B 1 299 ? 27.781 22.938 4.375 1 52 299 ARG B N 1
ATOM 5430 C CA . ARG B 1 299 ? 28.922 23.156 3.492 1 52 299 ARG B CA 1
ATOM 5431 C C . ARG B 1 299 ? 28.453 23.438 2.064 1 52 299 ARG B C 1
ATOM 5433 O O . ARG B 1 299 ? 29.125 24.172 1.332 1 52 299 ARG B O 1
ATOM 5440 N N . ASP B 1 300 ? 27.406 22.891 1.786 1 46.97 300 ASP B N 1
ATOM 5441 C CA . ASP B 1 300 ? 27.078 22.922 0.364 1 46.97 300 ASP B CA 1
ATOM 5442 C C . ASP B 1 300 ? 25.75 23.625 0.12 1 46.97 300 ASP B C 1
ATOM 5444 O O . ASP B 1 300 ? 25.297 23.75 -1.024 1 46.97 300 ASP B O 1
ATOM 5448 N N . ALA B 1 301 ? 25.094 23.969 1.217 1 48.66 301 ALA B N 1
ATOM 5449 C CA . ALA B 1 301 ? 23.812 24.672 1.096 1 48.66 301 ALA B CA 1
ATOM 5450 C C . ALA B 1 301 ? 23.75 25.859 2.045 1 48.66 301 ALA B C 1
ATOM 5452 O O . ALA B 1 301 ? 24.547 25.969 2.975 1 48.66 301 ALA B O 1
ATOM 5453 N N . ASP B 1 302 ? 22.984 26.797 1.687 1 49.72 302 ASP B N 1
ATOM 5454 C CA . ASP B 1 302 ? 22.625 27.844 2.639 1 49.72 302 ASP B CA 1
ATOM 5455 C C . ASP B 1 302 ? 21.672 27.328 3.711 1 49.72 302 ASP B C 1
ATOM 5457 O O . ASP B 1 302 ? 20.562 26.891 3.402 1 49.72 302 ASP B O 1
ATOM 5461 N N . VAL B 1 303 ? 22.219 27.094 4.953 1 51.69 303 VAL B N 1
ATOM 5462 C CA . VAL B 1 303 ? 21.438 26.5 6.039 1 51.69 303 VAL B CA 1
ATOM 5463 C C . VAL B 1 303 ? 20.938 27.594 6.98 1 51.69 303 VAL B C 1
ATOM 5465 O O . VAL B 1 303 ? 21.734 28.422 7.449 1 51.69 303 VAL B O 1
ATOM 5468 N N . ARG B 1 304 ? 19.578 27.844 7.105 1 54.25 304 ARG B N 1
ATOM 5469 C CA . ARG B 1 304 ? 18.984 28.672 8.133 1 54.25 304 ARG B CA 1
ATOM 5470 C C . ARG B 1 304 ? 18.438 27.828 9.281 1 54.25 304 ARG B C 1
ATOM 5472 O O . ARG B 1 304 ? 17.766 26.812 9.047 1 54.25 304 ARG B O 1
ATOM 5479 N N . ALA B 1 305 ? 18.891 28.094 10.516 1 55.59 305 ALA B N 1
ATOM 5480 C CA . ALA B 1 305 ? 18.422 27.344 11.688 1 55.59 305 ALA B CA 1
ATOM 5481 C C . ALA B 1 305 ? 17.328 28.125 12.422 1 55.59 305 ALA B C 1
ATOM 5483 O O . ALA B 1 305 ? 17.453 29.328 12.641 1 55.59 305 ALA B O 1
ATOM 5484 N N . VAL B 1 306 ? 16.172 27.578 12.656 1 56.06 306 VAL B N 1
ATOM 5485 C CA . VAL B 1 306 ? 15.125 28.109 13.516 1 56.06 306 VAL B CA 1
ATOM 5486 C C . VAL B 1 306 ? 15.086 27.312 14.828 1 56.06 306 VAL B C 1
ATOM 5488 O O . VAL B 1 306 ? 14.82 26.109 14.828 1 56.06 306 VAL B O 1
ATOM 5491 N N . VAL B 1 307 ? 15.547 27.953 15.898 1 53.94 307 VAL B N 1
ATOM 5492 C CA . VAL B 1 307 ? 15.516 27.328 17.219 1 53.94 307 VAL B CA 1
ATOM 5493 C C . VAL B 1 307 ? 14.109 27.422 17.797 1 53.94 307 VAL B C 1
ATOM 5495 O O . VAL B 1 307 ? 13.508 28.5 17.812 1 53.94 307 VAL B O 1
ATOM 5498 N N . MET B 1 308 ? 13.664 26.25 18.141 1 56.34 308 MET B N 1
ATOM 5499 C CA . MET B 1 308 ? 12.281 26.172 18.609 1 56.34 308 MET B CA 1
ATOM 5500 C C . MET B 1 308 ? 12.227 25.875 20.109 1 56.34 308 MET B C 1
ATOM 5502 O O . MET B 1 308 ? 12.969 25.031 20.594 1 56.34 308 MET B O 1
ATOM 5506 N N . ASP B 1 309 ? 11.539 26.688 20.844 1 55.28 309 ASP B N 1
ATOM 5507 C CA . ASP B 1 309 ? 11.086 26.328 22.188 1 55.28 309 ASP B CA 1
ATOM 5508 C C . ASP B 1 309 ? 9.656 25.781 22.156 1 55.28 309 ASP B C 1
ATOM 5510 O O . ASP B 1 309 ? 8.703 26.562 22.188 1 55.28 309 ASP B O 1
ATOM 5514 N N . GLY B 1 310 ? 9.586 24.547 22.078 1 52.16 310 GLY B N 1
ATOM 5515 C CA . GLY B 1 310 ? 8.273 24 21.766 1 52.16 310 GLY B CA 1
ATOM 5516 C C . GLY B 1 310 ? 7.758 24.422 20.406 1 52.16 310 GLY B C 1
ATOM 5517 O O . GLY B 1 310 ? 8.43 24.203 19.391 1 52.16 310 GLY B O 1
ATOM 5518 N N . ALA B 1 311 ? 6.586 24.969 20.406 1 50.38 311 ALA B N 1
ATOM 5519 C CA . ALA B 1 311 ? 6.004 25.406 19.141 1 50.38 311 ALA B CA 1
ATOM 5520 C C . ALA B 1 311 ? 6.418 26.844 18.812 1 50.38 311 ALA B C 1
ATOM 5522 O O . ALA B 1 311 ? 6.09 27.375 17.75 1 50.38 311 ALA B O 1
ATOM 5523 N N . ARG B 1 312 ? 7.242 27.453 19.75 1 50.22 312 ARG B N 1
ATOM 5524 C CA . ARG B 1 312 ? 7.594 28.859 19.609 1 50.22 312 ARG B CA 1
ATOM 5525 C C . ARG B 1 312 ? 8.969 29.016 18.969 1 50.22 312 ARG B C 1
ATOM 5527 O O . ARG B 1 312 ? 9.969 28.516 19.484 1 50.22 312 ARG B O 1
ATOM 5534 N N . PRO B 1 313 ? 8.961 29.609 17.766 1 53.78 313 PRO B N 1
ATOM 5535 C CA . PRO B 1 313 ? 10.297 29.922 17.234 1 53.78 313 PRO B CA 1
ATOM 5536 C C . PRO B 1 313 ? 11.008 31 18.047 1 53.78 313 PRO B C 1
ATOM 5538 O O . PRO B 1 313 ? 10.43 32.062 18.312 1 53.78 313 PRO B O 1
ATOM 5541 N N . LEU B 1 314 ? 12.141 30.844 18.703 1 51.78 314 LEU B N 1
ATOM 5542 C CA . LEU B 1 314 ? 12.891 31.781 19.516 1 51.78 314 LEU B CA 1
ATOM 5543 C C . LEU B 1 314 ? 13.742 32.688 18.641 1 51.78 314 LEU B C 1
ATOM 5545 O O . LEU B 1 314 ? 13.812 33.906 18.891 1 51.78 314 LEU B O 1
ATOM 5549 N N . THR B 1 315 ? 14.625 32.344 17.844 1 47.16 315 THR B N 1
ATOM 5550 C CA . THR B 1 315 ? 15.523 33.188 17.047 1 47.16 315 THR B CA 1
ATOM 5551 C C . THR B 1 315 ? 15.586 32.688 15.602 1 47.16 315 THR B C 1
ATOM 5553 O O . THR B 1 315 ? 15.484 31.484 15.344 1 47.16 315 THR B O 1
ATOM 5556 N N . VAL B 1 316 ? 14.953 33.562 14.719 1 45.47 316 VAL B N 1
ATOM 5557 C CA . VAL B 1 316 ? 15.227 33.344 13.305 1 45.47 316 VAL B CA 1
ATOM 5558 C C . VAL B 1 316 ? 16.422 34.188 12.859 1 45.47 316 VAL B C 1
ATOM 5560 O O . VAL B 1 316 ? 16.516 35.375 13.188 1 45.47 316 VAL B O 1
ATOM 5563 N N . THR B 1 317 ? 17.453 33.906 12.461 1 41.81 317 THR B N 1
ATOM 5564 C CA . THR B 1 317 ? 18.594 34.719 12.086 1 41.81 317 THR B CA 1
ATOM 5565 C C . THR B 1 317 ? 18.172 35.781 11.062 1 41.81 317 THR B C 1
ATOM 5567 O O . THR B 1 317 ? 17.047 35.75 10.562 1 41.81 317 THR B O 1
ATOM 5570 N N . ARG B 1 318 ? 18.797 36.25 9.844 1 36.47 318 ARG B N 1
ATOM 5571 C CA . ARG B 1 318 ? 19.094 37.562 9.25 1 36.47 318 ARG B CA 1
ATOM 5572 C C . ARG B 1 318 ? 17.859 38.156 8.555 1 36.47 318 ARG B C 1
ATOM 5574 O O . ARG B 1 318 ? 16.812 37.5 8.523 1 36.47 318 ARG B O 1
ATOM 5581 N N . ARG B 1 319 ? 17.703 38.438 7.211 1 33.94 319 ARG B N 1
ATOM 5582 C CA . ARG B 1 319 ? 17.484 39.719 6.535 1 33.94 319 ARG B CA 1
ATOM 5583 C C . ARG B 1 319 ? 16 40.094 6.531 1 33.94 319 ARG B C 1
ATOM 5585 O O . ARG B 1 319 ? 15.164 39.312 6.074 1 33.94 319 ARG B O 1
ATOM 5592 N N . LEU B 1 320 ? 15.5 41.125 7.305 1 30.16 320 LEU B N 1
ATOM 5593 C CA . LEU B 1 320 ? 14.234 41.781 7.617 1 30.16 320 LEU B CA 1
ATOM 5594 C C . LEU B 1 320 ? 13.758 42.625 6.441 1 30.16 320 LEU B C 1
ATOM 5596 O O . LEU B 1 320 ? 14.328 43.688 6.16 1 30.16 320 LEU B O 1
ATOM 5600 N N . ARG B 1 321 ? 13.383 42.25 5.277 1 30.3 321 ARG B N 1
ATOM 5601 C CA . ARG B 1 321 ? 12.852 43.344 4.473 1 30.3 321 ARG B CA 1
ATOM 5602 C C . ARG B 1 321 ? 11.414 43.656 4.879 1 30.3 321 ARG B C 1
ATOM 5604 O O . ARG B 1 321 ? 10.719 42.812 5.457 1 30.3 321 ARG B O 1
ATOM 5611 N N . ALA B 1 322 ? 10.602 44.906 4.715 1 31.23 322 ALA B N 1
ATOM 5612 C CA . ALA B 1 322 ? 9.508 45.781 5.164 1 31.23 322 ALA B CA 1
ATOM 5613 C C . ALA B 1 322 ? 8.156 45.125 4.969 1 31.23 322 ALA B C 1
ATOM 5615 O O . ALA B 1 322 ? 7.352 45.031 5.902 1 31.23 322 ALA B O 1
ATOM 5616 N N . ASP B 1 323 ? 7.309 45.438 3.896 1 37.41 323 ASP B N 1
ATOM 5617 C CA . ASP B 1 323 ? 5.852 45.469 3.809 1 37.41 323 ASP B CA 1
ATOM 5618 C C . ASP B 1 323 ? 5.27 44.062 4.047 1 37.41 323 ASP B C 1
ATOM 5620 O O . ASP B 1 323 ? 4.051 43.906 4.117 1 37.41 323 ASP B O 1
ATOM 5624 N N . ALA B 1 324 ? 5.727 43.094 3.428 1 44.22 324 ALA B N 1
ATOM 5625 C CA . ALA B 1 324 ? 5.453 41.656 3.51 1 44.22 324 ALA B CA 1
ATOM 5626 C C . ALA B 1 324 ? 5.746 41.125 4.91 1 44.22 324 ALA B C 1
ATOM 5628 O O . ALA B 1 324 ? 6.543 41.719 5.648 1 44.22 324 ALA B O 1
ATOM 5629 N N . VAL B 1 325 ? 4.508 40.469 5.707 1 51.31 325 VAL B N 1
ATOM 5630 C CA . VAL B 1 325 ? 4.973 39.812 6.922 1 51.31 325 VAL B CA 1
ATOM 5631 C C . VAL B 1 325 ? 6.496 39.781 6.941 1 51.31 325 VAL B C 1
ATOM 5633 O O . VAL B 1 325 ? 7.125 39.281 6.008 1 51.31 325 VAL B O 1
ATOM 5636 N N . PRO B 1 326 ? 6.938 40.844 7.828 1 57.41 326 PRO B N 1
ATOM 5637 C CA . PRO B 1 326 ? 8.398 40.781 7.883 1 57.41 326 PRO B CA 1
ATOM 5638 C C . PRO B 1 326 ? 8.961 39.375 7.785 1 57.41 326 PRO B C 1
ATOM 5640 O O . PRO B 1 326 ? 8.336 38.438 8.266 1 57.41 326 PRO B O 1
ATOM 5643 N N . GLU B 1 327 ? 9.703 39.281 6.953 1 64.31 327 GLU B N 1
ATOM 5644 C CA . GLU B 1 327 ? 10.352 38 6.695 1 64.31 327 GLU B CA 1
ATOM 5645 C C . GLU B 1 327 ? 10.617 37.25 7.996 1 64.31 327 GLU B C 1
ATOM 5647 O O . GLU B 1 327 ? 10.438 36.031 8.055 1 64.31 327 GLU B O 1
ATOM 5652 N N . ASP B 1 328 ? 10.867 38.031 9.062 1 63.56 328 ASP B N 1
ATOM 5653 C CA . ASP B 1 328 ? 11.133 37.375 10.344 1 63.56 328 ASP B CA 1
ATOM 5654 C C . ASP B 1 328 ? 9.859 36.812 10.945 1 63.56 328 ASP B C 1
ATOM 5656 O O . ASP B 1 328 ? 9.883 35.719 11.547 1 63.56 328 ASP B O 1
ATOM 5660 N N . THR B 1 329 ? 8.828 37.562 10.82 1 71.31 329 THR B N 1
ATOM 5661 C CA . THR B 1 329 ? 7.543 37.094 11.32 1 71.31 329 THR B CA 1
ATOM 5662 C C . THR B 1 329 ? 7.082 35.875 10.547 1 71.31 329 THR B C 1
ATOM 5664 O O . THR B 1 329 ? 6.613 34.906 11.133 1 71.31 329 THR B O 1
ATOM 5667 N N . ARG B 1 330 ? 7.199 35.906 9.242 1 73.38 330 ARG B N 1
ATOM 5668 C CA . ARG B 1 330 ? 6.848 34.75 8.391 1 73.38 330 ARG B CA 1
ATOM 5669 C C . ARG B 1 330 ? 7.656 33.531 8.781 1 73.38 330 ARG B C 1
ATOM 5671 O O . ARG B 1 330 ? 7.102 32.438 8.898 1 73.38 330 ARG B O 1
ATOM 5678 N N . LEU B 1 331 ? 8.852 33.719 9.016 1 64.12 331 LEU B N 1
ATOM 5679 C CA . LEU B 1 331 ? 9.727 32.594 9.391 1 64.12 331 LEU B CA 1
ATOM 5680 C C . LEU B 1 331 ? 9.328 32.031 10.75 1 64.12 331 LEU B C 1
ATOM 5682 O O . LEU B 1 331 ? 9.367 30.812 10.953 1 64.12 331 LEU B O 1
ATOM 5686 N N . ALA B 1 332 ? 8.977 32.875 11.648 1 72.38 332 ALA B N 1
ATOM 5687 C CA . ALA B 1 332 ? 8.555 32.438 12.969 1 72.38 332 ALA B CA 1
ATOM 5688 C C . ALA B 1 332 ? 7.285 31.594 12.883 1 72.38 332 ALA B C 1
ATOM 5690 O O . ALA B 1 332 ? 7.176 30.562 13.539 1 72.38 332 ALA B O 1
ATOM 5691 N N . VAL B 1 333 ? 6.352 32.031 12.07 1 78.88 333 VAL B N 1
ATOM 5692 C CA . VAL B 1 333 ? 5.098 31.328 11.891 1 78.88 333 VAL B CA 1
ATOM 5693 C C . VAL B 1 333 ? 5.363 29.984 11.227 1 78.88 333 VAL B C 1
ATOM 5695 O O . VAL B 1 333 ? 4.824 28.953 11.648 1 78.88 333 VAL B O 1
ATOM 5698 N N . GLN B 1 334 ? 6.172 29.969 10.25 1 74.19 334 GLN B N 1
ATOM 5699 C CA . GLN B 1 334 ? 6.52 28.75 9.531 1 74.19 334 GLN B CA 1
ATOM 5700 C C . GLN B 1 334 ? 7.254 27.766 10.445 1 74.19 334 GLN B C 1
ATOM 5702 O O . GLN B 1 334 ? 7.039 26.562 10.367 1 74.19 334 GLN B O 1
ATOM 5707 N N . ALA B 1 335 ? 8.055 28.266 11.273 1 68.19 335 ALA B N 1
ATOM 5708 C CA . ALA B 1 335 ? 8.789 27.422 12.211 1 68.19 335 ALA B CA 1
ATOM 5709 C C . ALA B 1 335 ? 7.844 26.797 13.227 1 68.19 335 ALA B C 1
ATOM 5711 O O . ALA B 1 335 ? 8.023 25.641 13.609 1 68.19 335 ALA B O 1
ATOM 5712 N N . ARG B 1 336 ? 6.914 27.547 13.68 1 76.38 336 ARG B N 1
ATOM 5713 C CA . ARG B 1 336 ? 5.93 27.031 14.625 1 76.38 336 ARG B CA 1
ATOM 5714 C C . ARG B 1 336 ? 5.047 25.969 13.977 1 76.38 336 ARG B C 1
ATOM 5716 O O . ARG B 1 336 ? 4.84 24.891 14.547 1 76.38 336 ARG B O 1
ATOM 5723 N N . ASP B 1 337 ? 4.543 26.391 12.828 1 81.38 337 ASP B N 1
ATOM 5724 C CA . ASP B 1 337 ? 3.5 25.578 12.195 1 81.38 337 ASP B CA 1
ATOM 5725 C C . ASP B 1 337 ? 4.102 24.406 11.43 1 81.38 337 ASP B C 1
ATOM 5727 O O . ASP B 1 337 ? 3.508 23.328 11.375 1 81.38 337 ASP B O 1
ATOM 5731 N N . MET B 1 338 ? 5.242 24.594 10.695 1 72.81 338 MET B N 1
ATOM 5732 C CA . MET B 1 338 ? 5.973 23.625 9.875 1 72.81 338 MET B CA 1
ATOM 5733 C C . MET B 1 338 ? 5.074 23.047 8.789 1 72.81 338 MET B C 1
ATOM 5735 O O . MET B 1 338 ? 5.23 21.875 8.406 1 72.81 338 MET B O 1
ATOM 5739 N N . GLY B 1 339 ? 4.059 23.719 8.492 1 80.19 339 GLY B N 1
ATOM 5740 C CA . GLY B 1 339 ? 3.113 23.359 7.449 1 80.19 339 GLY B CA 1
ATOM 5741 C C . GLY B 1 339 ? 1.736 23.953 7.656 1 80.19 339 GLY B C 1
ATOM 5742 O O . GLY B 1 339 ? 1.501 24.656 8.641 1 80.19 339 GLY B O 1
ATOM 5743 N N . ALA B 1 340 ? 0.931 23.641 6.695 1 88.81 340 ALA B N 1
ATOM 5744 C CA . ALA B 1 340 ? -0.416 24.203 6.738 1 88.81 340 ALA B CA 1
ATOM 5745 C C . ALA B 1 340 ? -1.192 23.672 7.941 1 88.81 340 ALA B C 1
ATOM 5747 O O . ALA B 1 340 ? -1.11 22.484 8.266 1 88.81 340 ALA B O 1
ATOM 5748 N N . ARG B 1 341 ? -1.935 24.609 8.578 1 93.44 341 ARG B N 1
ATOM 5749 C CA . ARG B 1 341 ? -2.611 24.297 9.836 1 93.44 341 ARG B CA 1
ATOM 5750 C C . ARG B 1 341 ? -4.121 24.219 9.641 1 93.44 341 ARG B C 1
ATOM 5752 O O . ARG B 1 341 ? -4.859 23.906 10.57 1 93.44 341 ARG B O 1
ATOM 5759 N N . ASP B 1 342 ? -4.609 24.531 8.43 1 94.19 342 ASP B N 1
ATOM 5760 C CA . ASP B 1 342 ? -6.035 24.328 8.164 1 94.19 342 ASP B CA 1
ATOM 5761 C C . ASP B 1 342 ? -6.406 22.859 8.219 1 94.19 342 ASP B C 1
ATOM 5763 O O . ASP B 1 342 ? -5.574 21.984 7.949 1 94.19 342 ASP B O 1
ATOM 5767 N N . PRO B 1 343 ? -7.652 22.578 8.594 1 93.25 343 PRO B N 1
ATOM 5768 C CA . PRO B 1 343 ? -8.07 21.172 8.625 1 93.25 343 PRO B CA 1
ATOM 5769 C C . PRO B 1 343 ? -7.781 20.438 7.32 1 93.25 343 PRO B C 1
ATOM 5771 O O . PRO B 1 343 ? -8.164 20.906 6.246 1 93.25 343 PRO B O 1
ATOM 5774 N N . GLY B 1 344 ? -7.074 19.328 7.488 1 87.62 344 GLY B N 1
ATOM 5775 C CA . GLY B 1 344 ? -6.789 18.5 6.328 1 87.62 344 GLY B CA 1
ATOM 5776 C C . GLY B 1 344 ? -5.625 19.016 5.5 1 87.62 344 GLY B C 1
ATOM 5777 O O . GLY B 1 344 ? -5.266 18.422 4.484 1 87.62 344 GLY B O 1
ATOM 5778 N N . GLY B 1 345 ? -5.055 20.109 5.883 1 85.69 345 GLY B N 1
ATOM 5779 C CA . GLY B 1 345 ? -3.949 20.688 5.129 1 85.69 345 GLY B CA 1
ATOM 5780 C C . GLY B 1 345 ? -2.693 19.844 5.172 1 85.69 345 GLY B C 1
ATOM 5781 O O . GLY B 1 345 ? -2.311 19.344 6.234 1 85.69 345 GLY B O 1
ATOM 5782 N N . ARG B 1 346 ? -2.111 19.672 4.004 1 74 346 ARG B N 1
ATOM 5783 C CA . ARG B 1 346 ? -0.887 18.891 3.91 1 74 346 ARG B CA 1
ATOM 5784 C C . ARG B 1 346 ? 0.22 19.672 3.221 1 74 346 ARG B C 1
ATOM 5786 O O . ARG B 1 346 ? 1.291 19.141 2.938 1 74 346 ARG B O 1
ATOM 5793 N N . THR B 1 347 ? -0.039 20.906 3.084 1 73.38 347 THR B N 1
ATOM 5794 C CA . THR B 1 347 ? 0.907 21.766 2.375 1 73.38 347 THR B CA 1
ATOM 5795 C C . THR B 1 347 ? 2.121 22.062 3.248 1 73.38 347 THR B C 1
ATOM 5797 O O . THR B 1 347 ? 1.979 22.344 4.441 1 73.38 347 THR B O 1
ATOM 5800 N N . SER B 1 348 ? 3.246 22.062 2.607 1 68.56 348 SER B N 1
ATOM 5801 C CA . SER B 1 348 ? 4.477 22.391 3.322 1 68.56 348 SER B CA 1
ATOM 5802 C C . SER B 1 348 ? 4.508 23.859 3.717 1 68.56 348 SER B C 1
ATOM 5804 O O . SER B 1 348 ? 3.783 24.688 3.148 1 68.56 348 SER B O 1
ATOM 5806 N N . ALA B 1 349 ? 5.371 24.125 4.719 1 69.25 349 ALA B N 1
ATOM 5807 C CA . ALA B 1 349 ? 5.426 25.484 5.258 1 69.25 349 ALA B CA 1
ATOM 5808 C C . ALA B 1 349 ? 5.805 26.484 4.172 1 69.25 349 ALA B C 1
ATOM 5810 O O . ALA B 1 349 ? 5.141 27.516 4.008 1 69.25 349 ALA B O 1
ATOM 5811 N N . PRO B 1 350 ? 6.746 26.109 3.268 1 56 350 PRO B N 1
ATOM 5812 C CA . PRO B 1 350 ? 7.129 27.094 2.252 1 56 350 PRO B CA 1
ATOM 5813 C C . PRO B 1 350 ? 6.035 27.312 1.21 1 56 350 PRO B C 1
ATOM 5815 O O . PRO B 1 350 ? 5.965 28.391 0.602 1 56 350 PRO B O 1
ATOM 5818 N N . SER B 1 351 ? 5.246 26.375 1.064 1 67.56 351 SER B N 1
ATOM 5819 C CA . SER B 1 351 ? 4.207 26.453 0.045 1 67.56 351 SER B CA 1
ATOM 5820 C C . SER B 1 351 ? 2.881 26.906 0.642 1 67.56 351 SER B C 1
ATOM 5822 O O . SER B 1 351 ? 1.871 26.984 -0.061 1 67.56 351 SER B O 1
ATOM 5824 N N . SER B 1 352 ? 2.912 27.188 1.913 1 81 352 SER B N 1
ATOM 5825 C CA . SER B 1 352 ? 1.7 27.641 2.594 1 81 352 SER B CA 1
ATOM 5826 C C . SER B 1 352 ? 1.57 29.156 2.557 1 81 352 SER B C 1
ATOM 5828 O O . SER B 1 352 ? 2.557 29.859 2.346 1 81 352 SER B O 1
ATOM 5830 N N . GLU B 1 353 ? 0.39 29.641 2.67 1 82.44 353 GLU B N 1
ATOM 5831 C CA . GLU B 1 353 ? 0.093 31.047 2.887 1 82.44 353 GLU B CA 1
ATOM 5832 C C . GLU B 1 353 ? 0.039 31.391 4.375 1 82.44 353 GLU B C 1
ATOM 5834 O O . GLU B 1 353 ? -0.309 30.531 5.195 1 82.44 353 GLU B O 1
ATOM 5839 N N . VAL B 1 354 ? 0.487 32.625 4.676 1 85.94 354 VAL B N 1
ATOM 5840 C CA . VAL B 1 354 ? 0.337 33.094 6.051 1 85.94 354 VAL B CA 1
ATOM 5841 C C . VAL B 1 354 ? -0.966 33.875 6.199 1 85.94 354 VAL B C 1
ATOM 5843 O O . VAL B 1 354 ? -1.171 34.875 5.52 1 85.94 354 VAL B O 1
ATOM 5846 N N . HIS B 1 355 ? -1.846 33.406 7.027 1 90.31 355 HIS B N 1
ATOM 5847 C CA . HIS B 1 355 ? -3.188 33.938 7.223 1 90.31 355 HIS B CA 1
ATOM 5848 C C . HIS B 1 355 ? -3.332 34.562 8.602 1 90.31 355 HIS B C 1
ATOM 5850 O O . HIS B 1 355 ? -2.854 34.031 9.594 1 90.31 355 HIS B O 1
ATOM 5856 N N . HIS B 1 356 ? -3.979 35.688 8.633 1 88.5 356 HIS B N 1
ATOM 5857 C CA . HIS B 1 356 ? -4.336 36.312 9.898 1 88.5 356 HIS B CA 1
ATOM 5858 C C . HIS B 1 356 ? -5.508 35.594 10.562 1 88.5 356 HIS B C 1
ATOM 5860 O O . HIS B 1 356 ? -6.625 35.625 10.047 1 88.5 356 HIS B O 1
ATOM 5866 N N . LEU B 1 357 ? -5.258 35.031 11.633 1 90.88 357 LEU B N 1
ATOM 5867 C CA . LEU B 1 357 ? -6.324 34.406 12.414 1 90.88 357 LEU B CA 1
ATOM 5868 C C . LEU B 1 357 ? -7.203 35.469 13.062 1 90.88 357 LEU B C 1
ATOM 5870 O O . LEU B 1 357 ? -8.414 35.312 13.18 1 90.88 357 LEU B O 1
ATOM 5874 N N . THR B 1 358 ? -6.582 36.469 13.578 1 83.69 358 THR B N 1
ATOM 5875 C CA . THR B 1 358 ? -7.25 37.656 14.125 1 83.69 358 THR B CA 1
ATOM 5876 C C . THR B 1 358 ? -6.73 38.938 13.461 1 83.69 358 THR B C 1
ATOM 5878 O O . THR B 1 358 ? -5.539 39.031 13.164 1 83.69 358 THR B O 1
ATOM 5881 N N . PRO B 1 359 ? -7.746 39.75 13.219 1 76.94 359 PRO B N 1
ATOM 5882 C CA . PRO B 1 359 ? -7.301 41.031 12.609 1 76.94 359 PRO B CA 1
ATOM 5883 C C . PRO B 1 359 ? -6.281 41.75 13.469 1 76.94 359 PRO B C 1
ATOM 5885 O O . PRO B 1 359 ? -6.301 41.656 14.695 1 76.94 359 PRO B O 1
ATOM 5888 N N . GLY B 1 360 ? -5.293 42.562 12.781 1 74 360 GLY B N 1
ATOM 5889 C CA . GLY B 1 360 ? -4.371 43.375 13.531 1 74 360 GLY B CA 1
ATOM 5890 C C . GLY B 1 360 ? -2.936 43.25 13.055 1 74 360 GLY B C 1
ATOM 5891 O O . GLY B 1 360 ? -2.686 43.062 11.859 1 74 360 GLY B O 1
ATOM 5892 N N . LEU B 1 361 ? -2.002 43.344 14.117 1 69.31 361 LEU B N 1
ATOM 5893 C CA . LEU B 1 361 ? -0.572 43.406 13.836 1 69.31 361 LEU B CA 1
ATOM 5894 C C . LEU B 1 361 ? -0.06 42.031 13.367 1 69.31 361 LEU B C 1
ATOM 5896 O O . LEU B 1 361 ? -0.653 41 13.688 1 69.31 361 LEU B O 1
ATOM 5900 N N . HIS B 1 362 ? 0.982 42.125 12.586 1 77.31 362 HIS B N 1
ATOM 5901 C CA . HIS B 1 362 ? 1.649 40.906 12.109 1 77.31 362 HIS B CA 1
ATOM 5902 C C . HIS B 1 362 ? 2.457 40.25 13.219 1 77.31 362 HIS B C 1
ATOM 5904 O O . HIS B 1 362 ? 3.686 40.344 13.242 1 77.31 362 HIS B O 1
ATOM 5910 N N . HIS B 1 363 ? 1.802 39.719 14.188 1 78.56 363 HIS B N 1
ATOM 5911 C CA . HIS B 1 363 ? 2.422 38.938 15.25 1 78.56 363 HIS B CA 1
ATOM 5912 C C . HIS B 1 363 ? 2.197 37.438 15.047 1 78.56 363 HIS B C 1
ATOM 5914 O O . HIS B 1 363 ? 1.104 37.031 14.664 1 78.56 363 HIS B O 1
ATOM 5920 N N . PRO B 1 364 ? 3.24 36.656 15.297 1 78.75 364 PRO B N 1
ATOM 5921 C CA . PRO B 1 364 ? 3.109 35.219 15.062 1 78.75 364 PRO B CA 1
ATOM 5922 C C . PRO B 1 364 ? 1.915 34.625 15.797 1 78.75 364 PRO B C 1
ATOM 5924 O O . PRO B 1 364 ? 1.317 33.656 15.305 1 78.75 364 PRO B O 1
ATOM 5927 N N . ASP B 1 365 ? 1.476 35.25 16.875 1 81.69 365 ASP B N 1
ATOM 5928 C CA . ASP B 1 365 ? 0.369 34.75 17.688 1 81.69 365 ASP B CA 1
ATOM 5929 C C . ASP B 1 365 ? -0.972 35 17 1 81.69 365 ASP B C 1
ATOM 5931 O O . ASP B 1 365 ? -2.016 34.562 17.469 1 81.69 365 ASP B O 1
ATOM 5935 N N . ARG B 1 366 ? -0.915 35.688 15.891 1 85.69 366 ARG B N 1
ATOM 5936 C CA . ARG B 1 366 ? -2.143 36.031 15.18 1 85.69 366 ARG B CA 1
ATOM 5937 C C . ARG B 1 366 ? -2.131 35.469 13.766 1 85.69 366 ARG B C 1
ATOM 5939 O O . ARG B 1 366 ? -3 35.812 12.953 1 85.69 366 ARG B O 1
ATOM 5946 N N . LEU B 1 367 ? -1.09 34.688 13.516 1 88.69 367 LEU B N 1
ATOM 5947 C CA . LEU B 1 367 ? -0.886 34.188 12.156 1 88.69 367 LEU B CA 1
ATOM 5948 C C . LEU B 1 367 ? -0.764 32.688 12.133 1 88.69 367 LEU B C 1
ATOM 5950 O O . LEU B 1 367 ? -0.422 32.062 13.148 1 88.69 367 LEU B O 1
ATOM 5954 N N . ALA B 1 368 ? -1.101 32.125 11.031 1 92.62 368 ALA B N 1
ATOM 5955 C CA . ALA B 1 368 ? -0.919 30.672 10.836 1 92.62 368 ALA B CA 1
ATOM 5956 C C . ALA B 1 368 ? -0.653 30.359 9.367 1 92.62 368 ALA B C 1
ATOM 5958 O O . ALA B 1 368 ? -1.125 31.062 8.477 1 92.62 368 ALA B O 1
ATOM 5959 N N . CYS B 1 369 ? 0.141 29.297 9.18 1 88.56 369 CYS B N 1
ATOM 5960 C CA . CYS B 1 369 ? 0.283 28.734 7.84 1 88.56 369 CYS B CA 1
ATOM 5961 C C . CYS B 1 369 ? -0.997 28.031 7.402 1 88.56 369 CYS B C 1
ATOM 5963 O O . CYS B 1 369 ? -1.522 27.188 8.125 1 88.56 369 CYS B O 1
ATOM 5965 N N . VAL B 1 370 ? -1.536 28.438 6.23 1 93 370 VAL B N 1
ATOM 5966 C CA . VAL B 1 370 ? -2.717 27.781 5.68 1 93 370 VAL B CA 1
ATOM 5967 C C . VAL B 1 370 ? -2.488 27.469 4.203 1 93 370 VAL B C 1
ATOM 5969 O O . VAL B 1 370 ? -1.8 28.203 3.5 1 93 370 VAL B O 1
ATOM 5972 N N . SER B 1 371 ? -3.018 26.359 3.834 1 88.62 371 SER B N 1
ATOM 5973 C CA . SER B 1 371 ? -2.936 26.031 2.416 1 88.62 371 SER B CA 1
ATOM 5974 C C . SER B 1 371 ? -3.77 26.984 1.573 1 88.62 371 SER B C 1
ATOM 5976 O O . SER B 1 371 ? -4.73 27.578 2.066 1 88.62 371 SER B O 1
ATOM 5978 N N . LYS B 1 372 ? -3.373 27.094 0.29 1 84.06 372 LYS B N 1
ATOM 5979 C CA . LYS B 1 372 ? -4.168 27.922 -0.617 1 84.06 372 LYS B CA 1
ATOM 5980 C C . LYS B 1 372 ? -5.613 27.422 -0.677 1 84.06 372 LYS B C 1
ATOM 5982 O O . LYS B 1 372 ? -6.551 28.234 -0.64 1 84.06 372 LYS B O 1
ATOM 5987 N N . ARG B 1 373 ? -5.734 26.188 -0.717 1 85.88 373 ARG B N 1
ATOM 5988 C CA . ARG B 1 373 ? -7.07 25.594 -0.754 1 85.88 373 ARG B CA 1
ATOM 5989 C C . ARG B 1 373 ? -7.84 25.906 0.523 1 85.88 373 ARG B C 1
ATOM 5991 O O . ARG B 1 373 ? -9.008 26.297 0.469 1 85.88 373 ARG B O 1
ATOM 5998 N N . GLY B 1 374 ? -7.219 25.734 1.631 1 91.19 374 GLY B N 1
ATOM 5999 C CA . GLY B 1 374 ? -7.867 26.031 2.896 1 91.19 374 GLY B CA 1
ATOM 6000 C C . GLY B 1 374 ? -8.227 27.5 3.037 1 91.19 374 GLY B C 1
ATOM 6001 O O . GLY B 1 374 ? -9.32 27.844 3.504 1 91.19 374 GLY B O 1
ATOM 6002 N N . HIS B 1 375 ? -7.387 28.328 2.643 1 89.5 375 HIS B N 1
ATOM 6003 C CA . HIS B 1 375 ? -7.617 29.766 2.693 1 89.5 375 HIS B CA 1
ATOM 6004 C C . HIS B 1 375 ? -8.844 30.156 1.869 1 89.5 375 HIS B C 1
ATOM 6006 O O . HIS B 1 375 ? -9.727 30.859 2.359 1 89.5 375 HIS B O 1
ATOM 6012 N N . LEU B 1 376 ? -8.898 29.625 0.691 1 87.75 376 LEU B N 1
ATOM 6013 C CA . LEU B 1 376 ? -9.953 30 -0.242 1 87.75 376 LEU B CA 1
ATOM 6014 C C . LEU B 1 376 ? -11.258 29.297 0.091 1 87.75 376 LEU B C 1
ATOM 6016 O O . LEU B 1 376 ? -12.305 29.922 0.217 1 87.75 376 LEU B O 1
ATOM 6020 N N . ARG B 1 377 ? -11.156 28.016 0.319 1 89.62 377 ARG B N 1
ATOM 6021 C CA . ARG B 1 377 ? -12.375 27.219 0.394 1 89.62 377 ARG B CA 1
ATOM 6022 C C . ARG B 1 377 ? -12.914 27.172 1.821 1 89.62 377 ARG B C 1
ATOM 6024 O O . ARG B 1 377 ? -14.109 27.344 2.047 1 89.62 377 ARG B O 1
ATOM 6031 N N . LEU B 1 378 ? -12.07 26.891 2.775 1 93.44 378 LEU B N 1
ATOM 6032 C CA . LEU B 1 378 ? -12.547 26.75 4.145 1 93.44 378 LEU B CA 1
ATOM 6033 C C . LEU B 1 378 ? -12.789 28.125 4.777 1 93.44 378 LEU B C 1
ATOM 6035 O O . LEU B 1 378 ? -13.883 28.406 5.273 1 93.44 378 LEU B O 1
ATOM 6039 N N . ILE B 1 379 ? -11.828 29 4.66 1 91.62 379 ILE B N 1
ATOM 6040 C CA . ILE B 1 379 ? -11.867 30.266 5.402 1 91.62 379 ILE B CA 1
ATOM 6041 C C . ILE B 1 379 ? -12.742 31.266 4.66 1 91.62 379 ILE B C 1
ATOM 6043 O O . ILE B 1 379 ? -13.742 31.75 5.199 1 91.62 379 ILE B O 1
ATOM 6047 N N . HIS B 1 380 ? -12.477 31.547 3.406 1 90.44 380 HIS B N 1
ATOM 6048 C CA . HIS B 1 380 ? -13.188 32.625 2.701 1 90.44 380 HIS B CA 1
ATOM 6049 C C . HIS B 1 380 ? -14.555 32.156 2.225 1 90.44 380 HIS B C 1
ATOM 6051 O O . HIS B 1 380 ? -15.555 32.844 2.406 1 90.44 380 HIS B O 1
ATOM 6057 N N . ARG B 1 381 ? -14.602 30.953 1.704 1 90.88 381 ARG B N 1
ATOM 6058 C CA . ARG B 1 381 ? -15.852 30.5 1.11 1 90.88 381 ARG B CA 1
ATOM 6059 C C . ARG B 1 381 ? -16.828 30.031 2.184 1 90.88 381 ARG B C 1
ATOM 6061 O O . ARG B 1 381 ? -18.031 30.312 2.109 1 90.88 381 ARG B O 1
ATOM 6068 N N . HIS B 1 382 ? -16.344 29.328 3.184 1 93.75 382 HIS B N 1
ATOM 6069 C CA . HIS B 1 382 ? -17.266 28.672 4.094 1 93.75 382 HIS B CA 1
ATOM 6070 C C . HIS B 1 382 ? -17.172 29.25 5.5 1 93.75 382 HIS B C 1
ATOM 6072 O O . HIS B 1 382 ? -17.844 28.781 6.422 1 93.75 382 HIS B O 1
ATOM 6078 N N . GLY B 1 383 ? -16.281 30.172 5.703 1 93.44 383 GLY B N 1
ATOM 6079 C CA . GLY B 1 383 ? -16.312 31.016 6.895 1 93.44 383 GLY B CA 1
ATOM 6080 C C . GLY B 1 383 ? -15.672 30.359 8.102 1 93.44 383 GLY B C 1
ATOM 6081 O O . GLY B 1 383 ? -16 30.688 9.242 1 93.44 383 GLY B O 1
ATOM 6082 N N . TRP B 1 384 ? -14.875 29.422 7.941 1 95.62 384 TRP B N 1
ATOM 6083 C CA . TRP B 1 384 ? -14.117 28.875 9.055 1 95.62 384 TRP B CA 1
ATOM 6084 C C . TRP B 1 384 ? -13.172 29.922 9.641 1 95.62 384 TRP B C 1
ATOM 6086 O O . TRP B 1 384 ? -12.531 30.672 8.898 1 95.62 384 TRP B O 1
ATOM 6096 N N . SER B 1 385 ? -13.109 29.984 10.961 1 94.38 385 SER B N 1
ATOM 6097 C CA . SER B 1 385 ? -12.227 30.906 11.664 1 94.38 385 SER B CA 1
ATOM 6098 C C . SER B 1 385 ? -11.352 30.172 12.672 1 94.38 385 SER B C 1
ATOM 6100 O O . SER B 1 385 ? -11.812 29.25 13.352 1 94.38 385 SER B O 1
ATOM 6102 N N . GLY B 1 386 ? -10.094 30.594 12.75 1 95.31 386 GLY B N 1
ATOM 6103 C CA . GLY B 1 386 ? -9.156 29.906 13.617 1 95.31 386 GLY B CA 1
ATOM 6104 C C . GLY B 1 386 ? -8.695 30.766 14.789 1 95.31 386 GLY B C 1
ATOM 6105 O O . GLY B 1 386 ? -8.594 31.984 14.664 1 95.31 386 GLY B O 1
ATOM 6106 N N . HIS B 1 387 ? -8.422 30.094 15.898 1 93.12 387 HIS B N 1
ATOM 6107 C CA . HIS B 1 387 ? -7.797 30.688 17.062 1 93.12 387 HIS B CA 1
ATOM 6108 C C . HIS B 1 387 ? -6.613 29.859 17.547 1 93.12 387 HIS B C 1
ATOM 6110 O O . HIS B 1 387 ? -6.734 28.656 17.734 1 93.12 387 HIS B O 1
ATOM 6116 N N . VAL B 1 388 ? -5.477 30.516 17.703 1 91.44 388 VAL B N 1
ATOM 6117 C CA . VAL B 1 388 ? -4.27 29.797 18.094 1 91.44 388 VAL B CA 1
ATOM 6118 C C . VAL B 1 388 ? -4.059 29.938 19.594 1 91.44 388 VAL B C 1
ATOM 6120 O O . VAL B 1 388 ? -4.215 31.016 20.156 1 91.44 388 VAL B O 1
ATOM 6123 N N . ASP B 1 389 ? -3.875 28.812 20.297 1 90.25 389 ASP B N 1
ATOM 6124 C CA . ASP B 1 389 ? -3.338 28.812 21.656 1 90.25 389 ASP B CA 1
ATOM 6125 C C . ASP B 1 389 ? -1.832 29.078 21.641 1 90.25 389 ASP B C 1
ATOM 6127 O O . ASP B 1 389 ? -1.054 28.234 21.203 1 90.25 389 ASP B O 1
ATOM 6131 N N . THR B 1 390 ? -1.411 30.172 22.156 1 80.38 390 THR B N 1
ATOM 6132 C CA . THR B 1 390 ? -0.038 30.641 22.031 1 80.38 390 THR B CA 1
ATOM 6133 C C . THR B 1 390 ? 0.917 29.766 22.844 1 80.38 390 THR B C 1
ATOM 6135 O O . THR B 1 390 ? 2.127 29.781 22.609 1 80.38 390 THR B O 1
ATOM 6138 N N . THR B 1 391 ? 0.441 29.031 23.766 1 80.25 391 THR B N 1
ATOM 6139 C CA . THR B 1 391 ? 1.284 28.156 24.578 1 80.25 391 THR B CA 1
ATOM 6140 C C . THR B 1 391 ? 1.533 26.828 23.859 1 80.25 391 THR B C 1
ATOM 6142 O O . THR B 1 391 ? 2.684 26.438 23.641 1 80.25 391 THR B O 1
ATOM 6145 N N . SER B 1 392 ? 0.449 26.234 23.391 1 82.75 392 SER B N 1
ATOM 6146 C CA . SER B 1 392 ? 0.575 24.906 22.781 1 82.75 392 SER B CA 1
ATOM 6147 C C . SER B 1 392 ? 0.807 25 21.281 1 82.75 392 SER B C 1
ATOM 6149 O O . SER B 1 392 ? 1.302 24.062 20.656 1 82.75 392 SER B O 1
ATOM 6151 N N . GLY B 1 393 ? 0.44 26.109 20.719 1 87.44 393 GLY B N 1
ATOM 6152 C CA . GLY B 1 393 ? 0.465 26.25 19.266 1 87.44 393 GLY B CA 1
ATOM 6153 C C . GLY B 1 393 ? -0.719 25.594 18.594 1 87.44 393 GLY B C 1
ATOM 6154 O O . GLY B 1 393 ? -0.82 25.594 17.359 1 87.44 393 GLY B O 1
ATOM 6155 N N . TRP B 1 394 ? -1.704 25.047 19.406 1 93.5 394 TRP B N 1
ATOM 6156 C CA . TRP B 1 394 ? -2.887 24.406 18.844 1 93.5 394 TRP B CA 1
ATOM 6157 C C . TRP B 1 394 ? -3.844 25.438 18.266 1 93.5 394 TRP B C 1
ATOM 6159 O O . TRP B 1 394 ? -3.994 26.531 18.812 1 93.5 394 TRP B O 1
ATOM 6169 N N . ILE B 1 395 ? -4.387 25.062 17.172 1 95.25 395 ILE B N 1
ATOM 6170 C CA . ILE B 1 395 ? -5.371 25.969 16.578 1 95.25 395 ILE B CA 1
ATOM 6171 C C . ILE B 1 395 ? -6.758 25.328 16.625 1 95.25 395 ILE B C 1
ATOM 6173 O O . ILE B 1 395 ? -6.918 24.156 16.266 1 95.25 395 ILE B O 1
ATOM 6177 N N . THR B 1 396 ? -7.762 26.047 17.172 1 96.56 396 THR B N 1
ATOM 6178 C CA . THR B 1 396 ? -9.164 25.641 17.109 1 96.56 396 THR B CA 1
ATOM 6179 C C . THR B 1 396 ? -9.875 26.359 15.969 1 96.56 396 THR B C 1
ATOM 6181 O O . THR B 1 396 ? -9.984 27.594 15.969 1 96.56 396 THR B O 1
ATOM 6184 N N . TRP B 1 397 ? -10.281 25.578 14.969 1 96.81 397 TRP B N 1
ATOM 6185 C CA . TRP B 1 397 ? -11.078 26.094 13.852 1 96.81 397 TRP B CA 1
ATOM 6186 C C . TRP B 1 397 ? -12.57 25.953 14.141 1 96.81 397 TRP B C 1
ATOM 6188 O O . TRP B 1 397 ? -13.039 24.891 14.539 1 96.81 397 TRP B O 1
ATOM 6198 N N . SER B 1 398 ? -13.289 27.078 13.93 1 96.75 398 SER B N 1
ATOM 6199 C CA . SER B 1 398 ? -14.703 27.062 14.273 1 96.75 398 SER B CA 1
ATOM 6200 C C . SER B 1 398 ? -15.57 27.547 13.109 1 96.75 398 SER B C 1
ATOM 6202 O O . SER B 1 398 ? -15.172 28.453 12.375 1 96.75 398 SER B O 1
ATOM 6204 N N . ARG B 1 399 ? -16.641 26.938 12.93 1 95.19 399 ARG B N 1
ATOM 6205 C CA . ARG B 1 399 ? -17.75 27.312 12.047 1 95.19 399 ARG B CA 1
ATOM 6206 C C . ARG B 1 399 ? -19.094 26.984 12.672 1 95.19 399 ARG B C 1
ATOM 6208 O O . ARG B 1 399 ? -19.469 25.812 12.75 1 95.19 399 ARG B O 1
ATOM 6215 N N . GLY B 1 400 ? -19.812 28.031 13.086 1 92.81 400 GLY B N 1
ATOM 6216 C CA . GLY B 1 400 ? -21 27.75 13.891 1 92.81 400 GLY B CA 1
ATOM 6217 C C . GLY B 1 400 ? -20.688 27.016 15.172 1 92.81 400 GLY B C 1
ATOM 6218 O O . GLY B 1 400 ? -19.828 27.438 15.953 1 92.81 400 GLY B O 1
ATOM 6219 N N . ASP B 1 401 ? -21.297 25.844 15.383 1 92.88 401 ASP B N 1
ATOM 6220 C CA . ASP B 1 401 ? -21.094 25.078 16.609 1 92.88 401 ASP B CA 1
ATOM 6221 C C . ASP B 1 401 ? -20.047 24 16.406 1 92.88 401 ASP B C 1
ATOM 6223 O O . ASP B 1 401 ? -19.703 23.266 17.344 1 92.88 401 ASP B O 1
ATOM 6227 N N . ARG B 1 402 ? -19.516 23.984 15.211 1 94.44 402 ARG B N 1
ATOM 6228 C CA . ARG B 1 402 ? -18.531 22.938 14.922 1 94.44 402 ARG B CA 1
ATOM 6229 C C . ARG B 1 402 ? -17.125 23.438 15.211 1 94.44 402 ARG B C 1
ATOM 6231 O O . ARG B 1 402 ? -16.781 24.578 14.914 1 94.44 402 ARG B O 1
ATOM 6238 N N . GLN B 1 403 ? -16.359 22.578 15.844 1 96.06 403 GLN B N 1
ATOM 6239 C CA . GLN B 1 403 ? -14.969 22.891 16.141 1 96.06 403 GLN B CA 1
ATOM 6240 C C . GLN B 1 403 ? -14.047 21.766 15.68 1 96.06 403 GLN B C 1
ATOM 6242 O O . GLN B 1 403 ? -14.375 20.578 15.828 1 96.06 403 GLN B O 1
ATOM 6247 N N . ILE B 1 404 ? -12.953 22.109 15.062 1 96.62 404 ILE B N 1
ATOM 6248 C CA . ILE B 1 404 ? -11.883 21.188 14.672 1 96.62 404 ILE B CA 1
ATOM 6249 C C . ILE B 1 404 ? -10.547 21.703 15.211 1 96.62 404 ILE B C 1
ATOM 6251 O O . ILE B 1 404 ? -10.203 22.875 15.016 1 96.62 404 ILE B O 1
ATOM 6255 N N . VAL B 1 405 ? -9.844 20.859 15.883 1 96.06 405 VAL B N 1
ATOM 6256 C CA . VAL B 1 405 ? -8.555 21.25 16.438 1 96.06 405 VAL B CA 1
ATOM 6257 C C . VAL B 1 405 ? -7.43 20.672 15.578 1 96.06 405 VAL B C 1
ATOM 6259 O O . VAL B 1 405 ? -7.5 19.516 15.148 1 96.06 405 VAL B O 1
ATOM 6262 N N . THR B 1 406 ? -6.449 21.438 15.281 1 94.88 406 THR B N 1
ATOM 6263 C CA . THR B 1 406 ? -5.246 21 14.586 1 94.88 406 THR B CA 1
ATOM 6264 C C . THR B 1 406 ? -4 21.328 15.398 1 94.88 406 THR B C 1
ATOM 6266 O O . THR B 1 406 ? -3.977 22.328 16.141 1 94.88 406 THR B O 1
ATOM 6269 N N . VAL B 1 407 ? -2.969 20.531 15.305 1 92.88 407 VAL B N 1
ATOM 6270 C CA . VAL B 1 407 ? -1.716 20.719 16.031 1 92.88 407 VAL B CA 1
ATOM 6271 C C . VAL B 1 407 ? -0.575 20.938 15.031 1 92.88 407 VAL B C 1
ATOM 6273 O O . VAL B 1 407 ? -0.671 20.547 13.867 1 92.88 407 VAL B O 1
ATOM 6276 N N . PRO B 1 408 ? 0.498 21.594 15.531 1 86.12 408 PRO B N 1
ATOM 6277 C CA . PRO B 1 408 ? 1.637 21.797 14.633 1 86.12 408 PRO B CA 1
ATOM 6278 C C . PRO B 1 408 ? 2.199 20.5 14.07 1 86.12 408 PRO B C 1
ATOM 6280 O O . PRO B 1 408 ? 2.16 19.469 14.742 1 86.12 408 PRO B O 1
ATOM 6283 N N . TRP B 1 409 ? 2.721 20.609 12.883 1 76.94 409 TRP B N 1
ATOM 6284 C CA . TRP B 1 409 ? 3.236 19.422 12.188 1 76.94 409 TRP B CA 1
ATOM 6285 C C . TRP B 1 409 ? 4.406 18.812 12.945 1 76.94 409 TRP B C 1
ATOM 6287 O O . TRP B 1 409 ? 4.637 17.609 12.867 1 76.94 409 TRP B O 1
ATOM 6297 N N . GLY B 1 410 ? 5.074 19.547 13.703 1 72.88 410 GLY B N 1
ATOM 6298 C CA . GLY B 1 410 ? 6.242 19.078 14.43 1 72.88 410 GLY B CA 1
ATOM 6299 C C . GLY B 1 410 ? 5.906 18.484 15.789 1 72.88 410 GLY B C 1
ATOM 6300 O O . GLY B 1 410 ? 6.797 18.094 16.531 1 72.88 410 GLY B O 1
ATOM 6301 N N . THR B 1 411 ? 4.637 18.391 16.094 1 82.38 411 THR B N 1
ATOM 6302 C CA . THR B 1 411 ? 4.227 17.844 17.391 1 82.38 411 THR B CA 1
ATOM 6303 C C . THR B 1 411 ? 4.68 16.391 17.531 1 82.38 411 THR B C 1
ATOM 6305 O O . THR B 1 411 ? 4.441 15.57 16.625 1 82.38 411 THR B O 1
ATOM 6308 N N . GLN B 1 412 ? 5.355 16.094 18.625 1 83.19 412 GLN B N 1
ATOM 6309 C CA . GLN B 1 412 ? 5.883 14.758 18.875 1 83.19 412 GLN B CA 1
ATOM 6310 C C . GLN B 1 412 ? 5.035 14.023 19.922 1 83.19 412 GLN B C 1
ATOM 6312 O O . GLN B 1 412 ? 4.277 14.648 20.656 1 83.19 412 GLN B O 1
ATOM 6317 N N . LEU B 1 413 ? 5.145 12.703 19.844 1 90.69 413 LEU B N 1
ATOM 6318 C CA . LEU B 1 413 ? 4.531 11.938 20.922 1 90.69 413 LEU B CA 1
ATOM 6319 C C . LEU B 1 413 ? 5.227 12.219 22.25 1 90.69 413 LEU B C 1
ATOM 6321 O O . LEU B 1 413 ? 6.449 12.391 22.297 1 90.69 413 LEU B O 1
ATOM 6325 N N . ASN B 1 414 ? 4.395 12.242 23.234 1 90.38 414 ASN B N 1
ATOM 6326 C CA . ASN B 1 414 ? 4.934 12.508 24.562 1 90.38 414 ASN B CA 1
ATOM 6327 C C . ASN B 1 414 ? 5.859 11.383 25.016 1 90.38 414 ASN B C 1
ATOM 6329 O O . ASN B 1 414 ? 5.598 10.211 24.75 1 90.38 414 ASN B O 1
ATOM 6333 N N . ARG B 1 415 ? 6.98 11.812 25.703 1 85.62 415 ARG B N 1
ATOM 6334 C CA . ARG B 1 415 ? 7.875 10.836 26.312 1 85.62 415 ARG B CA 1
ATOM 6335 C C . ARG B 1 415 ? 7.305 10.297 27.609 1 85.62 415 ARG B C 1
ATOM 6337 O O . ARG B 1 415 ? 6.629 11.023 28.344 1 85.62 415 ARG B O 1
ATOM 6344 N N . ALA B 1 416 ? 7.137 8.945 27.75 1 67.75 416 ALA B N 1
ATOM 6345 C CA . ALA B 1 416 ? 6.602 8.344 28.969 1 67.75 416 ALA B CA 1
ATOM 6346 C C . ALA B 1 416 ? 7.453 8.711 30.172 1 67.75 416 ALA B C 1
ATOM 6348 O O . ALA B 1 416 ? 8.656 8.945 30.047 1 67.75 416 ALA B O 1
#

Secondary structure (DSSP, 8-state):
------------S--HHHHHHHHHHHHHHHHHHHHHHHHHHHHHHHHHHHT-HHHHHSS-HHHHHHHHH---HHHHHHHHHHHHHHTT-HHHHHHHHTT-S-HHHHHHHHHHHTTS-HHHHHHHHHHHHTTGGGTTTS-HHHHHHHHHHHHHHHT---HHHHHHHHHHS--EEEEEEPTTS-EEEEEEE-HHHHHHHHHHHHHHHHHHHHHS---------HHHHHHHHHHHHHHHHHHHHHHHHHS--TT------PPEEEEEEEGGGSSSS--EEEE-SSTT---EE-HHHHHHHHHHSEEEEEEEETTEEEEE-S---SSSS-HHHHHHHHHHHSS--STT----STTSEEEESSSSS--GGGEEEE-HHIIIIIIIIT--EEEE-TTT--EEEEETTEEEEE--TTPPPPP-/------------S--HHHHHHHHHHHHHHHHHHHHHHHHHHHHHHHHHHHT-HHHHHSS-HHHHHHHHH---HHHHHHHHHHHHHHTT-HHHHHHHHTTSS-HHHHHHHHHHHTTS-HHHHHHHHHHHHTTGGGTTTS-HHHHHHHHHHHHHHHT-S-HHHHHHHHHHS--EEEEEEPTTS-EEEEEEE-HHHHHHHHHHHHHHHHHHHHHS---------HHHHHHHHHHHHHHHHHHHHHHHHHS--TT------PPEEEEEEEGGGSSSS--EEEE-SSTT---EE-HHHHHHHHHHSEEEEEEEETTEEEEE-S---SSSS-HHHHHHHHHHHSS--STT----STTSEEEESSSSS--GGGEEEE-HHIIIIIIIIT--EEEE-TTT--EEEEETTEEEEE--TT--PPP-

Organism: NCBI:txid1608957

Sequence (832 aa):
MDPGKGHERSGGPPSLADGAVLMADLARAVEVRERAVRQLVFALAEVNRAGVVESLEGLPLDVQLAVAHGWTAAEQAMLLDAGDVLASMPATTALWQQGRLSWSVVRDLVGQLRRFGRDLRAGVDERIGASDELIGVMAPERFAWAVAEAIDELRGATVKEREEDADAASTFLWVQMGLDGRSKVYGELDAPDTAVVLNGLDRQVEADERTAEQEETARPTRHDRRRTRAKRRGRALVGLCADRLAGRTAAGRRVDAKPLVVVHVPLDRISTTAAGRLEVAVDGALPRLSARTVEALARDADVRAVVMDGARPLTVTRRLRADAVPEDTRLAVQARDMGARDPGGRTSAPSSEVHHLTPGLHHPDRLACVSKRGHLRLIHRHGWSGHVDTTSGWITWSRGDRQIVTVPWGTQLNRAMDPGKGHERSGGPPSLADGAVLMADLARAVEVRERAVRQLVFALAEVNRAGVVESLEGLPLDVQLAVAHGWTAAEQAMLLDAGDVLASMPATTALWQQGRLSWSVVRDLVGQLRRFGRDLRAGVDERIGASDELIGVMAPERFAWAVAEAIDELRGATVKEREEDADAASTFLWVQMGLDGRSKVYGELDAPDTAVVLNGLDRQVEADERTAEQEETARPTRHDRRRTRAKRRGRALVGLCADRLAGRTAAGRRVDAKPLVVVHVPLDRISTTAAGRLEVAVDGALPRLSARTVEALARDADVRAVVMDGARPLTVTRRLRADAVPEDTRLAVQARDMGARDPGGRTSAPSSEVHHLTPGLHHPDRLACVSKRGHLRLIHRHGWSGHVDTTSGWITWSRGDRQIVTVPWGTQLNRA

Radius of gyration: 29.27 Å; Cα contacts (8 Å, |Δi|>4): 1413; chains: 2; bounding box: 90×90×92 Å

Foldseek 3Di:
DDPDDPPPVPPPDDDVVSVVVVVVVVVVVQVVVLVVLLVQLQVVLVVVVVQCCCVVPLDDPLLCCCQVPVDDPVRVVLSNLLSVLCVLQVQVNVCSNVVLDGPVLSSLLSVLPSPDDSVLSNQLSVVVNVPVVCRNVPDSVVVSVVSNVSSVVVVVPDVVVCVVVCVVLDFDWDWAQAQARDTDIDTGHDPVRVVVLVVQLVVLLVVVVVVPDPPPDDDQDPVRVVVVVVVSSVVSVVVVVVVVVPDQDPVNDPPQAFAEWEWEAEPVPVPDFRQTFTLDQPFAHRRTYTNVRLVVSVVRHNYWYFYDHQLFGDDGDDDQDPDPLGPRLLVRQCSNQQFAFARPGRGGSVQFDWDALDDDDSHSQRIHTHHPCCVVSNCVPQNWGWHADPVNRKIWIDDVVDIDIGHGSPDDDDDD/DDPDDPPPVPDDDDDVVSVVVVVVVVVVVQVVVLVVLLVQLQVVLVVVVVQCCCVVPLDDPLLCCCQVPVDDPVRVVLSNLLSVLCVLQVQVNVCSNVVLDGPVLSSLLSVLPSVDDSVLSNQLSVVVNVPVVCRNVPDSVVVSVVSNVSSVVVCDDDPVSCVVVCVVLDFDWDWAQAQARDTDIDTGDDPVRVVVLVVQLVVLLVVVVVVPDPPPDDDQDPVRVVVVVVVSSVVSVVVVVVVVVPDQDPVNDDPQQFAEWEWEAEPVPVPDFRQTFTLDQPFAHRHTRTPVRLVVSVVRHRYWYFYDHQLFGDDGDDDQDPDPLGPRLLVRQCSNQQFAFARPGRGGSVQFDWDALDDDDSHSQRIHTHHPCCVVSNCVPQNWGWHADPVQRKIWIDDVPDIDIGHGSPDDDDDD

Nearest PDB structures (foldseek):
  8f7s-assembly1_D  TM=2.026E-01  e=9.086E-02  Homo sapiens
  7ewr-assembly1_B  TM=1.727E-01  e=2.210E-01  Homo sapiens
  7ewl-assembly1_A  TM=2.481E-01  e=2.409E+00  Homo sapiens
  6ivn-assembly1_C  TM=1.978E-01  e=2.547E+00  Klebsiella pneumoniae
  8f7s-assembly1_D  TM=1.998E-01  e=1.484E-01  Homo sapiens

pLDDT: mean 72.04, std 22.32, range [26.55, 98.56]